Protein AF-A0A0V1L793-F1 (afdb_monomer)

Foldseek 3Di:
DPPPPPVVVVVVVVVCLPDPDNDPVVVVVVVVCVQQDDDHDPDHDDVVNVVSVVVVVVVVVVSVVVVVVVVVVVVVVVVVVVVVVVVVVVVVVVVVVVVVVVVVVVVVVVVVVVVVVVVVVVVVCVVVVVVVVVVVVVVLVVVLVQLVDPDDRPDCCLVPPVNLLVVLQSLLVNLVVLVPDDCVPCVSSNVVSVVSNVVSLVVLLVVLLVCVVVVVLVSLQSSQVSNVSPPCNVVSLVSVLVVLPPPQQPDPDRLVSLLVSQVVCLVSLVSRHPQSLVSSLVSVLCCLPPPLLVVLCVLQVPDPDLVSNLVSLLVSLVSLVVSVVCLVPPGPSRHDPVSSVVSSCVRCVVPLVCSLVSLLVVLLVQLVVLLVVLCVVVVHDDDDDDDDPVVVVVVVVVVVPPDDDDDDQLADPVSLVSSLVSLQVSLVSLLRSPDPVCSLVSNLSSVVSSCVRPQVVRLVSSLVVLLVQCPPDPQVSLLSNLQSLLRSVVSLVVVVVSCVVRLCVSCVPPLCSVVSVVVVVVSSVVSVVSNVSSLVSSLCSLLVVLLVLLVPQDDQCLQPPDPPPPDPDDQDLEGPSLVVSLVSVLSSLVSLVVRDDDPVSLVSVVVSLVSNLVSLVVSVVVHDHDLSSLVNVLSSLVSSLVSQVVVVRPVSNLSSLLVSLVSVLNNDDPVCSVVSVVDCSNVVPDDPPDPPVVVVVVVVCVVPVPVVVVVVVVPPPPPPDDDDDDDDDDDDDDDDPPVVLVVVLVVVVVVLVVVLVCVCPPPQVVLVVVLVVLLLVQLVVLCVQQVDPPPVVVVVVVCVVVVVVVLVVVLVVLVVVLVVQLVVLVVDPDDPVVSVVSNVVSVVVSCVVNPDDDDDDCDDDPDPDDPPLDPSDSLVSSLVLLLLLLLLCLVSHDRPDPVSVVVSVVSNVPSVVSLVVSLLVLLVSVLVSVVSVVVSVPVSPDDDDDDDDPPPPPDDDLVVLVVVLVVLLQVQLVVVVVVAVPDDSVNSSVVLVSLLVSVNNNPDDGPDSVCSVVVSVSSSVSVSSVSNSVVVLVVVLVVLLVVLLVVLVVLLVVCQVPVVPRLQDDDDPVCQLVSSVVVVVPDDPVSNVSVVVRDPSSSVVSSVSSNVSSPDDDDDDDDDDDDDDDDDDDDDDDDDDDDDDDDDDDDDDDDDDDDDDDDDDDDDDDDDDDDDDDDDDDPDQDCLVVLLVVCVVVPHDNDDDSVVSVVVSVVVVVVVVVLVVQLCVQDPDPDRDPVSSLVVCVVPVVVNVVSVVVVVVVVVVVVVVVVVVVVPD

Nearest PDB structures (foldseek):
  5h11-assembly1_A  TM=9.071E-01  e=6.626E-28  Danio rerio
  8ay2-assembly1_A  TM=2.976E-01  e=1.949E-02  Rattus norvegicus
  3nkx-assembly1_B  TM=2.569E-01  e=1.672E+00  Homo sapiens
  4ihl-assembly1_B  TM=2.191E-01  e=1.366E+00  Homo sapiens
  7fik-assembly1_W  TM=1.868E-01  e=1.606E+00  Xenopus laevis

Organism: NCBI:txid6335

pLDDT: mean 70.47, std 19.8, range [20.02, 95.06]

InterPro domains:
  IPR003195 Transcription initiation factor IID, subunit 13 [PF02269] (1183-1270)
  IPR003280 Two pore domain potassium channel [PR01333] (883-911)
  IPR003280 Two pore domain potassium channel [PR01333] (997-1006)
  IPR009072 Histone-fold [G3DSA:1.10.20.10] (1183-1226)
  IPR009072 Histone-fold [SSF47113] (1184-1225)
  IPR009976 Exocyst complex component Sec10-like [PTHR12100] (10-685)
  IPR013099 Potassium channel domain [PF07885] (872-927)
  IPR013099 Potassium channel domain [PF07885] (966-1036)
  IPR048625 Exocyst complex component Sec10, N-terminal [PF20667] (53-158)
  IPR048627 Exocyst complex component Sec10-like, alpha-helical bundle [PF07393] (168-685)

Mean predicted aligned error: 24.04 Å

Sequence (1273 aa):
LCMLPSIVMLRTYAEDLESDAFNAEEYVERLAWRLTGPGGGDKIDAVFLNAALEEEISNLQILFDQCQGKIRNLENQCREEEETFCAALEKLVSENEIADGKLKTLNERVNSVAARVVHLGDQLQSVTAPRARAFEAYQLMVHFNEFLSDQPLESETFTDPDKLVEAGEVIYKLHIIAMELPKEKYEAVQTRIAYKYDELEKMLIEEFVRHHHANAKLKMKQIANVLSQFNGYSQAIDAYVEQCQWQSFRGGDIFTDIWNMLQKHDPVINDVFPNPQQVMSKLVLNIYHGKLQGYVRSKLSNASDPELYLSSLYDLFQKNNKLVDKMTSELVCCPEKDFILMLVNTVFSKYLPDYIKIETNYLHDQCKSILQKFYEKNGHVKKSGFSGIQDLKRDLQARLMQDTRTNYSLLSEEVAINILQETKLAFHRCGVLSSANDLSENVRQILDILMQYLCREHLEYAVDLAVNAIQSNENQGVKDFLNILRQTAAISHLLEKQIDDSVSALLKNSSQSTSCLEHAKSLLETIEAKLDKGVDKMLTTIVGHVRFILTTEQKKQEFKPEEDDNNGGEIPLCSNACSMACKYLSQQIAIMNESLDGSNLENTLTELVVRFHRVIVDHIYQFQYNSQGAMLLLCDVSEYRKVVSELNIPIAKKLFVTLHALCNLLIVSSDHLLSACSSNTLEQKGMKNTNDEIMETKSIFEEHSSAFSRWLTSRSERVRSACGRWVIPNFGHCSTATVQLRKCIFTRAIRLIDALLVWSVKWHLIPFLILVGYSLLGGCLFHILEGGPTIPKLTNRSTRPYILRARVHTAADYQKEATLQLWRILGKDVNDTERWQQVQDTWIWYNSKALVPEPAAPCPEFQLPKPPKLELNFWTSVYYAVTVYTTIGYGDIVPRTTGGKIFTMIYCLFGIPLLFYILEELGTMLLKMLHCILRWLKLAFNRPVLHRSDHCLAEVPLSVALLLQIIWLCTSAALFLLWEDEWDYFTSFYFFFISFTTIGLGDVVPKYPSYTLMCSILVLLGLALVSMTVSVVQQKIDLLFQLLMNDIEHEYRKRQVDPGTSKLSFGKRDDMLDELRYLCDGKPLQSRILFKVMGKSKRDLLLQSYVKKASTRNIAVQTVHSKFKSVSCQTPRQTAEPKSKTNRKYKSEMKDSSVNDSEPSVESSVPEAGSSTETGEPKKRYLTKELRCMLYGFGDSKQPFAETVDLLEDIVMEFIKSFTLKSMEVRKTGRITLEDIWYLIRRDPKKYSRVKDLLTMNEELRKARKAFDEAKY

Solvent-accessible surface area (backbone atoms only — not comparable to full-atom values): 74915 Å² total; per-residue (Å²): 143,86,80,72,73,66,71,60,56,61,58,57,51,58,58,53,72,73,42,98,65,83,50,65,66,60,52,50,49,53,47,52,47,72,75,59,54,99,66,90,66,101,73,86,66,71,72,61,56,53,58,59,52,57,59,49,56,57,54,54,53,58,54,51,58,55,52,54,55,52,51,57,53,51,55,51,52,54,50,54,50,50,54,55,50,51,56,52,50,56,50,51,52,52,54,48,54,52,49,51,53,51,50,51,55,48,50,55,49,51,51,54,48,48,55,52,48,50,52,49,48,52,53,49,47,66,59,51,49,56,55,53,48,51,52,53,47,48,55,50,49,55,55,52,52,50,58,68,43,96,59,80,85,81,54,62,50,81,68,38,80,90,33,48,65,61,30,47,54,52,41,52,57,50,42,56,55,42,70,74,49,65,58,96,83,40,46,72,37,38,51,51,43,47,52,51,41,55,51,48,53,52,50,52,43,54,50,37,53,52,29,56,77,67,68,39,56,71,60,32,21,56,43,38,56,51,36,67,77,44,88,62,33,62,57,46,49,50,53,50,46,53,55,65,56,63,88,49,83,79,65,98,47,68,66,60,34,51,48,56,49,50,65,66,42,42,65,55,37,62,70,26,39,88,58,29,41,62,54,41,40,53,41,50,49,50,43,46,64,69,46,50,37,53,51,54,50,58,61,56,72,69,41,89,46,70,66,60,31,53,54,49,52,46,52,55,51,54,52,49,50,55,48,50,51,48,44,68,74,71,45,89,45,50,55,59,69,69,58,54,52,51,53,51,44,72,60,41,58,86,52,51,80,55,40,62,60,53,53,52,52,50,50,51,54,49,49,49,50,55,50,48,55,51,33,56,75,68,73,50,77,86,81,82,74,95,78,64,78,69,52,60,60,50,52,56,53,52,67,72,59,80,71,90,82,78,96,69,75,80,66,58,66,68,61,50,51,51,46,50,51,54,50,49,55,50,51,58,45,44,69,70,62,43,51,86,85,48,34,65,61,53,52,44,55,55,47,53,52,51,45,47,51,50,46,52,63,36,48,48,49,37,49,56,54,32,52,58,38,42,80,76,36,75,69,62,19,49,54,54,32,37,49,47,52,45,52,51,54,55,48,50,52,55,49,51,51,46,42,53,68,50,52,51,62,73,29,74,86,45,95,56,35,64,62,53,52,49,55,56,49,56,53,52,53,54,50,50,57,51,51,51,53,35,50,54,50,51,48,49,51,56,48,48,50,42,50,48,42,45,66,73,61,50,58,79,55,67,28,40,69,70,93,81,69,88,62,96,67,81,82,65,80,46,48,71,29,48,53,54,38,51,54,53,51,52,52,52,51,51,55,46,64,76,41,41,65,73,69,63,33,55,53,53,51,48,54,46,47,54,53,45,51,50,51,52,53,62,53,60,72,76,61,64,73,39,66,69,18,28,52,38,49,48,33,31,47,50,52,55,37,50,66,48,53,76,67,73,46,70,67,55,48,50,53,42,52,51,50,46,57,57,46,54,60,61,62,51,55,86,90,47,41,70,58,57,77,67,35,64,75,77,65,68,76,81,69,89,84,56,74,63,60,54,48,50,55,45,47,59,49,60,77,64,34,75,62,62,57,56,59,59,60,74,73,62,85,83,74,88,81,79,84,87,87,92,78,89,86,86,91,84,88,87,90,76,75,70,64,64,55,52,56,57,50,50,59,53,48,52,54,47,51,53,52,52,51,55,56,48,64,73,78,62,49,61,61,56,52,49,50,53,50,50,30,52,52,42,4,53,52,48,27,61,60,70,58,56,95,71,52,82,69,56,60,65,69,74,42,55,72,56,59,55,50,55,53,52,50,56,50,49,51,52,50,50,52,46,50,52,52,51,48,55,59,74,69,51,99,63,62,69,73,62,48,52,51,54,50,50,52,49,51,51,51,49,50,64,72,73,66,71,83,85,81,94,72,93,71,79,85,79,76,72,82,66,78,78,65,68,72,75,40,58,56,46,22,24,40,48,39,43,32,54,31,66,58,24,51,43,76,66,73,74,68,86,42,73,67,36,48,55,47,50,59,58,49,36,69,56,36,36,62,52,46,54,55,47,29,52,53,47,5,55,48,52,47,52,52,50,48,53,52,51,52,48,54,52,66,74,74,53,82,92,77,91,76,93,64,100,81,72,93,79,77,82,57,70,66,58,48,54,48,52,49,52,50,49,46,53,48,52,11,58,56,41,49,78,75,38,91,88,48,50,56,65,57,32,33,49,44,52,50,36,49,59,68,40,64,23,84,42,87,69,72,88,84,58,63,83,49,40,64,60,51,50,50,56,50,54,52,45,40,22,46,52,38,24,42,52,52,52,54,50,54,51,43,52,50,50,52,53,51,51,54,49,51,50,51,51,37,45,54,40,34,74,78,40,70,89,77,32,84,74,69,90,73,60,82,84,57,48,64,54,54,55,45,56,70,38,67,84,47,59,71,69,59,49,52,42,58,71,71,47,54,67,69,63,54,50,51,53,48,50,52,45,52,54,53,62,68,64,73,94,79,86,86,87,83,90,84,82,87,87,85,89,83,90,83,90,89,91,85,89,83,83,85,90,88,83,89,86,88,85,87,87,84,88,84,89,88,81,91,85,89,86,85,85,86,85,87,78,88,80,82,87,80,85,85,80,90,78,82,90,69,87,77,76,82,86,80,86,55,62,73,61,51,49,54,46,43,32,74,72,72,47,58,93,76,65,58,66,69,60,46,53,52,50,46,52,54,51,51,51,48,50,50,55,52,50,52,56,30,44,71,76,44,98,58,101,67,84,51,74,65,44,52,49,62,70,36,62,86,42,65,68,63,37,50,53,52,48,52,54,52,51,55,51,49,51,53,50,50,55,51,51,58,58,60,61,72,74,113

Secondary structure (DSSP, 8-state):
---SSHHHHHHHHHHHHTSSS--HHHHHHHHHHHHH-SS--S---HHHHHHHHHHHHHHHHHHHHHHHHHHHHHHHHHHHHHHHHHHHHHHHHHHHHHHHHHHHHHHHHHHHHHHHHHHHHHHHHHHHHHHHHHHHHHHHHHHHHHHHSSSPP--HHHH-GGGHHHHHHHHHHHHHHHHHS-HHHHHHHHHHHHHHHHHHHHHHHHHHHHHHHTT-HHHHHHHHHHHTTSTTHHHHHHHHHHHHHTT---SS-HHHHHHHHHHHHHHHHHHH-SSHHHHHHHHHHHHIIIIIHHHHHHHHHT--SHHHHHHHHHHHHHHHHHHHHHHHHH-TTPPPHHHHHHHHHHHHTTTHHHHHHHHHHHHHHHHHHHHHHHHHHTT-----S---THHHHHHHHHHT---------S--HHHHHHHHHHHHHHHHHHHHHS-TTTHHHHHHHHHHHHIIIIIIIIIIHHHHHHHHHTTT-HHHHHHHHHHHHHHHHHHHHHHHHHIIIIIIHHSTT-TTHHHHHHHHHHHHHHHHHHHHHHHHHHHHHHHHHHHHHHHHH--TTTSS--TT----PPPPSS-HHHHHHHHHHHHHHHHHHHH--HHHHHHHHHHHHHHHHHHHHHHHTT----HHHHHHHHHHHHHHHHHHHTT--HHHHHHHHHHHHHHHTTTS-TTTHHHHHTSTHHHHSS-SS-HHHHHHHHHHHHHHTTTHHHHHHTT-TTS--S--------------SHHHHHHHHHHHHHHHHHHHHHHHHHHSHHHHHHHHHHHHHHHHHHHHHH--TTGGGTHHHHSHHHHHHHHHHHHHHHHHHHHHHHHHHHTS---HHHHHHHHHHHHHHHHHHHS----------------------HHHHHHHHHHHHTT---SSS---SHHHHHHHHHHHHHHHHHHHHHHHHHHHHHHHHHHHHHHHHHHHHS-------S-------HHHHHHHHHHHHHHHHHHHTTT-TT--HHHHHHHHHHHHTT----SS--S-TTTHHHHHHHHHHHHHHHHHHHHHHHHHHHHHHHHHHHHHHHHHHHHHH-TTT-------TTTHHHHHHHHHHTS-HHHHHHHHHS-HHHHHHHHHHHHHHHH-----------------------------------------------------PPPP------PPPPPPPSSHHHHHHHHHHTT--SS--HHHHHHHHHHHHHHHHHHHHHHHHT-SSSS--HHHHHHHHTT-HHHHHHHHHHHHHHHHHHHHHHHHHHTT-

Structure (mmCIF, N/CA/C/O backbone):
data_AF-A0A0V1L793-F1
#
_entry.id   AF-A0A0V1L793-F1
#
loop_
_atom_site.group_PDB
_atom_site.id
_atom_site.type_symbol
_atom_site.label_atom_id
_atom_site.label_alt_id
_atom_site.label_comp_id
_atom_site.label_asym_id
_atom_site.label_entity_id
_atom_site.label_seq_id
_atom_site.pdbx_PDB_ins_code
_atom_site.Cartn_x
_atom_site.Cartn_y
_atom_site.Cartn_z
_atom_site.occupancy
_atom_site.B_iso_or_equiv
_atom_site.auth_seq_id
_atom_site.auth_comp_id
_atom_site.auth_asym_id
_atom_site.auth_atom_id
_atom_site.pdbx_PDB_model_num
ATOM 1 N N . LEU A 1 1 ? -39.532 31.604 -69.747 1.00 38.78 1 LEU A N 1
ATOM 2 C CA . LEU A 1 1 ? -38.561 30.510 -69.512 1.00 38.78 1 LEU A CA 1
ATOM 3 C C . LEU A 1 1 ? -37.119 30.998 -69.231 1.00 38.78 1 LEU A C 1
ATOM 5 O O . LEU A 1 1 ? -36.211 30.194 -69.326 1.00 38.78 1 LEU A O 1
ATOM 9 N N . CYS A 1 2 ? -36.891 32.246 -68.773 1.00 35.41 2 CYS A N 1
ATOM 10 C CA . CYS A 1 2 ? -35.553 32.745 -68.371 1.00 35.41 2 CYS A CA 1
ATOM 11 C C . CYS A 1 2 ? -35.535 33.555 -67.047 1.00 35.41 2 CYS A C 1
ATOM 13 O O . CYS A 1 2 ? -34.606 34.309 -66.816 1.00 35.41 2 CYS A O 1
ATOM 15 N N . MET A 1 3 ? -36.544 33.428 -66.174 1.00 33.66 3 MET A N 1
ATOM 16 C CA . MET A 1 3 ? -36.653 34.186 -64.901 1.00 33.66 3 MET A CA 1
ATOM 17 C C . MET A 1 3 ? -37.073 33.273 -63.734 1.00 33.66 3 MET A C 1
ATOM 19 O O . MET A 1 3 ? -37.922 33.620 -62.923 1.00 33.66 3 MET A O 1
ATOM 23 N N . LEU A 1 4 ? -36.536 32.053 -63.700 1.00 32.09 4 LEU A N 1
ATOM 24 C CA . LEU A 1 4 ? -36.764 31.077 -62.627 1.00 32.09 4 LEU A CA 1
ATOM 25 C C . LEU A 1 4 ? -35.562 30.829 -61.680 1.00 32.09 4 LEU A C 1
ATOM 27 O O . LEU A 1 4 ? -35.824 30.298 -60.607 1.00 32.09 4 LEU A O 1
ATOM 31 N N . PRO A 1 5 ? -34.300 31.252 -61.948 1.00 35.78 5 PRO A N 1
ATOM 32 C CA . PRO A 1 5 ? -33.226 31.070 -60.957 1.00 35.78 5 PRO A CA 1
ATOM 33 C C . PRO A 1 5 ? -33.167 32.133 -59.836 1.00 35.78 5 PRO A C 1
ATOM 35 O O . PRO A 1 5 ? -32.717 31.824 -58.739 1.00 35.78 5 PRO A O 1
ATOM 38 N N . SER A 1 6 ? -33.623 33.375 -60.059 1.00 37.94 6 SER A N 1
ATOM 39 C CA . SER A 1 6 ? -33.321 34.500 -59.142 1.00 37.94 6 SER A CA 1
ATOM 40 C C . SER A 1 6 ? -34.292 34.677 -57.960 1.00 37.94 6 SER A C 1
ATOM 42 O O . SER A 1 6 ? -33.896 35.192 -56.921 1.00 37.94 6 SER A O 1
ATOM 44 N N . ILE A 1 7 ? -35.544 34.214 -58.064 1.00 37.66 7 ILE A N 1
ATOM 45 C CA . ILE A 1 7 ? -36.538 34.309 -56.967 1.00 37.66 7 ILE A CA 1
ATOM 46 C C . ILE A 1 7 ? -36.320 33.214 -55.904 1.00 37.66 7 ILE A C 1
ATOM 48 O O . ILE A 1 7 ? -36.693 33.390 -54.747 1.00 37.66 7 ILE A O 1
ATOM 52 N N . VAL A 1 8 ? -35.654 32.111 -56.267 1.00 41.88 8 VAL A N 1
ATOM 53 C CA . VAL A 1 8 ? -35.253 31.058 -55.318 1.00 41.88 8 VAL A CA 1
ATOM 54 C C . VAL A 1 8 ? -34.070 31.516 -54.451 1.00 41.88 8 VAL A C 1
ATOM 56 O O . VAL A 1 8 ? -34.012 31.140 -53.288 1.00 41.88 8 VAL A O 1
ATOM 59 N N . MET A 1 9 ? -33.191 32.397 -54.957 1.00 41.41 9 MET A N 1
ATOM 60 C CA . MET A 1 9 ? -32.021 32.875 -54.202 1.00 41.41 9 MET A CA 1
ATOM 61 C C . MET A 1 9 ? -32.350 33.868 -53.078 1.00 41.41 9 MET A C 1
ATOM 63 O O . MET A 1 9 ? -31.764 33.766 -52.006 1.00 41.41 9 MET A O 1
ATOM 67 N N . LEU A 1 10 ? -33.289 34.800 -53.273 1.00 39.91 10 LEU A N 1
ATOM 68 C CA . LEU A 1 10 ? -33.624 35.814 -52.254 1.00 39.91 10 LEU A CA 1
ATOM 69 C C . LEU A 1 10 ? -34.417 35.249 -51.063 1.00 39.91 10 LEU A C 1
ATOM 71 O O . LEU A 1 10 ? -34.315 35.771 -49.957 1.00 39.91 10 LEU A O 1
ATOM 75 N N . ARG A 1 11 ? -35.173 34.159 -51.258 1.00 39.31 11 ARG A N 1
ATOM 76 C CA . ARG A 1 11 ? -35.951 33.522 -50.182 1.00 39.31 11 ARG A CA 1
ATOM 77 C C . ARG A 1 11 ? -35.073 32.719 -49.219 1.00 39.31 11 ARG A C 1
ATOM 79 O O . ARG A 1 11 ? -35.348 32.715 -48.030 1.00 39.31 11 ARG A O 1
ATOM 86 N N . THR A 1 12 ? -33.983 32.135 -49.721 1.00 46.91 12 THR A N 1
ATOM 87 C CA . THR A 1 12 ? -32.980 31.444 -48.895 1.00 46.91 12 THR A CA 1
ATOM 88 C C . THR A 1 12 ? -32.129 32.395 -48.049 1.00 46.91 12 THR A C 1
ATOM 90 O O . THR A 1 12 ? -31.680 31.997 -46.987 1.00 46.91 12 THR A O 1
ATOM 93 N N . TYR A 1 13 ? -31.942 33.659 -48.462 1.00 46.41 13 TYR A N 1
ATOM 94 C CA . TYR A 1 13 ? -31.196 34.633 -47.647 1.00 46.41 13 TYR A CA 1
ATOM 95 C C . TYR A 1 13 ? -31.979 35.116 -46.425 1.00 46.41 13 TYR A C 1
ATOM 97 O O . TYR A 1 13 ? -31.388 35.304 -45.369 1.00 46.41 13 TYR A O 1
ATOM 105 N N . ALA A 1 14 ? -33.296 35.310 -46.548 1.00 44.97 14 ALA A N 1
ATOM 106 C CA . ALA A 1 14 ? -34.119 35.790 -45.438 1.00 44.97 14 ALA A CA 1
ATOM 107 C C . ALA A 1 14 ? -34.278 34.749 -44.311 1.00 44.97 14 ALA A C 1
ATOM 109 O O . ALA A 1 14 ? -34.343 35.138 -43.151 1.00 44.97 14 ALA A O 1
ATOM 110 N N . GLU A 1 15 ? -34.286 33.448 -44.633 1.00 45.94 15 GLU A N 1
ATOM 111 C CA . GLU A 1 15 ? -34.339 32.361 -43.635 1.00 45.94 15 GLU A CA 1
ATOM 112 C C . GLU A 1 15 ? -32.997 32.164 -42.903 1.00 45.94 15 GLU A C 1
ATOM 114 O O . GLU A 1 15 ? -32.997 31.861 -41.713 1.00 45.94 15 GLU A O 1
ATOM 119 N N . ASP A 1 16 ? -31.858 32.422 -43.560 1.00 47.00 16 ASP A N 1
ATOM 120 C CA . ASP A 1 16 ? -30.539 32.377 -42.907 1.00 47.00 16 ASP A CA 1
ATOM 121 C C . ASP A 1 16 ? -30.329 33.587 -41.958 1.00 47.00 16 ASP A C 1
ATOM 123 O O . ASP A 1 16 ? -29.621 33.478 -40.957 1.00 47.00 16 ASP A O 1
ATOM 127 N N . LEU A 1 17 ? -30.992 34.722 -42.233 1.00 46.38 17 LEU A N 1
ATOM 128 C CA . LEU A 1 17 ? -30.942 35.972 -41.452 1.00 46.38 17 LEU A CA 1
ATOM 129 C C . LEU A 1 17 ? -31.771 35.948 -40.148 1.00 46.38 17 LEU A C 1
ATOM 131 O O . LEU A 1 17 ? -31.528 36.778 -39.272 1.00 46.38 17 LEU A O 1
ATOM 135 N N . GLU A 1 18 ? -32.722 35.017 -40.002 1.00 46.56 18 GLU A N 1
ATOM 136 C CA . GLU A 1 18 ? -33.484 34.787 -38.757 1.00 46.56 18 GLU A CA 1
ATOM 137 C C . GLU A 1 18 ? -32.918 33.632 -37.906 1.00 46.56 18 GLU A C 1
ATOM 139 O O . GLU A 1 18 ? -33.414 33.388 -36.808 1.00 46.56 18 GLU A O 1
ATOM 144 N N . SER A 1 19 ? -31.870 32.937 -38.374 1.00 48.56 19 SER A N 1
ATOM 145 C CA . SER A 1 19 ? -31.212 31.862 -37.621 1.00 48.56 19 SER A CA 1
ATOM 146 C C . SER A 1 19 ? -30.128 32.407 -36.678 1.00 48.56 19 SER A C 1
ATOM 148 O O . SER A 1 19 ? -29.278 33.201 -37.083 1.00 48.56 19 SER A O 1
ATOM 150 N N . ASP A 1 20 ? -30.165 31.989 -35.407 1.00 48.69 20 ASP A N 1
ATOM 151 C CA . ASP A 1 20 ? -29.402 32.578 -34.287 1.00 48.69 20 ASP A CA 1
ATOM 152 C C . ASP A 1 20 ? -27.870 32.456 -34.381 1.00 48.69 20 ASP A C 1
ATOM 154 O O . ASP A 1 20 ? -27.142 33.086 -33.614 1.00 48.69 20 ASP A O 1
ATOM 158 N N . ALA A 1 21 ? -27.347 31.727 -35.364 1.00 50.88 21 ALA A N 1
ATOM 159 C CA . ALA A 1 21 ? -25.920 31.680 -35.629 1.00 50.88 21 ALA A CA 1
ATOM 160 C C . ALA A 1 21 ? -25.662 31.899 -37.117 1.00 50.88 21 ALA A C 1
ATOM 162 O O . ALA A 1 21 ? -25.834 30.994 -37.933 1.00 50.88 21 ALA A O 1
ATOM 163 N N . PHE A 1 22 ? -25.175 33.091 -37.467 1.00 56.03 22 PHE A N 1
ATOM 164 C CA . PHE A 1 22 ? -24.578 33.319 -38.778 1.00 56.03 22 PHE A CA 1
ATOM 165 C C . PHE A 1 22 ? -23.388 32.358 -38.951 1.00 56.03 22 PHE A C 1
ATOM 167 O O . PHE A 1 22 ? -22.295 32.589 -38.427 1.00 56.03 22 PHE A O 1
ATOM 174 N N . ASN A 1 23 ? -23.601 31.247 -39.655 1.00 61.53 23 ASN A N 1
ATOM 175 C CA . ASN A 1 23 ? -22.573 30.248 -39.900 1.00 61.53 23 ASN A CA 1
ATOM 176 C C . ASN A 1 23 ? -21.758 30.650 -41.131 1.00 61.53 23 ASN A C 1
ATOM 178 O O . ASN A 1 23 ? -22.176 30.452 -42.270 1.00 61.53 23 ASN A O 1
ATOM 182 N N . ALA A 1 24 ? -20.577 31.221 -40.894 1.00 56.47 24 ALA A N 1
ATOM 183 C CA . ALA A 1 24 ? -19.707 31.709 -41.957 1.00 56.47 24 ALA A CA 1
ATOM 184 C C . ALA A 1 24 ? -19.240 30.593 -42.906 1.00 56.47 24 ALA A C 1
ATOM 186 O O . ALA A 1 24 ? -19.090 30.847 -44.098 1.00 56.47 24 ALA A O 1
ATOM 187 N N . GLU A 1 25 ? -19.027 29.371 -42.408 1.00 62.72 25 GLU A N 1
ATOM 188 C CA . GLU A 1 25 ? -18.621 28.246 -43.253 1.00 62.72 25 GLU A CA 1
ATOM 189 C C . GLU A 1 25 ? -19.773 27.805 -44.142 1.00 62.72 25 GLU A C 1
ATOM 191 O O . GLU A 1 25 ? -19.579 27.718 -45.344 1.00 62.72 25 GLU A O 1
ATOM 196 N N . GLU A 1 26 ? -20.983 27.651 -43.603 1.00 63.59 26 GLU A N 1
ATOM 197 C CA . GLU A 1 26 ? -22.165 27.302 -44.399 1.00 63.59 26 GLU A CA 1
ATOM 198 C C . GLU A 1 26 ? -22.532 28.405 -45.398 1.00 63.59 26 GLU A C 1
ATOM 200 O O . GLU A 1 26 ? -22.881 28.125 -46.546 1.00 63.59 26 GLU A O 1
ATOM 205 N N . TYR A 1 27 ? -22.381 29.668 -45.002 1.00 67.38 27 TYR A N 1
ATOM 206 C CA . TYR A 1 27 ? -22.572 30.808 -45.886 1.00 67.38 27 TYR A CA 1
ATOM 207 C C . TYR A 1 27 ? -21.568 30.791 -47.045 1.00 67.38 27 TYR A C 1
ATOM 209 O O . TYR A 1 27 ? -21.963 30.932 -48.203 1.00 67.38 27 TYR A O 1
ATOM 217 N N . VAL A 1 28 ? -20.279 30.557 -46.759 1.00 65.69 28 VAL A N 1
ATOM 218 C CA . VAL A 1 28 ? -19.205 30.475 -47.764 1.00 65.69 28 VAL A CA 1
ATOM 219 C C . VAL A 1 28 ? -19.328 29.216 -48.619 1.00 65.69 28 VAL A C 1
ATOM 221 O O . VAL A 1 28 ? -19.088 29.283 -49.821 1.00 65.69 28 VAL A O 1
ATOM 224 N N . GLU A 1 29 ? -19.736 28.083 -48.051 1.00 63.88 29 GLU A N 1
ATOM 225 C CA . GLU A 1 29 ? -19.942 26.829 -48.774 1.00 63.88 29 GLU A CA 1
ATOM 226 C C . GLU A 1 29 ? -21.132 26.962 -49.721 1.00 63.88 29 GLU A C 1
ATOM 228 O O . GLU A 1 29 ? -21.011 26.637 -50.899 1.00 63.88 29 GLU A O 1
ATOM 233 N N . ARG A 1 30 ? -22.246 27.553 -49.268 1.00 62.78 30 ARG A N 1
ATOM 234 C CA . ARG A 1 30 ? -23.400 27.879 -50.119 1.00 62.78 30 ARG A CA 1
ATOM 235 C C . ARG A 1 30 ? -23.063 28.948 -51.156 1.00 62.78 30 ARG A C 1
ATOM 237 O O . ARG A 1 30 ? -23.593 28.883 -52.264 1.00 62.78 30 ARG A O 1
ATOM 244 N N . LEU A 1 31 ? -22.208 29.923 -50.841 1.00 63.53 31 LEU A N 1
ATOM 245 C CA . LEU A 1 31 ? -21.709 30.916 -51.801 1.00 63.53 31 LEU A CA 1
ATOM 246 C C . LEU A 1 31 ? -20.843 30.237 -52.874 1.00 63.53 31 LEU A C 1
ATOM 248 O O . LEU A 1 31 ? -21.074 30.429 -54.066 1.00 63.53 31 LEU A O 1
ATOM 252 N N . ALA A 1 32 ? -19.904 29.378 -52.471 1.00 62.28 32 ALA A N 1
ATOM 253 C CA . ALA A 1 32 ? -19.044 28.607 -53.363 1.00 62.28 32 ALA A CA 1
ATOM 254 C C . ALA A 1 32 ? -19.858 27.650 -54.243 1.00 62.28 32 ALA A C 1
ATOM 256 O O . ALA A 1 32 ? -19.610 27.553 -55.447 1.00 62.28 32 ALA A O 1
ATOM 257 N N . TRP A 1 33 ? -20.878 27.005 -53.672 1.00 63.91 33 TRP A N 1
ATOM 258 C CA . TRP A 1 33 ? -21.807 26.135 -54.390 1.00 63.91 33 TRP A CA 1
ATOM 259 C C . TRP A 1 33 ? -22.636 26.919 -55.414 1.00 63.91 33 TRP A C 1
ATOM 261 O O . TRP A 1 33 ? -22.780 26.484 -56.558 1.00 63.91 33 TRP A O 1
ATOM 271 N N . ARG A 1 34 ? -23.117 28.115 -55.044 1.00 61.25 34 ARG A N 1
ATOM 272 C CA . ARG A 1 34 ? -23.849 29.026 -55.940 1.00 61.25 34 ARG A CA 1
ATOM 273 C C . ARG A 1 34 ? -22.978 29.584 -57.069 1.00 61.25 34 ARG A C 1
ATOM 275 O O . ARG A 1 34 ? -23.490 29.788 -58.166 1.00 61.25 34 ARG A O 1
ATOM 282 N N . LEU A 1 35 ? -21.681 29.788 -56.828 1.00 59.28 35 LEU A N 1
ATOM 283 C CA . LEU A 1 35 ? -20.732 30.298 -57.823 1.00 59.28 35 LEU A CA 1
ATOM 284 C C . LEU A 1 35 ? -20.202 29.223 -58.793 1.00 59.28 35 LEU A C 1
ATOM 286 O O . LEU A 1 35 ? -19.806 29.581 -59.901 1.00 59.28 35 LEU A O 1
ATOM 290 N N . THR A 1 36 ? -20.174 27.935 -58.413 1.00 58.03 36 THR A N 1
ATOM 291 C CA . THR A 1 36 ? -19.512 26.866 -59.206 1.00 58.03 36 THR A CA 1
ATOM 292 C C . THR A 1 36 ? -20.436 25.788 -59.792 1.00 58.03 36 THR A C 1
ATOM 294 O O . THR A 1 36 ? -20.110 25.248 -60.847 1.00 58.03 36 THR A O 1
ATOM 297 N N . GLY A 1 37 ? -21.603 25.513 -59.195 1.00 54.38 37 GLY A N 1
ATOM 298 C CA . GLY A 1 37 ? -22.588 24.539 -59.697 1.00 54.38 37 GLY A CA 1
ATOM 299 C C . GLY A 1 37 ? -22.160 23.050 -59.635 1.00 54.38 37 GLY A C 1
ATOM 300 O O . GLY A 1 37 ? -20.974 22.728 -59.544 1.00 54.38 37 GLY A O 1
ATOM 301 N N . PRO A 1 38 ? -23.112 22.088 -59.675 1.00 43.38 38 PRO A N 1
ATOM 302 C CA . PRO A 1 38 ? -22.832 20.673 -59.424 1.00 43.38 38 PRO A CA 1
ATOM 303 C C . PRO A 1 38 ? -22.309 19.971 -60.685 1.00 43.38 38 PRO A C 1
ATOM 305 O O . PRO A 1 38 ? -23.069 19.448 -61.497 1.00 43.38 38 PRO A O 1
ATOM 308 N N . GLY A 1 39 ? -20.988 19.955 -60.833 1.00 48.81 39 GLY A N 1
ATOM 309 C CA . GLY A 1 39 ? -20.281 19.279 -61.920 1.00 48.81 39 GLY A CA 1
ATOM 310 C C . GLY A 1 39 ? -19.237 20.206 -62.520 1.00 48.81 39 GLY A C 1
ATOM 311 O O . GLY A 1 39 ? -19.550 20.996 -63.404 1.00 48.81 39 GLY A O 1
ATOM 312 N N . GLY A 1 40 ? -18.005 20.111 -62.013 1.00 54.25 40 GLY A N 1
ATOM 313 C CA . GLY A 1 40 ? -16.881 20.956 -62.411 1.00 54.25 40 GLY A CA 1
ATOM 314 C C . GLY A 1 40 ? -16.654 20.949 -63.923 1.00 54.25 40 GLY A C 1
ATOM 315 O O . GLY A 1 40 ? -16.128 19.987 -64.478 1.00 54.25 40 GLY A O 1
ATOM 316 N N . GLY A 1 41 ? -17.066 22.036 -64.575 1.00 45.97 41 GLY A N 1
ATOM 317 C CA . GLY A 1 41 ? -16.739 22.363 -65.955 1.00 45.97 41 GLY A CA 1
ATOM 318 C C . GLY A 1 41 ? -15.631 23.415 -65.996 1.00 45.97 41 GLY A C 1
ATOM 319 O O . GLY A 1 41 ? -15.745 24.475 -65.390 1.00 45.97 41 GLY A O 1
ATOM 320 N N . ASP A 1 42 ? -14.572 23.112 -66.738 1.00 52.78 42 ASP A N 1
ATOM 321 C CA . ASP A 1 42 ? -13.232 23.722 -66.736 1.00 52.78 42 ASP A CA 1
ATOM 322 C C . ASP A 1 42 ? -13.104 25.182 -67.259 1.00 52.78 42 ASP A C 1
ATOM 324 O O . ASP A 1 42 ? -12.070 25.561 -67.812 1.00 52.78 42 ASP A O 1
ATOM 328 N N . LYS A 1 43 ? -14.120 26.049 -67.114 1.00 55.53 43 LYS A N 1
ATOM 329 C CA . LYS A 1 43 ? -14.004 27.491 -67.440 1.00 55.53 43 LYS A CA 1
ATOM 330 C C . LYS A 1 43 ? -14.815 28.374 -66.486 1.00 55.53 43 LYS A C 1
ATOM 332 O O . LYS A 1 43 ? -16.030 28.469 -66.614 1.00 55.53 43 LYS A O 1
ATOM 337 N N . ILE A 1 44 ? -14.120 29.058 -65.577 1.00 58.12 44 ILE A N 1
ATOM 338 C CA . ILE A 1 44 ? -14.680 30.041 -64.633 1.00 58.12 44 ILE A CA 1
ATOM 339 C C . ILE A 1 44 ? -14.530 31.456 -65.227 1.00 58.12 44 ILE A C 1
ATOM 341 O O . ILE A 1 44 ? -13.434 31.820 -65.655 1.00 58.12 44 ILE A O 1
ATOM 345 N N . ASP A 1 45 ? -15.609 32.249 -65.250 1.00 58.78 45 ASP A N 1
ATOM 346 C CA . ASP A 1 45 ? -15.641 33.622 -65.790 1.00 58.78 45 ASP A CA 1
ATOM 347 C C . ASP A 1 45 ? -15.463 34.674 -64.671 1.00 58.78 45 ASP A C 1
ATOM 349 O O . ASP A 1 45 ? -16.263 34.766 -63.738 1.00 58.78 45 ASP A O 1
ATOM 353 N N . ALA A 1 46 ? -14.382 35.458 -64.732 1.00 60.91 46 ALA A N 1
ATOM 354 C CA . ALA A 1 46 ? -13.891 36.269 -63.609 1.00 60.91 46 ALA A CA 1
ATOM 355 C C . ALA A 1 46 ? -14.729 37.529 -63.308 1.00 60.91 46 ALA A C 1
ATOM 357 O O . ALA A 1 46 ? -14.709 38.024 -62.181 1.00 60.91 46 ALA A O 1
ATOM 358 N N . VAL A 1 47 ? -15.470 38.055 -64.291 1.00 66.00 47 VAL A N 1
ATOM 359 C CA . VAL A 1 47 ? -16.270 39.287 -64.125 1.00 66.00 47 VAL A CA 1
ATOM 360 C C . VAL A 1 47 ? -17.516 39.032 -63.272 1.00 66.00 47 VAL A C 1
ATOM 362 O O . VAL A 1 47 ? -17.884 39.864 -62.446 1.00 66.00 47 VAL A O 1
ATOM 365 N N . PHE A 1 48 ? -18.129 37.859 -63.423 1.00 66.75 48 PHE A N 1
ATOM 366 C CA . PHE A 1 48 ? -19.309 37.457 -62.658 1.00 66.75 48 PHE A CA 1
ATOM 367 C C . PHE A 1 48 ? -18.985 37.219 -61.175 1.00 66.75 48 PHE A C 1
ATOM 369 O O . PHE A 1 48 ? -19.749 37.624 -60.302 1.00 66.75 48 PHE A O 1
ATOM 376 N N . LEU A 1 49 ? -17.818 36.629 -60.885 1.00 66.94 49 LEU A N 1
ATOM 377 C CA . LEU A 1 49 ? -17.399 36.330 -59.514 1.00 66.94 49 LEU A CA 1
ATOM 378 C C . LEU A 1 49 ? -17.183 37.602 -58.679 1.00 66.94 49 LEU A C 1
ATOM 380 O O . LEU A 1 49 ? -17.508 37.622 -57.497 1.00 66.94 49 LEU A O 1
ATOM 384 N N . ASN A 1 50 ? -16.649 38.661 -59.296 1.00 71.12 50 ASN A N 1
ATOM 385 C CA . ASN A 1 50 ? -16.354 39.910 -58.594 1.00 71.12 50 ASN A CA 1
ATOM 386 C C . ASN A 1 50 ? -17.636 40.679 -58.226 1.00 71.12 50 ASN A C 1
ATOM 388 O O . ASN A 1 50 ? -17.779 41.130 -57.095 1.00 71.12 50 ASN A O 1
ATOM 392 N N . ALA A 1 51 ? -18.610 40.742 -59.142 1.00 70.31 51 ALA A N 1
ATOM 393 C CA . ALA A 1 51 ? -19.895 41.393 -58.876 1.00 70.31 51 ALA A CA 1
ATOM 394 C C . ALA A 1 51 ? -20.689 40.691 -57.755 1.00 70.31 51 ALA A C 1
ATOM 396 O O . ALA A 1 51 ? -21.269 41.358 -56.902 1.00 70.31 51 ALA A O 1
ATOM 397 N N . ALA A 1 52 ? -20.667 39.354 -57.718 1.00 67.75 52 ALA A N 1
ATOM 398 C CA . ALA A 1 52 ? -21.349 38.574 -56.684 1.00 67.75 52 ALA A CA 1
ATOM 399 C C . ALA A 1 52 ? -20.701 38.705 -55.291 1.00 67.75 52 ALA A C 1
ATOM 401 O O . ALA A 1 52 ? -21.389 38.607 -54.282 1.00 67.75 52 ALA A O 1
ATOM 402 N N . LEU A 1 53 ? -19.386 38.939 -55.220 1.00 70.62 53 LEU A N 1
ATOM 403 C CA . LEU A 1 53 ? -18.672 39.152 -53.955 1.00 70.62 53 LEU A CA 1
ATOM 404 C C . LEU A 1 53 ? -18.925 40.548 -53.363 1.00 70.62 53 LEU A C 1
ATOM 406 O O . LEU A 1 53 ? -19.050 40.673 -52.147 1.00 70.62 53 LEU A O 1
ATOM 410 N N . GLU A 1 54 ? -19.018 41.588 -54.197 1.00 75.31 54 GLU A N 1
ATOM 411 C CA . GLU A 1 54 ? -19.283 42.960 -53.734 1.00 75.31 54 GLU A CA 1
ATOM 412 C C . GLU A 1 54 ? -20.691 43.124 -53.140 1.00 75.31 54 GLU A C 1
ATOM 414 O O . GLU A 1 54 ? -20.844 43.772 -52.103 1.00 75.31 54 GLU A O 1
ATOM 419 N N . GLU A 1 55 ? -21.706 42.498 -53.744 1.00 73.69 55 GLU A N 1
ATOM 420 C CA . GLU A 1 55 ? -23.084 42.510 -53.226 1.00 73.69 55 GLU A CA 1
ATOM 421 C C . GLU A 1 55 ? -23.168 41.867 -51.828 1.00 73.69 55 GLU A C 1
ATOM 423 O O . GLU A 1 55 ? -23.867 42.349 -50.937 1.00 73.69 55 GLU A O 1
ATOM 428 N N . GLU A 1 56 ? -22.356 40.840 -51.591 1.00 72.38 56 GLU A N 1
ATOM 429 C CA . GLU A 1 56 ? -22.392 40.041 -50.369 1.00 72.38 56 GLU A CA 1
ATOM 430 C C . GLU A 1 56 ? -21.647 40.651 -49.190 1.00 72.38 56 GLU A C 1
ATOM 432 O O . GLU A 1 56 ? -22.062 40.512 -48.037 1.00 72.38 56 GLU A O 1
ATOM 437 N N . ILE A 1 57 ? -20.593 41.415 -49.469 1.00 76.62 57 ILE A N 1
ATOM 438 C CA . ILE A 1 57 ? -19.921 42.220 -48.446 1.00 76.62 57 ILE A CA 1
ATOM 439 C C . ILE A 1 57 ? -20.884 43.278 -47.881 1.00 76.62 57 ILE A C 1
ATOM 441 O O . ILE A 1 57 ? -20.882 43.523 -46.673 1.00 76.62 57 ILE A O 1
ATOM 445 N N . SER A 1 58 ? -21.737 43.870 -48.725 1.00 75.06 58 SER A N 1
ATOM 446 C CA . SER A 1 58 ? -22.723 44.862 -48.281 1.00 75.06 58 SER A CA 1
ATOM 447 C C . SER A 1 58 ? -23.795 44.254 -47.367 1.00 75.06 58 SER A C 1
ATOM 449 O O . SER A 1 58 ? -24.203 44.890 -46.394 1.00 75.06 58 SER A O 1
ATOM 451 N N . ASN A 1 59 ? -24.234 43.022 -47.637 1.00 71.50 59 ASN A N 1
ATOM 452 C CA . ASN A 1 59 ? -25.238 42.332 -46.818 1.00 71.50 59 ASN A CA 1
ATOM 453 C C . ASN A 1 59 ? -24.692 41.967 -45.426 1.00 71.50 59 ASN A C 1
ATOM 455 O O . ASN A 1 59 ? -25.369 42.160 -44.414 1.00 71.50 59 ASN A O 1
ATOM 459 N N . LEU A 1 60 ? -23.431 41.530 -45.360 1.00 72.94 60 LEU A N 1
ATOM 460 C CA . LEU A 1 60 ? -22.722 41.228 -44.112 1.00 72.94 60 LEU A CA 1
ATOM 461 C C . LEU A 1 60 ? -22.564 42.453 -43.193 1.00 72.94 60 LEU A C 1
ATOM 463 O O . LEU A 1 60 ? -22.636 42.320 -41.970 1.00 72.94 60 LEU A O 1
ATOM 467 N N . GLN A 1 61 ? -22.384 43.651 -43.760 1.00 74.94 61 GLN A N 1
ATOM 468 C CA . GLN A 1 61 ? -22.259 44.889 -42.977 1.00 74.94 61 GLN A CA 1
ATOM 469 C C . GLN A 1 61 ? -23.561 45.277 -42.264 1.00 74.94 61 GLN A C 1
ATOM 471 O O . GLN A 1 61 ? -23.525 45.663 -41.098 1.00 74.94 61 GLN A O 1
ATOM 476 N N . ILE A 1 62 ? -24.714 45.115 -42.916 1.00 76.06 62 ILE A N 1
ATOM 477 C CA . ILE A 1 62 ? -26.024 45.415 -42.311 1.00 76.06 62 ILE A CA 1
ATOM 478 C C . ILE A 1 62 ? -26.320 44.457 -41.144 1.00 76.06 62 ILE A C 1
ATOM 480 O O . ILE A 1 62 ? -26.860 44.868 -40.114 1.00 76.06 62 ILE A O 1
ATOM 484 N N . LEU A 1 63 ? -25.922 43.190 -41.282 1.00 71.81 63 LEU A N 1
ATOM 485 C CA . LEU A 1 63 ? -26.111 42.148 -40.270 1.00 71.81 63 LEU A CA 1
ATOM 486 C C . LEU A 1 63 ? -25.242 42.407 -39.025 1.00 71.81 63 LEU A C 1
ATOM 488 O O . LEU A 1 63 ? -25.701 42.252 -37.892 1.00 71.81 63 LEU A O 1
ATOM 492 N N . PHE A 1 64 ? -24.017 42.905 -39.222 1.00 75.12 64 PHE A N 1
ATOM 493 C CA . PHE A 1 64 ? -23.122 43.296 -38.131 1.00 75.12 64 PHE A CA 1
ATOM 494 C C . PHE A 1 64 ? -23.692 44.436 -37.268 1.00 75.12 64 PHE A C 1
ATOM 496 O O . PHE A 1 64 ? -23.662 44.351 -36.035 1.00 75.12 64 PHE A O 1
ATOM 503 N N . ASP A 1 65 ? -24.260 45.472 -37.892 1.00 73.56 65 ASP A N 1
ATOM 504 C CA . ASP A 1 65 ? -24.822 46.624 -37.174 1.00 73.56 65 ASP A CA 1
ATOM 505 C C . ASP A 1 65 ? -26.064 46.248 -36.342 1.00 73.56 65 ASP A C 1
ATOM 507 O O . ASP A 1 65 ? -26.249 46.746 -35.226 1.00 73.56 65 ASP A O 1
ATOM 511 N N . GLN A 1 66 ? -26.890 45.312 -36.824 1.00 70.44 66 GLN A N 1
ATOM 512 C CA . GLN A 1 66 ? -28.040 44.797 -36.070 1.00 70.44 66 GLN A CA 1
ATOM 513 C C . GLN A 1 66 ? -27.620 43.921 -34.877 1.00 70.44 66 GLN A C 1
ATOM 515 O O . GLN A 1 66 ? -28.204 44.040 -33.794 1.00 70.44 66 GLN A O 1
ATOM 520 N N . CYS A 1 67 ? -26.574 43.101 -35.029 1.00 69.38 67 CYS A N 1
ATOM 521 C CA . CYS A 1 67 ? -26.013 42.310 -33.930 1.00 69.38 67 CYS A CA 1
ATOM 522 C C . CYS A 1 67 ? -25.414 43.197 -32.827 1.00 69.38 67 CYS A C 1
ATOM 524 O O . CYS A 1 67 ? -25.664 42.951 -31.645 1.00 69.38 67 CYS A O 1
ATOM 526 N N . GLN A 1 68 ? -24.712 44.284 -33.179 1.00 71.56 68 GLN A N 1
ATOM 527 C CA . GLN A 1 68 ? -24.218 45.247 -32.181 1.00 71.56 68 GLN A CA 1
ATOM 528 C C . GLN A 1 68 ? -25.344 45.902 -31.368 1.00 71.56 68 GLN A C 1
ATOM 530 O O . GLN A 1 68 ? -25.178 46.140 -30.169 1.00 71.56 68 GLN A O 1
ATOM 535 N N . GLY A 1 69 ? -26.490 46.193 -31.992 1.00 75.44 69 GLY A N 1
ATOM 536 C CA . GLY A 1 69 ? -27.654 46.751 -31.300 1.00 75.44 69 GLY A CA 1
ATOM 537 C C . GLY A 1 69 ? -28.244 45.801 -30.250 1.00 75.44 69 GLY A C 1
ATOM 538 O O . GLY A 1 69 ? -28.563 46.238 -29.143 1.00 75.44 69 GLY A O 1
ATOM 539 N N . LYS A 1 70 ? -28.337 44.500 -30.563 1.00 73.06 70 LYS A N 1
ATOM 540 C CA . LYS A 1 70 ? -28.834 43.469 -29.632 1.00 73.06 70 LYS A CA 1
ATOM 541 C C . LYS A 1 70 ? -27.895 43.262 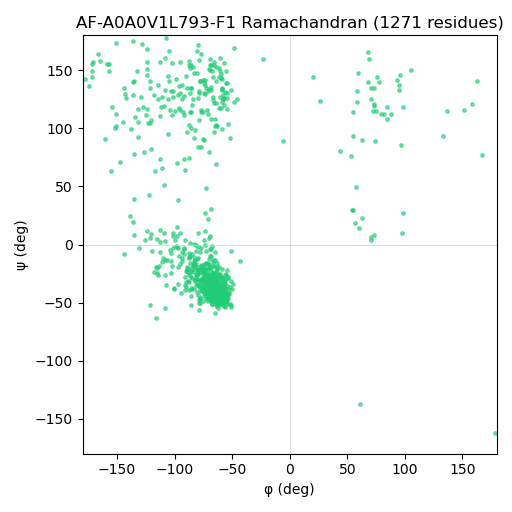-28.440 1.00 73.06 70 LYS A C 1
ATOM 543 O O . LYS A 1 70 ? -28.377 43.215 -27.311 1.00 73.06 70 LYS A O 1
ATOM 548 N N . ILE A 1 71 ? -26.579 43.233 -28.676 1.00 68.06 71 ILE A N 1
ATOM 549 C CA . ILE A 1 71 ? -25.573 43.088 -27.608 1.00 68.06 71 ILE A CA 1
ATOM 550 C C . ILE A 1 71 ? -25.721 44.209 -26.571 1.00 68.06 71 ILE A C 1
ATOM 552 O O . ILE A 1 71 ? -25.809 43.929 -25.381 1.00 68.06 71 ILE A O 1
ATOM 556 N N . ARG A 1 72 ? -25.861 45.470 -27.007 1.00 75.31 72 ARG A N 1
ATOM 557 C CA . ARG A 1 72 ? -26.018 46.611 -26.081 1.00 75.31 72 ARG A CA 1
ATOM 558 C C . ARG A 1 72 ? -27.290 46.548 -25.232 1.00 75.31 72 ARG A C 1
ATOM 560 O O . ARG A 1 72 ? -27.283 47.018 -24.099 1.00 75.31 72 ARG A O 1
ATOM 567 N N . ASN A 1 73 ? -28.385 46.004 -25.762 1.00 78.12 73 ASN A N 1
ATOM 568 C CA . ASN A 1 73 ? -29.623 45.848 -24.992 1.00 78.12 73 ASN A CA 1
ATOM 569 C C . ASN A 1 73 ? -29.502 44.733 -23.945 1.00 78.12 73 ASN A C 1
ATOM 571 O O . ASN A 1 73 ? -29.939 44.923 -22.812 1.00 78.12 73 ASN A O 1
ATOM 575 N N . LEU A 1 74 ? -28.869 43.614 -24.306 1.00 71.94 74 LEU A N 1
ATOM 576 C CA . LEU A 1 74 ? -28.614 42.500 -23.390 1.00 71.94 74 LEU A CA 1
ATOM 577 C C . LEU A 1 74 ? -27.630 42.894 -22.281 1.00 71.94 74 LEU A C 1
ATOM 579 O O . LEU A 1 74 ? -27.865 42.583 -21.119 1.00 71.94 74 LEU A O 1
ATOM 583 N N . GLU A 1 75 ? -26.589 43.668 -22.602 1.00 70.56 75 GLU A N 1
ATOM 584 C CA . GLU A 1 75 ? -25.656 44.210 -21.604 1.00 70.56 75 GLU A CA 1
ATOM 585 C C . GLU A 1 75 ? -26.356 45.104 -20.565 1.00 70.56 75 GLU A C 1
ATOM 587 O O . GLU A 1 75 ? -25.996 45.081 -19.387 1.00 70.56 75 GLU A O 1
ATOM 592 N N . ASN A 1 76 ? -27.365 45.882 -20.974 1.00 82.56 76 ASN A N 1
ATOM 593 C CA . ASN A 1 76 ? -28.136 46.718 -20.051 1.00 82.56 76 ASN A CA 1
ATOM 594 C C . ASN A 1 76 ? -29.094 45.892 -19.178 1.00 82.56 76 ASN A C 1
ATOM 596 O O . ASN A 1 76 ? -29.197 46.167 -17.986 1.00 82.56 76 ASN A O 1
ATOM 600 N N . GLN A 1 77 ? -29.745 44.866 -19.737 1.00 78.44 77 GLN A N 1
ATOM 601 C CA . GLN A 1 77 ? -30.617 43.961 -18.973 1.00 78.44 77 GLN A CA 1
ATOM 602 C C . GLN A 1 77 ? -29.825 43.147 -17.947 1.00 78.44 77 GLN A C 1
ATOM 604 O O . GLN A 1 77 ? -30.212 43.080 -16.783 1.00 78.44 77 GLN A O 1
ATOM 609 N N . CYS A 1 78 ? -28.662 42.626 -18.345 1.00 68.62 78 CYS A N 1
ATOM 610 C CA . CYS A 1 78 ? -27.778 41.880 -17.456 1.00 68.62 78 CYS A CA 1
ATOM 611 C C . CYS A 1 78 ? -27.301 42.741 -16.272 1.00 68.62 78 CYS A C 1
ATOM 613 O O . CYS A 1 78 ? -27.188 42.251 -15.151 1.00 68.62 78 CYS A O 1
ATOM 615 N N . ARG A 1 79 ? -27.071 44.043 -16.498 1.00 77.31 79 ARG A N 1
ATOM 616 C CA . ARG A 1 79 ? -26.669 44.984 -15.444 1.00 77.31 79 ARG A CA 1
ATOM 617 C C . ARG A 1 79 ? -27.791 45.269 -14.441 1.00 77.31 79 ARG A C 1
ATOM 619 O O . ARG A 1 79 ? -27.524 45.319 -13.244 1.00 77.31 79 ARG A O 1
ATOM 626 N N . GLU A 1 80 ? -29.028 45.454 -14.905 1.00 86.50 80 GLU A N 1
ATOM 627 C CA . GLU A 1 80 ? -30.179 45.637 -14.005 1.00 86.50 80 GLU A CA 1
ATOM 628 C C . GLU A 1 80 ? -30.446 44.372 -13.171 1.00 86.50 80 GLU A C 1
ATOM 630 O O . GLU A 1 80 ? -30.695 44.463 -11.966 1.00 86.50 80 GLU A O 1
ATOM 635 N N . GLU A 1 81 ? -30.330 43.183 -13.769 1.00 73.88 81 GLU A N 1
ATOM 636 C CA . GLU A 1 81 ? -30.488 41.918 -13.044 1.00 73.88 81 GLU A CA 1
ATOM 637 C C . GLU A 1 81 ? -29.388 41.710 -11.992 1.00 73.88 81 GLU A C 1
ATOM 639 O O . GLU A 1 81 ? -29.696 41.333 -10.858 1.00 73.88 81 GLU A O 1
ATOM 644 N N . GLU A 1 82 ? -28.134 42.050 -12.304 1.00 67.31 82 GLU A N 1
ATOM 645 C CA . GLU A 1 82 ? -27.015 41.977 -11.356 1.00 67.31 82 GLU A CA 1
ATOM 646 C C . GLU A 1 82 ? -27.237 42.877 -10.126 1.00 67.31 82 GLU A C 1
ATOM 648 O O . GLU A 1 82 ? -27.040 42.435 -8.987 1.00 67.31 82 GLU A O 1
ATOM 653 N N . GLU A 1 83 ? -27.720 44.110 -10.323 1.00 79.88 83 GLU A N 1
ATOM 654 C CA . GLU A 1 83 ? -28.041 45.026 -9.219 1.00 79.88 83 GLU A CA 1
ATOM 655 C C . GLU A 1 83 ? -29.187 44.492 -8.343 1.00 79.88 83 GLU A C 1
ATOM 657 O O . GLU A 1 83 ? -29.105 44.533 -7.109 1.00 79.88 83 GLU A O 1
ATOM 662 N N . THR A 1 84 ? -30.239 43.928 -8.948 1.00 79.62 84 THR A N 1
ATOM 663 C CA . THR A 1 84 ? -31.356 43.342 -8.183 1.00 79.62 84 THR A CA 1
ATOM 664 C C . THR A 1 84 ? -30.948 42.086 -7.415 1.00 79.62 84 THR A C 1
ATOM 666 O O . THR A 1 84 ? -31.384 41.891 -6.274 1.00 79.62 84 THR A O 1
ATOM 669 N N . PHE A 1 85 ? -30.076 41.260 -7.996 1.00 71.81 85 PHE A N 1
ATOM 670 C CA . PHE A 1 85 ? -29.548 40.067 -7.350 1.00 71.81 85 PHE A CA 1
ATOM 671 C C . PHE A 1 85 ? -28.674 40.429 -6.148 1.00 71.81 85 PHE A C 1
ATOM 673 O O . PHE A 1 85 ? -28.869 39.877 -5.063 1.00 71.81 85 PHE A O 1
ATOM 680 N N . CYS A 1 86 ? -27.781 41.415 -6.293 1.00 69.50 86 CYS A N 1
ATOM 681 C CA . CYS A 1 86 ? -26.957 41.908 -5.188 1.00 69.50 86 CYS A CA 1
ATOM 682 C C . CYS A 1 86 ? -27.814 42.424 -4.022 1.00 69.50 86 CYS A C 1
ATOM 684 O O . CYS A 1 86 ? -27.585 42.042 -2.872 1.00 69.50 86 CYS A O 1
ATOM 686 N N . ALA A 1 87 ? -28.862 43.203 -4.307 1.00 81.75 87 ALA A N 1
ATOM 687 C CA . ALA A 1 87 ? -29.776 43.701 -3.279 1.00 81.75 87 ALA A CA 1
ATOM 688 C C . ALA A 1 87 ? -30.551 42.572 -2.564 1.00 81.75 87 ALA A C 1
ATOM 690 O O . ALA A 1 87 ? -30.783 42.630 -1.351 1.00 81.75 87 ALA A O 1
ATOM 691 N N . ALA A 1 88 ? -30.945 41.517 -3.286 1.00 78.94 88 ALA A N 1
ATOM 692 C CA . ALA A 1 88 ? -31.598 40.349 -2.691 1.00 78.94 88 ALA A CA 1
ATOM 693 C C . ALA A 1 88 ? -30.644 39.554 -1.784 1.00 78.94 88 ALA A C 1
ATOM 695 O O . ALA A 1 88 ? -31.055 39.052 -0.733 1.00 78.94 88 ALA A O 1
ATOM 696 N N . LEU A 1 89 ? -29.370 39.475 -2.169 1.00 72.81 89 LEU A N 1
ATOM 697 C CA . LEU A 1 89 ? -28.337 38.759 -1.431 1.00 72.81 89 LEU A CA 1
ATOM 698 C C . LEU A 1 89 ? -28.007 39.467 -0.111 1.00 72.81 89 LEU A C 1
ATOM 700 O O . LEU A 1 89 ? -27.982 38.820 0.936 1.00 72.81 89 LEU A O 1
ATOM 704 N N . GLU A 1 90 ? -27.880 40.795 -0.122 1.00 77.75 90 GLU A N 1
ATOM 705 C CA . GLU A 1 90 ? -27.717 41.593 1.103 1.00 77.75 90 GLU A CA 1
ATOM 706 C C . GLU A 1 90 ? -28.898 41.418 2.070 1.00 77.75 90 GLU A C 1
ATOM 708 O O . GLU A 1 90 ? -28.709 41.259 3.281 1.00 77.75 90 GLU A O 1
ATOM 713 N N . LYS A 1 91 ? -30.128 41.366 1.545 1.00 85.44 91 LYS A N 1
ATOM 714 C CA . LYS A 1 91 ? -31.322 41.131 2.363 1.00 85.44 91 LYS A CA 1
ATOM 715 C C . LYS A 1 91 ? -31.322 39.740 3.003 1.00 85.44 91 LYS A C 1
ATOM 717 O O . LYS A 1 91 ? -31.631 39.621 4.188 1.00 85.44 91 LYS A O 1
ATOM 722 N N . LEU A 1 92 ? -30.960 38.702 2.250 1.00 76.81 92 LEU A N 1
ATOM 723 C CA . LEU A 1 92 ? -30.875 37.329 2.762 1.00 76.81 92 LEU A CA 1
ATOM 724 C C . LEU A 1 92 ? -29.803 37.186 3.846 1.00 76.81 92 LEU A C 1
ATOM 726 O O . LEU A 1 92 ? -30.039 36.519 4.853 1.00 76.81 92 LEU A O 1
ATOM 730 N N . VAL A 1 93 ? -28.654 37.842 3.674 1.00 77.69 93 VAL A N 1
ATOM 731 C CA . VAL A 1 93 ? -27.597 37.875 4.694 1.00 77.69 93 VAL A CA 1
ATOM 732 C C . VAL A 1 93 ? -28.117 38.523 5.978 1.00 77.69 93 VAL A C 1
ATOM 734 O O . VAL A 1 93 ? -27.983 37.937 7.052 1.00 77.69 93 VAL A O 1
ATOM 737 N N . SER A 1 94 ? -28.805 39.662 5.870 1.00 84.69 94 SER A N 1
ATOM 738 C CA . SER A 1 94 ? -29.409 40.334 7.026 1.00 84.69 94 SER A CA 1
ATOM 739 C C . SER A 1 94 ? -30.473 39.476 7.729 1.00 84.69 94 SER A C 1
ATOM 741 O O . SER A 1 94 ? -30.492 39.380 8.958 1.00 84.69 94 SER A O 1
ATOM 743 N N . GLU A 1 95 ? -31.344 38.796 6.978 1.00 82.00 95 GLU A N 1
ATOM 744 C CA . GLU A 1 95 ? -32.356 37.900 7.553 1.00 82.00 95 GLU A CA 1
ATOM 745 C C . GLU A 1 95 ? -31.725 36.703 8.276 1.00 82.00 95 GLU A C 1
ATOM 747 O O . GLU A 1 95 ? -32.224 36.282 9.326 1.00 82.00 95 GLU A O 1
ATOM 752 N N . ASN A 1 96 ? -30.606 36.194 7.761 1.00 78.44 96 ASN A N 1
ATOM 753 C CA . ASN A 1 96 ? -29.871 35.102 8.383 1.00 78.44 96 ASN A CA 1
ATOM 754 C C . ASN A 1 96 ? -29.186 35.540 9.689 1.00 78.44 96 ASN A C 1
ATOM 756 O O . ASN A 1 96 ? -29.255 34.824 10.686 1.00 78.44 96 ASN A O 1
ATOM 760 N N . GLU A 1 97 ? -28.614 36.745 9.738 1.00 80.31 97 GLU A N 1
ATOM 761 C CA . GLU A 1 97 ? -28.073 37.317 10.981 1.00 80.31 97 GLU A CA 1
ATOM 762 C C . GLU A 1 97 ? -29.164 37.499 12.051 1.00 80.31 97 GLU A C 1
ATOM 764 O O . GLU A 1 97 ? -28.958 37.193 13.230 1.00 80.31 97 GLU A O 1
ATOM 769 N N . ILE A 1 98 ? -30.368 37.923 11.651 1.00 85.62 98 ILE A N 1
ATOM 770 C CA . ILE A 1 98 ? -31.522 38.024 12.558 1.00 85.62 98 ILE A CA 1
ATOM 771 C C . ILE A 1 98 ? -31.966 36.635 13.041 1.00 85.62 98 ILE A C 1
ATOM 773 O O . ILE A 1 98 ? -32.350 36.476 14.206 1.00 85.62 98 ILE A O 1
ATOM 777 N N . ALA A 1 99 ? -31.944 35.628 12.165 1.00 76.50 99 ALA A N 1
ATOM 778 C CA . ALA A 1 99 ? -32.273 34.254 12.523 1.00 76.50 99 ALA A CA 1
ATOM 779 C C . ALA A 1 99 ? -31.264 33.681 13.528 1.00 76.50 99 ALA A C 1
ATOM 781 O O . ALA A 1 99 ? -31.692 33.121 14.538 1.00 76.50 99 ALA A O 1
ATOM 782 N N . ASP A 1 100 ? -29.963 33.901 13.322 1.00 75.81 100 ASP A N 1
ATOM 783 C CA . ASP A 1 100 ? -28.908 33.500 14.260 1.00 75.81 100 ASP A CA 1
ATOM 784 C C . ASP A 1 100 ? -29.083 34.177 15.629 1.00 75.81 100 ASP A C 1
ATOM 786 O O . ASP A 1 100 ? -29.039 33.521 16.674 1.00 75.81 100 ASP A O 1
ATOM 790 N N . GLY A 1 101 ? -29.413 35.473 15.639 1.00 81.50 101 GLY A N 1
ATOM 791 C CA . GLY A 1 101 ? -29.758 36.196 16.865 1.00 81.50 101 GLY A CA 1
ATOM 792 C C . GLY A 1 101 ? -30.936 35.561 17.616 1.00 81.50 101 GLY A C 1
ATOM 793 O O . GLY A 1 101 ? -30.853 35.315 18.821 1.00 81.50 101 GLY A O 1
ATOM 794 N N . LYS A 1 102 ? -32.021 35.216 16.908 1.00 83.69 102 LYS A N 1
ATOM 795 C CA . LYS A 1 102 ? -33.186 34.534 17.506 1.00 83.69 102 LYS A CA 1
ATOM 796 C C . LYS A 1 102 ? -32.841 33.137 18.017 1.00 83.69 102 LYS A C 1
ATOM 798 O O . LYS A 1 102 ? -33.381 32.721 19.043 1.00 83.69 102 LYS A O 1
ATOM 803 N N . LEU A 1 103 ? -31.963 32.421 17.320 1.00 80.81 103 LEU A N 1
ATOM 804 C CA . LEU A 1 103 ? -31.545 31.071 17.682 1.00 80.81 103 LEU A CA 1
ATOM 805 C C . LEU A 1 103 ? -30.681 31.092 18.948 1.00 80.81 103 LEU A C 1
ATOM 807 O O . LEU A 1 103 ? -30.913 30.289 19.850 1.00 80.81 103 LEU A O 1
ATOM 811 N N . LYS A 1 104 ? -29.801 32.091 19.093 1.00 79.62 104 LYS A N 1
ATOM 812 C CA . LYS A 1 104 ? -29.081 32.367 20.346 1.00 79.62 104 LYS A CA 1
ATOM 813 C C . LYS A 1 104 ? -30.034 32.656 21.504 1.00 79.62 104 LYS A C 1
ATOM 815 O O . LYS A 1 104 ? -29.941 31.996 22.537 1.00 79.62 104 LYS A O 1
ATOM 820 N N . THR A 1 105 ? -31.018 33.542 21.322 1.00 83.31 105 THR A N 1
ATOM 821 C CA . THR A 1 105 ? -32.013 33.837 22.373 1.00 83.31 105 THR A CA 1
ATOM 822 C C . THR A 1 105 ? -32.861 32.613 22.736 1.00 83.31 105 THR A C 1
ATOM 824 O O . THR A 1 105 ? -33.218 32.407 23.900 1.00 83.31 105 THR A O 1
ATOM 827 N N . LEU A 1 106 ? -33.206 31.778 21.753 1.00 83.62 106 LEU A N 1
ATOM 828 C CA . LEU A 1 106 ? -33.908 30.524 22.004 1.00 83.62 106 LEU A CA 1
ATOM 829 C C . LEU A 1 106 ? -33.033 29.571 22.816 1.00 83.62 106 LEU A C 1
ATOM 831 O O . LEU A 1 106 ? -33.525 28.985 23.776 1.00 83.62 106 LEU A O 1
ATOM 835 N N . ASN A 1 107 ? -31.752 29.452 22.475 1.00 76.69 107 ASN A N 1
ATOM 836 C CA . ASN A 1 107 ? -30.826 28.574 23.174 1.00 76.69 107 ASN A CA 1
ATOM 837 C C . ASN A 1 107 ? -30.613 29.020 24.630 1.00 76.69 107 ASN A C 1
ATOM 839 O O . ASN A 1 107 ? -30.678 28.207 25.546 1.00 76.69 107 ASN A O 1
ATOM 843 N N . GLU A 1 108 ? -30.488 30.326 24.876 1.00 81.38 108 GLU A N 1
ATOM 844 C CA . GLU A 1 108 ? -30.464 30.895 26.232 1.00 81.38 108 GLU A CA 1
ATOM 845 C C . GLU A 1 108 ? -31.735 30.553 27.024 1.00 81.38 108 GLU A C 1
ATOM 847 O O . GLU A 1 108 ? -31.673 30.177 28.199 1.00 81.38 108 GLU A O 1
ATOM 852 N N . ARG A 1 109 ? -32.908 30.621 26.380 1.00 81.19 109 ARG A N 1
ATOM 853 C CA . ARG A 1 109 ? -34.181 30.228 27.002 1.00 81.19 109 ARG A CA 1
ATOM 854 C C . ARG A 1 109 ? -34.263 28.733 27.269 1.00 81.19 109 ARG A C 1
ATOM 856 O O . ARG A 1 109 ? -34.732 28.352 28.339 1.00 81.19 109 ARG A O 1
ATOM 863 N N . VAL A 1 110 ? -33.818 27.896 26.337 1.00 79.25 110 VAL A N 1
ATOM 864 C CA . VAL A 1 110 ? -33.769 26.439 26.506 1.00 79.25 110 VAL A CA 1
ATOM 865 C C . VAL A 1 110 ? -32.846 26.085 27.665 1.00 79.25 110 VAL A C 1
ATOM 867 O O . VAL A 1 110 ? -33.260 25.331 28.538 1.00 79.25 110 VAL A O 1
ATOM 870 N N . ASN A 1 111 ? -31.673 26.711 27.759 1.00 76.12 111 ASN A N 1
ATOM 871 C CA . ASN A 1 111 ? -30.746 26.521 28.873 1.00 76.12 111 ASN A CA 1
ATOM 872 C C . ASN A 1 111 ? -31.349 26.987 30.208 1.00 76.12 111 ASN A C 1
ATOM 874 O O . ASN A 1 111 ? -31.239 26.291 31.215 1.00 76.12 111 ASN A O 1
ATOM 878 N N . SER A 1 112 ? -32.074 28.111 30.224 1.00 78.06 112 SER A N 1
ATOM 879 C CA . SER A 1 112 ? -32.794 28.578 31.417 1.00 78.06 112 SER A CA 1
ATOM 880 C C . SER A 1 112 ? -33.909 27.617 31.850 1.00 78.06 112 SER A C 1
ATOM 882 O O . SER A 1 112 ? -34.100 27.363 33.042 1.00 78.06 112 SER A O 1
ATOM 884 N N . VAL A 1 113 ? -34.652 27.057 30.892 1.00 80.44 113 VAL A N 1
ATOM 885 C CA . VAL A 1 113 ? -35.702 26.068 31.163 1.00 80.44 113 VAL A CA 1
ATOM 886 C C . VAL A 1 113 ? -35.090 24.750 31.624 1.00 80.44 113 VAL A C 1
ATOM 888 O O . VAL A 1 113 ? -35.566 24.196 32.610 1.00 80.44 113 VAL A O 1
ATOM 891 N N . ALA A 1 114 ? -34.016 24.284 30.987 1.00 68.94 114 ALA A N 1
ATOM 892 C CA . ALA A 1 114 ? -33.279 23.094 31.390 1.00 68.94 114 ALA A CA 1
ATOM 893 C C . ALA A 1 114 ? -32.760 23.233 32.826 1.00 68.94 114 ALA A C 1
ATOM 895 O O . ALA A 1 114 ? -33.021 22.356 33.642 1.00 68.94 114 ALA A O 1
ATOM 896 N N . ALA A 1 115 ? -32.165 24.375 33.184 1.00 69.38 115 ALA A N 1
ATOM 897 C CA . ALA A 1 115 ? -31.738 24.657 34.555 1.00 69.38 115 ALA A CA 1
ATOM 898 C C . ALA A 1 115 ? -32.906 24.603 35.562 1.00 69.38 115 ALA A C 1
ATOM 900 O O . ALA A 1 115 ? -32.769 24.055 36.654 1.00 69.38 115 ALA A O 1
ATOM 901 N N . ARG A 1 116 ? -34.093 25.108 35.192 1.00 76.69 116 ARG A N 1
ATOM 902 C CA . ARG A 1 116 ? -35.297 25.024 36.044 1.00 76.69 116 ARG A CA 1
ATOM 903 C C . ARG A 1 116 ? -35.874 23.610 36.137 1.00 76.69 116 ARG A C 1
ATOM 905 O O . ARG A 1 116 ? -36.431 23.264 37.174 1.00 76.69 116 ARG A O 1
ATOM 912 N N . VAL A 1 117 ? -35.772 22.812 35.076 1.00 72.50 117 VAL A N 1
ATOM 913 C CA . VAL A 1 117 ? -36.223 21.411 35.051 1.00 72.50 117 VAL A CA 1
ATOM 914 C C . VAL A 1 117 ? -35.279 20.526 35.857 1.00 72.50 117 VAL A C 1
ATOM 916 O O . VAL A 1 117 ? -35.766 19.685 36.603 1.00 72.50 117 VAL A O 1
ATOM 919 N N . VAL A 1 118 ? -33.965 20.756 35.782 1.00 72.31 118 VAL A N 1
ATOM 920 C CA . VAL A 1 118 ? -32.971 20.107 36.651 1.00 72.31 118 VAL A CA 1
ATOM 921 C C . VAL A 1 118 ? -33.272 20.435 38.109 1.00 72.31 118 VAL A C 1
ATOM 923 O O . VAL A 1 118 ? -33.467 19.520 38.895 1.00 72.31 118 VAL A O 1
ATOM 926 N N . HIS A 1 119 ? -33.497 21.708 38.444 1.00 71.19 119 HIS A N 1
ATOM 927 C CA . HIS A 1 119 ? -33.893 22.104 39.798 1.00 71.19 119 HIS A CA 1
ATOM 928 C C . HIS A 1 119 ? -35.213 21.454 40.261 1.00 71.19 119 HIS A C 1
ATOM 930 O O . HIS A 1 119 ? -35.369 21.118 41.432 1.00 71.19 119 HIS A O 1
ATOM 936 N N . LEU A 1 120 ? -36.186 21.252 39.364 1.00 72.19 120 LEU A N 1
ATOM 937 C CA . LEU A 1 120 ? -37.427 20.538 39.689 1.00 72.19 120 LEU A CA 1
ATOM 938 C C . LEU A 1 120 ? -37.192 19.027 39.868 1.00 72.19 120 LEU A C 1
ATOM 940 O O . LEU A 1 120 ? -37.810 18.410 40.734 1.00 72.19 120 LEU A O 1
ATOM 944 N N . GLY A 1 121 ? -36.293 18.445 39.071 1.00 69.25 121 GLY A N 1
ATOM 945 C CA . GLY A 1 121 ? -35.804 17.076 39.220 1.00 69.25 121 GLY A CA 1
ATOM 946 C C . GLY A 1 121 ? -35.110 16.874 40.564 1.00 69.25 121 GLY A C 1
ATOM 947 O O . GLY A 1 121 ? -35.471 15.956 41.295 1.00 69.25 121 GLY A O 1
ATOM 948 N N . ASP A 1 122 ? -34.234 17.801 40.948 1.00 65.25 122 ASP A N 1
ATOM 949 C CA . ASP A 1 122 ? -33.564 17.831 42.249 1.00 65.25 122 ASP A CA 1
ATOM 950 C C . ASP A 1 122 ? -34.577 18.004 43.395 1.00 65.25 122 ASP A C 1
ATOM 952 O O . ASP A 1 122 ? -34.475 17.351 44.435 1.00 65.25 122 ASP A O 1
ATOM 956 N N . GLN A 1 123 ? -35.630 18.810 43.209 1.00 70.75 123 GLN A N 1
ATOM 957 C CA . GLN A 1 123 ? -36.727 18.944 44.179 1.00 70.75 123 GLN A CA 1
ATOM 958 C C . GLN A 1 123 ? -37.581 17.672 44.312 1.00 70.75 123 GLN A C 1
ATOM 960 O O . GLN A 1 123 ? -38.008 17.325 45.409 1.00 70.75 123 GLN A O 1
ATOM 965 N N . LEU A 1 124 ? -37.820 16.940 43.225 1.00 60.94 124 LEU A N 1
ATOM 966 C CA . LEU A 1 124 ? -38.515 15.651 43.266 1.00 60.94 124 LEU A CA 1
ATOM 967 C C . LEU A 1 124 ? -37.647 14.563 43.906 1.00 60.94 124 LEU A C 1
ATOM 969 O O . LEU A 1 124 ? -38.125 13.831 44.774 1.00 60.94 124 LEU A O 1
ATOM 973 N N . GLN A 1 125 ? -36.368 14.498 43.537 1.00 56.69 125 GLN A N 1
ATOM 974 C CA . GLN A 1 125 ? -35.397 13.561 44.094 1.00 56.69 125 GLN A CA 1
ATOM 975 C C . GLN A 1 125 ? -35.138 13.845 45.578 1.00 56.69 125 GLN A C 1
ATOM 977 O O . GLN A 1 125 ? -35.073 12.914 46.374 1.00 56.69 125 GLN A O 1
ATOM 982 N N . SER A 1 126 ? -35.099 15.110 45.998 1.00 56.47 126 SER A N 1
ATOM 983 C CA . SER A 1 126 ? -35.012 15.490 47.416 1.00 56.47 126 SER A CA 1
ATOM 984 C C . SER A 1 126 ? -36.269 15.172 48.234 1.00 56.47 126 SER A C 1
ATOM 986 O O . SER A 1 126 ? -36.191 15.217 49.455 1.00 56.47 126 SER A O 1
ATOM 988 N N . VAL A 1 127 ? -37.397 14.787 47.620 1.00 60.19 127 VAL A N 1
ATOM 989 C CA . VAL A 1 127 ? -38.615 14.333 48.326 1.00 60.19 127 VAL A CA 1
ATOM 990 C C . VAL A 1 127 ? -38.739 12.806 48.343 1.00 60.19 127 VAL A C 1
ATOM 992 O O . VAL A 1 127 ? -39.147 12.228 49.353 1.00 60.19 127 VAL A O 1
ATOM 995 N N . THR A 1 128 ? -38.376 12.121 47.259 1.00 59.91 128 THR A N 1
ATOM 996 C CA . THR A 1 128 ? -38.455 10.651 47.169 1.00 59.91 128 THR A CA 1
ATOM 997 C C . THR A 1 128 ? -37.223 9.951 47.733 1.00 59.91 128 THR A C 1
ATOM 999 O O . THR A 1 128 ? -37.364 8.938 48.423 1.00 59.91 128 THR A O 1
ATOM 1002 N N . ALA A 1 129 ? -36.024 10.502 47.528 1.00 61.41 129 ALA A N 1
ATOM 1003 C CA . ALA A 1 129 ? -34.784 9.907 48.018 1.00 61.41 129 ALA A CA 1
ATOM 1004 C C . ALA A 1 129 ? -34.681 9.857 49.551 1.00 61.41 129 ALA A C 1
ATOM 1006 O O . ALA A 1 129 ? -34.186 8.847 50.040 1.00 61.41 129 ALA A O 1
ATOM 1007 N N . PRO A 1 130 ? -35.121 10.856 50.348 1.00 64.00 130 PRO A N 1
ATOM 1008 C CA . PRO A 1 130 ? -35.100 10.728 51.804 1.00 64.00 130 PRO A CA 1
ATOM 1009 C C . PRO A 1 130 ? -36.092 9.686 52.306 1.00 64.00 130 PRO A C 1
ATOM 1011 O O . PRO A 1 130 ? -35.824 9.057 53.315 1.00 64.00 130 PRO A O 1
ATOM 1014 N N . ARG A 1 131 ? -37.222 9.469 51.620 1.00 67.75 131 ARG A N 1
ATOM 1015 C CA . ARG A 1 131 ? -38.219 8.472 52.034 1.00 67.75 131 ARG A CA 1
ATOM 1016 C C . ARG A 1 131 ? -37.740 7.044 51.773 1.00 67.75 131 ARG A C 1
ATOM 1018 O O . ARG A 1 131 ? -37.909 6.189 52.635 1.00 67.75 131 ARG A O 1
ATOM 1025 N N . ALA A 1 132 ? -37.114 6.806 50.620 1.00 62.62 132 ALA A N 1
ATOM 1026 C CA . ALA A 1 132 ? -36.451 5.537 50.326 1.00 62.62 132 ALA A CA 1
ATOM 1027 C C . ALA A 1 132 ? -35.247 5.309 51.259 1.00 62.62 132 ALA A C 1
ATOM 1029 O O . ALA A 1 132 ? -35.168 4.261 51.892 1.00 62.62 132 ALA A O 1
ATOM 1030 N N . ARG A 1 133 ? -34.391 6.329 51.447 1.00 68.12 133 ARG A N 1
ATOM 1031 C CA . ARG A 1 133 ? -33.268 6.280 52.400 1.00 68.12 133 ARG A CA 1
ATOM 1032 C C . ARG A 1 133 ? -33.723 6.067 53.840 1.00 68.12 133 ARG A C 1
ATOM 1034 O O . ARG A 1 133 ? -33.073 5.323 54.549 1.00 68.12 133 ARG A O 1
ATOM 1041 N N . ALA A 1 134 ? -34.824 6.676 54.279 1.00 70.94 134 ALA A N 1
ATOM 1042 C CA . ALA A 1 134 ? -35.353 6.490 55.631 1.00 70.94 134 ALA A CA 1
ATOM 1043 C C . ALA A 1 134 ? -35.884 5.068 55.851 1.00 70.94 134 ALA A C 1
ATOM 1045 O O . ALA A 1 134 ? -35.735 4.531 56.942 1.00 70.94 134 ALA A O 1
ATOM 1046 N N . PHE A 1 135 ? -36.477 4.448 54.827 1.00 73.38 135 PHE A N 1
ATOM 1047 C CA . PHE A 1 135 ? -36.928 3.060 54.899 1.00 73.38 135 PHE A CA 1
ATOM 1048 C C . PHE A 1 135 ? -35.751 2.069 54.914 1.00 73.38 135 PHE A C 1
ATOM 1050 O O . PHE A 1 135 ? -35.714 1.193 55.774 1.00 73.38 135 PHE A O 1
ATOM 1057 N N . GLU A 1 136 ? -34.758 2.245 54.036 1.00 72.81 136 GLU A N 1
ATOM 1058 C CA . GLU A 1 136 ? -33.522 1.443 54.058 1.00 72.81 136 GLU A CA 1
ATOM 1059 C C . GLU A 1 136 ? -32.729 1.647 55.358 1.00 72.81 136 GLU A C 1
ATOM 1061 O O . GLU A 1 136 ? -32.277 0.680 55.967 1.00 72.81 136 GLU A O 1
ATOM 1066 N N . ALA A 1 137 ? -32.603 2.892 55.829 1.00 73.06 137 ALA A N 1
ATOM 1067 C CA . ALA A 1 137 ? -31.946 3.208 57.094 1.00 73.06 137 ALA A CA 1
ATOM 1068 C C . ALA A 1 137 ? -32.682 2.581 58.280 1.00 73.06 137 ALA A C 1
ATOM 1070 O O . ALA A 1 137 ? -32.035 2.066 59.182 1.00 73.06 137 ALA A O 1
ATOM 1071 N N . TYR A 1 138 ? -34.019 2.563 58.270 1.00 80.94 138 TYR A N 1
ATOM 1072 C CA . TYR A 1 138 ? -34.799 1.865 59.289 1.00 80.94 138 TYR A CA 1
ATOM 1073 C C . TYR A 1 138 ? -34.495 0.359 59.306 1.00 80.94 138 TYR A C 1
ATOM 1075 O O . TYR A 1 138 ? -34.234 -0.188 60.374 1.00 80.94 138 TYR A O 1
ATOM 1083 N N . GLN A 1 139 ? -34.451 -0.303 58.145 1.00 76.81 139 GLN A N 1
ATOM 1084 C CA . GLN A 1 139 ? -34.096 -1.727 58.058 1.00 76.81 139 GLN A CA 1
ATOM 1085 C C . GLN A 1 139 ? -32.664 -2.000 58.546 1.00 76.81 139 GLN A C 1
ATOM 1087 O O . GLN A 1 139 ? -32.445 -2.921 59.332 1.00 76.81 139 GLN A O 1
ATOM 1092 N N . LEU A 1 140 ? -31.697 -1.164 58.156 1.00 80.62 140 LEU A N 1
ATOM 1093 C CA . LEU A 1 140 ? -30.315 -1.261 58.637 1.00 80.62 140 LEU A CA 1
ATOM 1094 C C . LEU A 1 140 ? -30.208 -1.002 60.144 1.00 80.62 140 LEU A C 1
ATOM 1096 O O . LEU A 1 140 ? -29.461 -1.700 60.817 1.00 80.62 140 LEU A O 1
ATOM 1100 N N . MET A 1 141 ? -30.973 -0.058 60.702 1.00 79.31 141 MET A N 1
ATOM 1101 C CA . MET A 1 141 ? -31.000 0.205 62.146 1.00 79.31 141 MET A CA 1
ATOM 1102 C C . MET A 1 141 ? -31.568 -0.974 62.939 1.00 79.31 141 MET A C 1
ATOM 1104 O O . MET A 1 141 ? -31.064 -1.260 64.022 1.00 79.31 141 MET A O 1
ATOM 1108 N N . VAL A 1 142 ? -32.579 -1.673 62.412 1.00 81.25 142 VAL A N 1
ATOM 1109 C CA . VAL A 1 142 ? -33.124 -2.887 63.043 1.00 81.25 142 VAL A CA 1
ATOM 1110 C C . VAL A 1 142 ? -32.055 -3.978 63.115 1.00 81.25 142 VAL A C 1
ATOM 1112 O O . VAL A 1 142 ? -31.819 -4.514 64.195 1.00 81.25 142 VAL A O 1
ATOM 1115 N N . HIS A 1 143 ? -31.351 -4.242 62.011 1.00 81.56 143 HIS A N 1
ATOM 1116 C CA . HIS A 1 143 ? -30.260 -5.218 62.005 1.00 81.56 143 HIS A CA 1
ATOM 1117 C C . HIS A 1 143 ? -29.061 -4.763 62.850 1.00 81.56 143 HIS A C 1
ATOM 1119 O O . HIS A 1 143 ? -28.499 -5.563 63.585 1.00 81.56 143 HIS A O 1
ATOM 1125 N N . PHE A 1 144 ? -28.694 -3.478 62.838 1.00 81.81 144 PHE A N 1
ATOM 1126 C CA . PHE A 1 144 ? -27.622 -2.942 63.688 1.00 81.81 144 PHE A CA 1
ATOM 1127 C C . PHE A 1 144 ? -27.941 -3.086 65.186 1.00 81.81 144 PHE A C 1
ATOM 1129 O O . PHE A 1 144 ? -27.057 -3.397 65.983 1.00 81.81 144 PHE A O 1
ATOM 1136 N N . ASN A 1 145 ? -29.210 -2.910 65.575 1.00 80.25 145 ASN A N 1
ATOM 1137 C CA . ASN A 1 145 ? -29.671 -3.100 66.952 1.00 80.25 145 ASN A CA 1
ATOM 1138 C C . ASN A 1 145 ? -29.570 -4.562 67.419 1.00 80.25 145 ASN A C 1
ATOM 1140 O O . ASN A 1 145 ? -29.352 -4.821 68.599 1.00 80.25 145 ASN A O 1
ATOM 1144 N N . GLU A 1 146 ? -29.657 -5.516 66.495 1.00 80.69 146 GLU A N 1
ATOM 1145 C CA . GLU A 1 146 ? -29.422 -6.934 66.772 1.00 80.69 146 GLU A CA 1
ATOM 1146 C C . GLU A 1 146 ? -27.964 -7.186 67.201 1.00 80.69 146 GLU A C 1
ATOM 1148 O O . GLU A 1 146 ? -27.716 -7.841 68.214 1.00 80.69 146 GLU A O 1
ATOM 1153 N N . PHE A 1 147 ? -26.994 -6.565 66.514 1.00 80.44 147 PHE A N 1
ATOM 1154 C CA . PHE A 1 147 ? -25.563 -6.645 66.853 1.00 80.44 147 PHE A CA 1
ATOM 1155 C C . PHE A 1 147 ? -25.169 -5.853 68.114 1.00 80.44 147 PHE A C 1
ATOM 1157 O O . PHE A 1 147 ? -24.097 -6.099 68.670 1.00 80.44 147 PHE A O 1
ATOM 1164 N N . LEU A 1 148 ? -26.016 -4.923 68.574 1.00 77.75 148 LEU A N 1
ATOM 1165 C CA . LEU A 1 148 ? -25.867 -4.204 69.849 1.00 77.75 148 LEU A CA 1
ATOM 1166 C C . LEU A 1 148 ? -26.236 -5.065 71.067 1.00 77.75 148 LEU A C 1
ATOM 1168 O O . LEU A 1 148 ? -25.778 -4.781 72.171 1.00 77.75 148 LEU A O 1
ATOM 1172 N N . SER A 1 149 ? -27.055 -6.103 70.885 1.00 74.06 149 SER A N 1
ATOM 1173 C CA . SER A 1 149 ? -27.474 -7.001 71.963 1.00 74.06 149 SER A CA 1
ATOM 1174 C C . SER A 1 149 ? -26.456 -8.127 72.176 1.00 74.06 149 SER A C 1
ATOM 1176 O O . SER A 1 149 ? -26.017 -8.745 71.211 1.00 74.06 149 SER A O 1
ATOM 1178 N N . ASP A 1 150 ? -26.069 -8.446 73.417 1.00 66.00 150 ASP A N 1
ATOM 1179 C CA . ASP A 1 150 ? -25.121 -9.542 73.743 1.00 66.00 150 ASP A CA 1
ATOM 1180 C C . ASP A 1 150 ? -25.686 -10.960 73.501 1.00 66.00 150 ASP A C 1
ATOM 1182 O O . ASP A 1 150 ? -25.066 -11.967 73.845 1.00 66.00 150 ASP A O 1
ATOM 1186 N N . GLN A 1 151 ? -26.874 -11.052 72.904 1.00 65.88 151 GLN A N 1
ATOM 1187 C CA . GLN A 1 151 ? -27.539 -12.299 72.555 1.00 65.88 151 GLN A CA 1
ATOM 1188 C C . GLN A 1 151 ? -27.066 -12.813 71.178 1.00 65.88 151 GLN A C 1
ATOM 1190 O O . GLN A 1 151 ? -26.576 -12.029 70.354 1.00 65.88 151 GLN A O 1
ATOM 1195 N N . PRO A 1 152 ? -27.144 -14.136 70.926 1.00 64.06 152 PRO A N 1
ATOM 1196 C CA . PRO A 1 152 ? -26.894 -14.691 69.597 1.00 64.06 152 PRO A CA 1
ATOM 1197 C C . PRO A 1 152 ? -27.881 -14.103 68.577 1.00 64.06 152 PRO A C 1
ATOM 1199 O O . PRO A 1 152 ? -29.018 -13.806 68.926 1.00 64.06 152 PRO A O 1
ATOM 1202 N N . LEU A 1 153 ? -27.435 -13.927 67.328 1.00 71.81 153 LEU A N 1
ATOM 1203 C CA . LEU A 1 153 ? -28.260 -13.380 66.241 1.00 71.81 153 LEU A CA 1
ATOM 1204 C C . LEU A 1 153 ? -29.511 -14.255 66.044 1.00 71.81 153 LEU A C 1
ATOM 1206 O O . LEU A 1 153 ? -29.383 -15.465 65.854 1.00 71.81 153 LEU A O 1
ATOM 1210 N N . GLU A 1 154 ? -30.698 -13.650 66.101 1.00 63.88 154 GLU A N 1
ATOM 1211 C CA . GLU A 1 154 ? -32.000 -14.330 65.993 1.00 63.88 154 GLU A CA 1
ATOM 1212 C C . GLU A 1 154 ? -32.632 -14.167 64.605 1.00 63.88 154 GLU A C 1
ATOM 1214 O O . GLU A 1 154 ? -33.534 -14.924 64.243 1.00 63.88 154 GLU A O 1
ATOM 1219 N N . SER A 1 155 ? -32.192 -13.188 63.809 1.00 69.19 155 SER A N 1
ATOM 1220 C CA . SER A 1 155 ? -32.779 -12.943 62.498 1.00 69.19 155 SER A CA 1
ATOM 1221 C C . SER A 1 155 ? -32.467 -14.078 61.530 1.00 69.19 155 SER A C 1
ATOM 1223 O O . SER A 1 155 ? -31.318 -14.501 61.354 1.00 69.19 155 SER A O 1
ATOM 1225 N N . GLU A 1 156 ? -33.516 -14.532 60.838 1.00 66.00 156 GLU A N 1
ATOM 1226 C CA . GLU A 1 156 ? -33.421 -15.543 59.781 1.00 66.00 156 GLU A CA 1
ATOM 1227 C C . GLU A 1 156 ? -32.398 -15.145 58.707 1.00 66.00 156 GLU A C 1
ATOM 1229 O O . GLU A 1 156 ? -31.793 -16.004 58.083 1.00 66.00 156 GLU A O 1
ATOM 1234 N N . THR A 1 157 ? -32.166 -13.845 58.505 1.00 73.62 157 THR A N 1
ATOM 1235 C CA . THR A 1 157 ? -31.228 -13.330 57.504 1.00 73.62 157 THR A CA 1
ATOM 1236 C C . THR A 1 157 ? -29.778 -13.742 57.775 1.00 73.62 157 THR A C 1
ATOM 1238 O O . THR A 1 157 ? -29.063 -14.018 56.823 1.00 73.62 157 THR A O 1
ATOM 1241 N N . PHE A 1 158 ? -29.321 -13.817 59.034 1.00 77.06 158 PHE A N 1
ATOM 1242 C CA . PHE A 1 158 ? -27.923 -14.164 59.362 1.00 77.06 158 PHE A CA 1
ATOM 1243 C C . PHE A 1 158 ? -27.721 -15.608 59.848 1.00 77.06 158 PHE A C 1
ATOM 1245 O O . PHE A 1 158 ? -26.575 -16.028 60.039 1.00 77.06 158 PHE A O 1
ATOM 1252 N N . THR A 1 159 ? -28.809 -16.351 60.064 1.00 74.75 159 THR A N 1
ATOM 1253 C CA . THR A 1 159 ? -28.800 -17.739 60.559 1.00 74.75 159 THR A CA 1
ATOM 1254 C C . THR A 1 159 ? -29.182 -18.770 59.497 1.00 74.75 159 THR A C 1
ATOM 1256 O O . THR A 1 159 ? -28.730 -19.911 59.594 1.00 74.75 159 THR A O 1
ATOM 1259 N N . ASP A 1 160 ? -29.961 -18.392 58.479 1.00 77.62 160 ASP A N 1
ATOM 1260 C CA . ASP A 1 160 ? -30.384 -19.285 57.397 1.00 77.62 160 ASP A CA 1
ATOM 1261 C C . ASP A 1 160 ? -29.323 -19.369 56.274 1.00 77.62 160 ASP A C 1
ATOM 1263 O O . ASP A 1 160 ? -29.016 -18.349 55.643 1.00 77.62 160 ASP A O 1
ATOM 1267 N N . PRO A 1 161 ? -28.775 -20.565 55.968 1.00 71.69 161 PRO A N 1
ATOM 1268 C CA . PRO A 1 161 ? -27.854 -20.760 54.848 1.00 71.69 161 PRO A CA 1
ATOM 1269 C C . PRO A 1 161 ? -28.453 -20.390 53.483 1.00 71.69 161 PRO A C 1
ATOM 1271 O O . PRO A 1 161 ? -27.711 -19.983 52.588 1.00 71.69 161 PRO A O 1
ATOM 1274 N N . ASP A 1 162 ? -29.775 -20.498 53.307 1.00 74.19 162 ASP A N 1
ATOM 1275 C CA . ASP A 1 162 ? -30.438 -20.197 52.033 1.00 74.19 162 ASP A CA 1
ATOM 1276 C C . ASP A 1 162 ? -30.553 -18.682 51.769 1.00 74.19 162 ASP A C 1
ATOM 1278 O O . ASP A 1 162 ? -30.692 -18.264 50.615 1.00 74.19 162 ASP A O 1
ATOM 1282 N N . LYS A 1 163 ? -30.412 -17.843 52.809 1.00 81.81 163 LYS A N 1
ATOM 1283 C CA . LYS A 1 163 ? -30.434 -16.369 52.725 1.00 81.81 163 LYS A CA 1
ATOM 1284 C C . LYS A 1 163 ? -29.042 -15.730 52.688 1.00 81.81 163 LYS A C 1
ATOM 1286 O O . LYS A 1 163 ? -28.919 -14.516 52.828 1.00 81.81 163 LYS A O 1
ATOM 1291 N N . LEU A 1 164 ? -27.988 -16.507 52.427 1.00 82.88 164 LEU A N 1
ATOM 1292 C CA . LEU A 1 164 ? -26.591 -16.044 52.435 1.00 82.88 164 LEU A CA 1
ATOM 1293 C C . LEU A 1 164 ? -26.331 -14.790 51.570 1.00 82.88 164 LEU A C 1
ATOM 1295 O O . LEU A 1 164 ? -25.545 -13.926 51.948 1.00 82.88 164 LEU A O 1
ATOM 1299 N N . VAL A 1 165 ? -27.001 -14.669 50.418 1.00 82.25 165 VAL A N 1
ATOM 1300 C CA . VAL A 1 165 ? -26.873 -13.513 49.507 1.00 82.25 165 VAL A CA 1
ATOM 1301 C C . VAL A 1 165 ? -27.467 -12.244 50.134 1.00 82.25 165 VAL A C 1
ATOM 1303 O O . VAL A 1 165 ? -26.836 -11.191 50.101 1.00 82.25 165 VAL A O 1
ATOM 1306 N N . GLU A 1 166 ? -28.639 -12.356 50.766 1.00 83.19 166 GLU A N 1
ATOM 1307 C CA . GLU A 1 166 ? -29.295 -11.252 51.483 1.00 83.19 166 GLU A CA 1
ATOM 1308 C C . GLU A 1 166 ? -28.487 -10.858 52.730 1.00 83.19 166 GLU A C 1
ATOM 1310 O O . GLU A 1 166 ? -28.273 -9.673 52.991 1.00 83.19 166 GLU A O 1
ATOM 1315 N N . ALA A 1 167 ? -27.958 -11.850 53.455 1.00 84.38 167 ALA A N 1
ATOM 1316 C CA . ALA A 1 167 ? -27.050 -11.656 54.583 1.00 84.38 167 ALA A CA 1
ATOM 1317 C C . ALA A 1 167 ? -25.803 -10.856 54.179 1.00 84.38 167 ALA A C 1
ATOM 1319 O O . ALA A 1 167 ? -25.397 -9.935 54.889 1.00 84.38 167 ALA A O 1
ATOM 1320 N N . GLY A 1 168 ? -25.223 -11.191 53.021 1.00 84.56 168 GLY A N 1
ATOM 1321 C CA . GLY A 1 168 ? -24.063 -10.519 52.440 1.00 84.56 168 GLY A CA 1
ATOM 1322 C C . GLY A 1 168 ? -24.320 -9.045 52.109 1.00 84.56 168 GLY A C 1
ATOM 1323 O O . GLY A 1 168 ? -23.521 -8.182 52.469 1.00 84.56 168 GLY A O 1
ATOM 1324 N N . GLU A 1 169 ? -25.455 -8.726 51.482 1.00 84.62 169 GLU A N 1
ATOM 1325 C CA . GLU A 1 169 ? -25.809 -7.334 51.159 1.00 84.62 169 GLU A CA 1
ATOM 1326 C C . GLU A 1 169 ? -26.030 -6.481 52.416 1.00 84.62 169 GLU A C 1
ATOM 1328 O O . GLU A 1 169 ? -25.601 -5.324 52.480 1.00 84.62 169 GLU A O 1
ATOM 1333 N N . VAL A 1 170 ? -26.688 -7.045 53.434 1.00 86.25 170 VAL A N 1
ATOM 1334 C CA . VAL A 1 170 ? -26.968 -6.333 54.686 1.00 86.25 170 VAL A CA 1
ATOM 1335 C C . VAL A 1 170 ? -25.691 -6.160 55.515 1.00 86.25 170 VAL A C 1
ATOM 1337 O O . VAL A 1 170 ? -25.439 -5.052 55.994 1.00 86.25 170 VAL A O 1
ATOM 1340 N N . ILE A 1 171 ? -24.850 -7.197 55.660 1.00 88.06 171 ILE A N 1
ATOM 1341 C CA . ILE A 1 171 ? -23.616 -7.099 56.460 1.00 88.06 171 ILE A CA 1
ATOM 1342 C C . ILE A 1 171 ? -22.611 -6.125 55.846 1.00 88.06 171 ILE A C 1
ATOM 1344 O O . ILE A 1 171 ? -21.960 -5.393 56.586 1.00 88.06 171 ILE A O 1
ATOM 1348 N N . TYR A 1 172 ? -22.518 -6.057 54.514 1.00 86.81 172 TYR A N 1
ATOM 1349 C CA . TYR A 1 172 ? -21.646 -5.106 53.828 1.00 86.81 172 TYR A CA 1
ATOM 1350 C C . TYR A 1 172 ? -22.029 -3.660 54.169 1.00 86.81 172 TYR A C 1
ATOM 1352 O O . TYR A 1 172 ? -21.195 -2.872 54.626 1.00 86.81 172 TYR A O 1
ATOM 1360 N N . LYS A 1 173 ? -23.323 -3.329 54.040 1.00 87.00 173 LYS A N 1
ATOM 1361 C CA . LYS A 1 173 ? -23.861 -2.007 54.401 1.00 87.00 173 LYS A CA 1
ATOM 1362 C C . LYS A 1 173 ? -23.634 -1.693 55.886 1.00 87.00 173 LYS A C 1
ATOM 1364 O O . LYS A 1 173 ? -23.233 -0.579 56.218 1.00 87.00 173 LYS A O 1
ATOM 1369 N N . LEU A 1 174 ? -23.843 -2.666 56.777 1.00 86.31 174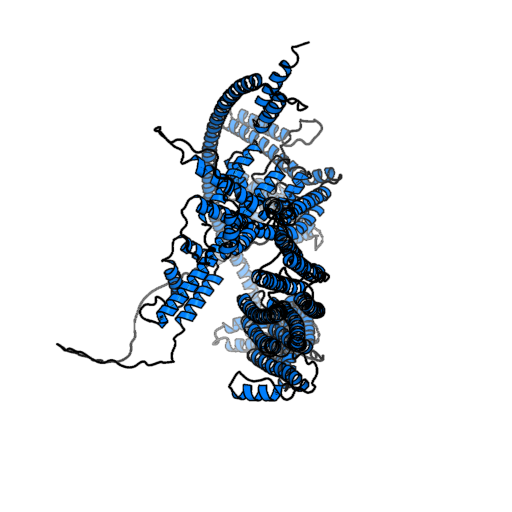 LEU A N 1
ATOM 1370 C CA . LEU A 1 174 ? -23.603 -2.509 58.217 1.00 86.31 174 LEU A CA 1
ATOM 1371 C C . LEU A 1 174 ? -22.122 -2.319 58.559 1.00 86.31 174 LEU A C 1
ATOM 1373 O O . LEU A 1 174 ? -21.814 -1.534 59.450 1.00 86.31 174 LEU A O 1
ATOM 1377 N N . HIS A 1 175 ? -21.209 -3.000 57.865 1.00 86.62 175 HIS A N 1
ATOM 1378 C CA . HIS A 1 175 ? -19.769 -2.893 58.093 1.00 86.62 175 HIS A CA 1
ATOM 1379 C C . HIS A 1 175 ? -19.236 -1.498 57.743 1.00 86.62 175 HIS A C 1
ATOM 1381 O O . HIS A 1 175 ? -18.490 -0.916 58.531 1.00 86.62 175 HIS A O 1
ATOM 1387 N N . ILE A 1 176 ? -19.686 -0.915 56.625 1.00 84.75 176 ILE A N 1
ATOM 1388 C CA . ILE A 1 176 ? -19.355 0.473 56.259 1.00 84.75 176 ILE A CA 1
ATOM 1389 C C . ILE A 1 176 ? -19.838 1.442 57.344 1.00 84.75 176 ILE A C 1
ATOM 1391 O O . ILE A 1 176 ? -19.062 2.260 57.832 1.00 84.75 176 ILE A O 1
ATOM 1395 N N . ILE A 1 177 ? -21.096 1.307 57.777 1.00 84.81 177 ILE A N 1
ATOM 1396 C CA . ILE A 1 177 ? -21.675 2.156 58.832 1.00 84.81 177 ILE A CA 1
ATOM 1397 C C . ILE A 1 177 ? -20.910 1.983 60.153 1.00 84.81 177 ILE A C 1
ATOM 1399 O O . ILE A 1 177 ? -20.634 2.958 60.850 1.00 84.81 177 ILE A O 1
ATOM 1403 N N . ALA A 1 178 ? -20.526 0.752 60.497 1.00 84.19 178 ALA A N 1
ATOM 1404 C CA . ALA A 1 178 ? -19.757 0.457 61.697 1.00 84.19 178 ALA A CA 1
ATOM 1405 C C . ALA A 1 178 ? -18.371 1.122 61.677 1.00 84.19 178 ALA A C 1
ATOM 1407 O O . ALA A 1 178 ? -17.940 1.622 62.714 1.00 84.19 178 ALA A O 1
ATOM 1408 N N . MET A 1 179 ? -17.697 1.174 60.523 1.00 82.69 179 MET A N 1
ATOM 1409 C CA . MET A 1 179 ? -16.382 1.813 60.362 1.00 82.69 179 MET A CA 1
ATOM 1410 C C . MET A 1 179 ? -16.416 3.339 60.550 1.00 82.69 179 MET A C 1
ATOM 1412 O O . MET A 1 179 ? -15.420 3.914 60.987 1.00 82.69 179 MET A O 1
ATOM 1416 N N . GLU A 1 180 ? -17.546 3.993 60.265 1.00 83.00 180 GLU A N 1
ATOM 1417 C CA . GLU A 1 180 ? -17.716 5.446 60.435 1.00 83.00 180 GLU A CA 1
ATOM 1418 C C . GLU A 1 180 ? -18.066 5.864 61.878 1.00 83.00 180 GLU A C 1
ATOM 1420 O O . GLU A 1 180 ? -17.977 7.043 62.230 1.00 83.00 180 GLU A O 1
ATOM 1425 N N . LEU A 1 181 ? -18.450 4.916 62.741 1.00 82.94 181 LEU A N 1
ATOM 1426 C CA . LEU A 1 181 ? -18.845 5.192 64.125 1.00 82.94 181 LEU A CA 1
ATOM 1427 C C . LEU A 1 181 ? -17.632 5.369 65.070 1.00 82.94 181 LEU A C 1
ATOM 1429 O O . LEU A 1 181 ? -16.597 4.715 64.913 1.00 82.94 181 LEU A O 1
ATOM 1433 N N . PRO A 1 182 ? -17.743 6.220 66.110 1.00 80.75 182 PRO A N 1
ATOM 1434 C CA . PRO A 1 182 ? -16.660 6.443 67.066 1.00 80.75 182 PRO A CA 1
ATOM 1435 C C . PRO A 1 182 ? -16.376 5.189 67.909 1.00 80.75 182 PRO A C 1
ATOM 1437 O O . PRO A 1 182 ? -17.262 4.670 68.595 1.00 80.75 182 PRO A O 1
ATOM 1440 N N . LYS A 1 183 ? -15.111 4.741 67.890 1.00 75.19 183 LYS A N 1
ATOM 1441 C CA . LYS A 1 183 ? -14.656 3.494 68.536 1.00 75.19 183 LYS A CA 1
ATOM 1442 C C . LYS A 1 183 ? -14.971 3.436 70.034 1.00 75.19 183 LYS A C 1
ATOM 1444 O O . LYS A 1 183 ? -15.416 2.409 70.520 1.00 75.19 183 LYS A O 1
ATOM 1449 N N . GLU A 1 184 ? -14.862 4.556 70.744 1.00 75.31 184 GLU A N 1
ATOM 1450 C CA . GLU A 1 184 ? -15.004 4.662 72.209 1.00 75.31 184 GLU A CA 1
ATOM 1451 C C . GLU A 1 184 ? -16.327 4.121 72.786 1.00 75.31 184 GLU A C 1
ATOM 1453 O O . GLU A 1 184 ? -16.373 3.751 73.957 1.00 75.31 184 GLU A O 1
ATOM 1458 N N . LYS A 1 185 ? -17.411 4.093 71.995 1.00 76.19 185 LYS A N 1
ATOM 1459 C CA . LYS A 1 185 ? -18.742 3.635 72.443 1.00 76.19 185 LYS A CA 1
ATOM 1460 C C . LYS A 1 185 ? -19.242 2.371 71.752 1.00 76.19 185 LYS A C 1
ATOM 1462 O O . LYS A 1 185 ? -20.136 1.720 72.283 1.00 76.19 185 LYS A O 1
ATOM 1467 N N . TYR A 1 186 ? -18.700 2.036 70.583 1.00 80.31 186 TYR A N 1
ATOM 1468 C CA . TYR A 1 186 ? -19.233 0.978 69.720 1.00 80.31 186 TYR A CA 1
ATOM 1469 C C . TYR A 1 186 ? -18.200 -0.103 69.370 1.00 80.31 186 TYR A C 1
ATOM 1471 O O . TYR A 1 186 ? -18.477 -0.941 68.517 1.00 80.31 186 TYR A O 1
ATOM 1479 N N . GLU A 1 187 ? -17.041 -0.135 70.038 1.00 80.75 187 GLU A N 1
ATOM 1480 C CA . GLU A 1 187 ? -15.950 -1.089 69.770 1.00 80.75 187 GLU A CA 1
ATOM 1481 C C . GLU A 1 187 ? -16.405 -2.560 69.784 1.00 80.75 187 GLU A C 1
ATOM 1483 O O . GLU A 1 187 ? -16.057 -3.330 68.885 1.00 80.75 187 GLU A O 1
ATOM 1488 N N . ALA A 1 188 ? -17.246 -2.951 70.749 1.00 79.44 188 ALA A N 1
ATOM 1489 C CA . ALA A 1 188 ? -17.778 -4.314 70.843 1.00 79.44 188 ALA A CA 1
ATOM 1490 C C . ALA A 1 188 ? -18.642 -4.697 69.624 1.00 79.44 188 ALA A C 1
ATOM 1492 O O . ALA A 1 188 ? -18.521 -5.799 69.086 1.00 79.44 188 ALA A O 1
ATOM 1493 N N . VAL A 1 189 ? -19.473 -3.768 69.141 1.00 82.62 189 VAL A N 1
ATOM 1494 C CA . VAL A 1 189 ? -20.356 -3.970 67.980 1.00 82.62 189 VAL A CA 1
ATOM 1495 C C . VAL A 1 189 ? -19.563 -3.949 66.679 1.00 82.62 189 VAL A C 1
ATOM 1497 O O . VAL A 1 189 ? -19.771 -4.803 65.823 1.00 82.62 189 VAL A O 1
ATOM 1500 N N . GLN A 1 190 ? -18.603 -3.031 66.548 1.00 84.06 190 GLN A N 1
ATOM 1501 C CA . GLN A 1 190 ? -17.691 -2.965 65.405 1.00 84.06 190 GLN A CA 1
ATOM 1502 C C . GLN A 1 190 ? -16.913 -4.271 65.237 1.00 84.06 190 GLN A C 1
ATOM 1504 O O . GLN A 1 190 ? -16.823 -4.793 64.129 1.00 84.06 190 GLN A O 1
ATOM 1509 N N . THR A 1 191 ? -16.413 -4.833 66.340 1.00 84.69 191 THR A N 1
ATOM 1510 C CA . THR A 1 191 ? -15.673 -6.101 66.325 1.00 84.69 191 THR A CA 1
ATOM 1511 C C . THR A 1 191 ? -16.578 -7.276 65.939 1.00 84.69 191 THR A C 1
ATOM 1513 O O . THR A 1 191 ? -16.174 -8.124 65.147 1.00 84.69 191 THR A O 1
ATOM 1516 N N . ARG A 1 192 ? -17.827 -7.312 66.428 1.00 84.44 192 ARG A N 1
ATOM 1517 C CA . ARG A 1 192 ? -18.810 -8.350 66.059 1.00 84.44 192 ARG A CA 1
ATOM 1518 C C . ARG A 1 192 ? -19.246 -8.264 64.596 1.00 84.44 192 ARG A C 1
ATOM 1520 O O . ARG A 1 192 ? -19.323 -9.296 63.936 1.00 84.44 192 ARG A O 1
ATOM 1527 N N . ILE A 1 193 ? -19.500 -7.059 64.083 1.00 86.94 193 ILE A N 1
ATOM 1528 C CA . ILE A 1 193 ? -19.855 -6.839 62.673 1.00 86.94 193 ILE A CA 1
ATOM 1529 C C . ILE A 1 193 ? -18.669 -7.177 61.765 1.00 86.94 193 ILE A C 1
ATOM 1531 O O . ILE A 1 193 ? -18.870 -7.826 60.746 1.00 86.94 193 ILE A O 1
ATOM 1535 N N . ALA A 1 194 ? -17.438 -6.803 62.132 1.00 86.12 194 ALA A N 1
ATOM 1536 C CA . ALA A 1 194 ? -16.234 -7.170 61.382 1.00 86.12 194 ALA A CA 1
ATOM 1537 C C . ALA A 1 194 ? -16.007 -8.692 61.353 1.00 86.12 194 ALA A C 1
ATOM 1539 O O . ALA A 1 194 ? -15.801 -9.253 60.285 1.00 86.12 194 ALA A O 1
ATOM 1540 N N . TYR A 1 195 ? -16.152 -9.381 62.492 1.00 87.50 195 TYR A N 1
ATOM 1541 C CA . TYR A 1 195 ? -16.066 -10.844 62.536 1.00 87.50 195 TYR A CA 1
ATOM 1542 C C . TYR A 1 195 ? -17.121 -11.509 61.640 1.00 87.50 195 TYR A C 1
ATOM 1544 O O . TYR A 1 195 ? -16.807 -12.433 60.892 1.00 87.50 195 TYR A O 1
ATOM 1552 N N . LYS A 1 196 ? -18.371 -11.022 61.679 1.00 86.69 196 LYS A N 1
ATOM 1553 C CA . LYS A 1 196 ? -19.454 -11.570 60.852 1.00 86.69 196 LYS A CA 1
ATOM 1554 C C . LYS A 1 196 ? -19.285 -11.239 59.365 1.00 86.69 196 LYS A C 1
ATOM 1556 O O . LYS A 1 196 ? -19.662 -12.050 58.525 1.00 86.69 196 LYS A O 1
ATOM 1561 N N . TYR A 1 197 ? -18.708 -10.081 59.045 1.00 89.12 197 TYR A N 1
ATOM 1562 C CA . TYR A 1 197 ? -18.326 -9.689 57.689 1.00 89.12 197 TYR A CA 1
ATOM 1563 C C . TYR A 1 197 ? -17.285 -10.658 57.110 1.00 89.12 197 TYR A C 1
ATOM 1565 O O . TYR A 1 197 ? -17.529 -11.218 56.044 1.00 89.12 197 TYR A O 1
ATOM 1573 N N . ASP A 1 198 ? -16.195 -10.928 57.837 1.00 87.38 198 ASP A N 1
ATOM 1574 C CA . ASP A 1 198 ? -15.137 -11.852 57.396 1.00 87.38 198 ASP A CA 1
ATOM 1575 C C . ASP A 1 198 ? -15.658 -13.301 57.277 1.00 87.38 198 ASP A C 1
ATOM 1577 O O . ASP A 1 198 ? -15.306 -14.035 56.349 1.00 87.38 198 ASP A O 1
ATOM 1581 N N . GLU A 1 199 ? -16.531 -13.729 58.200 1.00 87.75 199 GLU A N 1
ATOM 1582 C CA . GLU A 1 199 ? -17.182 -15.045 58.159 1.00 87.75 199 GLU A CA 1
ATOM 1583 C C . GLU A 1 199 ? -18.066 -15.200 56.910 1.00 87.75 199 GLU A C 1
ATOM 1585 O O . GLU A 1 199 ? -17.935 -16.184 56.177 1.00 87.75 199 GLU A O 1
ATOM 1590 N N . LEU A 1 200 ? -18.940 -14.222 56.639 1.00 88.19 200 LEU A N 1
ATOM 1591 C CA . LEU A 1 200 ? -19.838 -14.246 55.482 1.00 88.19 200 LEU A CA 1
ATOM 1592 C C . LEU A 1 200 ? -19.078 -14.096 54.162 1.00 88.19 200 LEU A C 1
ATOM 1594 O O . LEU A 1 200 ? -19.425 -14.770 53.196 1.00 88.19 200 LEU A O 1
ATOM 1598 N N . GLU A 1 201 ? -18.017 -13.288 54.119 1.00 88.50 201 GLU A N 1
ATOM 1599 C CA . GLU A 1 201 ? -17.127 -13.180 52.959 1.00 88.50 201 GLU A CA 1
ATOM 1600 C C . GLU A 1 201 ? -16.516 -14.545 52.614 1.00 88.50 201 GLU A C 1
ATOM 1602 O O . GLU A 1 201 ? -16.616 -15.006 51.473 1.00 88.50 201 GLU A O 1
ATOM 1607 N N . LYS A 1 202 ? -15.965 -15.251 53.609 1.00 88.19 202 LYS A N 1
ATOM 1608 C CA . LYS A 1 202 ? -15.407 -16.594 53.415 1.00 88.19 202 LYS A CA 1
ATOM 1609 C C . LYS A 1 202 ? -16.470 -17.605 52.973 1.00 88.19 202 LYS A C 1
ATOM 1611 O O . LYS A 1 202 ? -16.231 -18.368 52.037 1.00 88.19 202 LYS A O 1
ATOM 1616 N N . MET A 1 203 ? -17.649 -17.596 53.600 1.00 86.94 203 MET A N 1
ATOM 1617 C CA . MET A 1 203 ? -18.760 -18.479 53.225 1.00 86.94 203 MET A CA 1
ATOM 1618 C C . MET A 1 203 ? -19.248 -18.223 51.793 1.00 86.94 203 MET A C 1
ATOM 1620 O O . MET A 1 203 ? -19.488 -19.176 51.056 1.00 86.94 203 MET A O 1
ATOM 1624 N N . LEU A 1 204 ? -19.358 -16.957 51.375 1.00 88.81 204 LEU A N 1
ATOM 1625 C CA . LEU A 1 204 ? -19.745 -16.580 50.013 1.00 88.81 204 LEU A CA 1
ATOM 1626 C C . LEU A 1 204 ? -18.723 -17.079 48.980 1.00 88.81 204 LEU A C 1
ATOM 1628 O O . LEU A 1 204 ? -19.125 -17.585 47.932 1.00 88.81 204 LEU A O 1
ATOM 1632 N N . ILE A 1 205 ? -17.419 -16.995 49.271 1.00 87.94 205 ILE A N 1
ATOM 1633 C CA . ILE A 1 205 ? -16.360 -17.533 48.396 1.00 87.94 205 ILE A CA 1
ATOM 1634 C C . ILE A 1 205 ? -16.450 -19.066 48.308 1.00 87.94 205 ILE A C 1
ATOM 1636 O O . ILE A 1 205 ? -16.407 -19.628 47.211 1.00 87.94 205 ILE A O 1
ATOM 1640 N N . GLU A 1 206 ? -16.616 -19.762 49.436 1.00 87.38 206 GLU A N 1
ATOM 1641 C CA . GLU A 1 206 ? -16.753 -21.226 49.461 1.00 87.38 206 GLU A CA 1
ATOM 1642 C C . GLU A 1 206 ? -18.006 -21.710 48.712 1.00 87.38 206 GLU A C 1
ATOM 1644 O O . GLU A 1 206 ? -17.951 -22.699 47.974 1.00 87.38 206 GLU A O 1
ATOM 1649 N N . GLU A 1 207 ? -19.131 -21.009 48.865 1.00 87.06 207 GLU A N 1
ATOM 1650 C CA . GLU A 1 207 ? -20.380 -21.320 48.165 1.00 87.06 207 GLU A CA 1
ATOM 1651 C C . GLU A 1 207 ? -20.281 -21.010 46.664 1.00 87.06 207 GLU A C 1
ATOM 1653 O O . GLU A 1 207 ? -20.777 -21.773 45.832 1.00 87.06 207 GLU A O 1
ATOM 1658 N N . PHE A 1 208 ? -19.570 -19.940 46.291 1.00 89.38 208 PHE A N 1
ATOM 1659 C CA . PHE A 1 208 ? -19.273 -19.620 44.896 1.00 89.38 208 PHE A CA 1
ATOM 1660 C C . PHE A 1 208 ? -18.493 -20.754 44.212 1.00 89.38 208 PHE A C 1
ATOM 1662 O O . PHE A 1 208 ? -18.881 -21.209 43.133 1.00 89.38 208 PHE A O 1
ATOM 1669 N N . VAL A 1 209 ? -17.442 -21.270 44.861 1.00 86.50 209 VAL A N 1
ATOM 1670 C CA . VAL A 1 209 ? -16.645 -22.403 44.354 1.00 86.50 209 VAL A CA 1
ATOM 1671 C C . VAL A 1 209 ? -17.480 -23.688 44.294 1.00 86.50 209 VAL A C 1
ATOM 1673 O O . VAL A 1 209 ? -17.448 -24.405 43.288 1.00 86.50 209 VAL A O 1
ATOM 1676 N N . ARG A 1 210 ? -18.305 -23.972 45.312 1.00 86.75 210 ARG A N 1
ATOM 1677 C CA . ARG A 1 210 ? -19.227 -25.125 45.293 1.00 86.75 210 ARG A CA 1
ATOM 1678 C C . ARG A 1 210 ? -20.222 -25.051 44.134 1.00 86.75 210 ARG A C 1
ATOM 1680 O O . ARG A 1 210 ? -20.400 -26.037 43.414 1.00 86.75 210 ARG A O 1
ATOM 1687 N N . HIS A 1 211 ? -20.830 -23.890 43.893 1.00 86.69 211 HIS A N 1
ATOM 1688 C CA . HIS A 1 211 ? -21.736 -23.695 42.761 1.00 86.69 211 HIS A CA 1
ATOM 1689 C C . HIS A 1 211 ? -21.028 -23.708 41.405 1.00 86.69 211 HIS A C 1
ATOM 1691 O O . HIS A 1 211 ? -21.634 -24.142 40.420 1.00 86.69 211 HIS A O 1
ATOM 1697 N N . HIS A 1 212 ? -19.747 -23.333 41.356 1.00 84.69 212 HIS A N 1
ATOM 1698 C CA . HIS A 1 212 ? -18.921 -23.510 40.170 1.00 84.69 212 HIS A CA 1
ATOM 1699 C C . HIS A 1 212 ? -18.724 -24.994 39.827 1.00 84.69 212 HIS A C 1
ATOM 1701 O O . HIS A 1 212 ? -18.961 -25.382 38.682 1.00 84.69 212 HIS A O 1
ATOM 1707 N N . HIS A 1 213 ? -18.408 -25.850 40.808 1.00 83.06 213 HIS A N 1
ATOM 1708 C CA . HIS A 1 213 ? -18.348 -27.307 40.607 1.00 83.06 213 HIS A CA 1
ATOM 1709 C C . HIS A 1 213 ? -19.696 -27.914 40.187 1.00 83.06 213 HIS A C 1
ATOM 1711 O O . HIS A 1 213 ? -19.728 -28.850 39.388 1.00 83.06 213 HIS A O 1
ATOM 1717 N N . ALA A 1 214 ? -20.806 -27.368 40.689 1.00 84.00 214 ALA A N 1
ATOM 1718 C CA . ALA A 1 214 ? -22.158 -27.810 40.351 1.00 84.00 214 ALA A CA 1
ATOM 1719 C C . ALA A 1 214 ? -22.703 -27.235 39.022 1.00 84.00 214 ALA A C 1
ATOM 1721 O O . ALA A 1 214 ? -23.837 -27.540 38.656 1.00 84.00 214 ALA A O 1
ATOM 1722 N N . ASN A 1 215 ? -21.935 -26.405 38.297 1.00 80.31 215 ASN A N 1
ATOM 1723 C CA . ASN A 1 215 ? -22.361 -25.687 37.082 1.00 80.31 215 ASN A CA 1
ATOM 1724 C C . ASN A 1 215 ? -23.636 -24.823 37.256 1.00 80.31 215 ASN A C 1
ATOM 1726 O O . ASN A 1 215 ? -24.384 -24.586 36.303 1.00 80.31 215 ASN A O 1
ATOM 1730 N N . ALA A 1 216 ? -23.888 -24.307 38.462 1.00 86.81 216 ALA A N 1
ATOM 1731 C CA . ALA A 1 216 ? -25.090 -23.538 38.792 1.00 86.81 216 ALA A CA 1
ATOM 1732 C C . ALA A 1 216 ? -24.926 -22.029 38.496 1.00 86.81 216 ALA A C 1
ATOM 1734 O O . ALA A 1 216 ? -24.805 -21.208 39.405 1.00 86.81 216 ALA A O 1
ATOM 1735 N N . LYS A 1 217 ? -24.967 -21.645 37.210 1.00 84.44 217 LYS A N 1
ATOM 1736 C CA . LYS A 1 217 ? -24.675 -20.272 36.728 1.00 84.44 217 LYS A CA 1
ATOM 1737 C C . LYS A 1 217 ? -25.482 -19.149 37.399 1.00 84.44 217 LYS A C 1
ATOM 1739 O O . LYS A 1 217 ? -24.929 -18.102 37.716 1.00 84.44 217 LYS A O 1
ATOM 1744 N N . LEU A 1 218 ? -26.785 -19.349 37.616 1.00 84.75 218 LEU A N 1
ATOM 1745 C CA . LEU A 1 218 ? -27.664 -18.318 38.192 1.00 84.75 218 LEU A CA 1
ATOM 1746 C C . LEU A 1 218 ? -27.279 -17.969 39.635 1.00 84.75 218 LEU A C 1
ATOM 1748 O O . LEU A 1 218 ? -27.215 -16.791 39.981 1.00 84.75 218 LEU A O 1
ATOM 1752 N N . LYS A 1 219 ? -26.969 -18.984 40.450 1.00 83.75 219 LYS A N 1
ATOM 1753 C CA . LYS A 1 219 ? -26.523 -18.785 41.834 1.00 83.75 219 LYS A CA 1
ATOM 1754 C C . LYS A 1 219 ? -25.126 -18.169 41.885 1.00 83.75 219 LYS A C 1
ATOM 1756 O O . LYS A 1 219 ? -24.903 -17.247 42.660 1.00 83.75 219 LYS A O 1
ATOM 1761 N N . MET A 1 220 ? -24.221 -18.591 40.995 1.00 87.62 220 MET A N 1
ATOM 1762 C CA . MET A 1 220 ? -22.906 -17.953 40.860 1.00 87.62 220 MET A CA 1
ATOM 1763 C C . MET A 1 220 ? -23.024 -16.460 40.546 1.00 87.62 220 MET A C 1
ATOM 1765 O O . MET A 1 220 ? -22.297 -15.669 41.133 1.00 87.62 220 MET A O 1
ATOM 1769 N N . LYS A 1 221 ? -23.955 -16.064 39.667 1.00 89.00 221 LYS A N 1
ATOM 1770 C CA . LYS A 1 221 ? -24.187 -14.654 39.321 1.00 89.00 221 LYS A CA 1
ATOM 1771 C C . LYS A 1 221 ? -24.653 -13.829 40.518 1.00 89.00 221 LYS A C 1
ATOM 1773 O O . LYS A 1 221 ? -24.150 -12.736 40.753 1.00 89.00 221 LYS A O 1
ATOM 1778 N N . GLN A 1 222 ? -25.616 -14.353 41.273 1.00 87.38 222 GLN A N 1
ATOM 1779 C CA . GLN A 1 222 ? -26.126 -13.686 42.473 1.00 87.38 222 GLN A CA 1
ATOM 1780 C C . GLN A 1 222 ? -25.011 -13.487 43.505 1.00 87.38 222 GLN A C 1
ATOM 1782 O O . GLN A 1 222 ? -24.825 -12.379 43.998 1.00 87.38 222 GLN A O 1
ATOM 1787 N N . ILE A 1 223 ? -24.217 -14.531 43.754 1.00 88.06 223 ILE A N 1
ATOM 1788 C CA . ILE A 1 223 ? -23.097 -14.479 44.697 1.00 88.06 223 ILE A CA 1
ATOM 1789 C C . ILE A 1 223 ? -21.986 -13.542 44.198 1.00 88.06 223 ILE A C 1
ATOM 1791 O O . ILE A 1 223 ? -21.483 -12.743 44.979 1.00 88.06 223 ILE A O 1
ATOM 1795 N N . ALA A 1 224 ? -21.633 -13.573 42.908 1.00 88.12 224 ALA A N 1
ATOM 1796 C CA . ALA A 1 224 ? -20.612 -12.697 42.326 1.00 88.12 224 ALA A CA 1
ATOM 1797 C C . ALA A 1 224 ? -20.996 -11.210 42.392 1.00 88.12 224 ALA A C 1
ATOM 1799 O O . ALA A 1 224 ? -20.135 -10.370 42.645 1.00 88.12 224 ALA A O 1
ATOM 1800 N N . ASN A 1 225 ? -22.278 -10.880 42.203 1.00 88.56 225 ASN A N 1
ATOM 1801 C CA . ASN A 1 225 ? -22.769 -9.508 42.336 1.00 88.56 225 ASN A CA 1
ATOM 1802 C C . ASN A 1 225 ? -22.595 -8.972 43.759 1.00 88.56 225 ASN A C 1
ATOM 1804 O O . ASN A 1 225 ? -22.136 -7.843 43.926 1.00 88.56 225 ASN A O 1
ATOM 1808 N N . VAL A 1 226 ? -22.902 -9.783 44.772 1.00 88.06 226 VAL A N 1
ATOM 1809 C CA . VAL A 1 226 ? -22.713 -9.392 46.175 1.00 88.06 226 VAL A CA 1
ATOM 1810 C C . VAL A 1 226 ? -21.230 -9.351 46.530 1.00 88.06 226 VAL A C 1
ATOM 1812 O O . VAL A 1 226 ? -20.753 -8.329 47.013 1.00 88.06 226 VAL A O 1
ATOM 1815 N N . LEU A 1 227 ? -20.470 -10.400 46.194 1.00 87.81 227 LEU A N 1
ATOM 1816 C CA . LEU A 1 227 ? -19.026 -10.469 46.438 1.00 87.81 227 LEU A CA 1
ATOM 1817 C C . LEU A 1 227 ? -18.252 -9.325 45.780 1.00 87.81 227 LEU A C 1
ATOM 1819 O O . LEU A 1 227 ? -17.231 -8.940 46.325 1.00 87.81 227 LEU A O 1
ATOM 1823 N N . SER A 1 228 ? -18.716 -8.754 44.662 1.00 87.06 228 SER A N 1
ATOM 1824 C CA . SER A 1 228 ? -18.036 -7.630 43.991 1.00 87.06 228 SER A CA 1
ATOM 1825 C C . SER A 1 228 ? -17.850 -6.386 44.866 1.00 87.06 228 SER A C 1
ATOM 1827 O O . SER A 1 228 ? -16.985 -5.560 44.585 1.00 87.06 228 SER A O 1
ATOM 1829 N N . GLN A 1 229 ? -18.649 -6.266 45.928 1.00 85.81 229 GLN A N 1
ATOM 1830 C CA . GLN A 1 229 ? -18.567 -5.185 46.906 1.00 85.81 229 GLN A CA 1
ATOM 1831 C C . GLN A 1 229 ? -17.521 -5.473 47.998 1.00 85.81 229 GLN A C 1
ATOM 1833 O O . GLN A 1 229 ? -17.012 -4.542 48.617 1.00 85.81 229 GLN A O 1
ATOM 1838 N N . PHE A 1 230 ? -17.172 -6.746 48.207 1.00 86.75 230 PHE A N 1
ATOM 1839 C CA . PHE A 1 230 ? -16.244 -7.229 49.227 1.00 86.75 230 PHE A CA 1
ATOM 1840 C C . PHE A 1 230 ? -14.783 -7.204 48.741 1.00 86.75 230 PHE A C 1
ATOM 1842 O O . PHE A 1 230 ? -14.486 -7.369 47.555 1.00 86.75 230 PHE A O 1
ATOM 1849 N N . ASN A 1 231 ? -13.835 -7.062 49.671 1.00 82.88 231 ASN A N 1
ATOM 1850 C CA . ASN A 1 231 ? -12.397 -7.027 49.366 1.00 82.88 231 ASN A CA 1
ATOM 1851 C C . ASN A 1 231 ? -11.872 -8.378 48.829 1.00 82.88 231 ASN A C 1
ATOM 1853 O O . ASN A 1 231 ? -10.966 -8.424 47.991 1.00 82.88 231 ASN A O 1
ATOM 1857 N N . GLY A 1 232 ? -12.475 -9.483 49.268 1.00 80.69 232 GLY A N 1
ATOM 1858 C CA . GLY A 1 232 ? -12.181 -10.858 48.874 1.00 80.69 232 GLY A CA 1
ATOM 1859 C C . GLY A 1 232 ? -12.665 -11.250 47.474 1.00 80.69 232 GLY A C 1
ATOM 1860 O O . GLY A 1 232 ? -12.389 -12.365 47.035 1.00 80.69 232 GLY A O 1
ATOM 1861 N N . TYR A 1 233 ? -13.319 -10.356 46.719 1.00 86.38 233 TYR A N 1
ATOM 1862 C CA . TYR A 1 233 ? -13.755 -10.628 45.340 1.00 86.38 233 TYR A CA 1
ATOM 1863 C C . TYR A 1 233 ? -12.616 -11.124 44.436 1.00 86.38 233 TYR A C 1
ATOM 1865 O O . TYR A 1 233 ? -12.791 -12.034 43.626 1.00 86.38 233 TYR A O 1
ATOM 1873 N N . SER A 1 234 ? -11.419 -10.558 44.611 1.00 86.38 234 SER A N 1
ATOM 1874 C CA . SER A 1 234 ? -10.212 -10.972 43.886 1.00 86.38 234 SER A CA 1
ATOM 1875 C C . SER A 1 234 ? -9.836 -12.438 44.138 1.00 86.38 234 SER A C 1
ATOM 1877 O O . SER A 1 234 ? -9.459 -13.131 43.197 1.00 86.38 234 SER A O 1
ATOM 1879 N N . GLN A 1 235 ? -10.023 -12.938 45.363 1.00 87.38 235 GLN A N 1
ATOM 1880 C CA . GLN A 1 235 ? -9.755 -14.332 45.726 1.00 87.38 235 GLN A CA 1
ATOM 1881 C C . GLN A 1 235 ? -10.772 -15.285 45.084 1.00 87.38 235 GLN A C 1
ATOM 1883 O O . GLN A 1 235 ? -10.403 -16.371 44.642 1.00 87.38 235 GLN A O 1
ATOM 1888 N N . ALA A 1 236 ? -12.038 -14.867 44.966 1.00 86.06 236 ALA A N 1
ATOM 1889 C CA . ALA A 1 236 ? -13.054 -15.623 44.233 1.00 86.06 236 ALA A CA 1
ATOM 1890 C C . ALA A 1 236 ? -12.726 -15.719 42.732 1.00 86.06 236 ALA A C 1
ATOM 1892 O O . ALA A 1 236 ? -12.894 -16.780 42.126 1.00 86.06 236 ALA A O 1
ATOM 1893 N N . ILE A 1 237 ? -12.216 -14.631 42.137 1.00 89.69 237 ILE A N 1
ATOM 1894 C CA . ILE A 1 237 ? -11.721 -14.629 40.753 1.00 89.69 237 ILE A CA 1
ATOM 1895 C C . ILE A 1 237 ? -10.516 -15.562 40.614 1.00 89.69 237 ILE A C 1
ATOM 1897 O O . ILE A 1 237 ? -10.480 -16.355 39.676 1.00 89.69 237 ILE A O 1
ATOM 1901 N N . ASP A 1 238 ? -9.546 -15.499 41.529 1.00 87.81 238 ASP A N 1
ATOM 1902 C CA . ASP A 1 238 ? -8.361 -16.360 41.489 1.00 87.81 238 ASP A CA 1
ATOM 1903 C C . ASP A 1 238 ? -8.747 -17.846 41.592 1.00 87.81 238 ASP A C 1
ATOM 1905 O O . ASP A 1 238 ? -8.304 -18.645 40.765 1.00 87.81 238 ASP A O 1
ATOM 1909 N N . ALA A 1 239 ? -9.663 -18.206 42.498 1.00 85.56 239 ALA A N 1
ATOM 1910 C CA . ALA A 1 239 ? -10.194 -19.566 42.613 1.00 85.56 239 ALA A CA 1
ATOM 1911 C C . ALA A 1 239 ? -10.920 -20.025 41.333 1.00 85.56 239 ALA A C 1
ATOM 1913 O O . ALA A 1 239 ? -10.720 -21.150 40.869 1.00 85.56 239 ALA A O 1
ATOM 1914 N N . TYR A 1 240 ? -11.719 -19.147 40.714 1.00 88.81 240 TYR A N 1
ATOM 1915 C CA . TYR A 1 240 ? -12.363 -19.428 39.426 1.00 88.81 240 TYR A CA 1
ATOM 1916 C C . TYR A 1 240 ? -11.336 -19.658 38.309 1.00 88.81 240 TYR A C 1
ATOM 1918 O O . TYR A 1 240 ? -11.445 -20.619 37.545 1.00 88.81 240 TYR A O 1
ATOM 1926 N N . VAL A 1 241 ? -10.320 -18.795 38.214 1.00 88.56 241 VAL A N 1
ATOM 1927 C CA . VAL A 1 241 ? -9.265 -18.878 37.195 1.00 88.56 241 VAL A CA 1
ATOM 1928 C C . VAL A 1 241 ? -8.440 -20.152 37.361 1.00 88.56 241 VAL A C 1
ATOM 1930 O O . VAL A 1 241 ? -8.176 -20.829 36.365 1.00 88.56 241 VAL A O 1
ATOM 1933 N N . GLU A 1 242 ? -8.058 -20.511 38.587 1.00 85.25 242 GLU A N 1
ATOM 1934 C CA . GLU A 1 242 ? -7.361 -21.769 38.866 1.00 85.25 242 GLU A CA 1
ATOM 1935 C C . GLU A 1 242 ? -8.205 -22.971 38.437 1.00 85.25 242 GLU A C 1
ATOM 1937 O O . GLU A 1 242 ? -7.711 -23.858 37.737 1.00 85.25 242 GLU A O 1
ATOM 1942 N N . GLN A 1 243 ? -9.496 -22.975 38.763 1.00 83.31 243 GLN A N 1
ATOM 1943 C CA . GLN A 1 243 ? -10.396 -24.065 38.402 1.00 83.31 243 GLN A CA 1
ATOM 1944 C C . GLN A 1 243 ? -10.612 -24.192 36.885 1.00 83.31 243 GLN A C 1
ATOM 1946 O O . GLN A 1 243 ? -10.651 -25.310 36.370 1.00 83.31 243 GLN A O 1
ATOM 1951 N N . CYS A 1 244 ? -10.667 -23.083 36.140 1.00 83.44 244 CYS A N 1
ATOM 1952 C CA . CYS A 1 244 ? -10.744 -23.106 34.671 1.00 83.44 244 CYS A CA 1
ATOM 1953 C C . CYS A 1 244 ? -9.522 -23.784 34.020 1.00 83.44 244 CYS A C 1
ATOM 1955 O O . CYS A 1 244 ? -9.606 -24.343 32.922 1.00 83.44 244 CYS A O 1
ATOM 1957 N N . GLN A 1 245 ? -8.367 -23.750 34.690 1.00 79.12 245 GLN A N 1
ATOM 1958 C CA . GLN A 1 245 ? -7.130 -24.359 34.199 1.00 79.12 245 GLN A CA 1
ATOM 1959 C C . GLN A 1 245 ? -7.026 -25.858 34.512 1.00 79.12 245 GLN A C 1
ATOM 1961 O O . GLN A 1 245 ? -6.234 -26.565 33.875 1.00 79.12 245 GLN A O 1
ATOM 1966 N N . TRP A 1 246 ? -7.810 -26.371 35.464 1.00 73.06 246 TRP A N 1
ATOM 1967 C CA . TRP A 1 246 ? -7.787 -27.785 35.827 1.00 73.06 246 TRP A CA 1
ATOM 1968 C C . TRP A 1 246 ? -8.297 -28.662 34.671 1.00 73.06 246 TRP A C 1
ATOM 1970 O O . TRP A 1 246 ? -9.429 -28.543 34.220 1.00 73.06 246 TRP A O 1
ATOM 1980 N N . GLN A 1 247 ? -7.450 -29.597 34.223 1.00 63.72 247 GLN A N 1
ATOM 1981 C CA . GLN A 1 247 ? -7.699 -30.565 33.137 1.00 63.72 247 GLN A CA 1
ATOM 1982 C C . GLN A 1 247 ? -7.760 -30.013 31.696 1.00 63.72 247 GLN A C 1
ATOM 1984 O O . GLN A 1 247 ? -7.963 -30.806 30.778 1.00 63.72 247 GLN A O 1
ATOM 1989 N N . SER A 1 248 ? -7.505 -28.719 31.473 1.00 67.75 248 SER A N 1
ATOM 1990 C CA . SER A 1 248 ? -7.644 -28.078 30.149 1.00 67.75 248 SER A CA 1
ATOM 1991 C C . SER A 1 248 ? -6.459 -28.290 29.186 1.00 67.75 248 SER A C 1
ATOM 1993 O O . SER A 1 248 ? -6.635 -28.150 27.983 1.00 67.75 248 SER A O 1
ATOM 1995 N N . PHE A 1 249 ? -5.269 -28.665 29.678 1.00 75.44 249 PHE A N 1
ATOM 1996 C CA . PHE A 1 249 ? -4.033 -28.768 28.875 1.00 75.44 249 PHE A CA 1
ATOM 1997 C C . PHE A 1 249 ? -3.553 -30.220 28.723 1.00 75.44 249 PHE A C 1
ATOM 1999 O O . PHE A 1 249 ? -2.607 -30.643 29.392 1.00 75.44 249 PHE A O 1
ATOM 2006 N N . ARG A 1 250 ? -4.244 -31.015 27.899 1.00 68.06 250 ARG A N 1
ATOM 2007 C CA . ARG A 1 250 ? -3.913 -32.436 27.645 1.00 68.06 250 ARG A CA 1
ATOM 2008 C C . ARG A 1 250 ? -3.591 -32.732 26.175 1.00 68.06 250 ARG A C 1
ATOM 2010 O O . ARG A 1 250 ? -3.226 -33.865 25.864 1.00 68.06 250 ARG A O 1
ATOM 2017 N N . GLY A 1 251 ? -3.753 -31.755 25.285 1.00 63.50 251 GLY A N 1
ATOM 2018 C CA . GLY A 1 251 ? -3.486 -31.865 23.858 1.00 63.50 251 GLY A CA 1
ATOM 2019 C C . GLY A 1 251 ? -2.004 -31.710 23.508 1.00 63.50 251 GLY A C 1
ATOM 2020 O O . GLY A 1 251 ? -1.182 -31.278 24.314 1.00 63.50 251 GLY A O 1
ATOM 2021 N N . GLY A 1 252 ? -1.654 -32.078 22.271 1.00 67.81 252 GLY A N 1
ATOM 2022 C CA . GLY A 1 252 ? -0.294 -31.926 21.737 1.00 67.81 252 GLY A CA 1
ATOM 2023 C C . GLY A 1 252 ? 0.086 -30.483 21.371 1.00 67.81 252 GLY A C 1
ATOM 2024 O O . GLY A 1 252 ? 1.271 -30.196 21.220 1.00 67.81 252 GLY A O 1
ATOM 2025 N N . ASP A 1 253 ? -0.893 -29.579 21.240 1.00 82.00 253 ASP A N 1
ATOM 2026 C CA . ASP A 1 253 ? -0.689 -28.163 20.920 1.00 82.00 253 ASP A CA 1
ATOM 2027 C C . ASP A 1 253 ? -1.342 -27.254 21.968 1.00 82.00 253 ASP A C 1
ATOM 2029 O O . ASP A 1 253 ? -2.566 -27.147 22.056 1.00 82.00 253 ASP A O 1
ATOM 2033 N N . ILE A 1 254 ? -0.505 -26.557 22.739 1.00 88.12 254 ILE A N 1
ATOM 2034 C CA . ILE A 1 254 ? -0.954 -25.708 23.846 1.00 88.12 254 ILE A CA 1
ATOM 2035 C C . ILE A 1 254 ? -1.819 -24.532 23.372 1.00 88.12 254 ILE A C 1
ATOM 2037 O O . ILE A 1 254 ? -2.713 -24.111 24.095 1.00 88.12 254 ILE A O 1
ATOM 2041 N N . PHE A 1 255 ? -1.590 -24.003 22.165 1.00 90.31 255 PHE A N 1
ATOM 2042 C CA . PHE A 1 255 ? -2.326 -22.840 21.657 1.00 90.31 255 PHE A CA 1
ATOM 2043 C C . PHE A 1 255 ? -3.788 -23.178 21.355 1.00 90.31 255 PHE A C 1
ATOM 2045 O O . PHE A 1 255 ? -4.685 -22.393 21.662 1.00 90.31 255 PHE A O 1
ATOM 2052 N N . THR A 1 256 ? -4.028 -24.367 20.804 1.00 87.81 256 THR A N 1
ATOM 2053 C CA . THR A 1 256 ? -5.379 -24.878 20.550 1.00 87.81 256 THR A CA 1
ATOM 2054 C C . THR A 1 256 ? -6.115 -25.171 21.860 1.00 87.81 256 THR A C 1
ATOM 2056 O O . THR A 1 256 ? -7.281 -24.802 22.004 1.00 87.81 256 THR A O 1
ATOM 2059 N N . ASP A 1 257 ? -5.429 -25.756 22.846 1.00 88.81 257 ASP A N 1
ATOM 2060 C CA . ASP A 1 257 ? -5.995 -26.003 24.178 1.00 88.81 257 ASP A CA 1
ATOM 2061 C C . ASP A 1 257 ? -6.365 -24.693 24.899 1.00 88.81 257 ASP A C 1
ATOM 2063 O O . ASP A 1 257 ? -7.445 -24.593 25.487 1.00 88.81 257 ASP A O 1
ATOM 2067 N N . ILE A 1 258 ? -5.510 -23.663 24.807 1.00 90.19 258 ILE A N 1
ATOM 2068 C CA . ILE A 1 258 ? -5.797 -22.321 25.341 1.00 90.19 258 ILE A CA 1
ATOM 2069 C C . ILE A 1 258 ? -7.052 -21.742 24.680 1.00 90.19 258 ILE A C 1
ATOM 2071 O O . ILE A 1 258 ? -7.947 -21.278 25.386 1.00 90.19 258 ILE A O 1
ATOM 2075 N N . TRP A 1 259 ? -7.144 -21.796 23.348 1.00 90.12 259 TRP A N 1
ATOM 2076 C CA . TRP A 1 259 ? -8.299 -21.276 22.615 1.00 90.12 259 TRP A CA 1
ATOM 2077 C C . TRP A 1 259 ? -9.608 -21.961 23.022 1.00 90.12 259 TRP A C 1
ATOM 2079 O O . TRP A 1 259 ? -10.575 -21.287 23.371 1.00 90.12 259 TRP A O 1
ATOM 2089 N N . ASN A 1 260 ? -9.627 -23.296 23.043 1.00 88.44 260 ASN A N 1
ATOM 2090 C CA . ASN A 1 260 ? -10.818 -24.069 23.403 1.00 88.44 260 ASN A CA 1
ATOM 2091 C C . ASN A 1 260 ? -11.303 -23.747 24.823 1.00 88.44 260 ASN A C 1
ATOM 2093 O O . ASN A 1 260 ? -12.507 -23.704 25.083 1.00 88.44 260 ASN A O 1
ATOM 2097 N N . MET A 1 261 ? -10.370 -23.507 25.747 1.00 88.88 261 MET A N 1
ATOM 2098 C CA . MET A 1 261 ? -10.701 -23.115 27.112 1.00 88.88 261 MET A CA 1
ATOM 2099 C C . MET A 1 261 ? -11.291 -21.700 27.166 1.00 88.88 261 MET A C 1
ATOM 2101 O O . MET A 1 261 ? -12.356 -21.518 27.758 1.00 88.88 261 MET A O 1
ATOM 2105 N N . LEU A 1 262 ? -10.674 -20.722 26.493 1.00 90.50 262 LEU A N 1
ATOM 2106 C CA . LEU A 1 262 ? -11.195 -19.352 26.432 1.00 90.50 262 LEU A CA 1
ATOM 2107 C C . LEU A 1 262 ? -12.598 -19.312 25.811 1.00 90.50 262 LEU A C 1
ATOM 2109 O O . LEU A 1 262 ? -13.510 -18.754 26.412 1.00 90.50 262 LEU A O 1
ATOM 2113 N N . GLN A 1 263 ? -12.807 -19.993 24.682 1.00 89.94 263 GLN A N 1
ATOM 2114 C CA . GLN A 1 263 ? -14.103 -20.058 24.000 1.00 89.94 263 GLN A CA 1
ATOM 2115 C C . GLN A 1 263 ? -15.198 -20.694 24.872 1.00 89.94 263 GLN A C 1
ATOM 2117 O O . GLN A 1 263 ? -16.348 -20.256 24.862 1.00 89.94 263 GLN A O 1
ATOM 2122 N N . LYS A 1 264 ? -14.855 -21.725 25.653 1.00 88.12 264 LYS A N 1
ATOM 2123 C CA . LYS A 1 264 ? -15.799 -22.395 26.556 1.00 88.12 264 LYS A CA 1
ATOM 2124 C C . LYS A 1 264 ? -16.229 -21.498 27.721 1.00 88.12 264 LYS A C 1
ATOM 2126 O O . LYS A 1 264 ? -17.383 -21.570 28.147 1.00 88.12 264 LYS A O 1
ATOM 2131 N N . HIS A 1 265 ? -15.309 -20.698 28.260 1.00 89.25 265 HIS A N 1
ATOM 2132 C CA . HIS A 1 265 ? -15.541 -19.900 29.466 1.00 89.25 265 HIS A CA 1
ATOM 2133 C C . HIS A 1 265 ? -15.978 -18.453 29.189 1.00 89.25 265 HIS A C 1
ATOM 2135 O O . HIS A 1 265 ? -16.568 -17.853 30.082 1.00 89.25 265 HIS A O 1
ATOM 2141 N N . ASP A 1 266 ? -15.793 -17.923 27.977 1.00 89.88 266 ASP A N 1
ATOM 2142 C CA . ASP A 1 266 ? -16.253 -16.585 27.557 1.00 89.88 266 ASP A CA 1
ATOM 2143 C C . ASP A 1 266 ? -17.744 -16.311 27.860 1.00 89.88 266 ASP A C 1
ATOM 2145 O O . ASP A 1 266 ? -18.028 -15.378 28.617 1.00 89.88 266 ASP A O 1
ATOM 2149 N N . PRO A 1 267 ? -18.714 -17.151 27.430 1.00 88.50 267 PRO A N 1
ATOM 2150 C CA . PRO A 1 267 ? -20.123 -16.904 27.743 1.00 88.50 267 PRO A CA 1
ATOM 2151 C C . PRO A 1 267 ? -20.424 -17.049 29.240 1.00 88.50 267 PRO A C 1
ATOM 2153 O O . PRO A 1 267 ? -21.281 -16.354 29.776 1.00 88.50 267 PRO A O 1
ATOM 2156 N N . VAL A 1 268 ? -19.713 -17.937 29.945 1.00 88.62 268 VAL A N 1
ATOM 2157 C CA . VAL A 1 268 ? -19.899 -18.125 31.393 1.00 88.62 268 VAL A CA 1
ATOM 2158 C C . VAL A 1 268 ? -19.433 -16.888 32.156 1.00 88.62 268 VAL A C 1
ATOM 2160 O O . VAL A 1 268 ? -20.116 -16.455 33.079 1.00 88.62 268 VAL A O 1
ATOM 2163 N N . ILE A 1 269 ? -18.302 -16.304 31.755 1.00 90.94 269 ILE A N 1
ATOM 2164 C CA . ILE A 1 269 ? -17.754 -15.097 32.374 1.00 90.94 269 ILE A CA 1
ATOM 2165 C C . ILE A 1 269 ? -18.695 -13.910 32.148 1.00 90.94 269 ILE A C 1
ATOM 2167 O O . ILE A 1 269 ? -19.005 -13.203 33.107 1.00 90.94 269 ILE A O 1
ATOM 2171 N N . ASN A 1 270 ? -19.200 -13.746 30.921 1.00 91.00 270 ASN A N 1
ATOM 2172 C CA . ASN A 1 270 ? -20.151 -12.690 30.573 1.00 91.00 270 ASN A CA 1
ATOM 2173 C C . ASN A 1 270 ? -21.468 -12.782 31.364 1.00 91.00 270 ASN A C 1
ATOM 2175 O O . ASN A 1 270 ? -22.035 -11.771 31.771 1.00 91.00 270 ASN A O 1
ATOM 2179 N N . ASP A 1 271 ? -21.961 -14.002 31.590 1.00 88.31 271 ASP A N 1
ATOM 2180 C CA . ASP A 1 271 ? -23.241 -14.216 32.264 1.00 88.31 271 ASP A CA 1
ATOM 2181 C C . ASP A 1 271 ? -23.156 -14.028 33.786 1.00 88.31 271 ASP A C 1
ATOM 2183 O O . ASP A 1 271 ? -24.137 -13.581 34.398 1.00 88.31 271 ASP A O 1
ATOM 2187 N N . VAL A 1 272 ? -22.024 -14.406 34.394 1.00 89.81 272 VAL A N 1
ATOM 2188 C CA . VAL A 1 272 ? -21.855 -14.546 35.850 1.00 89.81 272 VAL A CA 1
ATOM 2189 C C . VAL A 1 272 ? -21.277 -13.298 36.513 1.00 89.81 272 VAL A C 1
ATOM 2191 O O . VAL A 1 272 ? -21.743 -12.939 37.591 1.00 89.81 272 VAL A O 1
ATOM 2194 N N . PHE A 1 273 ? -20.275 -12.644 35.920 1.00 91.25 273 PHE A N 1
ATOM 2195 C CA . PHE A 1 273 ? -19.528 -11.590 36.614 1.00 91.25 273 PHE A CA 1
ATOM 2196 C C . PHE A 1 273 ? -20.007 -10.174 36.244 1.00 91.25 273 PHE A C 1
ATOM 2198 O O . PHE A 1 273 ? -20.268 -9.910 35.072 1.00 91.25 273 PHE A O 1
ATOM 2205 N N . PRO A 1 274 ? -20.047 -9.228 37.206 1.00 87.25 274 PRO A N 1
ATOM 2206 C CA . PRO A 1 274 ? -20.374 -7.827 36.929 1.00 87.25 274 PRO A CA 1
ATOM 2207 C C . PRO A 1 274 ? -19.343 -7.123 36.037 1.00 87.25 274 PRO A C 1
ATOM 2209 O O . PRO A 1 274 ? -19.706 -6.260 35.243 1.00 87.25 274 PRO A O 1
ATOM 2212 N N . ASN A 1 275 ? -18.061 -7.488 36.165 1.00 88.62 275 ASN A N 1
ATOM 2213 C CA . ASN A 1 275 ? -16.971 -6.969 35.336 1.00 88.62 275 ASN A CA 1
ATOM 2214 C C . ASN A 1 275 ? -16.264 -8.117 34.588 1.00 88.62 275 ASN A C 1
ATOM 2216 O O . ASN A 1 275 ? -15.231 -8.621 35.046 1.00 88.62 275 ASN A O 1
ATOM 2220 N N . PRO A 1 276 ? -16.818 -8.570 33.451 1.00 88.69 276 PRO A N 1
ATOM 2221 C CA . PRO A 1 276 ? -16.319 -9.751 32.752 1.00 88.69 276 PRO A CA 1
ATOM 2222 C C . PRO A 1 276 ? -14.939 -9.539 32.106 1.00 88.69 276 PRO A C 1
ATOM 2224 O O . PRO A 1 276 ? -14.132 -10.468 32.065 1.00 88.69 276 PRO A O 1
ATOM 2227 N N . GLN A 1 277 ? -14.615 -8.315 31.671 1.00 88.00 277 GLN A N 1
ATOM 2228 C CA . GLN A 1 277 ? -13.307 -7.988 31.084 1.00 88.00 277 GLN A CA 1
ATOM 2229 C C . GLN A 1 277 ? -12.164 -8.128 32.096 1.00 88.00 277 GLN A C 1
ATOM 2231 O O . GLN A 1 277 ? -11.090 -8.625 31.749 1.00 88.00 277 GLN A O 1
ATOM 2236 N N . GLN A 1 278 ? -12.388 -7.748 33.359 1.00 89.38 278 GLN A N 1
ATOM 2237 C CA . GLN A 1 278 ? -11.399 -7.905 34.429 1.00 89.38 278 GLN A CA 1
ATOM 2238 C C . GLN A 1 278 ? -11.070 -9.385 34.679 1.00 89.38 278 GLN A C 1
ATOM 2240 O O . GLN A 1 278 ? -9.899 -9.755 34.793 1.00 89.38 278 GLN A O 1
ATOM 2245 N N . VAL A 1 279 ? -12.097 -10.240 34.716 1.00 90.75 279 VAL A N 1
ATOM 2246 C CA . VAL A 1 279 ? -11.944 -11.688 34.925 1.00 90.75 279 VAL A CA 1
ATOM 2247 C C . VAL A 1 279 ? -11.242 -12.337 33.735 1.00 90.75 279 VAL A C 1
ATOM 2249 O O . VAL A 1 279 ? -10.296 -13.103 33.929 1.00 90.75 279 VAL A O 1
ATOM 2252 N N . MET A 1 280 ? -11.634 -11.986 32.505 1.00 91.75 280 MET A N 1
ATOM 2253 C CA . MET A 1 280 ? -10.974 -12.492 31.300 1.00 91.75 280 MET A CA 1
ATOM 2254 C C . MET A 1 280 ? -9.506 -12.046 31.226 1.00 91.75 280 MET A C 1
ATOM 2256 O O . MET A 1 280 ? -8.627 -12.858 30.945 1.00 91.75 280 MET A O 1
ATOM 2260 N N . SER A 1 281 ? -9.205 -10.789 31.562 1.00 91.31 281 SER A N 1
ATOM 2261 C CA . SER A 1 281 ? -7.827 -10.274 31.590 1.00 91.31 281 SER A CA 1
ATOM 2262 C C . SER A 1 281 ? -6.959 -11.029 32.599 1.00 91.31 281 SER A C 1
ATOM 2264 O O . SER A 1 281 ? -5.825 -11.398 32.291 1.00 91.31 281 SER A O 1
ATOM 2266 N N . LYS A 1 282 ? -7.502 -11.331 33.786 1.00 90.06 282 LYS A N 1
ATOM 2267 C CA . LYS A 1 282 ? -6.817 -12.123 34.817 1.00 90.06 282 LYS A CA 1
ATOM 2268 C C . LYS A 1 282 ? -6.605 -13.582 34.391 1.00 90.06 282 LYS A C 1
ATOM 2270 O O . LYS A 1 282 ? -5.530 -14.135 34.627 1.00 90.06 282 LYS A O 1
ATOM 2275 N N . LEU A 1 283 ? -7.589 -14.191 33.724 1.00 90.56 283 LEU A N 1
ATOM 2276 C CA . LEU A 1 283 ? -7.476 -15.536 33.155 1.00 90.56 283 LEU A CA 1
ATOM 2277 C C . LEU A 1 283 ? -6.356 -15.599 32.108 1.00 90.56 283 LEU A C 1
ATOM 2279 O O . LEU A 1 283 ? -5.467 -16.445 32.206 1.00 90.56 283 LEU A O 1
ATOM 2283 N N . VAL A 1 284 ? -6.355 -14.666 31.152 1.00 91.56 284 VAL A N 1
ATOM 2284 C CA . VAL A 1 284 ? -5.337 -14.571 30.095 1.00 91.56 284 VAL A CA 1
ATOM 2285 C C . VAL A 1 284 ? -3.946 -14.310 30.687 1.00 91.56 284 VAL A C 1
ATOM 2287 O O . VAL A 1 284 ? -2.996 -14.999 30.316 1.00 91.56 284 VAL A O 1
ATOM 2290 N N . LEU A 1 285 ? -3.820 -13.413 31.672 1.00 91.38 285 LEU A N 1
ATOM 2291 C CA . LEU A 1 285 ? -2.566 -13.154 32.395 1.00 91.38 285 LEU A CA 1
ATOM 2292 C C . LEU A 1 285 ? -1.956 -14.438 32.974 1.00 91.38 285 LEU A C 1
ATOM 2294 O O . LEU A 1 285 ? -0.780 -14.733 32.747 1.00 91.38 285 LEU A O 1
ATOM 2298 N N . ASN A 1 286 ? -2.762 -15.217 33.702 1.00 88.75 286 ASN A N 1
ATOM 2299 C CA . ASN A 1 286 ? -2.300 -16.442 34.350 1.00 88.75 286 ASN A CA 1
ATOM 2300 C C . ASN A 1 286 ? -1.917 -17.528 33.332 1.00 88.75 286 ASN A C 1
ATOM 2302 O O . ASN A 1 286 ? -0.974 -18.280 33.577 1.00 88.75 286 ASN A O 1
ATOM 2306 N N . ILE A 1 287 ? -2.583 -17.601 32.175 1.00 89.50 287 ILE A N 1
ATOM 2307 C CA . ILE A 1 287 ? -2.197 -18.519 31.089 1.00 89.50 287 ILE A CA 1
ATOM 2308 C C . ILE A 1 287 ? -0.838 -18.122 30.505 1.00 89.50 287 ILE A C 1
ATOM 2310 O O . ILE A 1 287 ? 0.045 -18.977 30.363 1.00 89.50 287 ILE A O 1
ATOM 2314 N N . TYR A 1 288 ? -0.664 -16.835 30.182 1.00 90.44 288 TYR A N 1
ATOM 2315 C CA . TYR A 1 288 ? 0.559 -16.322 29.568 1.00 90.44 288 TYR A CA 1
ATOM 2316 C C . TYR A 1 288 ? 1.771 -16.522 30.488 1.00 90.44 288 TYR A C 1
ATOM 2318 O O . TYR A 1 288 ? 2.768 -17.106 30.057 1.00 90.44 288 TYR A O 1
ATOM 2326 N N . HIS A 1 289 ? 1.668 -16.141 31.765 1.00 87.25 289 HIS A N 1
ATOM 2327 C CA . HIS A 1 289 ? 2.751 -16.319 32.740 1.00 87.25 289 HIS A CA 1
ATOM 2328 C C . HIS A 1 289 ? 2.935 -17.767 33.207 1.00 87.25 289 HIS A C 1
ATOM 2330 O O . HIS A 1 289 ? 4.062 -18.250 33.311 1.00 87.25 289 HIS A O 1
ATOM 2336 N N . GLY A 1 290 ? 1.844 -18.471 33.510 1.00 79.75 290 GLY A N 1
ATOM 2337 C CA . GLY A 1 290 ? 1.901 -19.771 34.177 1.00 79.75 290 GLY A CA 1
ATOM 2338 C C . GLY A 1 290 ? 2.192 -20.944 33.243 1.00 79.75 290 GLY A C 1
ATOM 2339 O O . GLY A 1 290 ? 2.857 -21.900 33.646 1.00 79.75 290 GLY A O 1
ATOM 2340 N N . LYS A 1 291 ? 1.702 -20.904 31.996 1.00 84.69 291 LYS A N 1
ATOM 2341 C CA . LYS A 1 291 ? 1.775 -22.044 31.064 1.00 84.69 291 LYS A CA 1
ATOM 2342 C C . LYS A 1 291 ? 2.526 -21.713 29.783 1.00 84.69 291 LYS A C 1
ATOM 2344 O O . LYS A 1 291 ? 3.468 -22.429 29.437 1.00 84.69 291 LYS A O 1
ATOM 2349 N N . LEU A 1 292 ? 2.157 -20.629 29.103 1.00 88.56 292 LEU A N 1
ATOM 2350 C CA . LEU A 1 292 ? 2.718 -20.307 27.791 1.00 88.56 292 LEU A CA 1
ATOM 2351 C C . LEU A 1 292 ? 4.204 -19.936 27.879 1.00 88.56 292 LEU A C 1
ATOM 2353 O O . LEU A 1 292 ? 5.012 -20.469 27.120 1.00 88.56 292 LEU A O 1
ATOM 2357 N N . GLN A 1 293 ? 4.587 -19.103 28.851 1.00 89.62 293 GLN A N 1
ATOM 2358 C CA . GLN A 1 293 ? 5.985 -18.728 29.078 1.00 89.62 293 GLN A CA 1
ATOM 2359 C C . GLN A 1 293 ? 6.876 -19.949 29.366 1.00 89.62 293 GLN A C 1
ATOM 2361 O O . GLN A 1 293 ? 7.980 -20.058 28.826 1.00 89.62 293 GLN A O 1
ATOM 2366 N N . GLY A 1 294 ? 6.391 -20.894 30.182 1.00 87.00 294 GLY A N 1
ATOM 2367 C CA . GLY A 1 294 ? 7.094 -22.146 30.477 1.00 87.00 294 GLY A CA 1
ATOM 2368 C C . GLY A 1 294 ? 7.248 -23.040 29.244 1.00 87.00 294 GLY A C 1
ATOM 2369 O O . GLY A 1 294 ? 8.339 -23.552 28.984 1.00 87.00 294 GLY A O 1
ATOM 2370 N N . TYR A 1 295 ? 6.186 -23.168 28.443 1.00 88.44 295 TYR A N 1
ATOM 2371 C CA . TYR A 1 295 ? 6.195 -23.948 27.206 1.00 88.44 295 TYR A CA 1
ATOM 2372 C C . TYR A 1 295 ? 7.178 -23.381 26.172 1.00 88.44 295 TYR A C 1
ATOM 2374 O O . TYR A 1 295 ? 8.060 -24.108 25.708 1.00 88.44 295 TYR A O 1
ATOM 2382 N N . VAL A 1 296 ? 7.099 -22.076 25.883 1.00 89.44 296 VAL A N 1
ATOM 2383 C CA . VAL A 1 296 ? 8.006 -21.383 24.950 1.00 89.44 296 VAL A CA 1
ATOM 2384 C C . VAL A 1 296 ? 9.458 -21.525 25.403 1.00 89.44 296 VAL A C 1
ATOM 2386 O O . VAL A 1 296 ? 10.320 -21.892 24.604 1.00 89.44 296 VAL A O 1
ATOM 2389 N N . ARG A 1 297 ? 9.734 -21.330 26.701 1.00 88.12 297 ARG A N 1
ATOM 2390 C CA . ARG A 1 297 ? 11.081 -21.509 27.259 1.00 88.12 297 ARG A CA 1
ATOM 2391 C C . ARG A 1 297 ? 11.607 -22.929 27.047 1.00 88.12 297 ARG A C 1
ATOM 2393 O O . ARG A 1 297 ? 12.748 -23.064 26.628 1.00 88.12 297 ARG A O 1
ATOM 2400 N N . SER A 1 298 ? 10.795 -23.959 27.299 1.00 87.31 298 SER A N 1
ATOM 2401 C CA . SER A 1 298 ? 11.211 -25.363 27.149 1.00 87.31 298 SER A CA 1
ATOM 2402 C C . SER A 1 298 ? 11.510 -25.758 25.698 1.00 87.31 298 SER A C 1
ATOM 2404 O O . SER A 1 298 ? 12.440 -26.519 25.439 1.00 87.31 298 SER A O 1
ATOM 2406 N N . LYS A 1 299 ? 10.750 -25.218 24.737 1.00 85.12 299 LYS A N 1
ATOM 2407 C CA . LYS A 1 299 ? 10.946 -25.489 23.308 1.00 85.12 299 LYS A CA 1
ATOM 2408 C C . LYS A 1 299 ? 12.171 -24.773 22.748 1.00 85.12 299 LYS A C 1
ATOM 2410 O O . LYS A 1 299 ? 12.899 -25.373 21.966 1.00 85.12 299 LYS A O 1
ATOM 2415 N N . LEU A 1 300 ? 12.423 -23.536 23.174 1.00 86.25 300 LEU A N 1
ATOM 2416 C CA . LEU A 1 300 ? 13.557 -22.746 22.689 1.00 86.25 300 LEU A CA 1
ATOM 2417 C C . LEU A 1 300 ? 14.883 -23.098 23.380 1.00 86.25 300 LEU A C 1
ATOM 2419 O O . LEU A 1 300 ? 15.925 -23.011 22.743 1.00 86.25 300 LEU A O 1
ATOM 2423 N N . SER A 1 301 ? 14.877 -23.544 24.645 1.00 78.44 301 SER A N 1
ATOM 2424 C CA . SER A 1 301 ? 16.110 -23.947 25.349 1.00 78.44 301 SER A CA 1
ATOM 2425 C C . SER A 1 301 ? 16.720 -25.253 24.842 1.00 78.44 301 SER A C 1
ATOM 2427 O O . SER A 1 301 ? 17.896 -25.506 25.082 1.00 78.44 301 SER A O 1
ATOM 2429 N N . ASN A 1 302 ? 15.924 -26.089 24.173 1.00 65.81 302 ASN A N 1
ATOM 2430 C CA . ASN A 1 302 ? 16.340 -27.413 23.709 1.00 65.81 302 ASN A CA 1
ATOM 2431 C C . ASN A 1 302 ? 16.898 -27.404 22.275 1.00 65.81 302 ASN A C 1
ATOM 2433 O O . ASN A 1 302 ? 17.341 -28.443 21.790 1.00 65.81 302 ASN A O 1
ATOM 2437 N N . ALA A 1 303 ? 16.877 -26.259 21.589 1.00 66.69 303 ALA A N 1
ATOM 2438 C CA . ALA A 1 303 ? 17.408 -26.126 20.239 1.00 66.69 303 ALA A CA 1
ATOM 2439 C C . ALA A 1 303 ? 18.901 -25.750 20.291 1.00 66.69 303 ALA A C 1
ATOM 2441 O O . ALA A 1 303 ? 19.248 -24.584 20.453 1.00 66.69 303 ALA A O 1
ATOM 2442 N N . SER A 1 304 ? 19.795 -26.741 20.178 1.00 72.00 304 SER A N 1
ATOM 2443 C CA . SER A 1 304 ? 21.239 -26.495 19.984 1.00 72.00 304 SER A CA 1
ATOM 2444 C C . SER A 1 304 ? 21.586 -26.056 18.559 1.00 72.00 304 SER A C 1
ATOM 2446 O O . SER A 1 304 ? 22.644 -25.473 18.343 1.00 72.00 304 SER A O 1
ATOM 2448 N N . ASP A 1 305 ? 20.711 -26.350 17.599 1.00 85.06 305 ASP A N 1
ATOM 2449 C CA . ASP A 1 305 ? 20.870 -26.011 16.188 1.00 85.06 305 ASP A CA 1
ATOM 2450 C C . ASP A 1 305 ? 20.183 -24.662 15.878 1.00 85.06 305 ASP A C 1
ATOM 2452 O O . ASP A 1 305 ? 18.985 -24.521 16.169 1.00 85.06 305 ASP A O 1
ATOM 2456 N N . PRO A 1 306 ? 20.902 -23.672 15.305 1.00 86.00 306 PRO A N 1
ATOM 2457 C CA . PRO A 1 306 ? 20.334 -22.385 14.913 1.00 86.00 306 PRO A CA 1
ATOM 2458 C C . PRO A 1 306 ? 19.115 -22.500 13.989 1.00 86.00 306 PRO A C 1
ATOM 2460 O O . PRO A 1 306 ? 18.178 -21.720 14.137 1.00 86.00 306 PRO A O 1
ATOM 2463 N N . GLU A 1 307 ? 19.074 -23.481 13.082 1.00 87.06 307 GLU A N 1
ATOM 2464 C CA . GLU A 1 307 ? 17.951 -23.656 12.149 1.00 87.06 307 GLU A CA 1
ATOM 2465 C C . GLU A 1 307 ? 16.671 -24.079 12.877 1.00 87.06 307 GLU A C 1
ATOM 2467 O O . GLU A 1 307 ? 15.618 -23.440 12.755 1.00 87.06 307 GLU A O 1
ATOM 2472 N N . LEU A 1 308 ? 16.780 -25.121 13.707 1.00 87.62 308 LEU A N 1
ATOM 2473 C CA . LEU A 1 308 ? 15.688 -25.593 14.557 1.00 87.62 308 LEU A CA 1
ATOM 2474 C C . LEU A 1 308 ? 15.231 -24.507 15.535 1.00 87.62 308 LEU A C 1
ATOM 2476 O O . LEU A 1 308 ? 14.029 -24.389 15.786 1.00 87.62 308 LEU A O 1
ATOM 2480 N N . TYR A 1 309 ? 16.155 -23.696 16.060 1.00 91.62 309 TYR A N 1
ATOM 2481 C CA . TYR A 1 309 ? 15.829 -22.555 16.914 1.00 91.62 309 TYR A CA 1
ATOM 2482 C C . TYR A 1 309 ? 14.997 -21.505 16.163 1.00 91.62 309 TYR A C 1
ATOM 2484 O O . TYR A 1 309 ? 13.911 -21.150 16.626 1.00 91.62 309 TYR A O 1
ATOM 2492 N N . LEU A 1 310 ? 15.456 -21.046 14.991 1.00 91.19 310 LEU A N 1
ATOM 2493 C CA . LEU A 1 310 ? 14.772 -20.025 14.186 1.00 91.19 310 LEU A CA 1
ATOM 2494 C C . LEU A 1 310 ? 13.398 -20.509 13.705 1.00 91.19 310 LEU A C 1
ATOM 2496 O O . LEU A 1 310 ? 12.411 -19.778 13.814 1.00 91.19 310 LEU A O 1
ATOM 2500 N N . SER A 1 311 ? 13.306 -21.757 13.234 1.00 90.44 311 SER A N 1
ATOM 2501 C CA . SER A 1 311 ? 12.037 -22.358 12.813 1.00 90.44 311 SER A CA 1
ATOM 2502 C C . SER A 1 311 ? 11.063 -22.525 13.981 1.00 90.44 311 SER A C 1
ATOM 2504 O O . SER A 1 311 ? 9.869 -22.268 13.825 1.00 90.44 311 SER A O 1
ATOM 2506 N N . SER A 1 312 ? 11.549 -22.936 15.157 1.00 90.81 312 SER A N 1
ATOM 2507 C CA . SER A 1 312 ? 10.703 -23.093 16.347 1.00 90.81 312 SER A CA 1
ATOM 2508 C C . SER A 1 312 ? 10.224 -21.745 16.881 1.00 90.81 312 SER A C 1
ATOM 2510 O O . SER A 1 312 ? 9.060 -21.615 17.249 1.00 90.81 312 SER A O 1
ATOM 2512 N N . LEU A 1 313 ? 11.090 -20.726 16.905 1.00 92.50 313 LEU A N 1
ATOM 2513 C CA . LEU A 1 313 ? 10.725 -19.370 17.316 1.00 92.50 313 LEU A CA 1
ATOM 2514 C C . LEU A 1 313 ? 9.653 -18.784 16.392 1.00 92.50 313 LEU A C 1
ATOM 2516 O O . LEU A 1 313 ? 8.659 -18.244 16.878 1.00 92.50 313 LEU A O 1
ATOM 2520 N N . TYR A 1 314 ? 9.829 -18.949 15.080 1.00 93.00 314 TYR A N 1
ATOM 2521 C CA . TYR A 1 314 ? 8.852 -18.544 14.076 1.00 93.00 314 TYR A CA 1
ATOM 2522 C C . TYR A 1 314 ? 7.488 -19.221 14.286 1.00 93.00 314 TYR A C 1
ATOM 2524 O O . TYR A 1 314 ? 6.478 -18.526 14.390 1.00 93.00 314 TYR A O 1
ATOM 2532 N N . ASP A 1 315 ? 7.451 -20.554 14.404 1.00 91.44 315 ASP A N 1
ATOM 2533 C CA . ASP A 1 315 ? 6.202 -21.310 14.581 1.00 91.44 315 ASP A CA 1
ATOM 2534 C C . ASP A 1 315 ? 5.468 -20.911 15.872 1.00 91.44 315 ASP A C 1
ATOM 2536 O O . ASP A 1 315 ? 4.262 -20.657 15.858 1.00 91.44 315 ASP A O 1
ATOM 2540 N N . LEU A 1 316 ? 6.197 -20.781 16.987 1.00 92.19 316 LEU A N 1
ATOM 2541 C CA . LEU A 1 316 ? 5.625 -20.375 18.273 1.00 92.19 316 LEU A CA 1
ATOM 2542 C C . LEU A 1 316 ? 5.053 -18.953 18.228 1.00 92.19 316 LEU A C 1
ATOM 2544 O O . LEU A 1 316 ? 3.953 -18.724 18.733 1.00 92.19 316 LEU A O 1
ATOM 2548 N N . PHE A 1 317 ? 5.771 -18.001 17.625 1.00 93.12 317 PHE A N 1
ATOM 2549 C CA . PHE A 1 317 ? 5.305 -16.618 17.523 1.00 93.12 317 PHE A CA 1
ATOM 2550 C C . PHE A 1 317 ? 4.117 -16.491 16.561 1.00 93.12 317 PHE A C 1
ATOM 2552 O O . PHE A 1 317 ? 3.132 -15.826 16.876 1.00 93.12 317 PHE A O 1
ATOM 2559 N N . GLN A 1 318 ? 4.145 -17.201 15.429 1.00 92.50 318 GLN A N 1
ATOM 2560 C CA . GLN A 1 318 ? 3.039 -17.219 14.473 1.00 92.50 318 GLN A CA 1
ATOM 2561 C C . GLN A 1 318 ? 1.769 -17.836 15.078 1.00 92.50 318 GLN A C 1
ATOM 2563 O O . GLN A 1 318 ? 0.677 -17.296 14.895 1.00 92.50 318 GLN A O 1
ATOM 2568 N N . LYS A 1 319 ? 1.887 -18.952 15.811 1.00 92.12 319 LYS A N 1
ATOM 2569 C CA . LYS A 1 319 ? 0.758 -19.561 16.534 1.00 92.12 319 LYS A CA 1
ATOM 2570 C C . LYS A 1 319 ? 0.207 -18.636 17.613 1.00 92.12 319 LYS A C 1
ATOM 2572 O O . LYS A 1 319 ? -1.010 -18.528 17.739 1.00 92.12 319 LYS A O 1
ATOM 2577 N N . ASN A 1 320 ? 1.078 -17.930 18.334 1.00 93.06 320 ASN A N 1
ATOM 2578 C CA . ASN A 1 320 ? 0.658 -16.930 19.309 1.00 93.06 320 ASN A CA 1
ATOM 2579 C C . ASN A 1 320 ? -0.107 -15.769 18.651 1.00 93.06 320 ASN A C 1
ATOM 2581 O O . ASN A 1 320 ? -1.175 -15.416 19.132 1.00 93.06 320 ASN A O 1
ATOM 2585 N N . ASN A 1 321 ? 0.375 -15.218 17.533 1.00 91.44 321 ASN A N 1
ATOM 2586 C CA . ASN A 1 321 ? -0.332 -14.138 16.834 1.00 91.44 321 ASN A CA 1
ATOM 2587 C C . ASN A 1 321 ? -1.692 -14.601 16.300 1.00 91.44 321 ASN A C 1
ATOM 2589 O O . ASN A 1 321 ? -2.685 -13.913 16.496 1.00 91.44 321 ASN A O 1
ATOM 2593 N N . LYS A 1 322 ? -1.777 -15.818 15.744 1.00 90.94 322 LYS A N 1
ATOM 2594 C CA . LYS A 1 322 ? -3.065 -16.416 15.348 1.00 90.94 322 LYS A CA 1
ATOM 2595 C C . LYS A 1 322 ? -4.024 -16.576 16.529 1.00 90.94 322 LYS A C 1
ATOM 2597 O O . LYS A 1 322 ? -5.228 -16.413 16.355 1.00 90.94 322 LYS A O 1
ATOM 2602 N N . LEU A 1 323 ? -3.515 -16.927 17.711 1.00 90.81 323 LEU A N 1
ATOM 2603 C CA . LEU A 1 323 ? -4.320 -16.991 18.929 1.00 90.81 323 LEU A CA 1
ATOM 2604 C C . LEU A 1 323 ? -4.816 -15.593 19.328 1.00 90.81 323 LEU A C 1
ATOM 2606 O O . LEU A 1 323 ? -6.000 -15.445 19.603 1.00 90.81 323 LEU A O 1
ATOM 2610 N N . VAL A 1 324 ? -3.951 -14.576 19.301 1.00 90.69 324 VAL A N 1
ATOM 2611 C CA . VAL A 1 324 ? -4.314 -13.179 19.599 1.00 90.69 324 VAL A CA 1
ATOM 2612 C C . VAL A 1 324 ? -5.368 -12.646 18.626 1.00 90.69 324 VAL A C 1
ATOM 2614 O O . VAL A 1 324 ? -6.337 -12.024 19.062 1.00 90.69 324 VAL A O 1
ATOM 2617 N N . ASP A 1 325 ? -5.224 -12.925 17.330 1.00 88.88 325 ASP A N 1
ATOM 2618 C CA . ASP A 1 325 ? -6.194 -12.522 16.311 1.00 88.88 325 ASP A CA 1
ATOM 2619 C C . ASP A 1 325 ? -7.560 -13.157 16.582 1.00 88.88 325 ASP A C 1
ATOM 2621 O O . ASP A 1 325 ? -8.556 -12.442 16.657 1.00 88.88 325 ASP A O 1
ATOM 2625 N N . LYS A 1 326 ? -7.595 -14.474 16.839 1.00 88.88 326 LYS A N 1
ATOM 2626 C CA . LYS A 1 326 ? -8.826 -15.188 17.219 1.00 88.88 326 LYS A CA 1
ATOM 2627 C C . LYS A 1 326 ? -9.450 -14.630 18.492 1.00 88.88 326 LYS A C 1
ATOM 2629 O O . LYS A 1 326 ? -10.655 -14.407 18.538 1.00 88.88 326 LYS A O 1
ATOM 2634 N N . MET A 1 327 ? -8.638 -14.364 19.515 1.00 88.69 327 MET A N 1
ATOM 2635 C CA . MET A 1 327 ? -9.105 -13.746 20.757 1.00 88.69 327 MET A CA 1
ATOM 2636 C C . MET A 1 327 ? -9.742 -12.381 20.496 1.00 88.69 327 MET A C 1
ATOM 2638 O O . MET A 1 327 ? -10.798 -12.092 21.042 1.00 88.69 327 MET A O 1
ATOM 2642 N N . THR A 1 328 ? -9.140 -11.575 19.625 1.00 86.94 328 THR A N 1
ATOM 2643 C CA . THR A 1 328 ? -9.621 -10.227 19.309 1.00 86.94 328 THR A CA 1
ATOM 2644 C C . THR A 1 328 ? -10.874 -10.237 18.429 1.00 86.94 328 THR A C 1
ATOM 2646 O O . THR A 1 328 ? -11.697 -9.332 18.543 1.00 86.94 328 THR A O 1
ATOM 2649 N N . SER A 1 329 ? -11.026 -11.219 17.534 1.00 86.69 329 SER A N 1
ATOM 2650 C CA . SER A 1 329 ? -12.154 -11.276 16.598 1.00 86.69 329 SER A CA 1
ATOM 2651 C C . SER A 1 329 ? -13.373 -12.030 17.125 1.00 86.69 329 SER A C 1
ATOM 2653 O O . SER A 1 329 ? -14.488 -11.707 16.727 1.00 86.69 329 SER A O 1
ATOM 2655 N N . GLU A 1 330 ? -13.176 -13.056 17.958 1.00 87.38 330 GLU A N 1
ATOM 2656 C CA . GLU A 1 330 ? -14.232 -14.018 18.306 1.00 87.38 330 GLU A CA 1
ATOM 2657 C C . GLU A 1 330 ? -14.675 -13.977 19.782 1.00 87.38 330 GLU A C 1
ATOM 2659 O O . GLU A 1 330 ? -15.764 -14.470 20.075 1.00 87.38 330 GLU A O 1
ATOM 2664 N N . LEU A 1 331 ? -13.898 -13.403 20.715 1.00 87.88 331 LEU A N 1
ATOM 2665 C CA . LEU A 1 331 ? -14.307 -13.311 22.129 1.00 87.88 331 LEU A CA 1
ATOM 2666 C C . LEU A 1 331 ? -15.176 -12.080 22.397 1.00 87.88 331 LEU A C 1
ATOM 2668 O O . LEU A 1 331 ? -14.825 -10.963 22.016 1.00 87.88 331 LEU A O 1
ATOM 2672 N N . VAL A 1 332 ? -16.267 -12.268 23.145 1.00 83.88 332 VAL A N 1
ATOM 2673 C CA . VAL A 1 332 ? -17.150 -11.172 23.573 1.00 83.88 332 VAL A CA 1
ATOM 2674 C C . VAL A 1 332 ? -16.500 -10.368 24.699 1.00 83.88 332 VAL A C 1
ATOM 2676 O O . VAL A 1 332 ? -16.563 -9.139 24.706 1.00 83.88 332 VAL A O 1
ATOM 2679 N N . CYS A 1 333 ? -15.828 -11.039 25.637 1.00 85.12 333 CYS A N 1
ATOM 2680 C CA . CYS A 1 333 ? -15.178 -10.407 26.785 1.00 85.12 333 CYS A CA 1
ATOM 2681 C C . CYS A 1 333 ? -13.679 -10.159 26.550 1.00 85.12 333 CYS A C 1
ATOM 2683 O O . CYS A 1 333 ? -12.872 -10.346 27.461 1.00 85.12 333 CYS A O 1
ATOM 2685 N N . CYS A 1 334 ? -13.287 -9.769 25.332 1.00 83.75 334 CYS A N 1
ATOM 2686 C CA . CYS A 1 334 ? -11.879 -9.610 24.965 1.00 83.75 334 CYS A CA 1
ATOM 2687 C C . CYS A 1 334 ? -11.150 -8.576 25.859 1.00 83.75 334 CYS A C 1
ATOM 2689 O O . CYS A 1 334 ? -11.665 -7.469 26.050 1.00 83.75 334 CYS A O 1
ATOM 2691 N N . PRO A 1 335 ? -9.942 -8.893 26.375 1.00 84.75 335 PRO A N 1
ATOM 2692 C CA . PRO A 1 335 ? -9.066 -7.915 27.021 1.00 84.75 335 PRO A CA 1
ATOM 2693 C C . PRO A 1 335 ? -8.650 -6.781 26.070 1.00 84.75 335 PRO A C 1
ATOM 2695 O O . PRO A 1 335 ? -8.673 -6.940 24.848 1.00 84.75 335 PRO A O 1
ATOM 2698 N N . GLU A 1 336 ? -8.203 -5.651 26.625 1.00 87.06 336 GLU A N 1
ATOM 2699 C CA . GLU A 1 336 ? -7.658 -4.542 25.832 1.00 87.06 336 GLU A CA 1
ATOM 2700 C C . GLU A 1 336 ? -6.446 -4.981 24.992 1.00 87.06 336 GLU A C 1
ATOM 2702 O O . GLU A 1 336 ? -5.590 -5.748 25.442 1.00 87.06 336 GLU A O 1
ATOM 2707 N N . LYS A 1 337 ? -6.335 -4.457 23.764 1.00 83.56 337 LYS A N 1
ATOM 2708 C CA . LYS A 1 337 ? -5.261 -4.834 22.827 1.00 83.56 337 LYS A CA 1
ATOM 2709 C C . LYS A 1 337 ? -3.864 -4.557 23.387 1.00 83.56 337 LYS A C 1
ATOM 2711 O O . LYS A 1 337 ? -2.973 -5.393 23.241 1.00 83.56 337 LYS A O 1
ATOM 2716 N N . ASP A 1 338 ? -3.688 -3.427 24.069 1.00 85.75 338 ASP A N 1
ATOM 2717 C CA . ASP A 1 338 ? -2.407 -3.033 24.667 1.00 85.75 338 ASP A CA 1
ATOM 2718 C C . ASP A 1 338 ? -1.982 -3.987 25.788 1.00 85.75 338 ASP A C 1
ATOM 2720 O O . ASP A 1 338 ? -0.803 -4.325 25.922 1.00 85.75 338 ASP A O 1
ATOM 2724 N N . PHE A 1 339 ? -2.953 -4.501 26.548 1.00 90.56 339 PHE A N 1
ATOM 2725 C CA . PHE A 1 339 ? -2.709 -5.511 27.570 1.00 90.56 339 PHE A CA 1
ATOM 2726 C C . PHE A 1 339 ? -2.221 -6.826 26.952 1.00 90.56 339 PHE A C 1
ATOM 2728 O O . PHE A 1 339 ? -1.223 -7.388 27.402 1.00 90.56 339 PHE A O 1
ATOM 2735 N N . ILE A 1 340 ? -2.859 -7.294 25.876 1.00 88.69 340 ILE A N 1
ATOM 2736 C CA . ILE A 1 340 ? -2.432 -8.515 25.177 1.00 88.69 340 ILE A CA 1
ATOM 2737 C C . ILE A 1 340 ? -1.019 -8.338 24.599 1.00 88.69 340 ILE A C 1
ATOM 2739 O O . ILE A 1 340 ? -0.166 -9.207 24.784 1.00 88.69 340 ILE A O 1
ATOM 2743 N N . LEU A 1 341 ? -0.728 -7.194 23.970 1.00 86.50 341 LEU A N 1
ATOM 2744 C CA . LEU A 1 341 ? 0.606 -6.872 23.446 1.00 86.50 341 LEU A CA 1
ATOM 2745 C C . LEU A 1 341 ? 1.680 -6.884 24.545 1.00 86.50 341 LEU A C 1
ATOM 2747 O O . LEU A 1 341 ? 2.774 -7.414 24.335 1.00 86.50 341 LEU A O 1
ATOM 2751 N N . MET A 1 342 ? 1.369 -6.366 25.736 1.00 90.38 342 MET A N 1
ATOM 2752 C CA . MET A 1 342 ? 2.264 -6.429 26.896 1.00 90.38 342 MET A CA 1
ATOM 2753 C C . MET A 1 342 ? 2.575 -7.879 27.308 1.00 90.38 342 MET A C 1
ATOM 2755 O O . MET A 1 342 ? 3.736 -8.210 27.570 1.00 90.38 342 MET A O 1
ATOM 2759 N N . LEU A 1 343 ? 1.581 -8.772 27.305 1.00 89.94 343 LEU A N 1
ATOM 2760 C CA . LEU A 1 343 ? 1.776 -10.191 27.627 1.00 89.94 343 LEU A CA 1
ATOM 2761 C C . LEU A 1 343 ? 2.625 -10.918 26.582 1.00 89.94 343 LEU A C 1
ATOM 2763 O O . LEU A 1 343 ? 3.536 -11.668 26.938 1.00 89.94 343 LEU A O 1
ATOM 2767 N N . VAL A 1 344 ? 2.379 -10.658 25.295 1.00 89.75 344 VAL A N 1
ATOM 2768 C CA . VAL A 1 344 ? 3.197 -11.202 24.201 1.00 89.75 344 VAL A CA 1
ATOM 2769 C C . VAL A 1 344 ? 4.651 -10.749 24.349 1.00 89.75 344 VAL A C 1
ATOM 2771 O O . VAL A 1 344 ? 5.564 -11.579 24.321 1.00 89.75 344 VAL A O 1
ATOM 2774 N N . ASN A 1 345 ? 4.878 -9.460 24.610 1.00 87.75 345 ASN A N 1
ATOM 2775 C CA . ASN A 1 345 ? 6.216 -8.928 24.861 1.00 87.75 345 ASN A CA 1
ATOM 2776 C C . ASN A 1 345 ? 6.869 -9.569 26.089 1.00 87.75 345 ASN A C 1
ATOM 2778 O O . ASN A 1 345 ? 8.061 -9.864 26.073 1.00 87.75 345 ASN A O 1
ATOM 2782 N N . THR A 1 346 ? 6.109 -9.871 27.137 1.00 88.75 346 THR A N 1
ATOM 2783 C CA . THR A 1 346 ? 6.644 -10.530 28.336 1.00 88.75 346 THR A CA 1
ATOM 2784 C C . THR A 1 346 ? 7.167 -11.943 28.045 1.00 88.75 346 THR A C 1
ATOM 2786 O O . THR A 1 346 ? 8.177 -12.361 28.615 1.00 88.75 346 THR A O 1
ATOM 2789 N N . VAL A 1 347 ? 6.536 -12.671 27.117 1.00 90.19 347 VAL A N 1
ATOM 2790 C CA . VAL A 1 347 ? 6.970 -14.019 26.712 1.00 90.19 347 VAL A CA 1
ATOM 2791 C C . VAL A 1 347 ? 8.137 -13.978 25.716 1.00 90.19 347 VAL A C 1
ATOM 2793 O O . VAL A 1 347 ? 9.072 -14.772 25.844 1.00 90.19 347 VAL A O 1
ATOM 2796 N N . PHE A 1 348 ? 8.109 -13.058 24.744 1.00 91.25 348 PHE A N 1
ATOM 2797 C CA . PHE A 1 348 ? 9.016 -13.077 23.586 1.00 91.25 348 PHE A CA 1
ATOM 2798 C C . PHE A 1 348 ? 10.139 -12.022 23.594 1.00 91.25 348 PHE A C 1
ATOM 2800 O O . PHE A 1 348 ? 11.102 -12.174 22.842 1.00 91.25 348 PHE A O 1
ATOM 2807 N N . SER A 1 349 ? 10.099 -11.005 24.464 1.00 87.12 349 SER A N 1
ATOM 2808 C CA . SER A 1 349 ? 11.106 -9.918 24.524 1.00 87.12 349 SER A CA 1
ATOM 2809 C C . SER A 1 349 ? 12.545 -10.391 24.715 1.00 87.12 349 SER A C 1
ATOM 2811 O O . SER A 1 349 ? 13.471 -9.706 24.296 1.00 87.12 349 SER A O 1
ATOM 2813 N N . LYS A 1 350 ? 12.756 -11.566 25.317 1.00 86.88 350 LYS A N 1
ATOM 2814 C CA . LYS A 1 350 ? 14.093 -12.151 25.472 1.00 86.88 350 LYS A CA 1
ATOM 2815 C C . LYS A 1 350 ? 14.673 -12.696 24.158 1.00 86.88 350 LYS A C 1
ATOM 2817 O O . LYS A 1 350 ? 15.887 -12.808 24.046 1.00 86.88 350 LYS A O 1
ATOM 2822 N N . TYR A 1 351 ? 13.830 -13.066 23.194 1.00 89.81 351 TYR A N 1
ATOM 2823 C CA . TYR A 1 351 ? 14.240 -13.805 21.994 1.00 89.81 351 TYR A CA 1
ATOM 2824 C C . TYR A 1 351 ? 14.222 -12.945 20.722 1.00 89.81 351 TYR A C 1
ATOM 2826 O O . TYR A 1 351 ? 15.080 -13.122 19.860 1.00 89.81 351 TYR A O 1
ATOM 2834 N N . LEU A 1 352 ? 13.278 -12.004 20.606 1.00 89.19 352 LEU A N 1
ATOM 2835 C CA . LEU A 1 352 ? 13.104 -11.171 19.404 1.00 89.19 352 LEU A CA 1
ATOM 2836 C C . LEU A 1 352 ? 14.263 -10.187 19.121 1.00 89.19 352 LEU A C 1
ATOM 2838 O O . LEU A 1 352 ? 14.618 -10.044 17.956 1.00 89.19 352 LEU A O 1
ATOM 2842 N N . PRO A 1 353 ? 14.906 -9.530 20.109 1.00 86.19 353 PRO A N 1
ATOM 2843 C CA . PRO A 1 353 ? 15.985 -8.575 19.821 1.00 86.19 353 PRO A CA 1
ATOM 2844 C C . PRO A 1 353 ? 17.250 -9.218 19.236 1.00 86.19 353 PRO A C 1
ATOM 2846 O O . PRO A 1 353 ? 17.930 -8.617 18.407 1.00 86.19 353 PRO A O 1
ATOM 2849 N N . ASP A 1 354 ? 17.576 -10.444 19.655 1.00 86.75 354 ASP A N 1
ATOM 2850 C CA . ASP A 1 354 ? 18.762 -11.165 19.175 1.00 86.75 354 ASP A CA 1
ATOM 2851 C C . ASP A 1 354 ? 18.476 -12.057 17.956 1.00 86.75 354 ASP A C 1
ATOM 2853 O O . ASP A 1 354 ? 19.414 -12.552 17.330 1.00 86.75 354 ASP A O 1
ATOM 2857 N N . TYR A 1 355 ? 17.204 -12.213 17.568 1.00 92.25 355 TYR A N 1
ATOM 2858 C CA . TYR A 1 355 ? 16.776 -13.005 16.411 1.00 92.25 355 TYR A CA 1
ATOM 2859 C C . TYR A 1 355 ? 17.542 -12.637 15.135 1.00 92.25 355 TYR A C 1
ATOM 2861 O O . TYR A 1 355 ? 18.130 -13.515 14.506 1.00 92.25 355 TYR A O 1
ATOM 2869 N N . ILE A 1 356 ? 17.594 -11.347 14.779 1.00 93.44 356 ILE A N 1
ATOM 2870 C CA . ILE A 1 356 ? 18.189 -10.917 13.507 1.00 93.44 356 ILE A CA 1
ATOM 2871 C C . ILE A 1 356 ? 19.687 -11.233 13.428 1.00 93.44 356 ILE A C 1
ATOM 2873 O O . ILE A 1 356 ? 20.195 -11.581 12.364 1.00 93.44 356 ILE A O 1
ATOM 2877 N N . LYS A 1 357 ? 20.402 -11.194 14.557 1.00 91.81 357 LYS A N 1
ATOM 2878 C CA . LYS A 1 357 ? 21.826 -11.559 14.608 1.00 91.81 357 LYS A CA 1
ATOM 2879 C C . LYS A 1 357 ? 22.021 -13.055 14.370 1.00 91.81 357 LYS A C 1
ATOM 2881 O O . LYS A 1 357 ? 22.950 -13.453 13.678 1.00 91.81 357 LYS A O 1
ATOM 2886 N N . ILE A 1 358 ? 21.154 -13.888 14.947 1.00 91.69 358 ILE A N 1
ATOM 2887 C CA . ILE A 1 358 ? 21.214 -15.344 14.771 1.00 91.69 358 ILE A CA 1
ATOM 2888 C C . ILE A 1 358 ? 20.857 -15.708 13.324 1.00 91.69 358 ILE A C 1
ATOM 2890 O O . ILE A 1 358 ? 21.567 -16.494 12.706 1.00 91.69 358 ILE A O 1
ATOM 2894 N N . GLU A 1 359 ? 19.809 -15.090 12.774 1.00 94.75 359 GLU A N 1
ATOM 2895 C CA . GLU A 1 359 ? 19.360 -15.274 11.389 1.00 94.75 359 GLU A CA 1
ATOM 2896 C C . GLU A 1 359 ? 20.449 -14.882 10.379 1.00 94.75 359 GLU A C 1
ATOM 2898 O O . GLU A 1 359 ? 20.782 -15.666 9.495 1.00 94.75 359 GLU A O 1
ATOM 2903 N N . THR A 1 360 ? 21.053 -13.700 10.529 1.00 94.00 360 THR A N 1
ATOM 2904 C CA . THR A 1 360 ? 22.108 -13.220 9.617 1.00 94.00 360 THR A CA 1
ATOM 2905 C C . THR A 1 360 ? 23.368 -14.085 9.677 1.00 94.00 360 THR A C 1
ATOM 2907 O O . THR A 1 360 ? 23.921 -14.411 8.628 1.00 94.00 360 THR A O 1
ATOM 2910 N N . ASN A 1 361 ? 23.792 -14.523 10.868 1.00 94.00 361 ASN A N 1
ATOM 2911 C CA . ASN A 1 361 ? 24.930 -15.437 11.022 1.00 94.00 361 ASN A CA 1
ATOM 2912 C C . ASN A 1 361 ? 24.656 -16.808 10.389 1.00 94.00 361 ASN A C 1
ATOM 2914 O O . ASN A 1 361 ? 25.477 -17.297 9.616 1.00 94.00 361 ASN A O 1
ATOM 2918 N N . TYR A 1 362 ? 23.487 -17.397 10.667 1.00 93.94 362 TYR A N 1
ATOM 2919 C CA . TYR A 1 362 ? 23.069 -18.658 10.053 1.00 93.94 362 TYR A CA 1
ATOM 2920 C C . TYR A 1 362 ? 23.060 -18.551 8.525 1.00 93.94 362 TYR A C 1
ATOM 2922 O O . TYR A 1 362 ? 23.629 -19.399 7.839 1.00 93.94 362 TYR A O 1
ATOM 2930 N N . LEU A 1 363 ? 22.481 -17.476 7.986 1.00 95.06 363 LEU A N 1
ATOM 2931 C CA . LEU A 1 363 ? 22.391 -17.274 6.545 1.00 95.06 363 LEU A CA 1
ATOM 2932 C C . LEU A 1 363 ? 23.771 -17.098 5.897 1.00 95.06 363 LEU A C 1
ATOM 2934 O O . LEU A 1 363 ? 24.011 -17.619 4.809 1.00 95.06 363 LEU A O 1
ATOM 2938 N N . HIS A 1 364 ? 24.694 -16.408 6.572 1.00 94.50 364 HIS A N 1
ATOM 2939 C CA . HIS A 1 364 ? 26.075 -16.261 6.115 1.00 94.50 364 HIS A CA 1
ATOM 2940 C C . HIS A 1 364 ? 26.774 -17.626 6.011 1.00 94.50 364 HIS A C 1
ATOM 2942 O O . HIS A 1 364 ? 27.346 -17.953 4.969 1.00 94.50 364 HIS A O 1
ATOM 2948 N N . ASP A 1 365 ? 26.662 -18.456 7.051 1.00 92.88 365 ASP A N 1
ATOM 2949 C CA . ASP A 1 365 ? 27.273 -19.786 7.095 1.00 92.88 365 ASP A CA 1
ATOM 2950 C C . ASP A 1 365 ? 26.668 -20.744 6.056 1.00 92.88 365 ASP A C 1
ATOM 2952 O O . ASP A 1 365 ? 27.411 -21.465 5.379 1.00 92.88 365 ASP A O 1
ATOM 2956 N N . GLN A 1 366 ? 25.343 -20.719 5.863 1.00 92.94 366 GLN A N 1
ATOM 2957 C CA . GLN A 1 366 ? 24.671 -21.552 4.860 1.00 92.94 366 GLN A CA 1
ATOM 2958 C C . GLN A 1 366 ? 25.039 -21.145 3.433 1.00 92.94 366 GLN A C 1
ATOM 2960 O O . GLN A 1 366 ? 25.500 -21.988 2.659 1.00 92.94 366 GLN A O 1
ATOM 2965 N N . CYS A 1 367 ? 24.921 -19.859 3.085 1.00 93.31 367 CYS A N 1
ATOM 2966 C CA . CYS A 1 367 ? 25.292 -19.360 1.758 1.00 93.31 367 CYS A CA 1
ATOM 2967 C C . CYS A 1 367 ? 26.761 -19.661 1.436 1.00 93.31 367 CYS A C 1
ATOM 2969 O O . CYS A 1 367 ? 27.085 -20.130 0.341 1.00 93.31 367 CYS A O 1
ATOM 2971 N N . LYS A 1 368 ? 27.655 -19.476 2.415 1.00 91.56 368 LYS A N 1
ATOM 2972 C CA . LYS A 1 368 ? 29.072 -19.818 2.286 1.00 91.56 368 LYS A CA 1
ATOM 2973 C C . LYS A 1 368 ? 29.290 -21.318 2.082 1.00 91.56 368 LYS A C 1
ATOM 2975 O O . LYS A 1 368 ? 30.070 -21.691 1.208 1.00 91.56 368 LYS A O 1
ATOM 2980 N N . SER A 1 369 ? 28.603 -22.175 2.840 1.00 91.75 369 SER A N 1
ATOM 2981 C CA . SER A 1 369 ? 28.692 -23.636 2.698 1.00 91.75 369 SER A CA 1
ATOM 2982 C C . SER A 1 369 ? 28.223 -24.105 1.319 1.00 91.75 369 SER A C 1
ATOM 2984 O O . SER A 1 369 ? 28.894 -24.927 0.692 1.00 91.75 369 SER A O 1
ATOM 2986 N N . ILE A 1 370 ? 27.107 -23.560 0.818 1.00 91.62 370 ILE A N 1
ATOM 2987 C CA . ILE A 1 370 ? 26.559 -23.870 -0.511 1.00 91.62 370 ILE A CA 1
ATOM 2988 C C . ILE A 1 370 ? 27.585 -23.531 -1.601 1.00 91.62 370 ILE A C 1
ATOM 2990 O O . ILE A 1 370 ? 27.891 -24.376 -2.447 1.00 91.62 370 ILE A O 1
ATOM 2994 N N . LEU A 1 371 ? 28.165 -22.328 -1.556 1.00 87.88 371 LEU A N 1
ATOM 2995 C CA . LEU A 1 371 ? 29.176 -21.905 -2.527 1.00 87.88 371 LEU A CA 1
ATOM 2996 C C . LEU A 1 371 ? 30.460 -22.727 -2.417 1.00 87.88 371 LEU A C 1
ATOM 2998 O O . LEU A 1 371 ? 30.996 -23.167 -3.432 1.00 87.88 371 LEU A O 1
ATOM 3002 N N . GLN A 1 372 ? 30.952 -22.970 -1.202 1.00 87.00 372 GLN A N 1
ATOM 3003 C CA . GLN A 1 372 ? 32.172 -23.743 -0.987 1.00 87.00 372 GLN A CA 1
ATOM 3004 C C . GLN A 1 372 ? 32.035 -25.170 -1.536 1.00 87.00 372 GLN A C 1
ATOM 3006 O O . GLN A 1 372 ? 32.889 -25.601 -2.309 1.00 87.00 372 GLN A O 1
ATOM 3011 N N . LYS A 1 373 ? 30.923 -25.860 -1.241 1.00 87.50 373 LYS A N 1
ATOM 3012 C CA . LYS A 1 373 ? 30.625 -27.196 -1.790 1.00 87.50 373 LYS A CA 1
ATOM 3013 C C . LYS A 1 373 ? 30.604 -27.200 -3.319 1.00 87.50 373 LYS A C 1
ATOM 3015 O O . LYS A 1 373 ? 31.080 -28.152 -3.934 1.00 87.50 373 LYS A O 1
ATOM 3020 N N . PHE A 1 374 ? 30.070 -26.148 -3.943 1.00 86.50 374 PHE A N 1
ATOM 3021 C CA . PHE A 1 374 ? 30.046 -26.015 -5.400 1.00 86.50 374 PHE A CA 1
ATOM 3022 C C . PHE A 1 374 ? 31.451 -25.855 -5.999 1.00 86.50 374 PHE A C 1
ATOM 3024 O O . PHE A 1 374 ? 31.807 -26.580 -6.929 1.00 86.50 374 PHE A O 1
ATOM 3031 N N . TYR A 1 375 ? 32.273 -24.951 -5.459 1.00 81.69 375 TYR A N 1
ATOM 3032 C CA . TYR A 1 375 ? 33.626 -24.729 -5.980 1.00 81.69 375 TYR A CA 1
ATOM 3033 C C . TYR A 1 375 ? 34.563 -25.913 -5.712 1.00 81.69 375 TYR A C 1
ATOM 3035 O O . TYR A 1 375 ? 35.335 -26.279 -6.597 1.00 81.69 375 TYR A O 1
ATOM 3043 N N . GLU A 1 376 ? 34.439 -26.574 -4.557 1.00 81.00 376 GLU A N 1
ATOM 3044 C CA . GLU A 1 376 ? 35.166 -27.813 -4.251 1.00 81.00 376 GLU A CA 1
ATOM 3045 C C . GLU A 1 376 ? 34.782 -28.948 -5.209 1.00 81.00 376 GLU A C 1
ATOM 3047 O O . GLU A 1 376 ? 35.666 -29.614 -5.750 1.00 81.00 376 GLU A O 1
ATOM 3052 N N . LYS A 1 377 ? 33.481 -29.125 -5.495 1.00 80.50 377 LYS A N 1
ATOM 3053 C CA . LYS A 1 377 ? 32.988 -30.107 -6.479 1.00 80.50 377 LYS A CA 1
ATOM 3054 C C . LYS A 1 377 ? 33.576 -29.871 -7.873 1.00 80.50 377 LYS A C 1
ATOM 3056 O O . LYS A 1 377 ? 33.884 -30.832 -8.572 1.00 80.50 377 LYS A O 1
ATOM 3061 N N . ASN A 1 378 ? 33.767 -28.610 -8.253 1.00 73.88 378 ASN A N 1
ATOM 3062 C CA . ASN A 1 378 ? 34.354 -28.229 -9.538 1.00 73.88 378 ASN A CA 1
ATOM 3063 C C . ASN A 1 378 ? 35.894 -28.176 -9.518 1.00 73.88 378 ASN A C 1
ATOM 3065 O O . ASN A 1 378 ? 36.504 -27.832 -10.529 1.00 73.88 378 ASN A O 1
ATOM 3069 N N . GLY A 1 379 ? 36.542 -28.501 -8.391 1.00 65.38 379 GLY A N 1
ATOM 3070 C CA . GLY A 1 379 ? 38.000 -28.443 -8.243 1.00 65.38 379 GLY A CA 1
ATOM 3071 C C . GLY A 1 379 ? 38.583 -27.031 -8.391 1.00 65.38 379 GLY A C 1
ATOM 3072 O O . GLY A 1 379 ? 39.756 -26.886 -8.738 1.00 65.38 379 GLY A O 1
ATOM 3073 N N . HIS A 1 380 ? 37.771 -25.996 -8.160 1.00 72.44 380 HIS A N 1
ATOM 3074 C CA . HIS A 1 380 ? 38.128 -24.593 -8.348 1.00 72.44 380 HIS A CA 1
ATOM 3075 C C . HIS A 1 380 ? 38.415 -23.917 -7.008 1.00 72.44 380 HIS A C 1
ATOM 3077 O O . HIS A 1 380 ? 37.620 -23.997 -6.076 1.00 72.44 380 HIS A O 1
ATOM 3083 N N . VAL A 1 381 ? 39.530 -23.191 -6.913 1.00 69.50 381 VAL A N 1
ATOM 3084 C CA . VAL A 1 381 ? 39.869 -22.387 -5.729 1.00 69.50 381 VAL A CA 1
ATOM 3085 C C . VAL A 1 381 ? 39.729 -20.912 -6.092 1.00 69.50 381 VAL A C 1
ATOM 3087 O O . VAL A 1 381 ? 40.426 -20.422 -6.985 1.00 69.50 381 VAL A O 1
ATOM 3090 N N . LYS A 1 382 ? 38.836 -20.187 -5.403 1.00 65.69 382 LYS A N 1
ATOM 3091 C CA . LYS A 1 382 ? 38.648 -18.742 -5.616 1.00 65.69 382 LYS A CA 1
ATOM 3092 C C . LYS A 1 382 ? 39.970 -17.996 -5.388 1.00 65.69 382 LYS A C 1
ATOM 3094 O O . LYS A 1 382 ? 40.569 -18.090 -4.318 1.00 65.69 382 LYS A O 1
ATOM 3099 N N . LYS A 1 383 ? 40.411 -17.219 -6.383 1.00 58.59 383 LYS A N 1
ATOM 3100 C CA . LYS A 1 383 ? 41.566 -16.314 -6.252 1.00 58.59 383 LYS A CA 1
ATOM 3101 C C . LYS A 1 383 ? 41.177 -15.121 -5.368 1.00 58.59 383 LYS A C 1
ATOM 3103 O O . LYS A 1 383 ? 40.313 -14.336 -5.750 1.00 58.59 383 LYS A O 1
ATOM 3108 N N . SER A 1 384 ? 41.810 -14.968 -4.204 1.00 40.78 384 SER A N 1
ATOM 3109 C CA . SER A 1 384 ? 41.618 -13.803 -3.332 1.00 40.78 384 SER A CA 1
ATOM 3110 C C . SER A 1 384 ? 42.488 -12.629 -3.799 1.00 40.78 384 SER A C 1
ATOM 3112 O O . SER A 1 384 ? 43.667 -12.565 -3.464 1.00 40.78 384 SER A O 1
ATOM 3114 N N . GLY A 1 385 ? 41.905 -11.688 -4.539 1.00 39.59 385 GLY A N 1
ATOM 3115 C CA . GLY A 1 385 ? 42.503 -10.372 -4.785 1.00 39.59 385 GLY A CA 1
ATOM 3116 C C . GLY A 1 385 ? 43.629 -10.322 -5.828 1.00 39.59 385 GLY A C 1
ATOM 3117 O O . GLY A 1 385 ? 44.508 -11.172 -5.907 1.00 39.59 385 GLY A O 1
ATOM 3118 N N . PHE A 1 386 ? 43.594 -9.265 -6.635 1.00 42.59 386 PHE A N 1
ATOM 3119 C CA . PHE A 1 386 ? 44.609 -8.908 -7.624 1.00 42.59 386 PHE A CA 1
ATOM 3120 C C . PHE A 1 386 ? 45.903 -8.488 -6.900 1.00 42.59 386 PHE A C 1
ATOM 3122 O O . PHE A 1 386 ? 45.944 -7.412 -6.304 1.00 42.59 386 PHE A O 1
ATOM 3129 N N . SER A 1 387 ? 46.963 -9.305 -6.924 1.00 33.34 387 SER A N 1
ATOM 3130 C CA . SER A 1 387 ? 48.282 -8.867 -6.446 1.00 33.34 387 SER A CA 1
ATOM 3131 C C . SER A 1 387 ? 49.447 -9.577 -7.145 1.00 33.34 387 SER A C 1
ATOM 3133 O O . SER A 1 387 ? 49.859 -10.669 -6.769 1.00 33.34 387 SER A O 1
ATOM 3135 N N . GLY A 1 388 ? 50.056 -8.866 -8.099 1.00 39.31 388 GLY A N 1
ATOM 3136 C CA . GLY A 1 388 ? 51.495 -8.946 -8.356 1.00 39.31 388 GLY A CA 1
ATOM 3137 C C . GLY A 1 388 ? 51.984 -9.883 -9.467 1.00 39.31 388 GLY A C 1
ATOM 3138 O O . GLY A 1 388 ? 51.506 -10.990 -9.677 1.00 39.31 388 GLY A O 1
ATOM 3139 N N . ILE A 1 389 ? 53.055 -9.426 -10.124 1.00 43.28 389 ILE A N 1
ATOM 3140 C CA . ILE A 1 389 ? 53.862 -10.021 -11.215 1.00 43.28 389 ILE A CA 1
ATOM 3141 C C . ILE A 1 389 ? 54.212 -11.524 -11.069 1.00 43.28 389 ILE A C 1
ATOM 3143 O O . ILE A 1 389 ? 54.594 -12.161 -12.052 1.00 43.28 389 ILE A O 1
ATOM 3147 N N . GLN A 1 390 ? 54.049 -12.129 -9.889 1.00 43.94 390 GLN A N 1
ATOM 3148 C CA . GLN A 1 390 ? 54.167 -13.581 -9.703 1.00 43.94 390 GLN A CA 1
ATOM 3149 C C . GLN A 1 390 ? 53.051 -14.372 -10.413 1.00 43.94 390 GLN A C 1
ATOM 3151 O O . GLN A 1 390 ? 53.299 -15.501 -10.840 1.00 43.94 390 GLN A O 1
ATOM 3156 N N . ASP A 1 391 ? 51.878 -13.770 -10.629 1.00 45.00 391 ASP A N 1
ATOM 3157 C CA . ASP A 1 391 ? 50.764 -14.397 -11.348 1.00 45.00 391 ASP A CA 1
ATOM 3158 C C . ASP A 1 391 ? 51.001 -14.479 -12.859 1.00 45.00 391 ASP A C 1
ATOM 3160 O O . ASP A 1 391 ? 50.616 -15.465 -13.478 1.00 45.00 391 ASP A O 1
ATOM 3164 N N . LEU A 1 392 ? 51.750 -13.538 -13.446 1.00 46.22 392 LEU A N 1
ATOM 3165 C CA . LEU A 1 392 ? 52.144 -13.600 -14.859 1.00 46.22 392 LEU A CA 1
ATOM 3166 C C . LEU A 1 392 ? 53.027 -14.826 -15.140 1.00 46.22 392 LEU A C 1
ATOM 3168 O O . LEU A 1 392 ? 52.898 -15.474 -16.175 1.00 46.22 392 LEU A O 1
ATOM 3172 N N . LYS A 1 393 ? 53.905 -15.178 -14.191 1.00 40.06 393 LYS A N 1
ATOM 3173 C CA . LYS A 1 393 ? 54.771 -16.362 -14.278 1.00 40.06 393 LYS A CA 1
ATOM 3174 C C . LYS A 1 393 ? 53.970 -17.663 -14.144 1.00 40.06 393 LYS A C 1
ATOM 3176 O O . LYS A 1 393 ? 54.316 -18.653 -14.783 1.00 40.06 393 LYS A O 1
ATOM 3181 N N . ARG A 1 394 ? 52.893 -17.653 -13.350 1.00 47.62 394 ARG A N 1
ATOM 3182 C CA . ARG A 1 394 ? 52.001 -18.803 -13.147 1.00 47.62 394 ARG A CA 1
ATOM 3183 C C . ARG A 1 394 ? 51.004 -18.971 -14.304 1.00 47.62 394 ARG A C 1
ATOM 3185 O O . ARG A 1 394 ? 50.765 -20.103 -14.704 1.00 47.62 394 ARG A O 1
ATOM 3192 N N . ASP A 1 395 ? 50.530 -17.884 -14.913 1.00 45.22 395 ASP A N 1
ATOM 3193 C CA . ASP A 1 395 ? 49.734 -17.892 -16.153 1.00 45.22 395 ASP A CA 1
ATOM 3194 C C . ASP A 1 395 ? 50.558 -18.359 -17.362 1.00 45.22 395 ASP A C 1
ATOM 3196 O O . ASP A 1 395 ? 50.051 -19.091 -18.212 1.00 45.22 395 ASP A O 1
ATOM 3200 N N . LEU A 1 396 ? 51.852 -18.020 -17.421 1.00 44.66 396 LEU A N 1
ATOM 3201 C CA . LEU A 1 396 ? 52.767 -18.576 -18.425 1.00 44.66 396 LEU A CA 1
ATOM 3202 C C . LEU A 1 396 ? 52.932 -20.097 -18.256 1.00 44.66 396 LEU A C 1
ATOM 3204 O O . LEU A 1 396 ? 52.989 -20.836 -19.234 1.00 44.66 396 LEU A O 1
ATOM 3208 N N . GLN A 1 397 ? 52.977 -20.562 -17.005 1.00 42.97 397 GLN A N 1
ATOM 3209 C CA . GLN A 1 397 ? 53.114 -21.975 -16.657 1.00 42.97 397 GLN A CA 1
ATOM 3210 C C . GLN A 1 397 ? 51.802 -22.760 -16.850 1.00 42.97 397 GLN A C 1
ATOM 3212 O O . GLN A 1 397 ? 51.848 -23.927 -17.226 1.00 42.97 397 GLN A O 1
ATOM 3217 N N . ALA A 1 398 ? 50.643 -22.113 -16.679 1.00 45.06 398 ALA A N 1
ATOM 3218 C CA . ALA A 1 398 ? 49.326 -22.665 -17.000 1.00 45.06 398 ALA A CA 1
ATOM 3219 C C . ALA A 1 398 ? 49.088 -22.757 -18.518 1.00 45.06 398 ALA A C 1
ATOM 3221 O O . ALA A 1 398 ? 48.514 -23.733 -18.990 1.00 45.06 398 ALA A O 1
ATOM 3222 N N . ARG A 1 399 ? 49.598 -21.797 -19.304 1.00 47.62 399 ARG A N 1
ATOM 3223 C CA . ARG A 1 399 ? 49.574 -21.852 -20.779 1.00 47.62 399 ARG A CA 1
ATOM 3224 C C . ARG A 1 399 ? 50.467 -22.948 -21.370 1.00 47.62 399 ARG A C 1
ATOM 3226 O O . ARG A 1 399 ? 50.193 -23.404 -22.472 1.00 47.62 399 ARG A O 1
ATOM 3233 N N . LEU A 1 400 ? 51.501 -23.381 -20.645 1.00 39.50 400 LEU A N 1
ATOM 3234 C CA . LEU A 1 400 ? 52.368 -24.506 -21.026 1.00 39.50 400 LEU A CA 1
ATOM 3235 C C . LEU A 1 400 ? 51.760 -25.884 -20.701 1.00 39.50 400 LEU A C 1
ATOM 3237 O O . LEU A 1 400 ? 52.265 -26.891 -21.182 1.00 39.50 400 LEU A O 1
ATOM 3241 N N . MET A 1 401 ? 50.684 -25.932 -19.910 1.00 40.66 401 MET A N 1
ATOM 3242 C CA . MET A 1 401 ? 49.964 -27.150 -19.517 1.00 40.66 401 MET A CA 1
ATOM 3243 C C . MET A 1 401 ? 48.594 -27.199 -20.213 1.00 40.66 401 MET A C 1
ATOM 3245 O O . MET A 1 401 ? 47.555 -27.352 -19.575 1.00 40.66 401 MET A O 1
ATOM 3249 N N . GLN A 1 402 ? 48.570 -27.017 -21.536 1.00 41.62 402 GLN A N 1
ATOM 3250 C CA . GLN A 1 402 ? 47.415 -27.398 -22.346 1.00 41.62 402 GLN A CA 1
ATOM 3251 C C . GLN A 1 402 ? 47.413 -28.918 -22.498 1.00 41.62 402 GLN A C 1
ATOM 3253 O O . GLN A 1 402 ? 48.001 -29.435 -23.433 1.00 41.62 402 GLN A O 1
ATOM 3258 N N . ASP A 1 403 ? 46.749 -29.619 -21.583 1.00 33.31 403 ASP A N 1
ATOM 3259 C CA . ASP A 1 403 ? 46.187 -30.931 -21.895 1.00 33.31 403 ASP A CA 1
ATOM 3260 C C . ASP A 1 403 ? 44.946 -31.197 -21.033 1.00 33.31 403 ASP A C 1
ATOM 3262 O O . ASP A 1 403 ? 45.005 -31.378 -19.819 1.00 33.31 403 ASP A O 1
ATOM 3266 N N . THR A 1 404 ? 43.792 -31.244 -21.706 1.00 37.00 404 THR A N 1
ATOM 3267 C CA . THR A 1 404 ? 42.556 -31.925 -21.280 1.00 37.00 404 THR A CA 1
ATOM 3268 C C . THR A 1 404 ? 41.963 -31.564 -19.907 1.00 37.00 404 THR A C 1
ATOM 3270 O O . THR A 1 404 ? 42.222 -32.238 -18.915 1.00 37.00 404 THR A O 1
ATOM 3273 N N . ARG A 1 405 ? 41.026 -30.602 -19.856 1.00 38.75 405 ARG A N 1
ATOM 3274 C CA . ARG A 1 405 ? 39.886 -30.638 -18.907 1.00 38.75 405 ARG A CA 1
ATOM 3275 C C . ARG A 1 405 ? 38.734 -29.724 -19.354 1.00 38.75 405 ARG A C 1
ATOM 3277 O O . ARG A 1 405 ? 38.711 -28.536 -19.074 1.00 38.75 405 ARG A O 1
ATOM 3284 N N . THR A 1 406 ? 37.828 -30.335 -20.120 1.00 37.94 406 THR A N 1
ATOM 3285 C CA . THR A 1 406 ? 36.352 -30.220 -20.087 1.00 37.94 406 THR A CA 1
ATOM 3286 C C . THR A 1 406 ? 35.696 -28.934 -19.556 1.00 37.94 406 THR A C 1
ATOM 3288 O O . THR A 1 406 ? 35.833 -28.616 -18.381 1.00 37.94 406 THR A O 1
ATOM 3291 N N . ASN A 1 407 ? 34.854 -28.325 -20.404 1.00 47.09 407 ASN A N 1
ATOM 3292 C CA . ASN A 1 407 ? 33.618 -27.571 -20.119 1.00 47.09 407 ASN A CA 1
ATOM 3293 C C . ASN A 1 407 ? 33.135 -27.575 -18.651 1.00 47.09 407 ASN A C 1
ATOM 3295 O O . ASN A 1 407 ? 32.279 -28.384 -18.292 1.00 47.09 407 ASN A O 1
ATOM 3299 N N . TYR A 1 408 ? 33.573 -26.630 -17.825 1.00 52.03 408 TYR A N 1
ATOM 3300 C CA . TYR A 1 408 ? 32.856 -26.315 -16.589 1.00 52.03 408 TYR A CA 1
ATOM 3301 C C . TYR A 1 408 ? 32.433 -24.854 -16.636 1.00 52.03 408 TYR A C 1
ATOM 3303 O O . TYR A 1 408 ? 33.261 -23.956 -16.491 1.00 52.03 408 TYR A O 1
ATOM 3311 N N . SER A 1 409 ? 31.131 -24.617 -16.837 1.00 60.31 409 SER A N 1
ATOM 3312 C CA . SER A 1 409 ? 30.555 -23.325 -16.471 1.00 60.31 409 SER A CA 1
ATOM 3313 C C . SER A 1 409 ? 30.739 -23.175 -14.963 1.00 60.31 409 SER A C 1
ATOM 3315 O O . SER A 1 409 ? 30.228 -23.978 -14.182 1.00 60.31 409 SER A O 1
ATOM 3317 N N . LEU A 1 410 ? 31.495 -22.162 -14.542 1.00 72.44 410 LEU A N 1
ATOM 3318 C CA . LEU A 1 410 ? 31.674 -21.805 -13.130 1.00 72.44 410 LEU A CA 1
ATOM 3319 C C . LEU A 1 410 ? 30.423 -21.128 -12.543 1.00 72.44 410 LEU A C 1
ATOM 3321 O O . LEU A 1 410 ? 30.474 -20.596 -11.435 1.00 72.44 410 LEU A O 1
ATOM 3325 N N . LEU A 1 411 ? 29.306 -21.178 -13.275 1.00 81.88 411 LEU A N 1
ATOM 3326 C CA . LEU A 1 411 ? 28.003 -20.674 -12.896 1.00 81.88 411 LEU A CA 1
ATOM 3327 C C . LEU A 1 411 ? 26.972 -21.813 -12.908 1.00 81.88 411 LEU A C 1
ATOM 3329 O O . LEU A 1 411 ? 26.938 -22.643 -13.814 1.00 81.88 411 LEU A O 1
ATOM 3333 N N . SER A 1 412 ? 26.147 -21.868 -11.863 1.00 84.50 412 SER A N 1
ATOM 3334 C CA . SER A 1 412 ? 25.097 -22.876 -11.695 1.00 84.50 412 SER A CA 1
ATOM 3335 C C . SER A 1 412 ? 23.810 -22.228 -11.203 1.00 84.50 412 SER A C 1
ATOM 3337 O O . SER A 1 412 ? 23.819 -21.510 -10.199 1.00 84.50 412 SER A O 1
ATOM 3339 N N . GLU A 1 413 ? 22.716 -22.519 -11.906 1.00 86.56 413 GLU A N 1
ATOM 3340 C CA . GLU A 1 413 ? 21.357 -22.112 -11.541 1.00 86.56 413 GLU A CA 1
ATOM 3341 C C . GLU A 1 413 ? 20.878 -22.826 -10.270 1.00 86.56 413 GLU A C 1
ATOM 3343 O O . GLU A 1 413 ? 20.211 -22.214 -9.446 1.00 86.56 413 GLU A O 1
ATOM 3348 N N . GLU A 1 414 ? 21.280 -24.081 -10.036 1.00 87.69 414 GLU A N 1
ATOM 3349 C CA . GLU A 1 414 ? 20.918 -24.828 -8.818 1.00 87.69 414 GLU A CA 1
ATOM 3350 C C . GLU A 1 414 ? 21.471 -24.157 -7.554 1.00 87.69 414 GLU A C 1
ATOM 3352 O O . GLU A 1 414 ? 20.789 -24.054 -6.537 1.00 87.69 414 GLU A O 1
ATOM 3357 N N . VAL A 1 415 ? 22.709 -23.657 -7.625 1.00 90.12 415 VAL A N 1
ATOM 3358 C CA . VAL A 1 415 ? 23.335 -22.901 -6.529 1.00 90.12 415 VAL A CA 1
ATOM 3359 C C . VAL A 1 415 ? 22.563 -21.614 -6.259 1.00 90.12 415 VAL A C 1
ATOM 3361 O O . VAL A 1 415 ? 22.302 -21.294 -5.100 1.00 90.12 415 VAL A O 1
ATOM 3364 N N . ALA A 1 416 ? 22.164 -20.906 -7.320 1.00 91.12 416 ALA A N 1
ATOM 3365 C CA . ALA A 1 416 ? 21.351 -19.706 -7.198 1.00 91.12 416 ALA A CA 1
ATOM 3366 C C . ALA A 1 416 ? 19.993 -20.011 -6.557 1.00 91.12 416 ALA A C 1
ATOM 3368 O O . ALA A 1 416 ? 19.623 -19.341 -5.600 1.00 91.12 416 ALA A O 1
ATOM 3369 N N . ILE A 1 417 ? 19.293 -21.055 -7.011 1.00 92.19 417 ILE A N 1
ATOM 3370 C CA . ILE A 1 417 ? 18.001 -21.482 -6.455 1.00 92.19 417 ILE A CA 1
ATOM 3371 C C . ILE A 1 417 ? 18.125 -21.824 -4.967 1.00 92.19 417 ILE A C 1
ATOM 3373 O O . ILE A 1 417 ? 17.285 -21.391 -4.185 1.00 92.19 417 ILE A O 1
ATOM 3377 N N . ASN A 1 418 ? 19.179 -22.532 -4.552 1.00 94.12 418 ASN A N 1
ATOM 3378 C CA . ASN A 1 418 ? 19.385 -22.871 -3.142 1.00 94.12 418 ASN A CA 1
ATOM 3379 C C . ASN A 1 418 ? 19.611 -21.618 -2.274 1.00 94.12 418 ASN A C 1
ATOM 3381 O O . ASN A 1 418 ? 18.979 -21.475 -1.231 1.00 94.12 418 ASN A O 1
ATOM 3385 N N . ILE A 1 419 ? 20.452 -20.673 -2.716 1.00 93.81 419 ILE A N 1
ATOM 3386 C CA . ILE A 1 419 ? 20.680 -19.402 -1.995 1.00 93.81 419 ILE A CA 1
ATOM 3387 C C . ILE A 1 419 ? 19.392 -18.560 -1.938 1.00 93.81 419 ILE A C 1
ATOM 3389 O O . ILE A 1 419 ? 19.049 -17.985 -0.900 1.00 93.81 419 ILE A O 1
ATOM 3393 N N . LEU A 1 420 ? 18.653 -18.503 -3.047 1.00 93.81 420 LEU A N 1
ATOM 3394 C CA . LEU A 1 420 ? 17.360 -17.827 -3.146 1.00 93.81 420 LEU A CA 1
ATOM 3395 C C . LEU A 1 420 ? 16.324 -18.463 -2.200 1.00 93.81 420 LEU A C 1
ATOM 3397 O O . LEU A 1 420 ? 15.610 -17.757 -1.492 1.00 93.81 420 LEU A O 1
ATOM 3401 N N . GLN A 1 421 ? 16.291 -19.792 -2.093 1.00 93.69 421 GLN A N 1
ATOM 3402 C CA . GLN A 1 421 ? 15.394 -20.507 -1.187 1.00 93.69 421 GLN A CA 1
ATOM 3403 C C . GLN A 1 421 ? 15.699 -20.218 0.291 1.00 93.69 421 GLN A C 1
ATOM 3405 O O . GLN A 1 421 ? 14.773 -19.899 1.041 1.00 93.69 421 GLN A O 1
ATOM 3410 N N . GLU A 1 422 ? 16.968 -20.253 0.704 1.00 93.44 422 GLU A N 1
ATOM 3411 C CA . GLU A 1 422 ? 17.363 -19.939 2.086 1.00 93.44 422 GLU A CA 1
ATOM 3412 C C . GLU A 1 422 ? 17.014 -18.497 2.470 1.00 93.44 422 GLU A C 1
ATOM 3414 O O . GLU A 1 422 ? 16.393 -18.228 3.504 1.00 93.44 422 GLU A O 1
ATOM 3419 N N . THR A 1 423 ? 17.333 -17.549 1.588 1.00 94.06 423 THR A N 1
ATOM 3420 C CA . THR A 1 423 ? 17.013 -16.130 1.797 1.00 94.06 423 THR A CA 1
ATOM 3421 C C . THR A 1 423 ? 15.503 -15.873 1.784 1.00 94.06 423 THR A C 1
ATOM 3423 O O . THR A 1 423 ? 15.019 -15.051 2.560 1.00 94.06 423 THR A O 1
ATOM 3426 N N . LYS A 1 424 ? 14.720 -16.610 0.986 1.00 93.50 424 LYS A N 1
ATOM 3427 C CA . LYS A 1 424 ? 13.251 -16.531 0.984 1.00 93.50 424 LYS A CA 1
ATOM 3428 C C . LYS A 1 424 ? 12.653 -16.960 2.323 1.00 93.50 424 LYS A C 1
ATOM 3430 O O . LYS A 1 424 ? 11.750 -16.293 2.832 1.00 93.50 424 LYS A O 1
ATOM 3435 N N . LEU A 1 425 ? 13.157 -18.045 2.913 1.00 92.38 425 LEU A N 1
ATOM 3436 C CA . LEU A 1 425 ? 12.733 -18.487 4.244 1.00 92.38 425 LEU A CA 1
ATOM 3437 C C . LEU A 1 425 ? 13.093 -17.447 5.315 1.00 92.38 425 LEU A C 1
ATOM 3439 O O . LEU A 1 425 ? 12.263 -17.155 6.179 1.00 92.38 425 LEU A O 1
ATOM 3443 N N . ALA A 1 426 ? 14.277 -16.835 5.217 1.00 94.38 426 ALA A N 1
ATOM 3444 C CA . ALA A 1 426 ? 14.700 -15.752 6.103 1.00 94.38 426 ALA A CA 1
ATOM 3445 C C . ALA A 1 426 ? 13.789 -14.517 5.989 1.00 94.38 426 ALA A C 1
ATOM 3447 O O . ALA A 1 426 ? 13.339 -13.995 7.009 1.00 94.38 426 ALA A O 1
ATOM 3448 N N . PHE A 1 427 ? 13.425 -14.084 4.774 1.00 93.75 427 PHE A N 1
ATOM 3449 C CA . PHE A 1 427 ? 12.474 -12.981 4.574 1.00 93.75 427 PHE A CA 1
ATOM 3450 C C . PHE A 1 427 ? 11.097 -13.288 5.177 1.00 93.75 427 PHE A C 1
ATOM 3452 O O . PHE A 1 427 ? 10.511 -12.435 5.845 1.00 93.75 427 PHE A O 1
ATOM 3459 N N . HIS A 1 428 ? 10.598 -14.516 5.007 1.00 91.44 428 HIS A N 1
ATOM 3460 C CA . HIS A 1 428 ? 9.318 -14.933 5.579 1.00 91.44 428 HIS A CA 1
ATOM 3461 C C . HIS A 1 428 ? 9.331 -14.928 7.116 1.00 91.44 428 HIS A C 1
ATOM 3463 O O . HIS A 1 428 ? 8.374 -14.470 7.744 1.00 91.44 428 HIS A O 1
ATOM 3469 N N . ARG A 1 429 ? 10.431 -15.382 7.736 1.00 93.94 429 ARG A N 1
ATOM 3470 C CA . ARG A 1 429 ? 10.626 -15.288 9.190 1.00 93.94 429 ARG A CA 1
ATOM 3471 C C . ARG A 1 429 ? 10.729 -13.835 9.652 1.00 93.94 429 ARG A C 1
ATOM 3473 O O . ARG A 1 429 ? 10.046 -13.449 10.600 1.00 93.94 429 ARG A O 1
ATOM 3480 N N . CYS A 1 430 ? 11.503 -13.019 8.939 1.00 92.81 430 CYS A N 1
ATOM 3481 C CA . CYS A 1 430 ? 11.727 -11.611 9.245 1.00 92.81 430 CYS A CA 1
ATOM 3482 C C . CYS A 1 430 ? 10.429 -10.797 9.233 1.00 92.81 430 CYS A C 1
ATOM 3484 O O . CYS A 1 430 ? 10.240 -9.964 10.116 1.00 92.81 430 CYS A O 1
ATOM 3486 N N . GLY A 1 431 ? 9.523 -11.064 8.286 1.00 90.19 431 GLY A N 1
ATOM 3487 C CA . GLY A 1 431 ? 8.227 -10.388 8.195 1.00 90.19 431 GLY A CA 1
ATOM 3488 C C . GLY A 1 431 ? 7.290 -10.638 9.379 1.00 90.19 431 GLY A C 1
ATOM 3489 O O . GLY A 1 431 ? 6.420 -9.818 9.648 1.00 90.19 431 GLY A O 1
ATOM 3490 N N . VAL A 1 432 ? 7.469 -11.752 10.093 1.00 90.50 432 VAL A N 1
ATOM 3491 C CA . VAL A 1 432 ? 6.641 -12.118 11.253 1.00 90.50 432 VAL A CA 1
ATOM 3492 C C . VAL A 1 432 ? 7.337 -11.793 12.574 1.00 90.50 432 VAL A C 1
ATOM 3494 O O . VAL A 1 432 ? 6.671 -11.380 13.514 1.00 90.50 432 VAL A O 1
ATOM 3497 N N . LEU A 1 433 ? 8.657 -11.981 12.663 1.00 91.62 433 LEU A N 1
ATOM 3498 C CA . LEU A 1 433 ? 9.423 -11.830 13.905 1.00 91.62 433 LEU A CA 1
ATOM 3499 C C . LEU A 1 433 ? 9.952 -10.407 14.142 1.00 91.62 433 LEU A C 1
ATOM 3501 O O . LEU A 1 433 ? 10.263 -10.064 15.281 1.00 91.62 433 LEU A O 1
ATOM 3505 N N . SER A 1 434 ? 10.075 -9.577 13.101 1.00 90.25 434 SER A N 1
ATOM 3506 C CA . SER A 1 434 ? 10.558 -8.198 13.255 1.00 90.25 434 SER A CA 1
ATOM 3507 C C . SER A 1 434 ? 9.445 -7.240 13.669 1.00 90.25 434 SER A C 1
ATOM 3509 O O . SER A 1 434 ? 8.298 -7.365 13.244 1.00 90.25 434 SER A O 1
ATOM 3511 N N . SER A 1 435 ? 9.809 -6.226 14.456 1.00 85.62 435 SER A N 1
ATOM 3512 C CA . SER A 1 435 ? 8.924 -5.099 14.755 1.00 85.62 435 SER A CA 1
ATOM 3513 C C . SER A 1 435 ? 8.693 -4.246 13.497 1.00 85.62 435 SER A C 1
ATOM 3515 O O . SER A 1 435 ? 9.549 -4.193 12.616 1.00 85.62 435 SER A O 1
ATOM 3517 N N . ALA A 1 436 ? 7.572 -3.521 13.417 1.00 80.69 436 ALA A N 1
ATOM 3518 C CA . ALA A 1 436 ? 7.284 -2.645 12.274 1.00 80.69 436 ALA A CA 1
ATOM 3519 C C . ALA A 1 436 ? 8.329 -1.524 12.080 1.00 80.69 436 ALA A C 1
ATOM 3521 O O . ALA A 1 436 ? 8.539 -1.074 10.955 1.00 80.69 436 ALA A O 1
ATOM 3522 N N . ASN A 1 437 ? 8.995 -1.099 13.161 1.00 82.56 437 ASN A N 1
ATOM 3523 C CA . ASN A 1 437 ? 10.022 -0.055 13.126 1.00 82.56 437 ASN A CA 1
ATOM 3524 C C . ASN A 1 437 ? 11.370 -0.581 12.618 1.00 82.56 437 ASN A C 1
ATOM 3526 O O . ASN A 1 437 ? 12.065 0.132 11.901 1.00 82.56 437 ASN A O 1
ATOM 3530 N N . ASP A 1 438 ? 11.713 -1.826 12.958 1.00 85.44 438 ASP A N 1
ATOM 3531 C CA . ASP A 1 438 ? 13.008 -2.431 12.619 1.00 85.44 438 ASP A CA 1
ATOM 3532 C C . ASP A 1 438 ? 12.939 -3.284 11.338 1.00 85.44 438 ASP A C 1
ATOM 3534 O O . ASP A 1 438 ? 13.966 -3.703 10.803 1.00 85.44 438 ASP A O 1
ATOM 3538 N N . LEU A 1 439 ? 11.731 -3.539 10.816 1.00 88.88 439 LEU A N 1
ATOM 3539 C CA . LEU A 1 439 ? 11.490 -4.411 9.663 1.00 88.88 439 LEU A CA 1
ATOM 3540 C C . LEU A 1 439 ? 12.308 -4.002 8.435 1.00 88.88 439 LEU A C 1
ATOM 3542 O O . LEU A 1 439 ? 12.906 -4.863 7.796 1.00 88.88 439 LEU A O 1
ATOM 3546 N N . SER A 1 440 ? 12.368 -2.710 8.101 1.00 86.44 440 SER A N 1
ATOM 3547 C CA . SER A 1 440 ? 13.113 -2.253 6.922 1.00 86.44 440 SER A CA 1
ATOM 3548 C C . SER A 1 440 ? 14.616 -2.456 7.059 1.00 86.44 440 SER A C 1
ATOM 3550 O O . SER A 1 440 ? 15.271 -2.868 6.103 1.00 86.44 440 SER A O 1
ATOM 3552 N N . GLU A 1 441 ? 15.169 -2.225 8.249 1.00 87.19 441 GLU A N 1
ATOM 3553 C CA . GLU A 1 441 ? 16.590 -2.434 8.504 1.00 87.19 441 GLU A CA 1
ATOM 3554 C C . GLU A 1 441 ? 16.954 -3.924 8.523 1.00 87.19 441 GLU A C 1
ATOM 3556 O O . GLU A 1 441 ? 17.987 -4.313 7.975 1.00 87.19 441 GLU A O 1
ATOM 3561 N N . ASN A 1 442 ? 16.092 -4.769 9.088 1.00 91.25 442 ASN A N 1
ATOM 3562 C CA . ASN A 1 442 ? 16.296 -6.216 9.123 1.00 91.25 442 ASN A CA 1
ATOM 3563 C C . ASN A 1 442 ? 16.187 -6.844 7.725 1.00 91.25 442 ASN A C 1
ATOM 3565 O O . ASN A 1 442 ? 17.036 -7.650 7.343 1.00 91.25 442 ASN A O 1
ATOM 3569 N N . VAL A 1 443 ? 15.201 -6.426 6.921 1.00 90.88 443 VAL A N 1
ATOM 3570 C CA . VAL A 1 443 ? 15.068 -6.855 5.517 1.00 90.88 443 VAL A CA 1
ATOM 3571 C C . VAL A 1 443 ? 16.293 -6.434 4.708 1.00 90.88 443 VAL A C 1
ATOM 3573 O O . VAL A 1 443 ? 16.815 -7.238 3.936 1.00 90.88 443 VAL A O 1
ATOM 3576 N N . ARG A 1 444 ? 16.807 -5.215 4.921 1.00 87.94 444 ARG A N 1
ATOM 3577 C CA . ARG A 1 444 ? 18.034 -4.746 4.267 1.00 87.94 444 ARG A CA 1
ATOM 3578 C C . ARG A 1 444 ? 19.242 -5.620 4.615 1.00 87.94 444 ARG A C 1
ATOM 3580 O O . ARG A 1 444 ? 19.984 -5.983 3.717 1.00 87.94 444 ARG A O 1
ATOM 3587 N N . GLN A 1 445 ? 19.416 -6.017 5.876 1.00 91.00 445 GLN A N 1
ATOM 3588 C CA . GLN A 1 445 ? 20.526 -6.897 6.274 1.00 91.00 445 GLN A CA 1
ATOM 3589 C C . GLN A 1 445 ? 20.479 -8.267 5.579 1.00 91.00 445 GLN A C 1
ATOM 3591 O O . GLN A 1 445 ? 21.510 -8.767 5.134 1.00 91.00 445 GLN A O 1
ATOM 3596 N N . ILE A 1 446 ? 19.292 -8.870 5.448 1.00 93.56 446 ILE A N 1
ATOM 3597 C CA . ILE A 1 446 ? 19.121 -10.151 4.740 1.00 93.56 446 ILE A CA 1
ATOM 3598 C C . ILE A 1 446 ? 19.391 -9.977 3.237 1.00 93.56 446 ILE A C 1
ATOM 3600 O O . ILE A 1 446 ? 20.055 -10.812 2.620 1.00 93.56 446 ILE A O 1
ATOM 3604 N N . LEU A 1 447 ? 18.923 -8.869 2.655 1.00 90.81 447 LEU A N 1
ATOM 3605 C CA . LEU A 1 447 ? 19.170 -8.520 1.259 1.00 90.81 447 LEU A CA 1
ATOM 3606 C C . LEU A 1 447 ? 20.666 -8.308 0.977 1.00 90.81 447 LEU A C 1
ATOM 3608 O O . LEU A 1 447 ? 21.167 -8.829 -0.015 1.00 90.81 447 LEU A O 1
ATOM 3612 N N . ASP A 1 448 ? 21.392 -7.625 1.865 1.00 90.31 448 ASP A N 1
ATOM 3613 C CA . ASP A 1 448 ? 22.838 -7.403 1.743 1.00 90.31 448 ASP A CA 1
ATOM 3614 C C . ASP A 1 448 ? 23.604 -8.744 1.699 1.00 90.31 448 ASP A C 1
ATOM 3616 O O . ASP A 1 448 ? 24.546 -8.899 0.918 1.00 90.31 448 ASP A O 1
ATOM 3620 N N . ILE A 1 449 ? 23.169 -9.748 2.475 1.00 93.00 449 ILE A N 1
ATOM 3621 C CA . ILE A 1 449 ? 23.749 -11.105 2.459 1.00 93.00 449 ILE A CA 1
ATOM 3622 C C . ILE A 1 449 ? 23.446 -11.824 1.138 1.00 93.00 449 ILE A C 1
ATOM 3624 O O . ILE A 1 449 ? 24.361 -12.399 0.541 1.00 93.00 449 ILE A O 1
ATOM 3628 N N . LEU A 1 450 ? 22.195 -11.776 0.660 1.00 92.38 450 LEU A N 1
ATOM 3629 C CA . LEU A 1 450 ? 21.812 -12.345 -0.640 1.00 92.38 450 LEU A CA 1
ATOM 3630 C C . LEU A 1 450 ? 22.683 -11.761 -1.758 1.00 92.38 450 LEU A C 1
ATOM 3632 O O . LEU A 1 450 ? 23.265 -12.500 -2.552 1.00 92.38 450 LEU A O 1
ATOM 3636 N N . MET A 1 451 ? 22.820 -10.438 -1.779 1.00 89.00 451 MET A N 1
ATOM 3637 C CA . MET A 1 451 ? 23.601 -9.730 -2.786 1.00 89.00 451 MET A CA 1
ATOM 3638 C C . MET A 1 451 ? 25.098 -10.032 -2.694 1.00 89.00 451 MET A C 1
ATOM 3640 O O . MET A 1 451 ? 25.764 -10.217 -3.713 1.00 89.00 451 MET A O 1
ATOM 3644 N N . GLN A 1 452 ? 25.651 -10.116 -1.485 1.00 90.06 452 GLN A N 1
ATOM 3645 C CA . GLN A 1 452 ? 27.058 -10.455 -1.298 1.00 90.06 452 GLN A CA 1
ATOM 3646 C C . GLN A 1 452 ? 27.380 -11.842 -1.876 1.00 90.06 452 GLN A C 1
ATOM 3648 O O . GLN A 1 452 ? 28.373 -11.988 -2.590 1.00 90.06 452 GLN A O 1
ATOM 3653 N N . TYR A 1 453 ? 26.543 -12.848 -1.618 1.00 91.50 453 TYR A N 1
ATOM 3654 C CA . TYR A 1 453 ? 26.843 -14.221 -2.025 1.00 91.50 453 TYR A CA 1
ATOM 3655 C C . TYR A 1 453 ? 26.420 -14.572 -3.448 1.00 91.50 453 TYR A C 1
ATOM 3657 O O . TYR A 1 453 ? 27.196 -15.189 -4.179 1.00 91.50 453 TYR A O 1
ATOM 3665 N N . LEU A 1 454 ? 25.215 -14.178 -3.860 1.00 91.00 454 LEU A N 1
ATOM 3666 C CA . LEU A 1 454 ? 24.710 -14.489 -5.193 1.00 91.00 454 LEU A CA 1
ATOM 3667 C C . LEU A 1 454 ? 25.304 -13.548 -6.246 1.00 91.00 454 LEU A C 1
ATOM 3669 O O . LEU A 1 454 ? 25.848 -14.011 -7.247 1.00 91.00 454 LEU A O 1
ATOM 3673 N N . CYS A 1 455 ? 25.245 -12.235 -6.012 1.00 87.75 455 CYS A N 1
ATOM 3674 C CA . CYS A 1 455 ? 25.669 -11.245 -7.002 1.00 87.75 455 CYS A CA 1
ATOM 3675 C C . CYS A 1 455 ? 27.190 -11.097 -7.051 1.00 87.75 455 CYS A C 1
ATOM 3677 O O . CYS A 1 455 ? 27.777 -11.301 -8.107 1.00 87.75 455 CYS A O 1
ATOM 3679 N N . ARG A 1 456 ? 27.855 -10.793 -5.930 1.00 85.44 456 ARG A N 1
ATOM 3680 C CA . ARG A 1 456 ? 29.309 -10.528 -5.941 1.00 85.44 456 ARG A CA 1
ATOM 3681 C C . ARG A 1 456 ? 30.154 -11.796 -5.992 1.00 85.44 456 ARG A C 1
ATOM 3683 O O . ARG A 1 456 ? 31.103 -11.906 -6.764 1.00 85.44 456 ARG A O 1
ATOM 3690 N N . GLU A 1 457 ? 29.845 -12.766 -5.141 1.00 85.69 457 GLU A N 1
ATOM 3691 C CA . GLU A 1 457 ? 30.705 -13.937 -4.972 1.00 85.69 457 GLU A CA 1
ATOM 3692 C C . GLU A 1 457 ? 30.483 -15.062 -5.987 1.00 85.69 457 GLU A C 1
ATOM 3694 O O . GLU A 1 457 ? 31.371 -15.910 -6.114 1.00 85.69 457 GLU A O 1
ATOM 3699 N N . HIS A 1 458 ? 29.340 -15.090 -6.676 1.00 87.25 458 HIS A N 1
ATOM 3700 C CA . HIS A 1 458 ? 28.999 -16.124 -7.658 1.00 87.25 458 HIS A CA 1
ATOM 3701 C C . HIS A 1 458 ? 28.865 -15.544 -9.068 1.00 87.25 458 HIS A C 1
ATOM 3703 O O . HIS A 1 458 ? 29.687 -15.866 -9.927 1.00 87.25 458 HIS A O 1
ATOM 3709 N N . LEU A 1 459 ? 27.899 -14.643 -9.298 1.00 87.38 459 LEU A N 1
ATOM 3710 C CA . LEU A 1 459 ? 27.637 -14.055 -10.620 1.00 87.38 459 LEU A CA 1
ATOM 3711 C C . LEU A 1 459 ? 28.804 -13.201 -11.128 1.00 87.38 459 LEU A C 1
ATOM 3713 O O . LEU A 1 459 ? 29.377 -13.500 -12.174 1.00 87.38 459 LEU A O 1
ATOM 3717 N N . GLU A 1 460 ? 29.186 -12.163 -10.385 1.00 84.44 460 GLU A N 1
ATOM 3718 C CA . GLU A 1 460 ? 30.229 -11.212 -10.778 1.00 84.44 460 GLU A CA 1
ATOM 3719 C C . GLU A 1 460 ? 31.580 -11.913 -10.987 1.00 84.44 460 GLU A C 1
ATOM 3721 O O . GLU A 1 460 ? 32.267 -11.667 -11.980 1.00 84.44 460 GLU A O 1
ATOM 3726 N N . TYR A 1 461 ? 31.923 -12.851 -10.100 1.00 84.00 461 TYR A N 1
ATOM 3727 C CA . TYR A 1 461 ? 33.139 -13.653 -10.207 1.00 84.00 461 TYR A CA 1
ATOM 3728 C C . TYR A 1 461 ? 33.179 -14.515 -11.482 1.00 84.00 461 TYR A C 1
ATOM 3730 O O . TYR A 1 461 ? 34.208 -14.566 -12.162 1.00 84.00 461 TYR A O 1
ATOM 3738 N N . ALA A 1 462 ? 32.071 -15.186 -11.821 1.00 82.62 462 ALA A N 1
ATOM 3739 C CA . ALA A 1 462 ? 31.981 -16.011 -13.024 1.00 82.62 462 ALA A CA 1
ATOM 3740 C C . ALA A 1 462 ? 32.045 -15.161 -14.305 1.00 82.62 462 ALA A C 1
ATOM 3742 O O . ALA A 1 462 ? 32.764 -15.518 -15.241 1.00 82.62 462 ALA A O 1
ATOM 3743 N N . VAL A 1 463 ? 31.357 -14.013 -14.324 1.00 83.50 463 VAL A N 1
ATOM 3744 C CA . VAL A 1 463 ? 31.364 -13.073 -15.456 1.00 83.50 463 VAL A CA 1
ATOM 3745 C C . VAL A 1 463 ? 32.763 -12.499 -15.690 1.00 83.50 463 VAL A C 1
ATOM 3747 O O . VAL A 1 463 ? 33.243 -12.515 -16.823 1.00 83.50 463 VAL A O 1
ATOM 3750 N N . ASP A 1 464 ? 33.469 -12.061 -14.643 1.00 82.12 464 ASP A N 1
ATOM 3751 C CA . ASP A 1 464 ? 34.829 -11.519 -14.782 1.00 82.12 464 ASP A CA 1
ATOM 3752 C C . ASP A 1 464 ? 35.805 -12.553 -15.369 1.00 82.12 464 ASP A C 1
ATOM 3754 O O . ASP A 1 464 ? 36.661 -12.225 -16.198 1.00 82.12 464 ASP A O 1
ATOM 3758 N N . LEU A 1 465 ? 35.675 -13.821 -14.973 1.00 78.38 465 LEU A N 1
ATOM 3759 C CA . LEU A 1 465 ? 36.504 -14.901 -15.502 1.00 78.38 465 LEU A CA 1
ATOM 3760 C C . LEU A 1 465 ? 36.173 -15.198 -16.976 1.00 78.38 465 LEU A C 1
ATOM 3762 O O . LEU A 1 465 ? 37.092 -15.369 -17.782 1.00 78.38 465 LEU A O 1
ATOM 3766 N N . ALA A 1 466 ? 34.891 -15.154 -17.349 1.00 78.25 466 ALA A N 1
ATOM 3767 C CA . ALA A 1 466 ? 34.426 -15.318 -18.726 1.00 78.25 466 ALA A CA 1
ATOM 3768 C C . ALA A 1 466 ? 34.937 -14.206 -19.658 1.00 78.25 466 ALA A C 1
ATOM 3770 O O . ALA A 1 466 ? 35.491 -14.480 -20.721 1.00 78.25 466 ALA A O 1
ATOM 3771 N N . VAL A 1 467 ? 34.833 -12.940 -19.236 1.00 79.31 467 VAL A N 1
ATOM 3772 C CA . VAL A 1 467 ? 35.278 -11.771 -20.020 1.00 79.31 467 VAL A CA 1
ATOM 3773 C C . VAL A 1 467 ? 36.793 -11.787 -20.266 1.00 79.31 467 VAL A C 1
ATOM 3775 O O . VAL A 1 467 ? 37.286 -11.290 -21.289 1.00 79.31 467 VAL A O 1
ATOM 3778 N N . ASN A 1 468 ? 37.565 -12.360 -19.342 1.00 77.62 468 ASN A N 1
ATOM 3779 C CA . ASN A 1 468 ? 39.005 -12.536 -19.511 1.00 77.62 468 ASN A CA 1
ATOM 3780 C C . ASN A 1 468 ? 39.349 -13.683 -20.478 1.00 77.62 468 ASN A C 1
ATOM 3782 O O . ASN A 1 468 ? 40.311 -13.555 -21.236 1.00 77.62 468 ASN A O 1
ATOM 3786 N N . ALA A 1 469 ? 38.536 -14.743 -20.530 1.00 71.81 469 ALA A N 1
ATOM 3787 C CA . ALA A 1 469 ? 38.751 -15.893 -21.412 1.00 71.81 469 ALA A CA 1
ATOM 3788 C C . ALA A 1 469 ? 38.607 -15.572 -22.917 1.00 71.81 469 ALA A C 1
ATOM 3790 O O . ALA A 1 469 ? 39.250 -16.231 -23.741 1.00 71.81 469 ALA A O 1
ATOM 3791 N N . ILE A 1 470 ? 37.855 -14.518 -23.278 1.00 75.50 470 ILE A N 1
ATOM 3792 C CA . ILE A 1 470 ? 37.642 -14.059 -24.671 1.00 75.50 470 ILE A CA 1
ATOM 3793 C C . ILE A 1 470 ? 38.972 -13.782 -25.408 1.00 75.50 470 ILE A C 1
ATOM 3795 O O . ILE A 1 470 ? 39.056 -13.955 -26.618 1.00 75.50 470 ILE A O 1
ATOM 3799 N N . GLN A 1 471 ? 40.040 -13.387 -24.701 1.00 65.75 471 GLN A N 1
ATOM 3800 C CA . GLN A 1 471 ? 41.331 -13.024 -25.315 1.00 65.75 471 GLN A CA 1
ATOM 3801 C C . GLN A 1 471 ? 42.255 -14.211 -25.632 1.00 65.75 471 GLN A C 1
ATOM 3803 O O . GLN A 1 471 ? 43.255 -14.028 -26.322 1.00 65.75 471 GLN A O 1
ATOM 3808 N N . SER A 1 472 ? 41.982 -15.399 -25.090 1.00 58.41 472 SER A N 1
ATOM 3809 C CA . SER A 1 472 ? 42.930 -16.526 -25.105 1.00 58.41 472 SER A CA 1
ATOM 3810 C C . SER A 1 472 ? 42.628 -17.611 -26.136 1.00 58.41 472 SER A C 1
ATOM 3812 O O . SER A 1 472 ? 43.547 -18.332 -26.515 1.00 58.41 472 SER A O 1
ATOM 3814 N N . ASN A 1 473 ? 41.372 -17.761 -26.566 1.00 58.31 473 ASN A N 1
ATOM 3815 C CA . ASN A 1 473 ? 40.960 -18.817 -27.490 1.00 58.31 473 ASN A CA 1
ATOM 3816 C C . ASN A 1 473 ? 39.748 -18.331 -28.305 1.00 58.31 473 ASN A C 1
ATOM 3818 O O . ASN A 1 473 ? 38.640 -18.300 -27.779 1.00 58.31 473 ASN A O 1
ATOM 3822 N N . GLU A 1 474 ? 39.960 -17.889 -29.549 1.00 62.50 474 GLU A N 1
ATOM 3823 C CA . GLU A 1 474 ? 39.011 -17.033 -30.291 1.00 62.50 474 GLU A CA 1
ATOM 3824 C C . GLU A 1 474 ? 37.602 -17.632 -30.442 1.00 62.50 474 GLU A C 1
ATOM 3826 O O . GLU A 1 474 ? 36.625 -16.931 -30.219 1.00 62.50 474 GLU A O 1
ATOM 3831 N N . ASN A 1 475 ? 37.470 -18.927 -30.751 1.00 67.81 475 ASN A N 1
ATOM 3832 C CA . ASN A 1 475 ? 36.150 -19.551 -30.942 1.00 67.81 475 ASN A CA 1
ATOM 3833 C C . ASN A 1 475 ? 35.579 -20.148 -29.648 1.00 67.81 475 ASN A C 1
ATOM 3835 O O . ASN A 1 475 ? 34.383 -20.041 -29.381 1.00 67.81 475 ASN A O 1
ATOM 3839 N N . GLN A 1 476 ? 36.431 -20.763 -28.824 1.00 70.69 476 GLN A N 1
ATOM 3840 C CA . GLN A 1 476 ? 35.988 -21.403 -27.584 1.00 70.69 476 GLN A CA 1
ATOM 3841 C C . GLN A 1 476 ? 35.647 -20.365 -26.504 1.00 70.69 476 GLN A C 1
ATOM 3843 O O . GLN A 1 476 ? 34.626 -20.489 -25.841 1.00 70.69 476 GLN A O 1
ATOM 3848 N N . GLY A 1 477 ? 36.440 -19.296 -26.384 1.00 73.31 477 GLY A N 1
ATOM 3849 C CA . GLY A 1 477 ? 36.213 -18.223 -25.413 1.00 73.31 477 GLY A CA 1
ATOM 3850 C C . GLY A 1 477 ? 34.941 -17.417 -25.687 1.00 73.31 477 GLY A C 1
ATOM 3851 O O . GLY A 1 477 ? 34.282 -16.989 -24.743 1.00 73.31 477 GLY A O 1
ATOM 3852 N N . VAL A 1 478 ? 34.554 -17.257 -26.958 1.00 78.88 478 VAL A N 1
ATOM 3853 C CA . VAL A 1 478 ? 33.270 -16.645 -27.346 1.00 78.88 478 VAL A CA 1
ATOM 3854 C C . VAL A 1 478 ? 32.101 -17.545 -26.939 1.00 78.88 478 VAL A C 1
ATOM 3856 O O . VAL A 1 478 ? 31.162 -17.075 -26.301 1.00 78.88 478 VAL A O 1
ATOM 3859 N N . LYS A 1 479 ? 32.179 -18.850 -27.228 1.00 80.19 479 LYS A N 1
ATOM 3860 C CA . LYS A 1 479 ? 31.142 -19.820 -26.840 1.00 80.19 479 LYS A CA 1
ATOM 3861 C C . LYS A 1 479 ? 30.986 -19.934 -25.318 1.00 80.19 479 LYS A C 1
ATOM 3863 O O . LYS A 1 479 ? 29.865 -19.978 -24.813 1.00 80.19 479 LYS A O 1
ATOM 3868 N N . ASP A 1 480 ? 32.094 -19.947 -24.583 1.00 77.50 480 ASP A N 1
ATOM 3869 C CA . ASP A 1 480 ? 32.091 -20.014 -23.119 1.00 77.50 480 ASP A CA 1
ATOM 3870 C C . ASP A 1 480 ? 31.478 -18.746 -22.498 1.00 77.50 480 ASP A C 1
ATOM 3872 O O . ASP A 1 480 ? 30.665 -18.843 -21.576 1.00 77.50 480 ASP A O 1
ATOM 3876 N N . PHE A 1 481 ? 31.793 -17.562 -23.040 1.00 85.44 481 PHE A N 1
ATOM 3877 C CA . PHE A 1 481 ? 31.195 -16.299 -22.600 1.00 85.44 481 PHE A CA 1
ATOM 3878 C C . PHE A 1 481 ? 29.682 -16.248 -22.853 1.00 85.44 481 PHE A C 1
ATOM 3880 O O . PHE A 1 481 ? 28.928 -15.875 -21.956 1.00 85.44 481 PHE A O 1
ATOM 3887 N N . LEU A 1 482 ? 29.221 -16.669 -24.035 1.00 84.50 482 LEU A N 1
ATOM 3888 C CA . LEU A 1 482 ? 27.796 -16.661 -24.382 1.00 84.50 482 LEU A CA 1
ATOM 3889 C C . LEU A 1 482 ? 26.964 -17.613 -23.505 1.00 84.50 482 LEU A C 1
ATOM 3891 O O . LEU A 1 482 ? 25.854 -17.271 -23.099 1.00 84.50 482 LEU A O 1
ATOM 3895 N N . ASN A 1 483 ? 27.512 -18.776 -23.139 1.00 81.25 483 ASN A N 1
ATOM 3896 C CA . ASN A 1 483 ? 26.855 -19.690 -22.201 1.00 81.25 483 ASN A CA 1
ATOM 3897 C C . ASN A 1 483 ? 26.695 -19.080 -20.801 1.00 81.25 483 ASN A C 1
ATOM 3899 O O . ASN A 1 483 ? 25.643 -19.242 -20.177 1.00 81.25 483 ASN A O 1
ATOM 3903 N N . ILE A 1 484 ? 27.720 -18.369 -20.321 1.00 83.88 484 ILE A N 1
ATOM 3904 C CA . ILE A 1 484 ? 27.681 -17.671 -19.031 1.00 83.88 484 ILE A CA 1
ATOM 3905 C C . ILE A 1 484 ? 26.693 -16.505 -19.090 1.00 83.88 484 ILE A C 1
ATOM 3907 O O . ILE A 1 484 ? 25.885 -16.369 -18.180 1.00 83.88 484 ILE A O 1
ATOM 3911 N N . LEU A 1 485 ? 26.671 -15.737 -20.184 1.00 85.56 485 LEU A N 1
ATOM 3912 C CA . LEU A 1 485 ? 25.708 -14.655 -20.412 1.00 85.56 485 LEU A CA 1
ATOM 3913 C C . LEU A 1 485 ? 24.255 -15.150 -20.288 1.00 85.56 485 LEU A C 1
ATOM 3915 O O . LEU A 1 485 ? 23.459 -14.544 -19.570 1.00 85.56 485 LEU A O 1
ATOM 3919 N N . ARG A 1 486 ? 23.922 -16.288 -20.913 1.00 83.81 486 ARG A N 1
ATOM 3920 C CA . ARG A 1 486 ? 22.586 -16.902 -20.824 1.00 83.81 486 ARG A CA 1
ATOM 3921 C C . ARG A 1 486 ? 22.221 -17.309 -19.393 1.00 83.81 486 ARG A C 1
ATOM 3923 O O . ARG A 1 486 ? 21.129 -16.999 -18.923 1.00 83.81 486 ARG A O 1
ATOM 3930 N N . GLN A 1 487 ? 23.131 -17.985 -18.694 1.00 84.56 487 GLN A N 1
ATOM 3931 C CA . GLN A 1 487 ? 22.904 -18.428 -17.314 1.00 84.56 487 GLN A CA 1
ATOM 3932 C C . GLN A 1 487 ? 22.813 -17.248 -16.333 1.00 84.56 487 GLN A C 1
ATOM 3934 O O . GLN A 1 487 ? 21.974 -17.260 -15.435 1.00 84.56 487 GLN A O 1
ATOM 3939 N N . THR A 1 488 ? 23.625 -16.202 -16.513 1.00 87.00 488 THR A N 1
ATOM 3940 C CA . THR A 1 488 ? 23.540 -14.973 -15.715 1.00 87.00 488 THR A CA 1
ATOM 3941 C C . THR A 1 488 ? 22.188 -14.295 -15.904 1.00 87.00 488 THR A C 1
ATOM 3943 O O . THR A 1 488 ? 21.567 -13.941 -14.909 1.00 87.00 488 THR A O 1
ATOM 3946 N N . ALA A 1 489 ? 21.686 -14.185 -17.139 1.00 83.44 489 ALA A N 1
ATOM 3947 C CA . ALA A 1 489 ? 20.368 -13.606 -17.402 1.00 83.44 489 ALA A CA 1
ATOM 3948 C C . ALA A 1 489 ? 19.231 -14.390 -16.715 1.00 83.44 489 ALA A C 1
ATOM 3950 O O . ALA A 1 489 ? 18.346 -13.790 -16.104 1.00 83.44 489 ALA A O 1
ATOM 3951 N N . ALA A 1 490 ? 19.279 -15.728 -16.749 1.00 85.94 490 ALA A N 1
ATOM 3952 C CA . ALA A 1 490 ? 18.299 -16.572 -16.062 1.00 85.94 490 ALA A CA 1
ATOM 3953 C C . ALA A 1 490 ? 18.318 -16.360 -14.536 1.00 85.94 490 ALA A C 1
ATOM 3955 O O . ALA A 1 490 ? 17.266 -16.205 -13.913 1.00 85.94 490 ALA A O 1
ATOM 3956 N N . ILE A 1 491 ? 19.510 -16.298 -13.932 1.00 89.88 491 ILE A N 1
ATOM 3957 C CA . ILE A 1 491 ? 19.662 -16.059 -12.491 1.00 89.88 491 ILE A CA 1
ATOM 3958 C C . ILE A 1 491 ? 19.214 -14.640 -12.110 1.00 89.88 491 ILE A C 1
ATOM 3960 O O . ILE A 1 491 ? 18.540 -14.486 -11.091 1.00 89.88 491 ILE A O 1
ATOM 3964 N N . SER A 1 492 ? 19.528 -13.619 -12.915 1.00 88.06 492 SER A N 1
ATOM 3965 C CA . SER A 1 492 ? 19.066 -12.243 -12.682 1.00 88.06 492 SER A CA 1
ATOM 3966 C C . SER A 1 492 ? 17.538 -12.159 -12.651 1.00 88.06 492 SER A C 1
ATOM 3968 O O . SER A 1 492 ? 16.983 -11.570 -11.729 1.00 88.06 492 SER A O 1
ATOM 3970 N N . HIS A 1 493 ? 16.844 -12.844 -13.566 1.00 87.81 493 HIS A N 1
ATOM 3971 C CA . HIS A 1 493 ? 15.378 -12.892 -13.562 1.00 87.81 493 HIS A CA 1
ATOM 3972 C C . HIS A 1 493 ? 14.808 -13.604 -12.318 1.00 87.81 493 HIS A C 1
ATOM 3974 O O . HIS A 1 493 ? 13.803 -13.176 -11.747 1.00 87.81 493 HIS A O 1
ATOM 3980 N N . LEU A 1 494 ? 15.436 -14.696 -11.860 1.00 89.94 494 LEU A N 1
ATOM 3981 C CA . LEU A 1 494 ? 15.037 -15.359 -10.608 1.00 89.94 494 LEU A CA 1
ATOM 3982 C C . LEU A 1 494 ? 15.223 -14.441 -9.389 1.00 89.94 494 LEU A C 1
ATOM 3984 O O . LEU A 1 494 ? 14.384 -14.444 -8.485 1.00 89.94 494 LEU A O 1
ATOM 3988 N N . LEU A 1 495 ? 16.297 -13.649 -9.379 1.00 90.06 495 LEU A N 1
ATOM 3989 C CA . LEU A 1 495 ? 16.587 -12.682 -8.326 1.00 90.06 495 LEU A CA 1
ATOM 3990 C C . LEU A 1 495 ? 15.573 -11.529 -8.311 1.00 90.06 495 LEU A C 1
ATOM 3992 O O . LEU A 1 495 ? 15.029 -11.224 -7.250 1.00 90.06 495 LEU A O 1
ATOM 3996 N N . GLU A 1 496 ? 15.279 -10.930 -9.467 1.00 88.75 496 GLU A N 1
ATOM 3997 C CA . GLU A 1 496 ? 14.255 -9.884 -9.611 1.00 88.75 496 GLU A CA 1
ATOM 3998 C C . GLU A 1 496 ? 12.896 -10.362 -9.106 1.00 88.75 496 GLU A C 1
ATOM 4000 O O . GLU A 1 496 ? 12.279 -9.714 -8.258 1.00 88.75 496 GLU A O 1
ATOM 4005 N N . LYS A 1 497 ? 12.481 -11.563 -9.525 1.00 89.88 497 LYS A N 1
ATOM 4006 C CA . LYS A 1 497 ? 11.229 -12.165 -9.068 1.00 89.88 497 LYS A CA 1
ATOM 4007 C C . LYS A 1 497 ? 11.178 -12.321 -7.546 1.00 89.88 497 LYS A C 1
ATOM 4009 O O . LYS A 1 497 ? 10.142 -12.070 -6.939 1.00 89.88 497 LYS A O 1
ATOM 4014 N N . GLN A 1 498 ? 12.277 -12.722 -6.903 1.00 88.31 498 GLN A N 1
ATOM 4015 C CA . GLN A 1 498 ? 12.309 -12.837 -5.444 1.00 88.31 498 GLN A CA 1
ATOM 4016 C C . GLN A 1 498 ? 12.261 -11.477 -4.737 1.00 88.31 498 GLN A C 1
ATOM 4018 O O . GLN A 1 498 ? 11.615 -11.368 -3.689 1.00 88.31 498 GLN A O 1
ATOM 4023 N N . ILE A 1 499 ? 12.931 -10.456 -5.281 1.00 88.69 499 ILE A N 1
ATOM 4024 C CA . ILE A 1 499 ? 12.863 -9.087 -4.756 1.00 88.69 499 ILE A CA 1
ATOM 4025 C C . ILE A 1 499 ? 11.408 -8.601 -4.791 1.00 88.69 499 ILE A C 1
ATOM 4027 O O . ILE A 1 499 ? 10.907 -8.120 -3.773 1.00 88.69 499 ILE A O 1
ATOM 4031 N N . ASP A 1 500 ? 10.700 -8.817 -5.898 1.00 86.00 500 ASP A N 1
ATOM 4032 C CA . ASP A 1 500 ? 9.294 -8.431 -6.028 1.00 86.00 500 ASP A CA 1
ATOM 4033 C C . ASP A 1 500 ? 8.360 -9.240 -5.117 1.00 86.00 500 ASP A C 1
ATOM 4035 O O . ASP A 1 500 ? 7.549 -8.666 -4.386 1.00 86.00 500 ASP A O 1
ATOM 4039 N N . ASP A 1 501 ? 8.500 -10.567 -5.090 1.00 86.81 501 ASP A N 1
ATOM 4040 C CA . ASP A 1 501 ? 7.616 -11.437 -4.307 1.00 86.81 501 ASP A CA 1
ATOM 4041 C C . ASP A 1 501 ? 7.817 -11.271 -2.789 1.00 86.81 501 ASP A C 1
ATOM 4043 O O . ASP A 1 501 ? 6.861 -11.387 -2.020 1.00 86.81 501 ASP A O 1
ATOM 4047 N N . SER A 1 502 ? 9.054 -11.027 -2.335 1.00 87.62 502 SER A N 1
ATOM 4048 C CA . SER A 1 502 ? 9.404 -11.040 -0.904 1.00 87.62 502 SER A CA 1
ATOM 4049 C C . SER A 1 502 ? 9.679 -9.644 -0.346 1.00 87.62 502 SER A C 1
ATOM 4051 O O . SER A 1 502 ? 9.058 -9.241 0.636 1.00 87.62 502 SER A O 1
ATOM 4053 N N . VAL A 1 503 ? 10.589 -8.879 -0.954 1.00 85.69 503 VAL A N 1
ATOM 4054 C CA . VAL A 1 503 ? 11.034 -7.582 -0.412 1.00 85.69 503 VAL A CA 1
ATOM 4055 C C . VAL A 1 503 ? 9.964 -6.514 -0.628 1.00 85.69 503 VAL A C 1
ATOM 4057 O O . VAL A 1 503 ? 9.564 -5.842 0.328 1.00 85.69 503 VAL A O 1
ATOM 4060 N N . SER A 1 504 ? 9.433 -6.405 -1.849 1.00 83.56 504 SER A N 1
ATOM 4061 C CA . SER A 1 504 ? 8.376 -5.438 -2.169 1.00 83.56 504 SER A CA 1
ATOM 4062 C C . SER A 1 504 ? 7.093 -5.721 -1.383 1.00 83.56 504 SER A C 1
ATOM 4064 O O . SER A 1 504 ? 6.423 -4.783 -0.957 1.00 83.56 504 SER A O 1
ATOM 4066 N N . ALA A 1 505 ? 6.764 -6.993 -1.124 1.00 84.12 505 ALA A N 1
ATOM 4067 C CA . ALA A 1 505 ? 5.607 -7.381 -0.315 1.00 84.12 505 ALA A CA 1
ATOM 4068 C C . ALA A 1 505 ? 5.724 -6.956 1.160 1.00 84.12 505 ALA A C 1
ATOM 4070 O O . ALA A 1 505 ? 4.745 -6.470 1.728 1.00 84.12 505 ALA A O 1
ATOM 4071 N N . LEU A 1 506 ? 6.909 -7.099 1.763 1.00 83.75 506 LEU A N 1
ATOM 4072 C CA . LEU A 1 506 ? 7.152 -6.756 3.169 1.00 83.75 506 LEU A CA 1
ATOM 4073 C C . LEU A 1 506 ? 7.260 -5.245 3.409 1.00 83.75 506 LEU A C 1
ATOM 4075 O O . LEU A 1 506 ? 6.893 -4.763 4.479 1.00 83.75 506 LEU A O 1
ATOM 4079 N N . LEU A 1 507 ? 7.744 -4.484 2.423 1.00 82.94 507 LEU A N 1
ATOM 4080 C CA . LEU A 1 507 ? 8.049 -3.059 2.583 1.00 82.94 507 LEU A CA 1
ATOM 4081 C C . LEU A 1 507 ? 6.987 -2.109 2.004 1.00 82.94 507 LEU A C 1
ATOM 4083 O O . LEU A 1 507 ? 7.227 -0.903 1.985 1.00 82.94 507 LEU A O 1
ATOM 4087 N N . LYS A 1 508 ? 5.802 -2.587 1.588 1.00 77.25 508 LYS A N 1
ATOM 4088 C CA . LYS A 1 508 ? 4.746 -1.750 0.960 1.00 77.25 508 LYS A CA 1
ATOM 4089 C C . LYS A 1 508 ? 4.407 -0.464 1.726 1.00 77.25 508 LYS A C 1
ATOM 4091 O O . LYS A 1 508 ? 4.118 0.551 1.104 1.00 77.25 508 LYS A O 1
ATOM 4096 N N . ASN A 1 509 ? 4.477 -0.505 3.057 1.00 69.44 509 ASN A N 1
ATOM 4097 C CA . ASN A 1 509 ? 4.090 0.603 3.936 1.00 69.44 509 ASN A CA 1
ATOM 4098 C C . ASN A 1 509 ? 5.285 1.298 4.615 1.00 69.44 509 ASN A C 1
ATOM 4100 O O . ASN A 1 509 ? 5.086 2.181 5.447 1.00 69.44 509 ASN A O 1
ATOM 4104 N N . SER A 1 510 ? 6.523 0.897 4.304 1.00 71.69 510 SER A N 1
ATOM 4105 C CA . SER A 1 510 ? 7.718 1.468 4.929 1.00 71.69 510 SER A CA 1
ATOM 4106 C C . SER A 1 510 ? 8.229 2.677 4.148 1.00 71.69 510 SER A C 1
ATOM 4108 O O . SER A 1 510 ? 8.408 2.623 2.931 1.00 71.69 510 SER A O 1
ATOM 4110 N N . SER A 1 511 ? 8.565 3.753 4.862 1.00 64.44 511 SER A N 1
ATOM 4111 C CA . SER A 1 511 ? 9.208 4.946 4.295 1.00 64.44 511 SER A CA 1
ATOM 4112 C C . SER A 1 511 ? 10.597 4.673 3.700 1.00 64.44 511 SER A C 1
ATOM 4114 O O . SER A 1 511 ? 11.099 5.493 2.935 1.00 64.44 511 SER A O 1
ATOM 4116 N N . GLN A 1 512 ? 11.212 3.528 4.019 1.00 66.31 512 GLN A N 1
ATOM 4117 C CA . GLN A 1 512 ? 12.528 3.108 3.521 1.00 66.31 512 GLN A CA 1
ATOM 4118 C C . GLN A 1 512 ? 12.458 2.101 2.358 1.00 66.31 512 GLN A C 1
ATOM 4120 O O . GLN A 1 512 ? 13.498 1.632 1.892 1.00 66.31 512 GLN A O 1
ATOM 4125 N N . SER A 1 513 ? 11.254 1.772 1.874 1.00 66.75 513 SER A N 1
ATOM 4126 C CA . SER A 1 513 ? 11.033 0.797 0.794 1.00 66.75 513 SER A CA 1
ATOM 4127 C C . SER A 1 513 ? 11.791 1.153 -0.487 1.00 66.75 513 SER A C 1
ATOM 4129 O O . SER A 1 513 ? 12.485 0.314 -1.061 1.00 66.75 513 SER A O 1
ATOM 4131 N N . THR A 1 514 ? 11.763 2.431 -0.876 1.00 71.12 514 THR A N 1
ATOM 4132 C CA . THR A 1 514 ? 12.470 2.927 -2.065 1.00 71.12 514 THR A CA 1
ATOM 4133 C C . THR A 1 514 ? 13.978 2.755 -1.948 1.00 71.12 514 THR A C 1
ATOM 4135 O O . THR A 1 514 ? 14.599 2.268 -2.881 1.00 71.12 514 THR A O 1
ATOM 4138 N N . SER A 1 515 ? 14.564 3.050 -0.785 1.00 72.81 515 SER A N 1
ATOM 4139 C CA . SER A 1 515 ? 16.011 2.931 -0.574 1.00 72.81 515 SER A CA 1
ATOM 4140 C C . SER A 1 515 ? 16.500 1.479 -0.630 1.00 72.81 515 SER A C 1
ATOM 4142 O O . SER A 1 515 ? 17.585 1.226 -1.152 1.00 72.81 515 SER A O 1
ATOM 4144 N N . CYS A 1 516 ? 15.715 0.522 -0.124 1.00 70.88 516 CYS A N 1
ATOM 4145 C CA . CYS A 1 516 ? 16.070 -0.900 -0.190 1.00 70.88 516 CYS A CA 1
ATOM 4146 C C . CYS A 1 516 ? 15.966 -1.440 -1.625 1.00 70.88 516 CYS A C 1
ATOM 4148 O O . CYS A 1 516 ? 16.845 -2.175 -2.073 1.00 70.88 516 CYS A O 1
ATOM 4150 N N . LEU A 1 517 ? 14.926 -1.036 -2.364 1.00 77.00 517 LEU A N 1
ATOM 4151 C CA . LEU A 1 517 ? 14.746 -1.409 -3.770 1.00 77.00 517 LEU A CA 1
ATOM 4152 C C . LEU A 1 517 ? 15.798 -0.759 -4.681 1.00 77.00 517 LEU A C 1
ATOM 4154 O O . LEU A 1 517 ? 16.317 -1.418 -5.576 1.00 77.00 517 LEU A O 1
ATOM 4158 N N . GLU A 1 518 ? 16.161 0.502 -4.436 1.00 79.88 518 GLU A N 1
ATOM 4159 C CA . GLU A 1 518 ? 17.254 1.193 -5.135 1.00 79.88 518 GLU A CA 1
ATOM 4160 C C . GLU A 1 518 ? 18.599 0.491 -4.916 1.00 79.88 518 GLU A C 1
ATOM 4162 O O . GLU A 1 518 ? 19.372 0.336 -5.861 1.00 79.88 518 GLU A O 1
ATOM 4167 N N . HIS A 1 519 ? 18.869 0.013 -3.696 1.00 77.81 519 HIS A N 1
ATOM 4168 C CA . HIS A 1 519 ? 20.091 -0.738 -3.414 1.00 77.81 519 HIS A CA 1
ATOM 4169 C C . HIS A 1 519 ? 20.163 -2.051 -4.207 1.00 77.81 519 HIS A C 1
ATOM 4171 O O . HIS A 1 519 ? 21.205 -2.359 -4.787 1.00 77.81 519 HIS A O 1
ATOM 4177 N N . ALA A 1 520 ? 19.050 -2.790 -4.284 1.00 74.31 520 ALA A N 1
ATOM 4178 C CA . ALA A 1 520 ? 18.965 -4.019 -5.072 1.00 74.31 520 ALA A CA 1
ATOM 4179 C C . ALA A 1 520 ? 19.163 -3.757 -6.576 1.00 74.31 520 ALA A C 1
ATOM 4181 O O . ALA A 1 520 ? 19.948 -4.448 -7.226 1.00 74.31 520 ALA A O 1
ATOM 4182 N N . LYS A 1 521 ? 18.501 -2.721 -7.112 1.00 81.44 521 LYS A N 1
ATOM 4183 C CA . LYS A 1 521 ? 18.613 -2.321 -8.524 1.00 81.44 521 LYS A CA 1
ATOM 4184 C C . LYS A 1 521 ? 20.033 -1.910 -8.900 1.00 81.44 521 LYS A C 1
ATOM 4186 O O . LYS A 1 521 ? 20.555 -2.393 -9.895 1.00 81.44 521 LYS A O 1
ATOM 4191 N N . SER A 1 522 ? 20.698 -1.111 -8.064 1.00 81.69 522 SER A N 1
ATOM 4192 C CA . SER A 1 522 ? 22.076 -0.662 -8.311 1.00 81.69 522 SER A CA 1
ATOM 4193 C C . SER A 1 522 ? 23.073 -1.821 -8.486 1.00 81.69 522 SER A C 1
ATOM 4195 O O . SER A 1 522 ? 24.040 -1.716 -9.245 1.00 81.69 522 SER A O 1
ATOM 4197 N N . LEU A 1 523 ? 22.856 -2.944 -7.796 1.00 72.12 523 LEU A N 1
ATOM 4198 C CA . LEU A 1 523 ? 23.718 -4.121 -7.912 1.00 72.12 523 LEU A CA 1
ATOM 4199 C C . LEU A 1 523 ? 23.412 -4.956 -9.163 1.00 72.12 523 LEU A C 1
ATOM 4201 O O . LEU A 1 523 ? 24.353 -5.458 -9.776 1.00 72.12 523 LEU A O 1
ATOM 4205 N N . LEU A 1 524 ? 22.143 -5.051 -9.578 1.00 81.56 524 LEU A N 1
ATOM 4206 C CA . LEU A 1 524 ? 21.765 -5.643 -10.869 1.00 81.56 524 LEU A CA 1
ATOM 4207 C C . LEU A 1 524 ? 22.348 -4.838 -12.041 1.00 81.56 524 LEU A C 1
ATOM 4209 O O . LEU A 1 524 ? 23.015 -5.419 -12.894 1.00 81.56 524 LEU A O 1
ATOM 4213 N N . GLU A 1 525 ? 22.241 -3.506 -11.999 1.00 85.12 525 GLU A N 1
ATOM 4214 C CA . GLU A 1 525 ? 22.853 -2.595 -12.983 1.00 85.12 525 GLU A CA 1
ATOM 4215 C C . GLU A 1 525 ? 24.377 -2.798 -13.086 1.00 85.12 525 GLU A C 1
ATOM 4217 O O . GLU A 1 525 ? 24.969 -2.697 -14.161 1.00 85.12 525 GLU A O 1
ATOM 4222 N N . THR A 1 526 ? 25.041 -3.128 -11.971 1.00 84.88 526 THR A N 1
ATOM 4223 C CA . THR A 1 526 ? 26.486 -3.411 -11.964 1.00 84.88 526 THR A CA 1
ATOM 4224 C C . THR A 1 526 ? 26.820 -4.702 -12.722 1.00 84.88 526 THR A C 1
ATOM 4226 O O . THR A 1 526 ? 27.842 -4.761 -13.412 1.00 84.88 526 THR A O 1
ATOM 4229 N N . ILE A 1 527 ? 25.980 -5.736 -12.610 1.00 83.81 527 ILE A N 1
ATOM 4230 C CA . ILE A 1 527 ? 26.149 -6.993 -13.352 1.00 83.81 527 ILE A CA 1
ATOM 4231 C C . ILE A 1 527 ? 25.874 -6.760 -14.839 1.00 83.81 527 ILE A C 1
ATOM 4233 O O . ILE A 1 527 ? 26.686 -7.173 -15.667 1.00 83.81 527 ILE A O 1
ATOM 4237 N N . GLU A 1 528 ? 24.795 -6.053 -15.179 1.00 85.62 528 GLU A N 1
ATOM 4238 C CA . GLU A 1 528 ? 24.458 -5.697 -16.564 1.00 85.62 528 GLU A CA 1
ATOM 4239 C C . GLU A 1 528 ? 25.596 -4.931 -17.242 1.00 85.62 528 GLU A C 1
ATOM 4241 O O . GLU A 1 528 ? 26.081 -5.352 -18.291 1.00 85.62 528 GLU A O 1
ATOM 4246 N N . ALA A 1 529 ? 26.147 -3.905 -16.585 1.00 86.44 529 ALA A N 1
ATOM 4247 C CA . ALA A 1 529 ? 27.276 -3.144 -17.118 1.00 86.44 529 ALA A CA 1
ATOM 4248 C C . ALA A 1 529 ? 28.520 -4.017 -17.396 1.00 86.44 529 ALA A C 1
ATOM 4250 O O . ALA A 1 529 ? 29.296 -3.746 -18.320 1.00 86.44 529 ALA A O 1
ATOM 4251 N N . LYS A 1 530 ? 28.742 -5.079 -16.606 1.00 84.38 530 LYS A N 1
ATOM 4252 C CA . LYS A 1 530 ? 29.827 -6.045 -16.849 1.00 84.38 530 LYS A CA 1
ATOM 4253 C C . LYS A 1 530 ? 29.527 -6.975 -18.021 1.00 84.38 530 LYS A C 1
ATOM 4255 O O . LYS A 1 530 ? 30.446 -7.268 -18.791 1.00 84.38 530 LYS A O 1
ATOM 4260 N N . LEU A 1 531 ? 28.280 -7.417 -18.170 1.00 85.44 531 LEU A N 1
ATOM 4261 C CA . LEU A 1 531 ? 27.843 -8.211 -19.318 1.00 85.44 531 LEU A CA 1
ATOM 4262 C C . LEU A 1 531 ? 27.967 -7.407 -20.613 1.00 85.44 531 LEU A C 1
ATOM 4264 O O . LEU A 1 531 ? 28.568 -7.907 -21.563 1.00 85.44 531 LEU A O 1
ATOM 4268 N N . ASP A 1 532 ? 27.530 -6.146 -20.617 1.00 86.75 532 ASP A N 1
ATOM 4269 C CA . ASP A 1 532 ? 27.656 -5.230 -21.757 1.00 86.75 532 ASP A CA 1
ATOM 4270 C C . ASP A 1 532 ? 29.114 -5.052 -22.176 1.00 86.75 532 ASP A C 1
ATOM 4272 O O . ASP A 1 532 ? 29.461 -5.163 -23.353 1.00 86.75 532 ASP A O 1
ATOM 4276 N N . LYS A 1 533 ? 30.012 -4.860 -21.202 1.00 87.06 533 LYS A N 1
ATOM 4277 C CA . LYS A 1 533 ? 31.457 -4.798 -21.455 1.00 87.06 533 LYS A CA 1
ATOM 4278 C C . LYS A 1 533 ? 31.998 -6.104 -22.046 1.00 87.06 533 LYS A C 1
ATOM 4280 O O . LYS A 1 533 ? 32.913 -6.076 -22.871 1.00 87.06 533 LYS A O 1
ATOM 4285 N N . GLY A 1 534 ? 31.469 -7.246 -21.616 1.00 84.94 534 GLY A N 1
ATOM 4286 C CA . GLY A 1 534 ? 31.806 -8.554 -22.168 1.00 84.94 534 GLY A CA 1
ATOM 4287 C C . GLY A 1 534 ? 31.345 -8.721 -23.617 1.00 84.94 534 GLY A C 1
ATOM 4288 O O . GLY A 1 534 ? 32.144 -9.129 -24.460 1.00 84.94 534 GLY A O 1
ATOM 4289 N N . VAL A 1 535 ? 30.101 -8.334 -23.920 1.00 88.44 535 VAL A N 1
ATOM 4290 C CA . VAL A 1 535 ? 29.527 -8.352 -25.275 1.00 88.44 535 VAL A CA 1
ATOM 4291 C C . VAL A 1 535 ? 30.296 -7.406 -26.197 1.00 88.44 535 VAL A C 1
ATOM 4293 O O . VAL A 1 535 ? 30.694 -7.811 -27.287 1.00 88.44 535 VAL A O 1
ATOM 4296 N N . ASP A 1 536 ? 30.600 -6.184 -25.756 1.00 89.00 536 ASP A N 1
ATOM 4297 C CA . ASP A 1 536 ? 31.396 -5.228 -26.534 1.00 89.00 536 ASP A CA 1
ATOM 4298 C C . ASP A 1 536 ? 32.792 -5.777 -26.864 1.00 89.00 536 ASP A C 1
ATOM 4300 O O . ASP A 1 536 ? 33.250 -5.701 -28.010 1.00 89.00 536 ASP A O 1
ATOM 4304 N N . LYS A 1 537 ? 33.455 -6.397 -25.881 1.00 87.88 537 LYS A N 1
ATOM 4305 C CA . LYS A 1 537 ? 34.763 -7.031 -26.067 1.00 87.88 537 LYS A CA 1
ATOM 4306 C C . LYS A 1 537 ? 34.681 -8.207 -27.043 1.00 87.88 537 LYS A C 1
ATOM 4308 O O . LYS A 1 537 ? 35.517 -8.293 -27.938 1.00 87.88 537 LYS A O 1
ATOM 4313 N N . MET A 1 538 ? 33.666 -9.064 -26.912 1.00 89.00 538 MET A N 1
ATOM 4314 C CA . MET A 1 538 ? 33.392 -10.177 -27.828 1.00 89.00 538 MET A CA 1
ATOM 4315 C C . MET A 1 538 ? 33.206 -9.682 -29.269 1.00 89.00 538 MET A C 1
ATOM 4317 O O . MET A 1 538 ? 33.904 -10.138 -30.175 1.00 89.00 538 MET A O 1
ATOM 4321 N N . LEU A 1 539 ? 32.311 -8.712 -29.484 1.00 90.81 539 LEU A N 1
ATOM 4322 C CA . LEU A 1 539 ? 32.033 -8.145 -30.806 1.00 90.81 539 LEU A CA 1
ATOM 4323 C C . LEU A 1 539 ? 33.270 -7.464 -31.402 1.00 90.81 539 LEU A C 1
ATOM 4325 O O . LEU A 1 539 ? 33.551 -7.614 -32.591 1.00 90.81 539 LEU A O 1
ATOM 4329 N N . THR A 1 540 ? 34.047 -6.758 -30.580 1.00 90.25 540 THR A N 1
ATOM 4330 C CA . THR A 1 540 ? 35.308 -6.131 -30.999 1.00 90.25 540 THR A CA 1
ATOM 4331 C C . THR A 1 540 ? 36.348 -7.166 -31.421 1.00 90.25 540 THR A C 1
ATOM 4333 O O . THR A 1 540 ? 37.037 -6.951 -32.417 1.00 90.25 540 THR A O 1
ATOM 4336 N N . THR A 1 541 ? 36.451 -8.298 -30.721 1.00 87.19 541 THR A N 1
ATOM 4337 C CA . THR A 1 541 ? 37.343 -9.403 -31.104 1.00 87.19 541 THR A CA 1
ATOM 4338 C C . THR A 1 541 ? 36.920 -10.026 -32.436 1.00 87.19 541 THR A C 1
ATOM 4340 O O . THR A 1 541 ? 37.760 -10.160 -33.325 1.00 87.19 541 THR A O 1
ATOM 4343 N N . ILE A 1 542 ? 35.627 -10.317 -32.622 1.00 89.00 542 ILE A N 1
ATOM 4344 C CA . ILE A 1 542 ? 35.094 -10.899 -33.869 1.00 89.00 542 ILE A CA 1
ATOM 4345 C C . ILE A 1 542 ? 35.353 -9.969 -35.061 1.00 89.00 542 ILE A C 1
ATOM 4347 O O . ILE A 1 542 ? 35.920 -10.371 -36.077 1.00 89.00 542 ILE A O 1
ATOM 4351 N N . VAL A 1 543 ? 34.979 -8.695 -34.935 1.00 90.06 543 VAL A N 1
ATOM 4352 C CA . VAL A 1 543 ? 35.144 -7.701 -36.006 1.00 90.06 543 VAL A CA 1
ATOM 4353 C C . VAL A 1 543 ? 36.623 -7.360 -36.231 1.00 90.06 543 VAL A C 1
ATOM 4355 O O . VAL A 1 543 ? 37.041 -7.104 -37.362 1.00 90.06 543 VAL A O 1
ATOM 4358 N N . GLY A 1 544 ? 37.441 -7.402 -35.178 1.00 89.38 544 GLY A N 1
ATOM 4359 C CA . GLY A 1 544 ? 38.893 -7.266 -35.263 1.00 89.38 544 GLY A CA 1
ATOM 4360 C C . GLY A 1 544 ? 39.539 -8.375 -36.094 1.00 89.38 544 GLY A C 1
ATOM 4361 O O . GLY A 1 544 ? 40.398 -8.079 -36.924 1.00 89.38 544 GLY A O 1
ATOM 4362 N N . HIS A 1 545 ? 39.081 -9.620 -35.943 1.00 88.62 545 HIS A N 1
ATOM 4363 C CA . HIS A 1 545 ? 39.547 -10.750 -36.750 1.00 88.62 545 HIS A CA 1
ATOM 4364 C C . HIS A 1 545 ? 39.119 -10.618 -38.221 1.00 88.62 545 HIS A C 1
ATOM 4366 O O . HIS A 1 545 ? 39.926 -10.823 -39.125 1.00 88.62 545 HIS A O 1
ATOM 4372 N N . VAL A 1 546 ? 37.888 -10.164 -38.485 1.00 89.75 546 VAL A N 1
ATOM 4373 C CA . VAL A 1 546 ? 37.442 -9.836 -39.853 1.00 89.75 546 VAL A CA 1
ATOM 4374 C C . VAL A 1 546 ? 38.333 -8.763 -40.482 1.00 89.75 546 VAL A C 1
ATOM 4376 O O . VAL A 1 546 ? 38.778 -8.919 -41.618 1.00 89.75 546 VAL A O 1
ATOM 4379 N N . ARG A 1 547 ? 38.642 -7.686 -39.746 1.00 90.44 547 ARG A N 1
ATOM 4380 C CA . ARG A 1 547 ? 39.567 -6.646 -40.217 1.00 90.44 547 ARG A CA 1
ATOM 4381 C C . ARG A 1 547 ? 40.944 -7.230 -40.524 1.00 90.44 547 ARG A C 1
ATOM 4383 O O . ARG A 1 547 ? 41.505 -6.885 -41.557 1.00 90.44 547 ARG A O 1
ATOM 4390 N N . PHE A 1 548 ? 41.464 -8.104 -39.659 1.00 89.25 548 PHE A N 1
ATOM 4391 C CA . PHE A 1 548 ? 42.737 -8.788 -39.879 1.00 89.25 548 PHE A CA 1
ATOM 4392 C C . PHE A 1 548 ? 42.725 -9.547 -41.213 1.00 89.25 548 PHE A C 1
ATOM 4394 O O . PHE A 1 548 ? 43.544 -9.209 -42.064 1.00 89.25 548 PHE A O 1
ATOM 4401 N N . ILE A 1 549 ? 41.735 -10.424 -41.446 1.00 89.44 549 ILE A N 1
ATOM 4402 C CA . ILE A 1 549 ? 41.566 -11.172 -42.709 1.00 89.44 549 ILE A CA 1
ATOM 4403 C C . ILE A 1 549 ? 41.574 -10.227 -43.919 1.00 89.44 549 ILE A C 1
ATOM 4405 O O . ILE A 1 549 ? 42.338 -10.435 -44.860 1.00 89.44 549 ILE A O 1
ATOM 4409 N N . LEU A 1 550 ? 40.763 -9.163 -43.892 1.00 88.56 550 LEU A N 1
ATOM 4410 C CA . LEU A 1 550 ? 40.669 -8.216 -45.009 1.00 88.56 550 LEU A CA 1
ATOM 4411 C C . LEU A 1 550 ? 41.985 -7.470 -45.259 1.00 88.56 550 LEU A C 1
ATOM 4413 O O . LEU A 1 550 ? 42.325 -7.193 -46.401 1.00 88.56 550 LEU A O 1
ATOM 4417 N N . THR A 1 551 ? 42.745 -7.139 -44.213 1.00 87.00 551 THR A N 1
ATOM 4418 C CA . THR A 1 551 ? 44.031 -6.437 -44.368 1.00 87.00 551 THR A CA 1
ATOM 4419 C C . THR A 1 551 ? 45.183 -7.339 -44.801 1.00 87.00 551 THR A C 1
ATOM 4421 O O . THR A 1 551 ? 46.099 -6.854 -45.462 1.00 87.00 551 THR A O 1
ATOM 4424 N N . THR A 1 552 ? 45.170 -8.620 -44.422 1.00 87.38 552 THR A N 1
ATOM 4425 C CA . THR A 1 552 ? 46.255 -9.561 -44.734 1.00 87.38 552 THR A CA 1
ATOM 4426 C C . THR A 1 552 ? 46.077 -10.232 -46.086 1.00 87.38 552 THR A C 1
ATOM 4428 O O . THR A 1 552 ? 47.061 -10.416 -46.798 1.00 87.38 552 THR A O 1
ATOM 4431 N N . GLU A 1 553 ? 44.842 -10.593 -46.438 1.00 87.12 553 GLU A N 1
ATOM 4432 C CA . GLU A 1 553 ? 44.548 -11.375 -47.643 1.00 87.12 553 GLU A CA 1
ATOM 4433 C C . GLU A 1 553 ? 44.272 -10.492 -48.872 1.00 87.12 553 GLU A C 1
ATOM 4435 O O . GLU A 1 553 ? 44.556 -10.919 -49.987 1.00 87.12 553 GLU A O 1
ATOM 4440 N N . GLN A 1 554 ? 43.771 -9.256 -48.703 1.00 85.69 554 GLN A N 1
ATOM 4441 C CA . GLN A 1 554 ? 43.402 -8.387 -49.832 1.00 85.69 554 GLN A CA 1
ATOM 4442 C C . GLN A 1 554 ? 44.591 -7.563 -50.352 1.00 85.69 554 GLN A C 1
ATOM 4444 O O . GLN A 1 554 ? 45.085 -6.646 -49.685 1.00 85.69 554 GLN A O 1
ATOM 4449 N N . LYS A 1 555 ? 45.036 -7.829 -51.586 1.00 82.19 555 LYS A N 1
ATOM 4450 C CA . LYS A 1 555 ? 46.160 -7.107 -52.215 1.00 82.19 555 LYS A CA 1
ATOM 4451 C C . LYS A 1 555 ? 45.695 -5.873 -52.994 1.00 82.19 555 LYS A C 1
ATOM 4453 O O . LYS A 1 555 ? 44.688 -5.892 -53.689 1.00 82.19 555 LYS A O 1
ATOM 4458 N N . LYS A 1 556 ? 46.499 -4.797 -52.989 1.00 74.12 556 LYS A N 1
ATOM 4459 C CA . LYS A 1 556 ? 46.196 -3.540 -53.720 1.00 74.12 556 LYS A CA 1
ATOM 4460 C C . LYS A 1 556 ? 46.065 -3.700 -55.241 1.00 74.12 556 LYS A C 1
ATOM 4462 O O . LYS A 1 556 ? 45.404 -2.882 -55.870 1.00 74.12 556 LYS A O 1
ATOM 4467 N N . GLN A 1 557 ? 46.702 -4.720 -55.815 1.00 69.75 557 GLN A N 1
ATOM 4468 C CA . GLN A 1 557 ? 46.672 -5.013 -57.252 1.00 69.75 557 GLN A CA 1
ATOM 4469 C C . GLN A 1 557 ? 45.352 -5.673 -57.696 1.00 69.75 557 GLN A C 1
ATOM 4471 O O . GLN A 1 557 ? 45.029 -5.619 -58.876 1.00 69.75 557 GLN A O 1
ATOM 4476 N N . GLU A 1 558 ? 44.551 -6.232 -56.778 1.00 71.12 558 GLU A N 1
ATOM 4477 C CA . GLU A 1 558 ? 43.303 -6.942 -57.122 1.00 71.12 558 GLU A CA 1
ATOM 4478 C C . GLU A 1 558 ? 42.175 -5.996 -57.560 1.00 71.12 558 GLU A C 1
ATOM 4480 O O . GLU A 1 558 ? 41.406 -6.321 -58.461 1.00 71.12 558 GLU A O 1
ATOM 4485 N N . PHE A 1 559 ? 42.114 -4.784 -56.998 1.00 74.12 559 PHE A N 1
ATOM 4486 C CA . PHE A 1 559 ? 41.136 -3.761 -57.397 1.00 74.12 559 PHE A CA 1
ATOM 4487 C C . PHE A 1 559 ? 41.638 -2.810 -58.500 1.00 74.12 559 PHE A C 1
ATOM 4489 O O . PHE A 1 559 ? 40.881 -1.963 -58.983 1.00 74.12 559 PHE A O 1
ATOM 4496 N N . LYS A 1 560 ? 42.897 -2.962 -58.934 1.00 70.88 560 LYS A N 1
ATOM 4497 C CA . LYS A 1 560 ? 43.500 -2.211 -60.043 1.00 70.88 560 LYS A CA 1
ATOM 4498 C C . LYS A 1 560 ? 44.530 -3.072 -60.802 1.00 70.88 560 LYS A C 1
ATOM 4500 O O . LYS A 1 560 ? 45.727 -2.807 -60.678 1.00 70.88 560 LYS A O 1
ATOM 4505 N N . PRO A 1 561 ? 44.089 -4.092 -61.562 1.00 67.62 561 PRO A N 1
ATOM 4506 C CA . PRO A 1 561 ? 44.975 -4.845 -62.451 1.00 67.62 561 PRO A CA 1
ATOM 4507 C C . PRO A 1 561 ? 45.631 -3.929 -63.503 1.00 67.62 561 PRO A C 1
ATOM 4509 O O . PRO A 1 561 ? 45.005 -2.969 -63.964 1.00 67.62 561 PRO A O 1
ATOM 4512 N N . GLU A 1 562 ? 46.896 -4.194 -63.844 1.00 63.75 562 GLU A N 1
ATOM 4513 C CA . GLU A 1 562 ? 47.647 -3.469 -64.883 1.00 63.75 562 GLU A CA 1
ATOM 4514 C C . GLU A 1 562 ? 47.183 -3.910 -66.287 1.00 63.75 562 GLU A C 1
ATOM 4516 O O . GLU A 1 562 ? 46.867 -5.077 -66.499 1.00 63.75 562 GLU A O 1
ATOM 4521 N N . GLU A 1 563 ? 47.098 -2.973 -67.242 1.00 55.97 563 GLU A N 1
ATOM 4522 C CA . GLU A 1 563 ? 46.446 -3.165 -68.557 1.00 55.97 563 GLU A CA 1
ATOM 4523 C C . GLU A 1 563 ? 47.174 -4.136 -69.518 1.00 55.97 563 GLU A C 1
ATOM 4525 O O . GLU A 1 563 ? 46.643 -4.434 -70.586 1.00 55.97 563 GLU A O 1
ATOM 4530 N N . ASP A 1 564 ? 48.348 -4.662 -69.152 1.00 47.88 564 ASP A N 1
ATOM 4531 C CA . ASP A 1 564 ? 49.196 -5.466 -70.049 1.00 47.88 564 ASP A CA 1
ATOM 4532 C C . ASP A 1 564 ? 48.991 -6.995 -69.959 1.00 47.88 564 ASP A C 1
ATOM 4534 O O . ASP A 1 564 ? 49.501 -7.728 -70.809 1.00 47.88 564 ASP A O 1
ATOM 4538 N N . ASP A 1 565 ? 48.185 -7.508 -69.024 1.00 45.44 565 ASP A N 1
ATOM 4539 C CA . ASP A 1 565 ? 47.887 -8.947 -68.943 1.00 45.44 565 ASP A CA 1
ATOM 4540 C C . ASP A 1 565 ? 46.626 -9.312 -69.738 1.00 45.44 565 ASP A C 1
ATOM 4542 O O . ASP A 1 565 ? 45.563 -9.641 -69.212 1.00 45.44 565 ASP A O 1
ATOM 4546 N N . ASN A 1 566 ? 46.776 -9.304 -71.062 1.00 47.12 566 ASN A N 1
ATOM 4547 C CA . ASN A 1 566 ? 45.810 -9.820 -72.034 1.00 47.12 566 ASN A CA 1
ATOM 4548 C C . ASN A 1 566 ? 45.764 -11.368 -72.042 1.00 47.12 566 ASN A C 1
ATOM 4550 O O . ASN A 1 566 ? 45.818 -12.008 -73.091 1.00 47.12 566 ASN A O 1
ATOM 4554 N N . ASN A 1 567 ? 45.652 -11.985 -70.865 1.00 44.88 567 ASN A N 1
ATOM 4555 C CA . ASN A 1 567 ? 45.218 -13.370 -70.730 1.00 44.88 567 ASN A CA 1
ATOM 4556 C C . ASN A 1 567 ? 43.774 -13.351 -70.237 1.00 44.88 567 ASN A C 1
ATOM 4558 O O . ASN A 1 567 ? 43.500 -12.888 -69.134 1.00 44.88 567 ASN A O 1
ATOM 4562 N N . GLY A 1 568 ? 42.853 -13.853 -71.063 1.00 49.94 568 GLY A N 1
ATOM 4563 C CA . GLY A 1 568 ? 41.428 -13.991 -70.755 1.00 49.94 568 GLY A CA 1
ATOM 4564 C C . GLY A 1 568 ? 41.151 -14.962 -69.603 1.00 49.94 568 GLY A C 1
ATOM 4565 O O . GLY A 1 568 ? 40.612 -16.042 -69.821 1.00 49.94 568 GLY A O 1
ATOM 4566 N N . GLY A 1 569 ? 41.535 -14.586 -68.385 1.00 48.88 569 GLY A N 1
ATOM 4567 C CA . GLY A 1 569 ? 41.131 -15.243 -67.152 1.00 48.88 569 GLY A CA 1
ATOM 4568 C C . GLY A 1 569 ? 39.722 -14.807 -66.766 1.00 48.88 569 GLY A C 1
ATOM 4569 O O . GLY A 1 569 ? 39.408 -13.616 -66.775 1.00 48.88 569 GLY A O 1
ATOM 4570 N N . GLU A 1 570 ? 38.866 -15.776 -66.444 1.00 54.94 570 GLU A N 1
ATOM 4571 C CA . GLU A 1 570 ? 37.543 -15.529 -65.871 1.00 54.94 570 GLU A CA 1
ATOM 4572 C C . GLU A 1 570 ? 37.657 -14.599 -64.653 1.00 54.94 570 GLU A C 1
ATOM 4574 O O . GLU A 1 570 ? 38.502 -14.797 -63.779 1.00 54.94 570 GLU A O 1
ATOM 4579 N N . ILE A 1 571 ? 36.804 -13.573 -64.589 1.00 58.56 571 ILE A N 1
ATOM 4580 C CA . ILE A 1 571 ? 36.710 -12.700 -63.415 1.00 58.56 571 ILE A CA 1
ATOM 4581 C C . ILE A 1 571 ? 36.213 -13.570 -62.243 1.00 58.56 571 ILE A C 1
ATOM 4583 O O . ILE A 1 571 ? 35.142 -14.169 -62.368 1.00 58.56 571 ILE A O 1
ATOM 4587 N N . PRO A 1 572 ? 36.952 -13.673 -61.121 1.00 62.75 572 PRO A N 1
ATOM 4588 C CA . PRO A 1 572 ? 36.527 -14.484 -59.984 1.00 62.75 572 PRO A CA 1
ATOM 4589 C C . PRO A 1 572 ? 35.203 -13.974 -59.393 1.00 62.75 572 PRO A C 1
ATOM 4591 O O . PRO A 1 572 ? 34.950 -12.772 -59.341 1.00 62.75 572 PRO A O 1
ATOM 4594 N N . LEU A 1 573 ? 34.361 -14.906 -58.928 1.00 69.19 573 LEU A N 1
ATOM 4595 C CA . LEU A 1 573 ? 33.028 -14.635 -58.360 1.00 69.19 573 LEU A CA 1
ATOM 4596 C C . LEU A 1 573 ? 33.051 -13.763 -57.093 1.00 69.19 573 LEU A C 1
ATOM 4598 O O . LEU A 1 573 ? 32.041 -13.146 -56.789 1.00 69.19 573 LEU A O 1
ATOM 4602 N N . CYS A 1 574 ? 34.146 -13.760 -56.333 1.00 81.62 574 CYS A N 1
ATOM 4603 C CA . CYS A 1 574 ? 34.445 -12.859 -55.211 1.00 81.62 574 CYS A CA 1
ATOM 4604 C C . CYS A 1 574 ? 35.937 -12.998 -54.852 1.00 81.62 574 CYS A C 1
ATOM 4606 O O . CYS A 1 574 ? 36.589 -13.966 -55.259 1.00 81.62 574 CYS A O 1
ATOM 4608 N N . SER A 1 575 ? 36.492 -12.049 -54.100 1.00 85.75 575 SER A N 1
ATOM 4609 C CA . SER A 1 575 ? 37.865 -12.102 -53.597 1.00 85.75 575 SER A CA 1
ATOM 4610 C C . SER A 1 575 ? 38.037 -13.195 -52.533 1.00 85.75 575 SER A C 1
ATOM 4612 O O . SER A 1 575 ? 37.120 -13.520 -51.769 1.00 85.75 575 SER A O 1
ATOM 4614 N N . ASN A 1 576 ? 39.247 -13.759 -52.436 1.00 85.06 576 ASN A N 1
ATOM 4615 C CA . ASN A 1 576 ? 39.563 -14.757 -51.406 1.00 85.06 576 ASN A CA 1
ATOM 4616 C C . ASN A 1 576 ? 39.396 -14.170 -49.989 1.00 85.06 576 ASN A C 1
ATOM 4618 O O . ASN A 1 576 ? 38.869 -14.833 -49.094 1.00 85.06 576 ASN A O 1
ATOM 4622 N N . ALA A 1 577 ? 39.751 -12.891 -49.815 1.00 87.62 577 ALA A N 1
ATOM 4623 C CA . ALA A 1 577 ? 39.545 -12.146 -48.577 1.00 87.62 577 ALA A CA 1
ATOM 4624 C C . ALA A 1 577 ? 38.052 -12.033 -48.204 1.00 87.62 577 ALA A C 1
ATOM 4626 O O . ALA A 1 577 ? 37.689 -12.237 -47.042 1.00 87.62 577 ALA A O 1
ATOM 4627 N N . CYS A 1 578 ? 37.172 -11.772 -49.181 1.00 90.31 578 CYS A N 1
ATOM 4628 C CA . CYS A 1 578 ? 35.722 -11.748 -48.980 1.00 90.31 578 CYS A CA 1
ATOM 4629 C C . CYS A 1 578 ? 35.179 -13.116 -48.547 1.00 90.31 578 CYS A C 1
ATOM 4631 O O . CYS A 1 578 ? 34.474 -13.205 -47.537 1.00 90.31 578 CYS A O 1
ATOM 4633 N N . SER A 1 579 ? 35.564 -14.186 -49.246 1.00 89.62 579 SER A N 1
ATOM 4634 C CA . SER A 1 579 ? 35.137 -15.557 -48.936 1.00 89.62 579 SER A CA 1
ATOM 4635 C C . SER A 1 579 ? 35.552 -15.997 -47.523 1.00 89.62 579 SER A C 1
ATOM 4637 O O . SER A 1 579 ? 34.732 -16.506 -46.751 1.00 89.62 579 SER A O 1
ATOM 4639 N N . MET A 1 580 ? 36.804 -15.732 -47.130 1.00 88.75 580 MET A N 1
ATOM 4640 C CA . MET A 1 580 ? 37.313 -16.056 -45.792 1.00 88.75 580 MET A CA 1
ATOM 4641 C C . MET A 1 580 ? 36.597 -15.267 -44.687 1.00 88.75 580 MET A C 1
ATOM 4643 O O . MET A 1 580 ? 36.201 -15.853 -43.675 1.00 88.75 580 MET A O 1
ATOM 4647 N N . ALA A 1 581 ? 36.368 -13.966 -44.892 1.00 90.19 581 ALA A N 1
ATOM 4648 C CA . ALA A 1 581 ? 35.637 -13.126 -43.945 1.00 90.19 581 ALA A CA 1
ATOM 4649 C C . ALA A 1 581 ? 34.171 -13.575 -43.779 1.00 90.19 581 ALA A C 1
ATOM 4651 O O . ALA A 1 581 ? 33.686 -13.687 -42.651 1.00 90.19 581 ALA A O 1
ATOM 4652 N N . CYS A 1 582 ? 33.481 -13.897 -44.880 1.00 90.94 582 CYS A N 1
ATOM 4653 C CA . CYS A 1 582 ? 32.102 -14.396 -44.869 1.00 90.94 582 CYS A CA 1
ATOM 4654 C C . CYS A 1 582 ? 31.975 -15.735 -44.135 1.00 90.94 582 CYS A C 1
ATOM 4656 O O . CYS A 1 582 ? 31.057 -15.926 -43.332 1.00 90.94 582 CYS A O 1
ATOM 4658 N N . LYS A 1 583 ? 32.914 -16.659 -44.374 1.00 90.19 583 LYS A N 1
ATOM 4659 C CA . LYS A 1 583 ? 32.933 -17.975 -43.725 1.00 90.19 583 LYS A CA 1
ATOM 4660 C C . LYS A 1 583 ? 33.145 -17.862 -42.216 1.00 90.19 583 LYS A C 1
ATOM 4662 O O . LYS A 1 583 ? 32.432 -18.518 -41.460 1.00 90.19 583 LYS A O 1
ATOM 4667 N N . TYR A 1 584 ? 34.081 -17.019 -41.777 1.00 90.38 584 TYR A N 1
ATOM 4668 C CA . TYR A 1 584 ? 34.317 -16.769 -40.353 1.00 90.38 584 TYR A CA 1
ATOM 4669 C C . TYR A 1 584 ? 33.096 -16.125 -39.680 1.00 90.38 584 TYR A C 1
ATOM 4671 O O . TYR A 1 584 ? 32.640 -16.605 -38.643 1.00 90.38 584 TYR A O 1
ATOM 4679 N N . LEU A 1 585 ? 32.512 -15.091 -40.296 1.00 90.56 585 LEU A N 1
ATOM 4680 C CA . LEU A 1 585 ? 31.338 -14.410 -39.748 1.00 90.56 585 LEU A CA 1
ATOM 4681 C C . LEU A 1 585 ? 30.137 -15.360 -39.611 1.00 90.56 585 LEU A C 1
ATOM 4683 O O . LEU A 1 585 ? 29.476 -15.364 -38.575 1.00 90.56 585 LEU A O 1
ATOM 4687 N N . SER A 1 586 ? 29.903 -16.218 -40.608 1.00 90.31 586 SER A N 1
ATOM 4688 C CA . SER A 1 586 ? 28.827 -17.221 -40.579 1.00 90.31 586 SER A CA 1
ATOM 4689 C C . SER A 1 586 ? 29.002 -18.232 -39.438 1.00 90.31 586 SER A C 1
ATOM 4691 O O . SER A 1 586 ? 28.025 -18.623 -38.801 1.00 90.31 586 SER A O 1
ATOM 4693 N N . GLN A 1 587 ? 30.245 -18.625 -39.129 1.00 89.25 587 GLN A N 1
ATOM 4694 C CA . GLN A 1 587 ? 30.541 -19.498 -37.987 1.00 89.25 587 GLN A CA 1
ATOM 4695 C C . GLN A 1 587 ? 30.231 -18.818 -36.646 1.00 89.25 587 GLN A C 1
ATOM 4697 O O . GLN A 1 587 ? 29.640 -19.449 -35.772 1.00 89.25 587 GLN A O 1
ATOM 4702 N N . GLN A 1 588 ? 30.572 -17.536 -36.484 1.00 88.56 588 GLN A N 1
ATOM 4703 C CA . GLN A 1 588 ? 30.265 -16.792 -35.254 1.00 88.56 588 GLN A CA 1
ATOM 4704 C C . GLN A 1 588 ? 28.760 -16.562 -35.077 1.00 88.56 588 GLN A C 1
ATOM 4706 O O . GLN A 1 588 ? 28.238 -16.723 -33.977 1.00 88.56 588 GLN A O 1
ATOM 4711 N N . ILE A 1 589 ? 28.049 -16.252 -36.166 1.00 89.25 589 ILE A N 1
ATOM 4712 C CA . ILE A 1 589 ? 26.587 -16.117 -36.177 1.00 89.25 589 ILE A CA 1
ATOM 4713 C C . ILE A 1 589 ? 25.916 -17.419 -35.717 1.00 89.25 589 ILE A C 1
ATOM 4715 O O . ILE A 1 589 ? 24.998 -17.374 -34.901 1.00 89.25 589 ILE A O 1
ATOM 4719 N N . ALA A 1 590 ? 26.385 -18.579 -36.191 1.00 88.31 590 ALA A N 1
ATOM 4720 C CA . ALA A 1 590 ? 25.851 -19.872 -35.763 1.00 88.31 590 ALA A CA 1
ATOM 4721 C C . ALA A 1 590 ? 26.033 -20.097 -34.251 1.00 88.31 590 ALA A C 1
ATOM 4723 O O . ALA A 1 590 ? 25.084 -20.480 -33.572 1.00 88.31 590 ALA A O 1
ATOM 4724 N N . ILE A 1 591 ? 27.212 -19.775 -33.705 1.00 85.19 591 ILE A N 1
ATOM 4725 C CA . ILE A 1 591 ? 27.486 -19.880 -32.261 1.00 85.19 591 ILE A CA 1
ATOM 4726 C C . ILE A 1 591 ? 26.571 -18.946 -31.448 1.00 85.19 591 ILE A C 1
ATOM 4728 O O . ILE A 1 591 ? 26.074 -19.344 -30.393 1.00 85.19 591 ILE A O 1
ATOM 4732 N N . MET A 1 592 ? 26.320 -17.724 -31.931 1.00 87.75 592 MET A N 1
ATOM 4733 C CA . MET A 1 592 ? 25.401 -16.777 -31.284 1.00 87.75 592 MET A CA 1
ATOM 4734 C C . MET A 1 592 ? 23.954 -17.276 -31.300 1.00 87.75 592 MET A C 1
ATOM 4736 O O . MET A 1 592 ? 23.306 -17.240 -30.258 1.00 87.75 592 MET A O 1
ATOM 4740 N N . ASN A 1 593 ? 23.480 -17.801 -32.434 1.00 87.19 593 ASN A N 1
ATOM 4741 C CA . ASN A 1 593 ? 22.135 -18.374 -32.569 1.00 87.19 593 ASN A CA 1
ATOM 4742 C C . ASN A 1 593 ? 21.915 -19.613 -31.686 1.00 87.19 593 ASN A C 1
ATOM 4744 O O . ASN A 1 593 ? 20.792 -19.874 -31.275 1.00 87.19 593 ASN A O 1
ATOM 4748 N N . GLU A 1 594 ? 22.965 -20.389 -31.398 1.00 83.81 594 GLU A N 1
ATOM 4749 C CA . GLU A 1 594 ? 22.882 -21.535 -30.478 1.00 83.81 594 GLU A CA 1
ATOM 4750 C C . GLU A 1 594 ? 22.855 -21.124 -28.996 1.00 83.81 594 GLU A C 1
ATOM 4752 O O . GLU A 1 594 ? 22.447 -21.921 -28.151 1.00 83.81 594 GLU A O 1
ATOM 4757 N N . SER A 1 595 ? 23.332 -19.918 -28.663 1.00 80.12 595 SER A N 1
ATOM 4758 C CA . SER A 1 595 ? 23.643 -19.534 -27.277 1.00 80.12 595 SER A CA 1
ATOM 4759 C C . SER A 1 595 ? 22.791 -18.384 -26.727 1.00 80.12 595 SER A C 1
ATOM 4761 O O . SER A 1 595 ? 22.733 -18.214 -25.509 1.00 80.12 595 SER A O 1
ATOM 4763 N N . LEU A 1 596 ? 22.155 -17.584 -27.590 1.00 83.12 596 LEU A N 1
ATOM 4764 C CA . LEU A 1 596 ? 21.312 -16.441 -27.226 1.00 83.12 596 LEU A CA 1
ATOM 4765 C C . LEU A 1 596 ? 19.911 -16.587 -27.817 1.00 83.12 596 LEU A C 1
ATOM 4767 O O . LEU A 1 596 ? 19.763 -17.028 -28.949 1.00 83.12 596 LEU A O 1
ATOM 4771 N N . ASP A 1 597 ? 18.907 -16.105 -27.082 1.00 78.56 597 ASP A N 1
ATOM 4772 C CA . ASP A 1 597 ? 17.499 -16.162 -27.478 1.00 78.56 597 ASP A CA 1
ATOM 4773 C C . ASP A 1 597 ? 16.845 -14.767 -27.488 1.00 78.56 597 ASP A C 1
ATOM 4775 O O . ASP A 1 597 ? 17.266 -13.837 -26.789 1.00 78.56 597 ASP A O 1
ATOM 4779 N N . GLY A 1 598 ? 15.767 -14.630 -28.267 1.00 81.31 598 GLY A N 1
ATOM 4780 C CA . GLY A 1 598 ? 14.868 -13.472 -28.240 1.00 81.31 598 GLY A CA 1
ATOM 4781 C C . GLY A 1 598 ? 15.534 -12.134 -28.587 1.00 81.31 598 GLY A C 1
ATOM 4782 O O . GLY A 1 598 ? 16.326 -12.032 -29.521 1.00 81.31 598 GLY A O 1
ATOM 4783 N N . SER A 1 599 ? 15.198 -11.088 -27.825 1.00 78.12 599 SER A N 1
ATOM 4784 C CA . SER A 1 599 ? 15.673 -9.719 -28.082 1.00 78.12 599 SER A CA 1
ATOM 4785 C C . SER A 1 599 ? 17.183 -9.556 -27.892 1.00 78.12 599 SER A C 1
ATOM 4787 O O . SER A 1 599 ? 17.789 -8.723 -28.564 1.00 78.12 599 SER A O 1
ATOM 4789 N N . ASN A 1 600 ? 17.805 -10.341 -27.005 1.00 81.69 600 ASN A N 1
ATOM 4790 C CA . ASN A 1 600 ? 19.247 -10.260 -26.766 1.00 81.69 600 ASN A CA 1
ATOM 4791 C C . ASN A 1 600 ? 20.036 -10.756 -27.981 1.00 81.69 600 ASN A C 1
ATOM 4793 O O . ASN A 1 600 ? 21.064 -10.170 -28.325 1.00 81.69 600 ASN A O 1
ATOM 4797 N N . LEU A 1 601 ? 19.525 -11.781 -28.668 1.00 86.19 601 LEU A N 1
ATOM 4798 C CA . LEU A 1 601 ? 20.089 -12.258 -29.927 1.00 86.19 601 LEU A CA 1
ATOM 4799 C C . LEU A 1 601 ? 19.961 -11.188 -31.023 1.00 86.19 601 LEU A C 1
ATOM 4801 O O . LEU A 1 601 ? 20.956 -10.849 -31.661 1.00 86.19 601 LEU A O 1
ATOM 4805 N N . GLU A 1 602 ? 18.768 -10.611 -31.202 1.00 86.19 602 GLU A N 1
ATOM 4806 C CA . GLU A 1 602 ? 18.516 -9.591 -32.232 1.00 86.19 602 GLU A CA 1
ATOM 4807 C C . GLU A 1 602 ? 19.390 -8.340 -32.041 1.00 86.19 602 GLU A C 1
ATOM 4809 O O . GLU A 1 602 ? 20.011 -7.869 -32.998 1.00 86.19 602 GLU A O 1
ATOM 4814 N N . ASN A 1 603 ? 19.507 -7.841 -30.806 1.00 86.88 603 ASN A N 1
ATOM 4815 C CA . ASN A 1 603 ? 20.343 -6.683 -30.477 1.00 86.88 603 ASN A CA 1
ATOM 4816 C C . ASN A 1 603 ? 21.833 -6.971 -30.716 1.00 86.88 603 ASN A C 1
ATOM 4818 O O . ASN A 1 603 ? 22.521 -6.177 -31.360 1.00 86.88 603 ASN A O 1
ATOM 4822 N N . THR A 1 604 ? 22.323 -8.130 -30.259 1.00 88.56 604 THR A N 1
ATOM 4823 C CA . THR A 1 604 ? 23.731 -8.528 -30.435 1.00 88.56 604 THR A CA 1
ATOM 4824 C C . THR A 1 604 ? 24.088 -8.689 -31.913 1.00 88.56 604 THR A C 1
ATOM 4826 O O . THR A 1 604 ? 25.118 -8.182 -32.362 1.00 88.56 604 THR A O 1
ATOM 4829 N N . LEU A 1 605 ? 23.227 -9.350 -32.695 1.00 89.38 605 LEU A N 1
ATOM 4830 C CA . LEU A 1 605 ? 23.429 -9.520 -34.134 1.00 89.38 605 LEU A CA 1
ATOM 4831 C C . LEU A 1 605 ? 23.324 -8.189 -34.891 1.00 89.38 605 LEU A C 1
ATOM 4833 O O . LEU A 1 605 ? 24.088 -7.958 -35.827 1.00 89.38 605 LEU A O 1
ATOM 4837 N N . THR A 1 606 ? 22.424 -7.289 -34.485 1.00 89.38 606 THR A N 1
ATOM 4838 C CA . THR A 1 606 ? 22.296 -5.958 -35.099 1.00 89.38 606 THR A CA 1
ATOM 4839 C C . THR A 1 606 ? 23.579 -5.150 -34.921 1.00 89.38 606 THR A C 1
ATOM 4841 O O . THR A 1 606 ? 24.115 -4.632 -35.903 1.00 89.38 606 THR A O 1
ATOM 4844 N N . GLU A 1 607 ? 24.119 -5.101 -33.703 1.00 87.69 607 GLU A N 1
ATOM 4845 C CA . GLU A 1 607 ? 25.374 -4.401 -33.412 1.00 87.69 607 GLU A CA 1
ATOM 4846 C C . GLU A 1 607 ? 26.565 -5.035 -34.155 1.00 87.69 607 GLU A C 1
ATOM 4848 O O . GLU A 1 607 ? 27.382 -4.321 -34.746 1.00 87.69 607 GLU A O 1
ATOM 4853 N N . LEU A 1 608 ? 26.634 -6.374 -34.217 1.00 90.56 608 LEU A N 1
ATOM 4854 C CA . LEU A 1 608 ? 27.640 -7.091 -35.009 1.00 90.56 608 LEU A CA 1
ATOM 4855 C C . LEU A 1 608 ? 27.607 -6.659 -36.482 1.00 90.56 608 LEU A C 1
ATOM 4857 O O . LEU A 1 608 ? 28.653 -6.352 -37.058 1.00 90.56 608 LEU A O 1
ATOM 4861 N N . VAL A 1 609 ? 26.419 -6.609 -37.091 1.00 89.25 609 VAL A N 1
ATOM 4862 C CA . VAL A 1 609 ? 26.262 -6.248 -38.506 1.00 89.25 609 VAL A CA 1
ATOM 4863 C C . VAL A 1 609 ? 26.608 -4.781 -38.763 1.00 89.25 609 VAL A C 1
ATOM 4865 O O . VAL A 1 609 ? 27.250 -4.480 -39.771 1.00 89.25 609 VAL A O 1
ATOM 4868 N N . VAL A 1 610 ? 26.236 -3.864 -37.867 1.00 87.38 610 VAL A N 1
ATOM 4869 C CA . VAL A 1 610 ? 26.597 -2.441 -37.985 1.00 87.38 610 VAL A CA 1
ATOM 4870 C C . VAL A 1 610 ? 28.119 -2.264 -37.936 1.00 87.38 610 VAL A C 1
ATOM 4872 O O . VAL A 1 610 ? 28.693 -1.579 -38.789 1.00 87.38 610 VAL A O 1
ATOM 4875 N N . ARG A 1 611 ? 28.800 -2.935 -36.996 1.00 89.19 611 ARG A N 1
ATOM 4876 C CA . ARG A 1 611 ? 30.269 -2.914 -36.901 1.00 89.19 611 ARG A CA 1
ATOM 4877 C C . ARG A 1 611 ? 30.937 -3.565 -38.111 1.00 89.19 611 ARG A C 1
ATOM 4879 O O . ARG A 1 611 ? 31.923 -3.031 -38.618 1.00 89.19 611 ARG A O 1
ATOM 4886 N N . PHE A 1 612 ? 30.390 -4.675 -38.604 1.00 91.06 612 PHE A N 1
ATOM 4887 C CA . PHE A 1 612 ? 30.871 -5.350 -39.810 1.00 91.06 612 PHE A CA 1
ATOM 4888 C C . PHE A 1 612 ? 30.750 -4.461 -41.055 1.00 91.06 612 PHE A C 1
ATOM 4890 O O . PHE A 1 612 ? 31.730 -4.283 -41.778 1.00 91.06 612 PHE A O 1
ATOM 4897 N N . HIS A 1 613 ? 29.591 -3.825 -41.259 1.00 88.69 613 HIS A N 1
ATOM 4898 C CA . HIS A 1 613 ? 29.375 -2.858 -42.337 1.00 88.69 613 HIS A CA 1
ATOM 4899 C C . HIS A 1 613 ? 30.399 -1.718 -42.281 1.00 88.69 613 HIS A C 1
ATOM 4901 O O . HIS A 1 613 ? 31.005 -1.384 -43.296 1.00 88.69 613 HIS A O 1
ATOM 4907 N N . ARG A 1 614 ? 30.647 -1.154 -41.090 1.00 87.06 614 ARG A N 1
ATOM 4908 C CA . ARG A 1 614 ? 31.657 -0.104 -40.903 1.00 87.06 614 ARG A CA 1
ATOM 4909 C C . ARG A 1 614 ? 33.060 -0.574 -41.293 1.00 87.06 614 ARG A C 1
ATOM 4911 O O . ARG A 1 614 ? 33.750 0.145 -42.003 1.00 87.06 614 ARG A O 1
ATOM 4918 N N . VAL A 1 615 ? 33.464 -1.781 -40.888 1.00 88.12 615 VAL A N 1
ATOM 4919 C CA . VAL A 1 615 ? 34.770 -2.345 -41.275 1.00 88.12 615 VAL A CA 1
ATOM 4920 C C . VAL A 1 615 ? 34.895 -2.521 -42.785 1.00 88.12 615 VAL A C 1
ATOM 4922 O O . VAL A 1 615 ? 35.950 -2.204 -43.330 1.00 88.12 615 VAL A O 1
ATOM 4925 N N . ILE A 1 616 ? 33.839 -2.975 -43.463 1.00 87.25 616 ILE A N 1
ATOM 4926 C CA . ILE A 1 616 ? 33.837 -3.091 -44.926 1.00 87.25 616 ILE A CA 1
ATOM 4927 C C . ILE A 1 616 ? 33.976 -1.713 -45.576 1.00 87.25 616 ILE A C 1
ATOM 4929 O O . ILE A 1 616 ? 34.810 -1.539 -46.458 1.00 87.25 616 ILE A O 1
ATOM 4933 N N . VAL A 1 617 ? 33.199 -0.723 -45.135 1.00 81.12 617 VAL A N 1
ATOM 4934 C CA . VAL A 1 617 ? 33.254 0.641 -45.680 1.00 81.12 617 VAL A CA 1
ATOM 4935 C C . VAL A 1 617 ? 34.647 1.253 -45.496 1.00 81.12 617 VAL A C 1
ATOM 4937 O O . VAL A 1 617 ? 35.236 1.731 -46.466 1.00 81.12 617 VAL A O 1
ATOM 4940 N N . ASP A 1 618 ? 35.211 1.170 -44.288 1.00 80.62 618 ASP A N 1
ATOM 4941 C CA . ASP A 1 618 ? 36.562 1.659 -43.985 1.00 80.62 618 ASP A CA 1
ATOM 4942 C C . ASP A 1 618 ? 37.633 0.945 -44.829 1.00 80.62 618 ASP A C 1
ATOM 4944 O O . ASP A 1 618 ? 38.627 1.562 -45.211 1.00 80.62 618 ASP A O 1
ATOM 4948 N N . HIS A 1 619 ? 37.440 -0.344 -45.133 1.00 83.62 619 HIS A N 1
ATOM 4949 C CA . HIS A 1 619 ? 38.321 -1.116 -46.008 1.00 83.62 619 HIS A CA 1
ATOM 4950 C C . HIS A 1 619 ? 38.215 -0.651 -47.467 1.00 83.62 619 HIS A C 1
ATOM 4952 O O . HIS A 1 619 ? 39.239 -0.366 -48.081 1.00 83.62 619 HIS A O 1
ATOM 4958 N N . ILE A 1 620 ? 37.000 -0.484 -48.001 1.00 81.81 620 ILE A N 1
ATOM 4959 C CA . ILE A 1 620 ? 36.747 -0.036 -49.383 1.00 81.81 620 ILE A CA 1
ATOM 4960 C C . ILE A 1 620 ? 37.409 1.321 -49.662 1.00 81.81 620 ILE A C 1
ATOM 4962 O O . ILE A 1 620 ? 37.992 1.514 -50.733 1.00 81.81 620 ILE A O 1
ATOM 4966 N N . TYR A 1 621 ? 37.382 2.252 -48.705 1.00 78.25 621 TYR A N 1
ATOM 4967 C CA . TYR A 1 621 ? 37.989 3.579 -48.867 1.00 78.25 621 TYR A CA 1
ATOM 4968 C C . TYR A 1 621 ? 39.522 3.575 -48.987 1.00 78.25 621 TYR A C 1
ATOM 4970 O O . TYR A 1 621 ? 40.102 4.574 -49.411 1.00 78.25 621 TYR A O 1
ATOM 4978 N N . GLN A 1 622 ? 40.200 2.478 -48.640 1.00 78.06 622 GLN A N 1
ATOM 4979 C CA . GLN A 1 622 ? 41.665 2.395 -48.672 1.00 78.06 622 GLN A CA 1
ATOM 4980 C C . GLN A 1 622 ? 42.234 2.032 -50.056 1.00 78.06 622 GLN A C 1
ATOM 4982 O O . GLN A 1 622 ? 43.454 2.095 -50.245 1.00 78.06 622 GLN A O 1
ATOM 4987 N N . PHE A 1 623 ? 41.385 1.675 -51.027 1.00 74.12 623 PHE A N 1
ATOM 4988 C CA . PHE A 1 623 ? 41.798 1.184 -52.346 1.00 74.12 623 PHE A CA 1
ATOM 4989 C C . PHE A 1 623 ? 41.443 2.148 -53.486 1.00 74.12 623 PHE A C 1
ATOM 4991 O O . PHE A 1 623 ? 40.558 2.995 -53.380 1.00 74.12 623 PHE A O 1
ATOM 4998 N N . GLN A 1 624 ? 42.173 2.017 -54.596 1.00 71.62 624 GLN A N 1
ATOM 4999 C CA . GLN A 1 624 ? 41.875 2.675 -55.871 1.00 71.62 624 GLN A CA 1
ATOM 5000 C C . GLN A 1 624 ? 41.307 1.639 -56.841 1.00 71.62 624 GLN A C 1
ATOM 5002 O O . GLN A 1 624 ? 41.766 0.500 -56.834 1.00 71.62 624 GLN A O 1
ATOM 5007 N N . TYR A 1 625 ? 40.366 2.050 -57.695 1.00 74.56 625 TYR A N 1
ATOM 5008 C CA . TYR A 1 625 ? 39.583 1.136 -58.531 1.00 74.56 625 TYR A CA 1
ATOM 5009 C C . TYR A 1 625 ? 39.741 1.430 -60.028 1.00 74.56 625 TYR A C 1
ATOM 5011 O O . TYR A 1 625 ? 39.758 2.596 -60.431 1.00 74.56 625 TYR A O 1
ATOM 5019 N N . ASN A 1 626 ? 39.817 0.378 -60.849 1.00 71.88 626 ASN A N 1
ATOM 5020 C CA . ASN A 1 626 ? 39.549 0.426 -62.295 1.00 71.88 626 ASN A CA 1
ATOM 5021 C C . ASN A 1 626 ? 38.198 -0.256 -62.619 1.00 71.88 626 ASN A C 1
ATOM 5023 O O . ASN A 1 626 ? 37.530 -0.758 -61.717 1.00 71.88 626 ASN A O 1
ATOM 5027 N N . SER A 1 627 ? 37.759 -0.271 -63.884 1.00 68.06 627 SER A N 1
ATOM 5028 C CA . SER A 1 627 ? 36.448 -0.835 -64.267 1.00 68.06 627 SER A CA 1
ATOM 5029 C C . SER A 1 627 ? 36.302 -2.325 -63.924 1.00 68.06 627 SER A C 1
ATOM 5031 O O . SER A 1 627 ? 35.240 -2.751 -63.474 1.00 68.06 627 SER A O 1
ATOM 5033 N N . GLN A 1 628 ? 37.373 -3.108 -64.076 1.00 70.88 628 GLN A N 1
ATOM 5034 C CA . GLN A 1 628 ? 37.399 -4.536 -63.748 1.00 70.88 628 GLN A CA 1
ATOM 5035 C C . GLN A 1 628 ? 37.415 -4.788 -62.228 1.00 70.88 628 GLN A C 1
ATOM 5037 O O . GLN A 1 628 ? 36.684 -5.641 -61.732 1.00 70.88 628 GLN A O 1
ATOM 5042 N N . GLY A 1 629 ? 38.176 -4.001 -61.466 1.00 73.69 629 GLY A N 1
ATOM 5043 C CA . GLY A 1 629 ? 38.227 -4.060 -60.004 1.00 73.69 629 GLY A CA 1
ATOM 5044 C C . GLY A 1 629 ? 36.956 -3.539 -59.328 1.00 73.69 629 GLY A C 1
ATOM 5045 O O . GLY A 1 629 ? 36.558 -4.055 -58.287 1.00 73.69 629 GLY A O 1
ATOM 5046 N N . ALA A 1 630 ? 36.258 -2.576 -59.937 1.00 72.94 630 ALA A N 1
ATOM 5047 C CA . ALA A 1 630 ? 34.942 -2.128 -59.480 1.00 72.94 630 ALA A CA 1
ATOM 5048 C C . ALA A 1 630 ? 33.870 -3.227 -59.630 1.00 72.94 630 ALA A C 1
ATOM 5050 O O . ALA A 1 630 ? 32.998 -3.353 -58.771 1.00 72.94 630 ALA A O 1
ATOM 5051 N N . MET A 1 631 ? 33.962 -4.063 -60.674 1.00 76.69 631 MET A N 1
ATOM 5052 C CA . MET A 1 631 ? 33.106 -5.246 -60.839 1.00 76.69 631 MET A CA 1
ATOM 5053 C C . MET A 1 631 ? 33.401 -6.323 -59.786 1.00 76.69 631 MET A C 1
ATOM 5055 O O . MET A 1 631 ? 32.463 -6.887 -59.224 1.00 76.69 631 MET A O 1
ATOM 5059 N N . LEU A 1 632 ? 34.677 -6.565 -59.462 1.00 82.31 632 LEU A N 1
ATOM 5060 C CA . LEU A 1 632 ? 35.070 -7.488 -58.389 1.00 82.31 632 LEU A CA 1
ATOM 5061 C C . LEU A 1 632 ? 34.546 -7.023 -57.019 1.00 82.31 632 LEU A C 1
ATOM 5063 O O . LEU A 1 632 ? 33.960 -7.813 -56.283 1.00 82.31 632 LEU A O 1
ATOM 5067 N N . LEU A 1 633 ? 34.654 -5.724 -56.712 1.00 82.94 633 LEU A N 1
ATOM 5068 C CA . LEU A 1 633 ? 34.091 -5.140 -55.490 1.00 82.94 633 LEU A CA 1
ATOM 5069 C C . LEU A 1 633 ? 32.565 -5.324 -55.401 1.00 82.94 633 LEU A C 1
ATOM 5071 O O . LEU A 1 633 ? 32.033 -5.597 -54.326 1.00 82.94 633 LEU A O 1
ATOM 5075 N N . LEU A 1 634 ? 31.839 -5.174 -56.514 1.00 82.44 634 LEU A N 1
ATOM 5076 C CA . LEU A 1 634 ? 30.387 -5.373 -56.530 1.00 82.44 634 LEU A CA 1
ATOM 5077 C C . LEU A 1 634 ? 30.009 -6.830 -56.213 1.00 82.44 634 LEU A C 1
ATOM 5079 O O . LEU A 1 634 ? 29.001 -7.082 -55.543 1.00 82.44 634 LEU A O 1
ATOM 5083 N N . CYS A 1 635 ? 30.834 -7.778 -56.655 1.00 86.69 635 CYS A N 1
ATOM 5084 C CA . CYS A 1 635 ? 30.675 -9.187 -56.329 1.00 86.69 635 CYS A CA 1
ATOM 5085 C C . CYS A 1 635 ? 30.959 -9.461 -54.839 1.00 86.69 635 CYS A C 1
ATOM 5087 O O . CYS A 1 635 ? 30.152 -10.119 -54.183 1.00 86.69 635 CYS A O 1
ATOM 5089 N N . ASP A 1 636 ? 32.003 -8.853 -54.265 1.00 89.56 636 ASP A N 1
ATOM 5090 C CA . ASP A 1 636 ? 32.303 -8.941 -52.826 1.00 89.56 636 ASP A CA 1
ATOM 5091 C C . ASP A 1 636 ? 31.164 -8.385 -51.959 1.00 89.56 636 ASP A C 1
ATOM 5093 O O . ASP A 1 636 ? 30.712 -9.024 -51.008 1.00 89.56 636 ASP A O 1
ATOM 5097 N N . VAL A 1 637 ? 30.633 -7.210 -52.313 1.00 88.12 637 VAL A N 1
ATOM 5098 C CA . VAL A 1 637 ? 29.499 -6.596 -51.601 1.00 88.12 637 VAL A CA 1
ATOM 5099 C C . VAL A 1 637 ? 28.223 -7.429 -51.742 1.00 88.12 637 VAL A C 1
ATOM 5101 O O . VAL A 1 637 ? 27.401 -7.455 -50.822 1.00 88.12 637 VAL A O 1
ATOM 5104 N N . SER A 1 638 ? 28.057 -8.144 -52.857 1.00 87.75 638 SER A N 1
ATOM 5105 C CA . SER A 1 638 ? 26.944 -9.077 -53.047 1.00 87.75 638 SER A CA 1
ATOM 5106 C C . SER A 1 638 ? 27.046 -10.293 -52.125 1.00 87.75 638 SER A C 1
ATOM 5108 O O . SER A 1 638 ? 26.034 -10.676 -51.532 1.00 87.75 638 SER A O 1
ATOM 5110 N N . GLU A 1 639 ? 28.245 -10.846 -51.930 1.00 88.56 639 GLU A N 1
ATOM 5111 C CA . GLU A 1 639 ? 28.451 -11.982 -51.024 1.00 88.56 639 GLU A CA 1
ATOM 5112 C C . GLU A 1 639 ? 28.336 -11.557 -49.548 1.00 88.56 639 GLU A C 1
ATOM 5114 O O . GLU A 1 639 ? 27.639 -12.216 -48.773 1.00 88.56 639 GLU A O 1
ATOM 5119 N N . TYR A 1 640 ? 28.864 -10.385 -49.161 1.00 90.88 640 TYR A N 1
ATOM 5120 C CA . TYR A 1 640 ? 28.620 -9.822 -47.822 1.00 90.88 640 TYR A CA 1
ATOM 5121 C C . TYR A 1 640 ? 27.129 -9.604 -47.552 1.00 90.88 640 TYR A C 1
ATOM 5123 O O . TYR A 1 640 ? 26.616 -9.928 -46.478 1.00 90.88 640 TYR A O 1
ATOM 5131 N N . ARG A 1 641 ? 26.404 -9.080 -48.546 1.00 88.38 641 ARG A N 1
ATOM 5132 C CA . ARG A 1 641 ? 24.958 -8.870 -48.459 1.00 88.38 641 ARG A CA 1
ATOM 5133 C C . ARG A 1 641 ? 24.199 -10.186 -48.300 1.00 88.38 641 ARG A C 1
ATOM 5135 O O . ARG A 1 641 ? 23.178 -10.188 -47.617 1.00 88.38 641 ARG A O 1
ATOM 5142 N N . LYS A 1 642 ? 24.665 -11.277 -48.909 1.00 87.31 642 LYS A N 1
ATOM 5143 C CA . LYS A 1 642 ? 24.042 -12.601 -48.812 1.00 87.31 642 LYS A CA 1
ATOM 5144 C C . LYS A 1 642 ? 24.095 -13.136 -47.380 1.00 87.31 642 LYS A C 1
ATOM 5146 O O . LYS A 1 642 ? 23.031 -13.385 -46.819 1.00 87.31 642 LYS A O 1
ATOM 5151 N N . VAL A 1 643 ? 25.279 -13.157 -46.758 1.00 86.56 643 VAL A N 1
ATOM 5152 C CA . VAL A 1 643 ? 25.463 -13.569 -45.347 1.00 86.56 643 VAL A CA 1
ATOM 5153 C C . VAL A 1 643 ? 24.573 -12.751 -44.408 1.00 86.56 643 VAL A C 1
ATOM 5155 O O . VAL A 1 643 ? 23.922 -13.283 -43.515 1.00 86.56 643 VAL A O 1
ATOM 5158 N N . VAL A 1 644 ? 24.488 -11.441 -44.638 1.00 86.44 644 VAL A N 1
ATOM 5159 C CA . VAL A 1 644 ? 23.677 -10.540 -43.810 1.00 86.44 644 VAL A CA 1
ATOM 5160 C C . VAL A 1 644 ? 22.173 -10.693 -44.072 1.00 86.44 644 VAL A C 1
ATOM 5162 O O . VAL A 1 644 ? 21.359 -10.492 -43.172 1.00 86.44 644 VAL A O 1
ATOM 5165 N N . SER A 1 645 ? 21.772 -11.053 -45.294 1.00 81.00 645 SER A N 1
ATOM 5166 C CA . SER A 1 645 ? 20.359 -11.234 -45.646 1.00 81.00 645 SER A CA 1
ATOM 5167 C C . SER A 1 645 ? 19.720 -12.458 -44.992 1.00 81.00 645 SER A C 1
ATOM 5169 O O . SER A 1 645 ? 18.514 -12.441 -44.755 1.00 81.00 645 SER A O 1
ATOM 5171 N N . GLU A 1 646 ? 20.523 -13.465 -44.644 1.00 81.06 646 GLU A N 1
ATOM 5172 C CA . GLU A 1 646 ? 20.085 -14.675 -43.937 1.00 81.06 646 GLU A CA 1
ATOM 5173 C C . GLU A 1 646 ? 19.699 -14.396 -42.470 1.00 81.06 646 GLU A C 1
ATOM 5175 O O . GLU A 1 646 ? 18.951 -15.167 -41.876 1.00 81.06 646 GLU A O 1
ATOM 5180 N N . LEU A 1 647 ? 20.122 -13.256 -41.902 1.00 81.12 647 LEU A N 1
ATOM 5181 C CA . LEU A 1 647 ? 19.841 -12.856 -40.515 1.00 81.12 647 LEU A CA 1
ATOM 5182 C C . LEU A 1 647 ? 18.440 -12.254 -40.294 1.00 81.12 647 LEU A C 1
ATOM 5184 O O . LEU A 1 647 ? 18.048 -12.043 -39.153 1.00 81.12 647 LEU A O 1
ATOM 5188 N N . ASN A 1 648 ? 17.689 -11.926 -41.355 1.00 77.44 648 ASN A N 1
ATOM 5189 C CA . ASN A 1 648 ? 16.371 -11.263 -41.291 1.00 77.44 648 ASN A CA 1
ATOM 5190 C C . ASN A 1 648 ? 16.310 -9.906 -40.542 1.00 77.44 648 ASN A C 1
ATOM 5192 O O . ASN A 1 648 ? 15.223 -9.422 -40.234 1.00 77.44 648 ASN A O 1
ATOM 5196 N N . ILE A 1 649 ? 17.440 -9.223 -40.328 1.00 81.44 649 ILE A N 1
ATOM 5197 C CA . ILE A 1 649 ? 17.478 -7.917 -39.645 1.00 81.44 649 ILE A CA 1
ATOM 5198 C C . ILE A 1 649 ? 17.182 -6.770 -40.645 1.00 81.44 649 ILE A C 1
ATOM 5200 O O . ILE A 1 649 ? 17.871 -6.629 -41.665 1.00 81.44 649 ILE A O 1
ATOM 5204 N N . PRO A 1 650 ? 16.188 -5.893 -40.393 1.00 76.69 650 PRO A N 1
ATOM 5205 C CA . PRO A 1 650 ? 15.759 -4.873 -41.356 1.00 76.69 650 PRO A CA 1
ATOM 5206 C C . PRO A 1 650 ? 16.793 -3.756 -41.575 1.00 76.69 650 PRO A C 1
ATOM 5208 O O . PRO A 1 650 ? 17.003 -3.326 -42.714 1.00 76.69 650 PRO A O 1
ATOM 5211 N N . ILE A 1 651 ? 17.471 -3.311 -40.510 1.00 77.81 651 ILE A N 1
ATOM 5212 C CA . ILE A 1 651 ? 18.522 -2.276 -40.568 1.00 77.81 651 ILE A CA 1
ATOM 5213 C C . ILE A 1 651 ? 19.707 -2.778 -41.398 1.00 77.81 651 ILE A C 1
ATOM 5215 O O . ILE A 1 651 ? 20.155 -2.115 -42.332 1.00 77.81 651 ILE A O 1
ATOM 5219 N N . ALA A 1 652 ? 20.145 -4.001 -41.114 1.00 77.50 652 ALA A N 1
ATOM 5220 C CA . ALA A 1 652 ? 21.195 -4.706 -41.829 1.00 77.50 652 ALA A CA 1
ATOM 5221 C C . ALA A 1 652 ? 20.929 -4.790 -43.343 1.00 77.50 652 ALA A C 1
ATOM 5223 O O . ALA A 1 652 ? 21.777 -4.424 -44.161 1.00 77.50 652 ALA A O 1
ATOM 5224 N N . LYS A 1 653 ? 19.710 -5.185 -43.734 1.00 79.25 653 LYS A N 1
ATOM 5225 C CA . LYS A 1 653 ? 19.300 -5.251 -45.143 1.00 79.25 653 LYS A CA 1
ATOM 5226 C C . LYS A 1 653 ? 19.359 -3.885 -45.825 1.00 79.25 653 LYS A C 1
ATOM 5228 O O . LYS A 1 653 ? 19.789 -3.804 -46.975 1.00 79.25 653 LYS A O 1
ATOM 5233 N N . LYS A 1 654 ? 18.942 -2.818 -45.137 1.00 81.25 654 LYS A N 1
ATOM 5234 C CA . LYS A 1 654 ? 18.992 -1.449 -45.668 1.00 81.25 654 LYS A CA 1
ATOM 5235 C C . LYS A 1 654 ? 20.437 -0.992 -45.889 1.00 81.25 654 LYS A C 1
ATOM 5237 O O . LYS A 1 654 ? 20.740 -0.549 -46.992 1.00 81.25 654 LYS A O 1
ATOM 5242 N N . LEU A 1 655 ? 21.319 -1.182 -44.903 1.00 81.00 655 LEU A N 1
ATOM 5243 C CA . LEU A 1 655 ? 22.734 -0.786 -44.972 1.00 81.00 655 LEU A CA 1
ATOM 5244 C C . LEU A 1 655 ? 23.468 -1.427 -46.162 1.00 81.00 655 LEU A C 1
ATOM 5246 O O . LEU A 1 655 ? 24.087 -0.733 -46.968 1.00 81.00 655 LEU A O 1
ATOM 5250 N N . PHE A 1 656 ? 23.335 -2.742 -46.349 1.00 84.12 656 PHE A N 1
ATOM 5251 C CA . PHE A 1 656 ? 24.015 -3.434 -47.451 1.00 84.12 656 PHE A CA 1
ATOM 5252 C C . PHE A 1 656 ? 23.372 -3.184 -48.822 1.00 84.12 656 PHE A C 1
ATOM 5254 O O . PHE A 1 656 ? 24.062 -3.233 -49.839 1.00 84.12 656 PHE A O 1
ATOM 5261 N N . VAL A 1 657 ? 22.074 -2.860 -48.883 1.00 80.75 657 VAL A N 1
ATOM 5262 C CA . VAL A 1 657 ? 21.436 -2.386 -50.126 1.00 80.75 657 VAL A CA 1
ATOM 5263 C C . VAL A 1 657 ? 21.960 -1.003 -50.510 1.00 80.75 657 VAL A C 1
ATOM 5265 O O . VAL A 1 657 ? 22.251 -0.780 -51.685 1.00 80.75 657 VAL A O 1
ATOM 5268 N N . THR A 1 658 ? 22.123 -0.095 -49.542 1.00 76.69 658 THR A N 1
ATOM 5269 C CA . THR A 1 658 ? 22.713 1.226 -49.797 1.00 76.69 658 THR A CA 1
ATOM 5270 C C . THR A 1 658 ? 24.178 1.120 -50.209 1.00 76.69 658 THR A C 1
ATOM 5272 O O . THR A 1 658 ? 24.567 1.740 -51.194 1.00 76.69 658 THR A O 1
ATOM 5275 N N . LEU A 1 659 ? 24.970 0.273 -49.543 1.00 78.44 659 LEU A N 1
ATOM 5276 C CA . LEU A 1 659 ? 26.374 0.051 -49.893 1.00 78.44 659 LEU A CA 1
ATOM 5277 C C . LEU A 1 659 ? 26.524 -0.515 -51.310 1.00 78.44 659 LEU A C 1
ATOM 5279 O O . LEU A 1 659 ? 27.300 0.004 -52.107 1.00 78.44 659 LEU A O 1
ATOM 5283 N N . HIS A 1 660 ? 25.719 -1.517 -51.665 1.00 80.94 660 HIS A N 1
ATOM 5284 C CA . HIS A 1 660 ? 25.708 -2.081 -53.013 1.00 80.94 660 HIS A CA 1
ATOM 5285 C C . HIS A 1 660 ? 25.325 -1.038 -54.078 1.00 80.94 660 HIS A C 1
ATOM 5287 O O . HIS A 1 660 ? 25.890 -1.030 -55.171 1.00 80.94 660 HIS A O 1
ATOM 5293 N N . ALA A 1 661 ? 24.369 -0.149 -53.787 1.00 71.50 661 ALA A N 1
ATOM 5294 C CA . ALA A 1 661 ? 23.998 0.932 -54.701 1.00 71.50 661 ALA A CA 1
ATOM 5295 C C . ALA A 1 661 ? 25.136 1.953 -54.886 1.00 71.50 661 ALA A C 1
ATOM 5297 O O . ALA A 1 661 ? 25.366 2.400 -56.008 1.00 71.50 661 ALA A O 1
ATOM 5298 N N . LEU A 1 662 ? 25.875 2.271 -53.816 1.00 70.62 662 LEU A N 1
ATOM 5299 C CA . LEU A 1 662 ? 27.044 3.155 -53.863 1.00 70.62 662 LEU A CA 1
ATOM 5300 C C . LEU A 1 662 ? 28.193 2.546 -54.678 1.00 70.62 662 LEU A C 1
ATOM 5302 O O . LEU A 1 662 ? 28.763 3.231 -55.524 1.00 70.62 662 LEU A O 1
ATOM 5306 N N . CYS A 1 663 ? 28.496 1.258 -54.494 1.00 73.38 663 CYS A N 1
ATOM 5307 C CA . CYS A 1 663 ? 29.534 0.571 -55.269 1.00 73.38 663 CYS A CA 1
ATOM 5308 C C . CYS A 1 663 ? 29.198 0.498 -56.766 1.00 73.38 663 CYS A C 1
ATOM 5310 O O . CYS A 1 663 ? 30.097 0.581 -57.598 1.00 73.38 663 CYS A O 1
ATOM 5312 N N . ASN A 1 664 ? 27.914 0.429 -57.130 1.00 71.81 664 ASN A N 1
ATOM 5313 C CA . ASN A 1 664 ? 27.483 0.408 -58.530 1.00 71.81 664 ASN A CA 1
ATOM 5314 C C . ASN A 1 664 ? 27.820 1.713 -59.285 1.00 71.81 664 ASN A C 1
ATOM 5316 O O . ASN A 1 664 ? 27.992 1.699 -60.501 1.00 71.81 664 ASN A O 1
ATOM 5320 N N . LEU A 1 665 ? 27.974 2.841 -58.576 1.00 67.81 665 LEU A N 1
ATOM 5321 C CA . LEU A 1 665 ? 28.385 4.119 -59.175 1.00 67.81 665 LEU A CA 1
ATOM 5322 C C . LEU A 1 665 ? 29.836 4.103 -59.680 1.00 67.81 665 LEU A C 1
ATOM 5324 O O . LEU A 1 665 ? 30.173 4.893 -60.558 1.00 67.81 665 LEU A O 1
ATOM 5328 N N . LEU A 1 666 ? 30.679 3.197 -59.169 1.00 65.12 666 LEU A N 1
ATOM 5329 C CA . LEU A 1 666 ? 32.081 3.055 -59.583 1.00 65.12 666 LEU A CA 1
ATOM 5330 C C . LEU A 1 666 ? 32.233 2.437 -60.986 1.00 65.12 666 LEU A C 1
ATOM 5332 O O . LEU A 1 666 ? 33.305 2.534 -61.578 1.00 65.12 666 LEU A O 1
ATOM 5336 N N . ILE A 1 667 ? 31.174 1.818 -61.521 1.00 64.50 667 ILE A N 1
ATOM 5337 C CA . ILE A 1 667 ? 31.167 1.121 -62.821 1.00 64.50 667 ILE A CA 1
ATOM 5338 C C . ILE A 1 667 ? 30.621 2.027 -63.946 1.00 64.50 667 ILE A C 1
ATOM 5340 O O . ILE A 1 667 ? 30.872 1.792 -65.128 1.00 64.50 667 ILE A O 1
ATOM 5344 N N . VAL A 1 668 ? 29.884 3.087 -63.600 1.00 62.28 668 VAL A N 1
ATOM 5345 C CA . VAL A 1 668 ? 29.191 3.951 -64.568 1.00 62.28 668 VAL A CA 1
ATOM 5346 C C . VAL A 1 668 ? 30.184 4.852 -65.316 1.00 62.28 668 VAL A C 1
ATOM 5348 O O . VAL A 1 668 ? 30.981 5.568 -64.712 1.00 62.28 668 VAL A O 1
ATOM 5351 N N . SER A 1 669 ? 30.110 4.865 -66.652 1.00 54.12 669 SER A N 1
ATOM 5352 C CA . SER A 1 669 ? 30.927 5.731 -67.518 1.00 54.12 669 SER A CA 1
ATOM 5353 C C . SER A 1 669 ? 30.691 7.225 -67.239 1.00 54.12 669 SER A C 1
ATOM 5355 O O . SER A 1 669 ? 29.571 7.616 -66.903 1.00 54.12 669 SER A O 1
ATOM 5357 N N . SER A 1 670 ? 31.706 8.085 -67.441 1.00 49.59 670 SER A N 1
ATOM 5358 C CA . SER A 1 670 ? 31.672 9.503 -67.006 1.00 49.59 670 SER A CA 1
ATOM 5359 C C . SER A 1 670 ? 30.458 10.299 -67.483 1.00 49.59 670 SER A C 1
ATOM 5361 O O . SER A 1 670 ? 30.027 11.226 -66.805 1.00 49.59 670 SER A O 1
ATOM 5363 N N . ASP A 1 671 ? 29.896 9.919 -68.627 1.00 45.03 671 ASP A N 1
ATOM 5364 C CA . ASP A 1 671 ? 28.813 10.643 -69.292 1.00 45.03 671 ASP A CA 1
ATOM 5365 C C . ASP A 1 671 ? 27.431 10.320 -68.692 1.00 45.03 671 ASP A C 1
ATOM 5367 O O . ASP A 1 671 ? 26.482 11.083 -68.857 1.00 45.03 671 ASP A O 1
ATOM 5371 N N . HIS A 1 672 ? 27.325 9.227 -67.927 1.00 51.66 672 HIS A N 1
ATOM 5372 C CA . HIS A 1 672 ? 26.085 8.748 -67.303 1.00 51.66 672 HIS A CA 1
ATOM 5373 C C . HIS A 1 672 ? 26.093 8.852 -65.771 1.00 51.66 672 HIS A C 1
ATOM 5375 O O . HIS A 1 672 ? 25.117 8.485 -65.114 1.00 51.66 672 HIS A O 1
ATOM 5381 N N . LEU A 1 673 ? 27.165 9.391 -65.184 1.00 51.09 673 LEU A N 1
ATOM 5382 C CA . LEU A 1 673 ? 27.342 9.473 -63.733 1.00 51.09 673 LEU A CA 1
ATOM 5383 C C . LEU A 1 673 ? 26.351 10.458 -63.088 1.00 51.09 673 LEU A C 1
ATOM 5385 O O . LEU A 1 673 ? 25.720 10.136 -62.086 1.00 51.09 673 LEU A O 1
ATOM 5389 N N . LEU A 1 674 ? 26.116 11.615 -63.719 1.00 50.78 674 LEU A N 1
ATOM 5390 C CA . LEU A 1 674 ? 25.111 12.594 -63.273 1.00 50.78 674 LEU A CA 1
ATOM 5391 C C . LEU A 1 674 ? 23.674 12.052 -63.373 1.00 50.78 674 LEU A C 1
ATOM 5393 O O . LEU A 1 674 ? 22.859 12.328 -62.492 1.00 50.78 674 LEU A O 1
ATOM 5397 N N . SER A 1 675 ? 23.366 11.244 -64.396 1.00 52.09 675 SER A N 1
ATOM 5398 C CA . SER A 1 675 ? 22.065 10.568 -64.529 1.00 52.09 675 SER A CA 1
ATOM 5399 C C . SER A 1 675 ? 21.900 9.391 -63.563 1.00 52.09 675 SER A C 1
ATOM 5401 O O . SER A 1 675 ? 20.799 9.144 -63.087 1.00 52.09 675 SER A O 1
ATOM 5403 N N . ALA A 1 676 ? 22.979 8.679 -63.227 1.00 49.53 676 ALA A N 1
ATOM 5404 C CA . ALA A 1 676 ? 22.949 7.582 -62.263 1.00 49.53 676 ALA A CA 1
ATOM 5405 C C . ALA A 1 676 ? 22.779 8.096 -60.822 1.00 49.53 676 ALA A C 1
ATOM 5407 O O . ALA A 1 676 ? 21.962 7.551 -60.081 1.00 49.53 676 ALA A O 1
ATOM 5408 N N . CYS A 1 677 ? 23.451 9.197 -60.459 1.00 50.72 677 CYS A N 1
ATOM 5409 C CA . CYS A 1 677 ? 23.283 9.875 -59.167 1.00 50.72 677 CYS A CA 1
ATOM 5410 C C . CYS A 1 677 ? 21.889 10.502 -58.979 1.00 50.72 677 CYS A C 1
ATOM 5412 O O . CYS A 1 677 ? 21.457 10.672 -57.844 1.00 50.72 677 CYS A O 1
ATOM 5414 N N . SER A 1 678 ? 21.195 10.845 -60.072 1.00 47.12 678 SER A N 1
ATOM 5415 C CA . SER A 1 678 ? 19.826 11.394 -60.066 1.00 47.12 678 SER A CA 1
ATOM 5416 C C . SER A 1 678 ? 18.741 10.352 -60.361 1.00 47.12 678 SER A C 1
ATOM 5418 O O . SER A 1 678 ? 17.555 10.674 -60.367 1.00 47.12 678 SER A O 1
ATOM 5420 N N . SER A 1 679 ? 19.121 9.094 -60.606 1.00 43.38 679 SER A N 1
ATOM 5421 C CA . SER A 1 679 ? 18.167 8.019 -60.860 1.00 43.38 679 SER A CA 1
ATOM 5422 C C . SER A 1 679 ? 17.438 7.620 -59.570 1.00 43.38 679 SER A C 1
ATOM 5424 O O . SER A 1 679 ? 18.057 7.398 -58.527 1.00 43.38 679 SER A O 1
ATOM 5426 N N . ASN A 1 680 ? 16.112 7.460 -59.668 1.00 41.72 680 ASN A N 1
ATOM 5427 C CA . ASN A 1 680 ? 15.164 7.061 -58.609 1.00 41.72 680 ASN A CA 1
ATOM 5428 C C . ASN A 1 680 ? 15.543 5.791 -57.809 1.00 41.72 680 ASN A C 1
ATOM 5430 O O . ASN A 1 680 ? 14.866 5.433 -56.848 1.00 41.72 680 ASN A O 1
ATOM 5434 N N . THR A 1 681 ? 16.611 5.089 -58.180 1.00 39.94 681 THR A N 1
ATOM 5435 C CA . THR A 1 681 ? 17.118 3.878 -57.530 1.00 39.94 681 THR A CA 1
ATOM 5436 C C . THR A 1 681 ? 17.685 4.129 -56.126 1.00 39.94 681 THR A C 1
ATOM 5438 O O . THR A 1 681 ? 17.553 3.257 -55.266 1.00 39.94 681 THR A O 1
ATOM 5441 N N . LEU A 1 682 ? 18.269 5.310 -55.874 1.00 43.88 682 LEU A N 1
ATOM 5442 C CA . LEU A 1 682 ? 18.758 5.729 -54.547 1.00 43.88 682 LEU A CA 1
ATOM 5443 C C . LEU A 1 682 ? 17.653 6.378 -53.690 1.00 43.88 682 LEU A C 1
ATOM 5445 O O . LEU A 1 682 ? 17.678 6.253 -52.469 1.00 43.88 682 LEU A O 1
ATOM 5449 N N . GLU A 1 683 ? 16.644 6.995 -54.317 1.00 41.28 683 GLU A N 1
ATOM 5450 C CA . GLU A 1 683 ? 15.527 7.649 -53.615 1.00 41.28 683 GLU A CA 1
ATOM 5451 C C . GLU A 1 683 ? 14.378 6.687 -53.236 1.00 41.28 683 GLU A C 1
ATOM 5453 O O . GLU A 1 683 ? 13.702 6.907 -52.230 1.00 41.28 683 GLU A O 1
ATOM 5458 N N . GLN A 1 684 ? 14.143 5.593 -53.981 1.00 36.56 684 GLN A N 1
ATOM 5459 C CA . GLN A 1 684 ? 12.973 4.722 -53.751 1.00 36.56 684 GLN A CA 1
ATOM 5460 C C . GLN A 1 684 ? 13.171 3.569 -52.752 1.00 36.56 684 GLN A C 1
ATOM 5462 O O . GLN A 1 684 ? 12.184 3.099 -52.181 1.00 36.56 684 GLN A O 1
ATOM 5467 N N . LYS A 1 685 ? 14.394 3.092 -52.482 1.00 38.59 685 LYS A N 1
ATOM 5468 C CA . LYS A 1 685 ? 14.621 1.963 -51.551 1.00 38.59 685 LYS A CA 1
ATOM 5469 C C . LYS A 1 685 ? 15.014 2.434 -50.144 1.00 38.59 685 LYS A C 1
ATOM 5471 O O . LYS A 1 685 ? 16.118 2.201 -49.672 1.00 38.59 685 LYS A O 1
ATOM 5476 N N . GLY A 1 686 ? 14.043 3.022 -49.437 1.00 35.72 686 GLY A N 1
ATOM 5477 C CA . GLY A 1 686 ? 13.983 2.959 -47.968 1.00 35.72 686 GLY A CA 1
ATOM 5478 C C . GLY A 1 686 ? 14.510 4.149 -47.158 1.00 35.72 686 GLY A C 1
ATOM 5479 O O . GLY A 1 686 ? 14.885 3.954 -46.002 1.00 35.72 686 GLY A O 1
ATOM 5480 N N . MET A 1 687 ? 14.514 5.376 -47.681 1.00 40.66 687 MET A N 1
ATOM 5481 C CA . MET A 1 687 ? 14.899 6.568 -46.907 1.00 40.66 687 MET A CA 1
ATOM 5482 C C . MET A 1 687 ? 13.822 7.657 -46.970 1.00 40.66 687 MET A C 1
ATOM 5484 O O . MET A 1 687 ? 13.936 8.617 -47.716 1.00 40.66 687 MET A O 1
ATOM 5488 N N . LYS A 1 688 ? 12.758 7.514 -46.166 1.00 32.66 688 LYS A N 1
ATOM 5489 C CA . LYS A 1 688 ? 11.846 8.636 -45.853 1.00 32.66 688 LYS A CA 1
ATOM 5490 C C . LYS A 1 688 ? 12.048 9.243 -44.464 1.00 32.66 688 LYS A C 1
ATOM 5492 O O . LYS A 1 688 ? 11.627 10.369 -44.254 1.00 32.66 688 LYS A O 1
ATOM 5497 N N . ASN A 1 689 ? 12.773 8.576 -43.565 1.00 32.75 689 ASN A N 1
ATOM 5498 C CA . ASN A 1 689 ? 13.126 9.121 -42.255 1.00 32.75 689 ASN A CA 1
ATOM 5499 C C . ASN A 1 689 ? 14.624 8.920 -42.019 1.00 32.75 689 ASN A C 1
ATOM 5501 O O . ASN A 1 689 ? 14.992 7.839 -41.579 1.00 32.75 689 ASN A O 1
ATOM 5505 N N . THR A 1 690 ? 15.440 9.914 -42.382 1.00 31.72 690 THR A N 1
ATOM 5506 C CA . THR A 1 690 ? 16.701 10.330 -41.723 1.00 31.72 690 THR A CA 1
ATOM 5507 C C . THR A 1 690 ? 17.470 11.285 -42.645 1.00 31.72 690 THR A C 1
ATOM 5509 O O . THR A 1 690 ? 18.452 10.927 -43.284 1.00 31.72 690 THR A O 1
ATOM 5512 N N . ASN A 1 691 ? 17.026 12.546 -42.711 1.00 32.88 691 ASN A N 1
ATOM 5513 C CA . ASN A 1 691 ? 17.835 13.615 -43.316 1.00 32.88 691 ASN A CA 1
ATOM 5514 C C . ASN A 1 691 ? 19.101 13.920 -42.489 1.00 32.88 691 ASN A C 1
ATOM 5516 O O . ASN A 1 691 ? 20.054 14.476 -43.028 1.00 32.88 691 ASN A O 1
ATOM 5520 N N . ASP A 1 692 ? 19.132 13.510 -41.218 1.00 32.25 692 ASP A N 1
ATOM 5521 C CA . ASP A 1 692 ? 20.252 13.768 -40.309 1.00 32.25 692 ASP A CA 1
ATOM 5522 C C . ASP A 1 692 ? 21.373 12.717 -40.443 1.00 32.25 692 ASP A C 1
ATOM 5524 O O . ASP A 1 692 ? 22.540 13.089 -40.490 1.00 32.25 692 ASP A O 1
ATOM 5528 N N . GLU A 1 693 ? 21.059 11.433 -40.665 1.00 33.22 693 GLU A N 1
ATOM 5529 C CA . GLU A 1 693 ? 22.077 10.393 -40.940 1.00 33.22 693 GLU A CA 1
ATOM 5530 C C . GLU A 1 693 ? 22.643 10.496 -42.361 1.00 33.22 693 GLU A C 1
ATOM 5532 O O . GLU A 1 693 ? 23.802 10.157 -42.598 1.00 33.22 693 GLU A O 1
ATOM 5537 N N . ILE A 1 694 ? 21.849 11.009 -43.311 1.00 33.56 694 ILE A N 1
ATOM 5538 C CA . ILE A 1 694 ? 22.335 11.386 -44.644 1.00 33.56 694 ILE A CA 1
ATOM 5539 C C . ILE A 1 694 ? 23.261 12.599 -44.537 1.00 33.56 694 ILE A C 1
ATOM 5541 O O . ILE A 1 694 ? 24.251 12.645 -45.251 1.00 33.56 694 ILE A O 1
ATOM 5545 N N . MET A 1 695 ? 23.009 13.560 -43.638 1.00 33.50 695 MET A N 1
ATOM 5546 C CA . MET A 1 695 ? 23.958 14.650 -43.377 1.00 33.50 695 MET A CA 1
ATOM 5547 C C . MET A 1 695 ? 25.223 14.184 -42.654 1.00 33.50 695 MET A C 1
ATOM 5549 O O . MET A 1 695 ? 26.280 14.738 -42.920 1.00 33.50 695 MET A O 1
ATOM 5553 N N . GLU A 1 696 ? 25.153 13.169 -41.796 1.00 32.38 696 GLU A N 1
ATOM 5554 C CA . GLU A 1 696 ? 26.323 12.629 -41.093 1.00 32.38 696 GLU A CA 1
ATOM 5555 C C . GLU A 1 696 ? 27.177 11.737 -42.013 1.00 32.38 696 GLU A C 1
ATOM 5557 O O . GLU A 1 696 ? 28.394 11.884 -42.071 1.00 32.38 696 GLU A O 1
ATOM 5562 N N . THR A 1 697 ? 26.551 10.921 -42.866 1.00 29.69 697 THR A N 1
ATOM 5563 C CA . THR A 1 697 ? 27.252 10.210 -43.953 1.00 29.69 697 THR A CA 1
ATOM 5564 C C . THR A 1 697 ? 27.749 11.156 -45.047 1.00 29.69 697 THR A C 1
ATOM 5566 O O . THR A 1 697 ? 28.821 10.925 -45.599 1.00 29.69 697 THR A O 1
ATOM 5569 N N . LYS A 1 698 ? 27.051 12.268 -45.310 1.00 33.44 698 LYS A N 1
ATOM 5570 C CA . LYS A 1 698 ? 27.513 13.356 -46.187 1.00 33.44 698 LYS A CA 1
ATOM 5571 C C . LYS A 1 698 ? 28.618 14.198 -45.549 1.00 33.44 698 LYS A C 1
ATOM 5573 O O . LYS A 1 698 ? 29.496 14.625 -46.276 1.00 33.44 698 LYS A O 1
ATOM 5578 N N . SER A 1 699 ? 28.641 14.362 -44.227 1.00 32.19 699 SER A N 1
ATOM 5579 C CA . SER A 1 699 ? 29.732 14.985 -43.464 1.00 32.19 699 SER A CA 1
ATOM 5580 C C . SER A 1 699 ? 30.994 14.127 -43.533 1.00 32.19 699 SER A C 1
ATOM 5582 O O . SER A 1 699 ? 32.067 14.644 -43.810 1.00 32.19 699 SER A O 1
ATOM 5584 N N . ILE A 1 700 ? 30.861 12.806 -43.381 1.00 32.19 700 ILE A N 1
ATOM 5585 C CA . ILE A 1 700 ? 31.967 11.844 -43.527 1.00 32.19 700 ILE A CA 1
ATOM 5586 C C . ILE A 1 700 ? 32.454 11.781 -44.991 1.00 32.19 700 ILE A C 1
ATOM 5588 O O . ILE A 1 700 ? 33.651 11.652 -45.250 1.00 32.19 700 ILE A O 1
ATOM 5592 N N . PHE A 1 701 ? 31.547 11.944 -45.962 1.00 34.97 701 PHE A N 1
ATOM 5593 C CA . PHE A 1 701 ? 31.883 12.050 -47.387 1.00 34.97 701 PHE A CA 1
ATOM 5594 C C . PHE A 1 701 ? 32.528 13.406 -47.740 1.00 34.97 701 PHE A C 1
ATOM 5596 O O . PHE A 1 701 ? 33.437 13.456 -48.564 1.00 34.97 701 PHE A O 1
ATOM 5603 N N . GLU A 1 702 ? 32.113 14.505 -47.103 1.00 35.50 702 GLU A N 1
ATOM 5604 C CA . GLU A 1 702 ? 32.651 15.862 -47.290 1.00 35.50 702 GLU A CA 1
ATOM 5605 C C . GLU A 1 702 ? 34.011 16.063 -46.596 1.00 35.50 702 GLU A C 1
ATOM 5607 O O . GLU A 1 702 ? 34.848 16.793 -47.126 1.00 35.50 702 GLU A O 1
ATOM 5612 N N . GLU A 1 703 ? 34.298 15.352 -45.500 1.00 34.09 703 GLU A N 1
ATOM 5613 C CA . GLU A 1 703 ? 35.578 15.432 -44.777 1.00 34.09 703 GLU A CA 1
ATOM 5614 C C . GLU A 1 703 ? 36.735 14.721 -45.517 1.00 34.09 703 GLU A C 1
ATOM 5616 O O . GLU A 1 703 ? 37.900 15.096 -45.370 1.00 34.09 703 GLU A O 1
ATOM 5621 N N . HIS A 1 704 ? 36.433 13.784 -46.430 1.00 37.97 704 HIS A N 1
ATOM 5622 C CA . HIS A 1 704 ? 37.432 13.081 -47.257 1.00 37.97 704 HIS A CA 1
ATOM 5623 C C . HIS A 1 704 ? 37.328 13.351 -48.784 1.00 37.97 704 HIS A C 1
ATOM 5625 O O . HIS A 1 704 ? 38.124 12.830 -49.571 1.00 37.97 704 HIS A O 1
ATOM 5631 N N . SER A 1 705 ? 36.435 14.253 -49.220 1.00 35.22 705 SER A N 1
ATOM 5632 C CA . SER A 1 705 ? 36.090 14.582 -50.630 1.00 35.22 705 SER A CA 1
ATOM 5633 C C . SER A 1 705 ? 37.177 15.307 -51.457 1.00 35.22 705 SER A C 1
ATOM 5635 O O . SER A 1 705 ? 37.040 15.504 -52.672 1.00 35.22 705 SER A O 1
ATOM 5637 N N . SER A 1 706 ? 38.322 15.668 -50.872 1.00 33.62 706 SER A N 1
ATOM 5638 C CA . SER A 1 706 ? 39.310 16.489 -51.595 1.00 33.62 706 SER A CA 1
ATOM 5639 C C . SER A 1 706 ? 39.956 15.795 -52.811 1.00 33.62 706 SER A C 1
ATOM 5641 O O . SER A 1 706 ? 40.481 16.492 -53.679 1.00 33.62 706 SER A O 1
ATOM 5643 N N . ALA A 1 707 ? 39.903 14.460 -52.917 1.00 35.09 707 ALA A N 1
ATOM 5644 C CA . ALA A 1 707 ? 40.437 13.700 -54.055 1.00 35.09 707 ALA A CA 1
ATOM 5645 C C . ALA A 1 707 ? 39.410 13.490 -55.189 1.00 35.09 707 ALA A C 1
ATOM 5647 O O . ALA A 1 707 ? 39.765 13.580 -56.363 1.00 35.09 707 ALA A O 1
ATOM 5648 N N . PHE A 1 708 ? 38.130 13.292 -54.853 1.00 36.25 708 PHE A N 1
ATOM 5649 C CA . PHE A 1 708 ? 37.054 13.054 -55.826 1.00 36.25 708 PHE A CA 1
ATOM 5650 C C . PHE A 1 708 ? 36.623 14.352 -56.538 1.00 36.25 708 PHE A C 1
ATOM 5652 O O . PHE A 1 708 ? 36.412 14.374 -57.751 1.00 36.25 708 PHE A O 1
ATOM 5659 N N . SER A 1 709 ? 36.623 15.474 -55.809 1.00 35.59 709 SER A N 1
ATOM 5660 C CA . SER A 1 709 ? 36.401 16.824 -56.353 1.00 35.59 709 SER A CA 1
ATOM 5661 C C . SER A 1 709 ? 37.496 17.266 -57.347 1.00 35.59 709 SER A C 1
ATOM 5663 O O . SER A 1 709 ? 37.204 17.895 -58.369 1.00 35.59 709 SER A O 1
ATOM 5665 N N . ARG A 1 710 ? 38.760 16.870 -57.110 1.00 35.66 710 ARG A N 1
ATOM 5666 C CA . ARG A 1 710 ? 39.904 17.151 -58.006 1.00 35.66 710 ARG A CA 1
ATOM 5667 C C . ARG A 1 710 ? 39.853 16.372 -59.323 1.00 35.66 710 ARG A C 1
ATOM 5669 O O . ARG A 1 710 ? 40.331 16.861 -60.341 1.00 35.66 710 ARG A O 1
ATOM 5676 N N . TRP A 1 711 ? 39.250 15.187 -59.323 1.00 39.44 711 TRP A N 1
ATOM 5677 C CA . TRP A 1 711 ? 39.082 14.383 -60.533 1.00 39.44 711 TRP A CA 1
ATOM 5678 C C . TRP A 1 711 ? 37.941 14.907 -61.428 1.00 39.44 711 TRP A C 1
ATOM 5680 O O . TRP A 1 711 ? 38.106 15.004 -62.644 1.00 39.44 711 TRP A O 1
ATOM 5690 N N . LEU A 1 712 ? 36.824 15.358 -60.839 1.00 34.12 712 LEU A N 1
ATOM 5691 C CA . LEU A 1 712 ? 35.683 15.941 -61.571 1.00 34.12 712 LEU A CA 1
ATOM 5692 C C . LEU A 1 712 ? 35.981 17.320 -62.192 1.00 34.12 712 LEU A C 1
ATOM 5694 O O . LEU A 1 712 ? 35.472 17.647 -63.265 1.00 34.12 712 LEU A O 1
ATOM 5698 N N . THR A 1 713 ? 36.838 18.127 -61.562 1.00 35.03 713 THR A N 1
ATOM 5699 C CA . THR A 1 713 ? 37.214 19.461 -62.068 1.00 35.03 713 THR A CA 1
ATOM 5700 C C . THR A 1 713 ? 38.114 19.409 -63.306 1.00 35.03 713 THR A C 1
ATOM 5702 O O . THR A 1 713 ? 38.013 20.292 -64.155 1.00 35.03 713 THR A O 1
ATOM 5705 N N . SER A 1 714 ? 38.890 18.335 -63.494 1.00 32.31 714 SER A N 1
ATOM 5706 C CA . SER A 1 714 ? 39.790 18.157 -64.646 1.00 32.31 714 SER A CA 1
ATOM 5707 C C . SER A 1 714 ? 39.075 17.926 -65.989 1.00 32.31 714 SER A C 1
ATOM 5709 O O . SER A 1 714 ? 39.724 17.977 -67.033 1.00 32.31 714 SER A O 1
ATOM 5711 N N . ARG A 1 715 ? 37.761 17.651 -66.001 1.00 30.66 715 ARG A N 1
ATOM 5712 C CA . ARG A 1 715 ? 37.023 17.254 -67.219 1.00 30.66 715 ARG A CA 1
ATOM 5713 C C . ARG A 1 715 ? 35.996 18.291 -67.704 1.00 30.66 715 ARG A C 1
ATOM 5715 O O . ARG A 1 715 ? 35.457 18.132 -68.794 1.00 30.66 715 ARG A O 1
ATOM 5722 N N . SER A 1 716 ? 35.754 19.378 -66.957 1.00 29.03 716 SER A N 1
ATOM 5723 C CA . SER A 1 716 ? 34.682 20.361 -67.250 1.00 29.03 716 SER A CA 1
ATOM 5724 C C . SER A 1 716 ? 35.120 21.672 -67.934 1.00 29.03 716 SER A C 1
ATOM 5726 O O . SER A 1 716 ? 34.301 22.566 -68.143 1.00 29.03 716 SER A O 1
ATOM 5728 N N . GLU A 1 717 ? 36.378 21.800 -68.365 1.00 28.08 717 GLU A N 1
ATOM 5729 C CA . GLU A 1 717 ? 36.919 23.050 -68.934 1.00 28.08 717 GLU A CA 1
ATOM 5730 C C . GLU A 1 717 ? 36.390 23.459 -70.329 1.00 28.08 717 GLU A C 1
ATOM 5732 O O . GLU A 1 717 ? 36.839 24.461 -70.879 1.00 28.08 717 GLU A O 1
ATOM 5737 N N . ARG A 1 718 ? 35.405 22.765 -70.921 1.00 30.41 718 ARG A N 1
ATOM 5738 C CA . ARG A 1 718 ? 34.995 23.007 -72.323 1.00 30.41 718 ARG A CA 1
ATOM 5739 C C . ARG A 1 718 ? 33.630 23.672 -72.559 1.00 30.41 718 ARG A C 1
ATOM 5741 O O . ARG A 1 718 ? 33.212 23.756 -73.706 1.00 30.41 718 ARG A O 1
ATOM 5748 N N . VAL A 1 719 ? 32.941 24.186 -71.532 1.00 28.95 719 VAL A N 1
ATOM 5749 C CA . VAL A 1 719 ? 31.596 24.808 -71.705 1.00 28.95 719 VAL A CA 1
ATOM 5750 C C . VAL A 1 719 ? 31.524 26.275 -71.246 1.00 28.95 719 VAL A C 1
ATOM 5752 O O . VAL A 1 719 ? 30.480 26.919 -71.309 1.00 28.95 719 VAL A O 1
ATOM 5755 N N . ARG A 1 720 ? 32.647 26.889 -70.858 1.00 28.12 720 ARG A N 1
ATOM 5756 C CA . ARG A 1 720 ? 32.682 28.313 -70.486 1.00 28.12 720 ARG A CA 1
ATOM 5757 C C . ARG A 1 720 ? 32.993 29.203 -71.701 1.00 28.12 720 ARG A C 1
ATOM 5759 O O . ARG A 1 720 ? 34.019 29.869 -71.730 1.00 28.12 720 ARG A O 1
ATOM 5766 N N . SER A 1 721 ? 32.114 29.229 -72.706 1.00 28.48 721 SER A N 1
ATOM 5767 C CA . SER A 1 721 ? 32.181 30.234 -73.785 1.00 28.48 721 SER A CA 1
ATOM 5768 C C . SER A 1 721 ? 30.832 30.496 -74.466 1.00 28.48 721 SER A C 1
ATOM 5770 O O . SER A 1 721 ? 30.671 30.269 -75.661 1.00 28.48 721 SER A O 1
ATOM 5772 N N . ALA A 1 722 ? 29.853 31.011 -73.724 1.00 26.16 722 ALA A N 1
ATOM 5773 C CA . ALA A 1 722 ? 28.760 31.779 -74.318 1.00 26.16 722 ALA A CA 1
ATOM 5774 C C . ALA A 1 722 ? 28.170 32.743 -73.279 1.00 26.16 722 ALA A C 1
ATOM 5776 O O . ALA A 1 722 ? 27.645 32.320 -72.255 1.00 26.16 722 ALA A O 1
ATOM 5777 N N . CYS A 1 723 ? 28.265 34.036 -73.594 1.00 25.16 723 CYS A N 1
ATOM 5778 C CA . CYS A 1 723 ? 27.619 35.179 -72.946 1.00 25.16 723 CYS A CA 1
ATOM 5779 C C . CYS A 1 723 ? 28.145 35.632 -71.575 1.00 25.16 723 CYS A C 1
ATOM 5781 O O . CYS A 1 723 ? 27.593 35.332 -70.522 1.00 25.16 723 CYS A O 1
ATOM 5783 N N . GLY A 1 724 ? 29.126 36.535 -71.620 1.00 26.41 724 GLY A N 1
ATOM 5784 C CA . GLY A 1 724 ? 29.112 37.703 -70.742 1.00 26.41 724 GLY A CA 1
ATOM 5785 C C . GLY A 1 724 ? 28.729 38.941 -71.550 1.00 26.41 724 GLY A C 1
ATOM 5786 O O . GLY A 1 724 ? 29.216 39.067 -72.673 1.00 26.41 724 GLY A O 1
ATOM 5787 N N . ARG A 1 725 ? 27.922 39.854 -70.978 1.00 25.64 725 ARG A N 1
ATOM 5788 C CA . ARG A 1 725 ? 28.217 41.303 -70.969 1.00 25.64 725 ARG A CA 1
ATOM 5789 C C . ARG A 1 725 ? 27.199 42.178 -70.210 1.00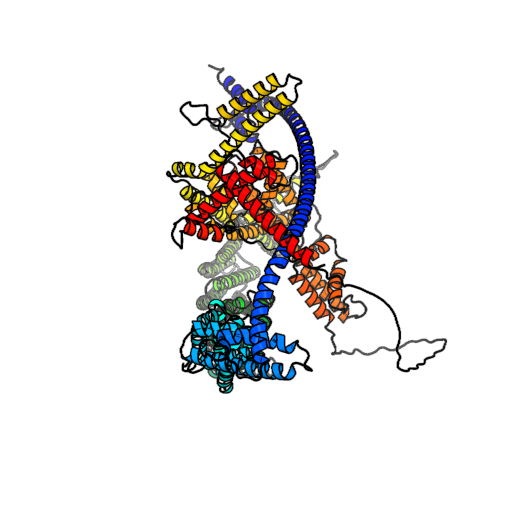 25.64 725 ARG A C 1
ATOM 5791 O O . ARG A 1 725 ? 25.996 42.033 -70.379 1.00 25.64 725 ARG A O 1
ATOM 5798 N N . TRP A 1 726 ? 27.792 43.175 -69.543 1.00 22.81 726 TRP A N 1
ATOM 5799 C CA . TRP A 1 726 ? 27.313 44.507 -69.133 1.00 22.81 726 TRP A CA 1
ATOM 5800 C C . TRP A 1 726 ? 26.691 44.737 -67.746 1.00 22.81 726 TRP A C 1
ATOM 5802 O O . TRP A 1 726 ? 25.999 43.916 -67.161 1.00 22.81 726 TRP A O 1
ATOM 5812 N N . VAL A 1 727 ? 27.053 45.917 -67.237 1.00 25.56 727 VAL A N 1
ATOM 5813 C CA . VAL A 1 727 ? 27.158 46.404 -65.858 1.00 25.56 727 VAL A CA 1
ATOM 5814 C C . VAL A 1 727 ? 26.380 47.731 -65.772 1.00 25.56 727 VAL A C 1
ATOM 5816 O O . VAL A 1 727 ? 26.675 48.604 -66.578 1.00 25.56 727 VAL A O 1
ATOM 5819 N N . ILE A 1 728 ? 25.448 47.828 -64.797 1.00 30.27 728 ILE A N 1
ATOM 5820 C CA . ILE A 1 728 ? 25.047 48.964 -63.899 1.00 30.27 728 ILE A CA 1
ATOM 5821 C C . ILE A 1 728 ? 24.562 50.281 -64.590 1.00 30.27 728 ILE A C 1
ATOM 5823 O O . ILE A 1 728 ? 25.288 50.770 -65.451 1.00 30.27 728 ILE A O 1
ATOM 5827 N N . PRO A 1 729 ? 23.416 50.936 -64.208 1.00 34.34 729 PRO A N 1
ATOM 5828 C CA . PRO A 1 729 ? 23.321 51.609 -62.895 1.00 34.34 729 PRO A CA 1
ATOM 5829 C C . PRO A 1 729 ? 21.952 51.900 -62.206 1.00 34.34 729 PRO A C 1
ATOM 5831 O O . PRO A 1 729 ? 20.937 52.150 -62.837 1.00 34.34 729 PRO A O 1
ATOM 5834 N N . ASN A 1 730 ? 22.050 52.009 -60.868 1.00 25.48 730 ASN A N 1
ATOM 5835 C CA . ASN A 1 730 ? 21.494 53.031 -59.952 1.00 25.48 730 ASN A CA 1
ATOM 5836 C C . ASN A 1 730 ? 19.998 53.162 -59.544 1.00 25.48 730 ASN A C 1
ATOM 5838 O O . ASN A 1 730 ? 19.105 53.306 -60.364 1.00 25.48 730 ASN A O 1
ATOM 5842 N N . PHE A 1 731 ? 19.859 53.353 -58.214 1.00 23.61 731 PHE A N 1
ATOM 5843 C CA . PHE A 1 731 ? 18.872 54.106 -57.406 1.00 23.61 731 PHE A CA 1
ATOM 5844 C C . PHE A 1 731 ? 17.407 53.629 -57.268 1.00 23.61 731 PHE A C 1
ATOM 5846 O O . PHE A 1 731 ? 16.659 53.545 -58.232 1.00 23.61 731 PHE A O 1
ATOM 5853 N N . GLY A 1 732 ? 16.961 53.474 -56.007 1.00 23.77 732 GLY A N 1
ATOM 5854 C CA . GLY A 1 732 ? 15.540 53.472 -55.619 1.00 23.77 732 GLY A CA 1
ATOM 5855 C C . GLY A 1 732 ? 15.249 52.787 -54.275 1.00 23.77 732 GLY A C 1
ATOM 5856 O O . GLY A 1 732 ? 15.564 51.622 -54.090 1.00 23.77 732 GLY A O 1
ATOM 5857 N N . HIS A 1 733 ? 14.670 53.520 -53.326 1.00 28.06 733 HIS A N 1
ATOM 5858 C CA . HIS A 1 733 ? 14.481 53.178 -51.910 1.00 28.06 733 HIS A CA 1
ATOM 5859 C C . HIS A 1 733 ? 13.467 52.051 -51.573 1.00 28.06 733 HIS A C 1
ATOM 5861 O O . HIS A 1 733 ? 12.423 51.931 -52.198 1.00 28.06 733 HIS A O 1
ATOM 5867 N N . CYS A 1 734 ? 13.723 51.422 -50.410 1.00 27.33 734 CYS A N 1
ATOM 5868 C CA . CYS A 1 734 ? 12.777 50.954 -49.371 1.00 27.33 734 CYS A CA 1
ATOM 5869 C C . CYS A 1 734 ? 12.323 49.466 -49.313 1.00 27.33 734 CYS A C 1
ATOM 5871 O O . CYS A 1 734 ? 11.607 48.965 -50.168 1.00 27.33 734 CYS A O 1
ATOM 5873 N N . SER A 1 735 ? 12.663 48.837 -48.172 1.00 36.41 735 SER A N 1
ATOM 5874 C CA . SER A 1 735 ? 12.013 47.710 -47.461 1.00 36.41 735 SER A CA 1
ATOM 5875 C C . SER A 1 735 ? 11.888 46.323 -48.126 1.00 36.41 735 SER A C 1
ATOM 5877 O O . SER A 1 735 ? 10.854 45.969 -48.684 1.00 36.41 735 SER A O 1
ATOM 5879 N N . THR A 1 736 ? 12.890 45.452 -47.927 1.00 33.47 736 THR A N 1
ATOM 5880 C CA . THR A 1 736 ? 12.809 44.004 -48.252 1.00 33.47 736 THR A CA 1
ATOM 5881 C C . THR A 1 736 ? 13.442 43.078 -47.198 1.00 33.47 736 THR A C 1
ATOM 5883 O O . THR A 1 736 ? 13.796 41.940 -47.492 1.00 33.47 736 THR A O 1
ATOM 5886 N N . ALA A 1 737 ? 13.543 43.507 -45.935 1.00 36.09 737 ALA A N 1
ATOM 5887 C CA . ALA A 1 737 ? 14.034 42.650 -44.841 1.00 36.09 737 ALA A CA 1
ATOM 5888 C C . ALA A 1 737 ? 12.932 41.783 -44.183 1.00 36.09 737 ALA A C 1
ATOM 5890 O O . ALA A 1 737 ? 13.229 40.801 -43.506 1.00 36.09 737 ALA A O 1
ATOM 5891 N N . THR A 1 738 ? 11.649 42.093 -44.399 1.00 38.44 738 THR A N 1
ATOM 5892 C CA . THR A 1 738 ? 10.514 41.429 -43.724 1.00 38.44 738 THR A CA 1
ATOM 5893 C C . THR A 1 738 ? 9.980 40.190 -44.459 1.00 38.44 738 THR A C 1
ATOM 5895 O O . THR A 1 738 ? 9.357 39.326 -43.840 1.00 38.44 738 THR A O 1
ATOM 5898 N N . VAL A 1 739 ? 10.259 40.040 -45.761 1.00 42.47 739 VAL A N 1
ATOM 5899 C CA . VAL A 1 739 ? 9.690 38.965 -46.605 1.00 42.47 739 VAL A CA 1
ATOM 5900 C C . VAL A 1 739 ? 10.521 37.671 -46.573 1.00 42.47 739 VAL A C 1
ATOM 5902 O O . VAL A 1 739 ? 9.956 36.577 -46.610 1.00 42.47 739 VAL A O 1
ATOM 5905 N N . GLN A 1 740 ? 11.850 37.753 -46.429 1.00 38.91 740 GLN A N 1
ATOM 5906 C CA . GLN A 1 740 ? 12.708 36.559 -46.330 1.00 38.91 740 GLN A CA 1
ATOM 5907 C C . GLN A 1 740 ? 12.631 35.870 -44.957 1.00 38.91 740 GLN A C 1
ATOM 5909 O O . GLN A 1 740 ? 12.710 34.643 -44.885 1.00 38.91 740 GLN A O 1
ATOM 5914 N N . LEU A 1 741 ? 12.385 36.626 -43.880 1.00 42.81 741 LEU A N 1
ATOM 5915 C CA . LEU A 1 741 ? 12.217 36.063 -42.537 1.00 42.81 741 LEU A CA 1
ATOM 5916 C C . LEU A 1 741 ? 10.915 35.246 -42.428 1.00 42.81 741 LEU A C 1
ATOM 5918 O O . LEU A 1 741 ? 10.922 34.140 -41.891 1.00 42.81 741 LEU A O 1
ATOM 5922 N N . ARG A 1 742 ? 9.816 35.732 -43.030 1.00 42.16 742 ARG A N 1
ATOM 5923 C CA . ARG A 1 742 ? 8.510 35.045 -43.031 1.00 42.16 742 ARG A CA 1
ATOM 5924 C C . ARG A 1 742 ? 8.543 33.691 -43.743 1.00 42.16 742 ARG A C 1
ATOM 5926 O O . ARG A 1 742 ? 7.997 32.734 -43.207 1.00 42.16 742 ARG A O 1
ATOM 5933 N N . LYS A 1 743 ? 9.224 33.569 -44.891 1.00 42.25 743 LYS A N 1
ATOM 5934 C CA . LYS A 1 743 ? 9.327 32.284 -45.616 1.00 42.25 743 LYS A CA 1
ATOM 5935 C C . LYS A 1 743 ? 10.144 31.239 -44.847 1.00 42.25 743 LYS A C 1
ATOM 5937 O O . LYS A 1 743 ? 9.775 30.073 -44.839 1.00 42.25 743 LYS A O 1
ATOM 5942 N N . CYS A 1 744 ? 11.204 31.648 -44.149 1.00 47.38 744 CYS A N 1
ATOM 5943 C CA . CYS A 1 744 ? 12.053 30.733 -43.377 1.00 47.38 744 CYS A CA 1
ATOM 5944 C C . CYS A 1 744 ? 11.374 30.250 -42.076 1.00 47.38 744 CYS A C 1
ATOM 5946 O O . CYS A 1 744 ? 11.538 29.094 -41.680 1.00 47.38 744 CYS A O 1
ATOM 5948 N N . ILE A 1 745 ? 10.560 31.109 -41.446 1.00 53.41 745 ILE A N 1
ATOM 5949 C CA . ILE A 1 745 ? 9.712 30.748 -40.297 1.00 53.41 745 ILE A CA 1
ATOM 5950 C C . ILE A 1 745 ? 8.594 29.793 -40.737 1.00 53.41 745 ILE A C 1
ATOM 5952 O O . ILE A 1 745 ? 8.364 28.791 -40.066 1.00 53.41 745 ILE A O 1
ATOM 5956 N N . PHE A 1 746 ? 7.960 30.043 -41.888 1.00 49.47 746 PHE A N 1
ATOM 5957 C CA . PHE A 1 746 ? 6.855 29.225 -42.401 1.00 49.47 746 PHE A CA 1
ATOM 5958 C C . PHE A 1 746 ? 7.292 27.786 -42.726 1.00 49.47 746 PHE A C 1
ATOM 5960 O O . PHE A 1 746 ? 6.662 26.831 -42.281 1.00 49.47 746 PHE A O 1
ATOM 5967 N N . THR A 1 747 ? 8.437 27.599 -43.393 1.00 54.62 747 THR A N 1
ATOM 5968 C CA . THR A 1 747 ? 8.955 26.251 -43.699 1.00 54.62 747 THR A CA 1
ATOM 5969 C C . THR A 1 747 ? 9.436 25.504 -42.448 1.00 54.62 747 THR A C 1
ATOM 5971 O O . THR A 1 747 ? 9.349 24.278 -42.388 1.00 54.62 747 THR A O 1
ATOM 5974 N N . ARG A 1 748 ? 9.931 26.217 -41.423 1.00 55.97 748 ARG A N 1
ATOM 5975 C CA . ARG A 1 748 ? 10.291 25.623 -40.120 1.00 55.97 748 ARG A CA 1
ATOM 5976 C C . ARG A 1 748 ? 9.067 25.298 -39.260 1.00 55.97 748 ARG A C 1
ATOM 5978 O O . ARG A 1 748 ? 9.136 24.342 -38.496 1.00 55.97 748 ARG A O 1
ATOM 5985 N N . ALA A 1 749 ? 7.978 26.058 -39.382 1.00 53.88 749 ALA A N 1
ATOM 5986 C CA . ALA A 1 749 ? 6.706 25.787 -38.714 1.00 53.88 749 ALA A CA 1
ATOM 5987 C C . ALA A 1 749 ? 6.048 24.515 -39.266 1.00 53.88 749 ALA A C 1
ATOM 5989 O O . ALA A 1 749 ? 5.642 23.665 -38.485 1.00 53.88 749 ALA A O 1
ATOM 5990 N N . ILE A 1 750 ? 6.041 24.331 -40.592 1.00 64.81 750 ILE A N 1
ATOM 5991 C CA . ILE A 1 750 ? 5.488 23.125 -41.235 1.00 64.81 750 ILE A CA 1
ATOM 5992 C C . ILE A 1 750 ? 6.240 21.864 -40.786 1.00 64.81 750 ILE A C 1
ATOM 5994 O O . ILE A 1 750 ? 5.616 20.901 -40.363 1.00 64.81 750 ILE A O 1
ATOM 5998 N N . ARG A 1 751 ? 7.582 21.890 -40.755 1.00 57.03 751 ARG A N 1
ATOM 5999 C CA . ARG A 1 751 ? 8.374 20.745 -40.260 1.00 57.03 751 ARG A CA 1
ATOM 6000 C C . ARG A 1 751 ? 8.157 20.452 -38.775 1.00 57.03 751 ARG A C 1
ATOM 6002 O O . ARG A 1 751 ? 8.273 19.301 -38.370 1.00 57.03 751 ARG A O 1
ATOM 6009 N N . LEU A 1 752 ? 7.884 21.477 -37.964 1.00 58.25 752 LEU A N 1
ATOM 6010 C CA . LEU A 1 752 ? 7.540 21.297 -36.555 1.00 58.25 752 LEU A CA 1
ATOM 6011 C C . LEU A 1 752 ? 6.156 20.657 -36.425 1.00 58.25 752 LEU A C 1
ATOM 6013 O O . LEU A 1 752 ? 6.013 19.719 -35.657 1.00 58.25 752 LEU A O 1
ATOM 6017 N N . ILE A 1 753 ? 5.166 21.128 -37.188 1.00 60.75 753 ILE A N 1
ATOM 6018 C CA . ILE A 1 753 ? 3.816 20.553 -37.217 1.00 60.75 753 ILE A CA 1
ATOM 6019 C C . ILE A 1 753 ? 3.888 19.089 -37.653 1.00 60.75 753 ILE A C 1
ATOM 6021 O O . ILE A 1 753 ? 3.380 18.240 -36.935 1.00 60.75 753 ILE A O 1
ATOM 6025 N N . ASP A 1 754 ? 4.606 18.770 -38.731 1.00 60.62 754 ASP A N 1
ATOM 6026 C CA . ASP A 1 754 ? 4.786 17.389 -39.191 1.00 60.62 754 ASP A CA 1
ATOM 6027 C C . ASP A 1 754 ? 5.506 16.521 -38.146 1.00 60.62 754 ASP A C 1
ATOM 6029 O O . ASP A 1 754 ? 5.099 15.389 -37.896 1.00 60.62 754 ASP A O 1
ATOM 6033 N N . ALA A 1 755 ? 6.541 17.041 -37.475 1.00 57.53 755 ALA A N 1
ATOM 6034 C CA . ALA A 1 755 ? 7.247 16.313 -36.418 1.00 57.53 755 ALA A CA 1
ATOM 6035 C C . ALA A 1 755 ? 6.376 16.091 -35.170 1.00 57.53 755 ALA A C 1
ATOM 6037 O O . ALA A 1 755 ? 6.398 15.004 -34.597 1.00 57.53 755 ALA A O 1
ATOM 6038 N N . LEU A 1 756 ? 5.590 17.093 -34.767 1.00 54.19 756 LEU A N 1
ATOM 6039 C CA . LEU A 1 756 ? 4.652 17.012 -33.646 1.00 54.19 756 LEU A CA 1
ATOM 6040 C C . LEU A 1 756 ? 3.482 16.068 -33.957 1.00 54.19 756 LEU A C 1
ATOM 6042 O O . LEU A 1 756 ? 3.038 15.345 -33.072 1.00 54.19 756 LEU A O 1
ATOM 6046 N N . LEU A 1 757 ? 3.022 16.035 -35.210 1.00 56.88 757 LEU A N 1
ATOM 6047 C CA . LEU A 1 757 ? 1.910 15.208 -35.680 1.00 56.88 757 LEU A CA 1
ATOM 6048 C C . LEU A 1 757 ? 2.343 13.748 -35.887 1.00 56.88 757 LEU A C 1
ATOM 6050 O O . LEU A 1 757 ? 1.630 12.828 -35.505 1.00 56.88 757 LEU A O 1
ATOM 6054 N N . VAL A 1 758 ? 3.560 13.503 -36.383 1.00 61.84 758 VAL A N 1
ATOM 6055 C CA . VAL A 1 758 ? 4.151 12.152 -36.423 1.00 61.84 758 VAL A CA 1
ATOM 6056 C C . VAL A 1 758 ? 4.447 11.634 -35.011 1.00 61.84 758 VAL A C 1
ATOM 6058 O O . VAL A 1 758 ? 4.273 10.445 -34.750 1.00 61.84 758 VAL A O 1
ATOM 6061 N N . TRP A 1 759 ? 4.870 12.503 -34.089 1.00 55.72 759 TRP A N 1
ATOM 6062 C CA . TRP A 1 759 ? 5.147 12.134 -32.699 1.00 55.72 759 TRP A CA 1
ATOM 6063 C C . TRP A 1 759 ? 3.867 11.860 -31.891 1.00 55.72 759 TRP A C 1
ATOM 6065 O O . TRP A 1 759 ? 3.822 10.872 -31.160 1.00 55.72 759 TRP A O 1
ATOM 6075 N N . SER A 1 760 ? 2.802 12.652 -32.079 1.00 57.22 760 SER A N 1
ATOM 6076 C CA . SER A 1 760 ? 1.506 12.436 -31.416 1.00 57.22 760 SER A CA 1
ATOM 6077 C C . SER A 1 760 ? 0.793 11.165 -31.898 1.00 57.22 760 SER A C 1
ATOM 6079 O O . SER A 1 760 ? 0.189 10.452 -31.096 1.00 57.22 760 SER A O 1
ATOM 6081 N N . VAL A 1 761 ? 0.902 10.836 -33.191 1.00 58.25 761 VAL A N 1
ATOM 6082 C CA . VAL A 1 761 ? 0.191 9.704 -33.810 1.00 58.25 761 VAL A CA 1
ATOM 6083 C C . VAL A 1 761 ? 0.841 8.349 -33.505 1.00 58.25 761 VAL A C 1
ATOM 6085 O O . VAL A 1 761 ? 0.137 7.345 -33.427 1.00 58.25 761 VAL A O 1
ATOM 6088 N N . LYS A 1 762 ? 2.167 8.277 -33.318 1.00 55.56 762 LYS A N 1
ATOM 6089 C CA . LYS A 1 762 ? 2.879 6.986 -33.334 1.00 55.56 762 LYS A CA 1
ATOM 6090 C C . LYS A 1 762 ? 2.866 6.203 -32.011 1.00 55.56 762 LYS A C 1
ATOM 6092 O O . LYS A 1 762 ? 3.130 5.008 -32.070 1.00 55.56 762 LYS A O 1
ATOM 6097 N N . TRP A 1 763 ? 2.546 6.818 -30.862 1.00 55.44 763 TRP A N 1
ATOM 6098 C CA . TRP A 1 763 ? 2.604 6.115 -29.562 1.00 55.44 763 TRP A CA 1
ATOM 6099 C C . TRP A 1 763 ? 1.531 6.466 -28.508 1.00 55.44 763 TRP A C 1
ATOM 6101 O O . TRP A 1 763 ? 1.437 5.735 -27.531 1.00 55.44 763 TRP A O 1
ATOM 6111 N N . HIS A 1 764 ? 0.677 7.489 -28.689 1.00 61.88 764 HIS A N 1
ATOM 6112 C CA . HIS A 1 764 ? -0.195 7.974 -27.591 1.00 61.88 764 HIS A CA 1
ATOM 6113 C C . HIS A 1 764 ? -1.668 8.244 -27.960 1.00 61.88 764 HIS A C 1
ATOM 6115 O O . HIS A 1 764 ? -2.432 8.737 -27.133 1.00 61.88 764 HIS A O 1
ATOM 6121 N N . LEU A 1 765 ? -2.113 7.883 -29.173 1.00 65.38 765 LEU A N 1
ATOM 6122 C CA . LEU A 1 765 ? -3.536 7.955 -29.555 1.00 65.38 765 LEU A CA 1
ATOM 6123 C C . LEU A 1 765 ? -4.349 6.759 -29.017 1.00 65.38 765 LEU A C 1
ATOM 6125 O O . LEU A 1 765 ? -5.560 6.848 -28.833 1.00 65.38 765 LEU A O 1
ATOM 6129 N N . ILE A 1 766 ? -3.676 5.634 -28.756 1.00 72.81 766 ILE A N 1
ATOM 6130 C CA . ILE A 1 766 ? -4.291 4.370 -28.329 1.00 72.81 766 ILE A CA 1
ATOM 6131 C C . ILE A 1 766 ? -5.014 4.505 -26.975 1.00 72.81 766 ILE A C 1
ATOM 6133 O O . ILE A 1 766 ? -6.177 4.113 -26.915 1.00 72.81 766 ILE A O 1
ATOM 6137 N N . PRO A 1 767 ? -4.427 5.101 -25.916 1.00 72.81 767 PRO A N 1
ATOM 6138 C CA . PRO A 1 767 ? -5.114 5.263 -24.631 1.00 72.81 767 PRO A CA 1
ATOM 6139 C C . PRO A 1 767 ? -6.362 6.152 -24.735 1.00 72.81 767 PRO A C 1
ATOM 6141 O O . PRO A 1 767 ? -7.403 5.839 -24.162 1.00 72.81 767 PRO A O 1
ATOM 6144 N N . PHE A 1 768 ? -6.305 7.214 -25.546 1.00 73.06 768 PHE A N 1
ATOM 6145 C CA . PHE A 1 768 ? -7.463 8.068 -25.821 1.00 73.06 768 PHE A CA 1
ATOM 6146 C C . PHE A 1 768 ? -8.580 7.304 -26.548 1.00 73.06 768 PHE A C 1
ATOM 6148 O O . PHE A 1 768 ? -9.743 7.383 -26.157 1.00 73.06 768 PHE A O 1
ATOM 6155 N N . LEU A 1 769 ? -8.234 6.504 -27.562 1.00 79.12 769 LEU A N 1
ATOM 6156 C CA . LEU A 1 769 ? -9.194 5.649 -28.268 1.00 79.12 769 LEU A CA 1
ATOM 6157 C C . LEU A 1 769 ? -9.795 4.568 -27.358 1.00 79.12 769 LEU A C 1
ATOM 6159 O O . LEU A 1 769 ? -10.981 4.265 -27.480 1.00 79.12 769 LEU A O 1
ATOM 6163 N N . ILE A 1 770 ? -9.009 4.025 -26.424 1.00 83.44 770 ILE A N 1
ATOM 6164 C CA . ILE A 1 770 ? -9.486 3.090 -25.398 1.00 83.44 770 ILE A CA 1
ATOM 6165 C C . ILE A 1 770 ? -10.515 3.774 -24.493 1.00 83.44 770 ILE A C 1
ATOM 6167 O O . ILE A 1 770 ? -11.565 3.188 -24.239 1.00 83.44 770 ILE A O 1
ATOM 6171 N N . LEU A 1 771 ? -10.267 5.013 -24.055 1.00 82.94 771 LEU A N 1
ATOM 6172 C CA . LEU A 1 771 ? -11.211 5.761 -23.221 1.00 82.94 771 LEU A CA 1
ATOM 6173 C C . LEU A 1 771 ? -12.514 6.066 -23.966 1.00 82.94 771 LEU A C 1
ATOM 6175 O O . LEU A 1 771 ? -13.593 5.850 -23.426 1.00 82.94 771 LEU A O 1
ATOM 6179 N N . VAL A 1 772 ? -12.425 6.503 -25.225 1.00 83.12 772 VAL A N 1
ATOM 6180 C CA . VAL A 1 772 ? -13.605 6.736 -26.073 1.00 83.12 772 VAL A CA 1
ATOM 6181 C C . VAL A 1 772 ? -14.397 5.438 -26.266 1.00 83.12 772 VAL A C 1
ATOM 6183 O O . VAL A 1 772 ? -15.618 5.432 -26.112 1.00 83.12 772 VAL A O 1
ATOM 6186 N N . GLY A 1 773 ? -13.716 4.321 -26.537 1.00 86.56 773 GLY A N 1
ATOM 6187 C CA . GLY A 1 773 ? -14.344 3.003 -26.638 1.00 86.56 773 GLY A CA 1
ATOM 6188 C C . GLY A 1 773 ? -15.013 2.560 -25.333 1.00 86.56 773 GLY A C 1
ATOM 6189 O O . GLY A 1 773 ? -16.124 2.030 -25.361 1.00 86.56 773 GLY A O 1
ATOM 6190 N N . TYR A 1 774 ? -14.379 2.832 -24.192 1.00 90.12 774 TYR A N 1
ATOM 6191 C CA . TYR A 1 774 ? -14.906 2.535 -22.863 1.00 90.12 774 TYR A CA 1
ATOM 6192 C C . TYR A 1 774 ? -16.194 3.321 -22.572 1.00 90.12 774 TYR A C 1
ATOM 6194 O O . TYR A 1 774 ? -17.198 2.724 -22.184 1.00 90.12 774 TYR A O 1
ATOM 6202 N N . SER A 1 775 ? -16.218 4.624 -22.867 1.00 88.44 775 SER A N 1
ATOM 6203 C CA . SER A 1 775 ? -17.395 5.490 -22.693 1.00 88.44 775 SER A CA 1
ATOM 6204 C C . SER A 1 775 ? -18.569 5.090 -23.584 1.00 88.44 775 SER A C 1
ATOM 6206 O O . SER A 1 775 ? -19.718 5.096 -23.136 1.00 88.44 775 SER A O 1
ATOM 6208 N N . LEU A 1 776 ? -18.296 4.702 -24.834 1.00 88.62 776 LEU A N 1
ATOM 6209 C CA . LEU A 1 776 ? -19.319 4.218 -25.765 1.00 88.62 776 LEU A CA 1
ATOM 6210 C C . LEU A 1 776 ? -19.897 2.864 -25.326 1.00 88.62 776 LEU A C 1
ATOM 6212 O O . LEU A 1 776 ? -21.113 2.667 -25.380 1.00 88.62 776 LEU A O 1
ATOM 6216 N N . LEU A 1 777 ? -19.048 1.948 -24.845 1.00 90.69 777 LEU A N 1
ATOM 6217 C CA . LEU A 1 777 ? -19.474 0.659 -24.295 1.00 90.69 777 LEU A CA 1
ATOM 6218 C C . LEU A 1 777 ? -20.344 0.849 -23.044 1.00 90.69 777 LEU A C 1
ATOM 6220 O O . LEU A 1 777 ? -21.416 0.251 -22.944 1.00 90.69 777 LEU A O 1
ATOM 6224 N N . GLY A 1 778 ? -19.908 1.706 -22.116 1.00 88.00 778 GLY A N 1
ATOM 6225 C CA . GLY A 1 778 ? -20.663 2.060 -20.917 1.00 88.00 778 GLY A CA 1
ATOM 6226 C C . GLY A 1 778 ? -22.024 2.658 -21.258 1.00 88.00 778 GLY A C 1
ATOM 6227 O O . GLY A 1 778 ? -23.042 2.178 -20.765 1.00 88.00 778 GLY A O 1
ATOM 6228 N N . GLY A 1 779 ? -22.065 3.636 -22.169 1.00 87.50 779 GLY A N 1
ATOM 6229 C CA . GLY A 1 779 ? -23.314 4.244 -22.629 1.00 87.50 779 GLY A CA 1
ATOM 6230 C C . GLY A 1 779 ? -24.276 3.250 -23.287 1.00 87.50 779 GLY A C 1
ATOM 6231 O O . GLY A 1 779 ? -25.474 3.297 -23.017 1.00 87.50 779 GLY A O 1
ATOM 6232 N N . CYS A 1 780 ? -23.764 2.294 -24.071 1.00 87.62 780 CYS A N 1
ATOM 6233 C CA . CYS A 1 780 ? -24.565 1.210 -24.648 1.00 87.62 780 CYS A CA 1
ATOM 6234 C C . CYS A 1 780 ? -25.189 0.314 -23.565 1.00 87.62 780 CYS A C 1
ATOM 6236 O O . CYS A 1 780 ? -26.391 0.049 -23.583 1.00 87.62 780 CYS A O 1
ATOM 6238 N N . LEU A 1 781 ? -24.392 -0.115 -22.583 1.00 88.12 781 LEU A N 1
ATOM 6239 C CA . LEU A 1 781 ? -24.848 -0.992 -21.502 1.00 88.12 781 LEU A CA 1
ATOM 6240 C C . LEU A 1 781 ? -25.837 -0.295 -20.558 1.00 88.12 781 LEU A C 1
ATOM 6242 O O . LEU A 1 781 ? -26.850 -0.894 -20.196 1.00 88.12 781 LEU A O 1
ATOM 6246 N N . PHE A 1 782 ? -25.603 0.975 -20.211 1.00 87.00 782 PHE A N 1
ATOM 6247 C CA . PHE A 1 782 ? -26.561 1.776 -19.442 1.00 87.00 782 PHE A CA 1
ATOM 6248 C C . PHE A 1 782 ? -27.877 1.962 -20.198 1.00 87.00 782 PHE A C 1
ATOM 6250 O O . PHE A 1 782 ? -28.942 1.806 -19.602 1.00 87.00 782 PHE A O 1
ATOM 6257 N N . HIS A 1 783 ? -27.816 2.207 -21.509 1.00 84.25 783 HIS A N 1
ATOM 6258 C CA . HIS A 1 783 ? -29.010 2.318 -22.341 1.00 84.25 783 HIS A CA 1
ATOM 6259 C C . HIS A 1 783 ? -29.803 1.001 -22.398 1.00 84.25 783 HIS A C 1
ATOM 6261 O O . HIS A 1 783 ? -31.026 1.023 -22.309 1.00 84.25 783 HIS A O 1
ATOM 6267 N N . ILE A 1 784 ? -29.138 -0.159 -22.462 1.00 83.31 784 ILE A N 1
ATOM 6268 C CA . ILE A 1 784 ? -29.808 -1.474 -22.437 1.00 83.31 784 ILE A CA 1
ATOM 6269 C C . ILE A 1 784 ? -30.452 -1.755 -21.070 1.00 83.31 784 ILE A C 1
ATOM 6271 O O . ILE A 1 784 ? -31.589 -2.224 -21.005 1.00 83.31 784 ILE A O 1
ATOM 6275 N N . LEU A 1 785 ? -29.742 -1.474 -19.973 1.00 79.31 785 LEU A N 1
ATOM 6276 C CA . LEU A 1 785 ? -30.213 -1.752 -18.610 1.00 79.31 785 LEU A CA 1
ATOM 6277 C C . LEU A 1 785 ? -31.365 -0.834 -18.177 1.00 79.31 785 LEU A C 1
ATOM 6279 O O . LEU A 1 785 ? -32.245 -1.260 -17.430 1.00 79.31 785 LEU A O 1
ATOM 6283 N N . GLU A 1 786 ? -31.376 0.409 -18.654 1.00 75.00 786 GLU A N 1
ATOM 6284 C CA . GLU A 1 786 ? -32.379 1.419 -18.302 1.00 75.00 786 GLU A CA 1
ATOM 6285 C C . GLU A 1 786 ? -33.424 1.663 -19.413 1.00 75.00 786 GLU A C 1
ATOM 6287 O O . GLU A 1 786 ? -34.377 2.400 -19.180 1.00 75.00 786 GLU A O 1
ATOM 6292 N N . GLY A 1 787 ? -33.298 1.046 -20.597 1.00 62.84 787 GLY A N 1
ATOM 6293 C CA . GLY A 1 787 ? -34.161 1.270 -21.774 1.00 62.84 787 GLY A CA 1
ATOM 6294 C C . GLY A 1 787 ? -35.300 0.259 -21.997 1.00 62.84 787 GLY A C 1
ATOM 6295 O O . GLY A 1 787 ? -35.952 0.286 -23.039 1.00 62.84 787 GLY A O 1
ATOM 6296 N N . GLY A 1 788 ? -35.559 -0.663 -21.061 1.00 54.72 788 GLY A N 1
ATOM 6297 C CA . GLY A 1 788 ? -36.561 -1.730 -21.237 1.00 54.72 788 GLY A CA 1
ATOM 6298 C C . GLY A 1 788 ? -38.041 -1.263 -21.244 1.00 54.72 788 GLY A C 1
ATOM 6299 O O . GLY A 1 788 ? -38.402 -0.324 -20.533 1.00 54.72 788 GLY A O 1
ATOM 6300 N N . PRO A 1 789 ? -38.960 -1.963 -21.950 1.00 47.69 789 PRO A N 1
ATOM 6301 C CA . PRO A 1 789 ? -40.366 -1.556 -22.170 1.00 47.69 789 PRO A CA 1
ATOM 6302 C C . PRO A 1 789 ? -41.281 -1.550 -20.922 1.00 47.69 789 PRO A C 1
ATOM 6304 O O . PRO A 1 789 ? -42.460 -1.208 -20.999 1.00 47.69 789 PRO A O 1
ATOM 6307 N N . THR A 1 790 ? -40.776 -1.920 -19.744 1.00 43.97 790 THR A N 1
ATOM 6308 C CA . THR A 1 790 ? -41.544 -2.062 -18.489 1.00 43.97 790 THR A CA 1
ATOM 6309 C C . THR A 1 790 ? -41.615 -0.799 -17.618 1.00 43.97 790 THR A C 1
ATOM 6311 O O . THR A 1 790 ? -42.202 -0.820 -16.533 1.00 43.97 790 THR A O 1
ATOM 6314 N N . ILE A 1 791 ? -41.060 0.322 -18.075 1.00 51.53 791 ILE A N 1
ATOM 6315 C CA . ILE A 1 791 ? -40.859 1.526 -17.257 1.00 51.53 791 ILE A CA 1
ATOM 6316 C C . ILE A 1 791 ? -42.113 2.390 -16.984 1.00 51.53 791 ILE A C 1
ATOM 6318 O O . ILE A 1 791 ? -42.129 3.006 -15.912 1.00 51.53 791 ILE A O 1
ATOM 6322 N N . PRO A 1 792 ? -43.221 2.398 -17.768 1.00 45.84 792 PRO A N 1
ATOM 6323 C CA . PRO A 1 792 ? -44.362 3.261 -17.428 1.00 45.84 792 PRO A CA 1
ATOM 6324 C C . PRO A 1 792 ? -45.087 2.858 -16.126 1.00 45.84 792 PRO A C 1
ATOM 6326 O O . PRO A 1 792 ? -45.851 3.645 -15.569 1.00 45.84 792 PRO A O 1
ATOM 6329 N N . LYS A 1 793 ? -44.829 1.655 -15.582 1.00 43.47 793 LYS A N 1
ATOM 6330 C CA . LYS A 1 793 ? -45.406 1.189 -14.305 1.00 43.47 793 LYS A CA 1
ATOM 6331 C C . LYS A 1 793 ? -44.595 1.591 -13.061 1.00 43.47 793 LYS A C 1
ATOM 6333 O O . LYS A 1 793 ? -45.164 1.644 -11.971 1.00 43.47 793 LYS A O 1
ATOM 6338 N N . LEU A 1 794 ? -43.306 1.924 -13.191 1.00 44.12 794 LEU A N 1
ATOM 6339 C CA . LEU A 1 794 ? -42.459 2.380 -12.070 1.00 44.12 794 LEU A CA 1
ATOM 6340 C C . LEU A 1 794 ? -42.534 3.899 -11.846 1.00 44.12 794 LEU A C 1
ATOM 6342 O O . LEU A 1 794 ? -42.407 4.360 -10.709 1.00 44.12 794 LEU A O 1
ATOM 6346 N N . THR A 1 795 ? -42.847 4.674 -12.889 1.00 45.09 795 THR A N 1
ATOM 6347 C CA . THR A 1 795 ? -43.060 6.133 -12.824 1.00 45.09 795 THR A CA 1
ATOM 6348 C C . THR A 1 795 ? -44.191 6.524 -11.871 1.00 45.09 795 THR A C 1
ATOM 6350 O O . THR A 1 795 ? -44.108 7.569 -11.224 1.00 45.09 795 THR A O 1
ATOM 6353 N N . ASN A 1 796 ? -45.210 5.669 -11.724 1.00 40.50 796 ASN A N 1
ATOM 6354 C CA . ASN A 1 796 ? -46.394 5.928 -10.895 1.00 40.50 796 ASN A CA 1
ATOM 6355 C C . ASN A 1 796 ? -46.179 5.624 -9.393 1.00 40.50 796 ASN A C 1
ATOM 6357 O O . ASN A 1 796 ? -46.878 6.157 -8.534 1.00 40.50 796 ASN A O 1
ATOM 6361 N N . ARG A 1 797 ? -45.178 4.799 -9.038 1.00 39.28 797 ARG A N 1
ATOM 6362 C CA . ARG A 1 797 ? -44.830 4.522 -7.627 1.00 39.28 797 ARG A CA 1
ATOM 6363 C C . ARG A 1 797 ? -43.929 5.601 -7.019 1.00 39.28 797 ARG A C 1
ATOM 6365 O O . ARG A 1 797 ? -44.067 5.893 -5.836 1.00 39.28 797 ARG A O 1
ATOM 6372 N N . SER A 1 798 ? -43.066 6.233 -7.821 1.00 43.59 798 SER A N 1
ATOM 6373 C CA . SER A 1 798 ? -42.131 7.274 -7.356 1.00 43.59 798 SER A CA 1
ATOM 6374 C C . SER A 1 798 ? -42.717 8.700 -7.330 1.00 43.59 798 SER A C 1
ATOM 6376 O O . SER A 1 798 ? -42.087 9.602 -6.784 1.00 43.59 798 SER A O 1
ATOM 6378 N N . THR A 1 799 ? -43.907 8.930 -7.899 1.00 41.34 799 THR A N 1
ATOM 6379 C CA . THR A 1 799 ? -44.577 10.252 -7.971 1.00 41.34 799 THR A CA 1
ATOM 6380 C C . THR A 1 799 ? -45.555 10.528 -6.824 1.00 41.34 799 THR A C 1
ATOM 6382 O O . THR A 1 799 ? -45.908 11.684 -6.583 1.00 41.34 799 THR A O 1
ATOM 6385 N N . ARG A 1 800 ? -45.943 9.502 -6.053 1.00 40.03 800 ARG A N 1
ATOM 6386 C CA . ARG A 1 800 ? -46.825 9.630 -4.878 1.00 40.03 800 ARG A CA 1
ATOM 6387 C C . ARG A 1 800 ? -46.381 10.678 -3.837 1.00 40.03 800 ARG A C 1
ATOM 6389 O O . ARG A 1 800 ? -47.254 11.406 -3.368 1.00 40.03 800 ARG A O 1
ATOM 6396 N N . PRO A 1 801 ? -45.084 10.830 -3.492 1.00 44.03 801 PRO A N 1
ATOM 6397 C CA . PRO A 1 801 ? -44.671 11.849 -2.523 1.00 44.03 801 PRO A CA 1
ATOM 6398 C C . PRO A 1 801 ? -44.711 13.287 -3.073 1.00 44.03 801 PRO A C 1
ATOM 6400 O O . PRO A 1 801 ? -44.827 14.224 -2.287 1.00 44.03 801 PRO A O 1
ATOM 6403 N N . TYR A 1 802 ? -44.681 13.486 -4.397 1.00 42.59 802 TYR A N 1
ATOM 6404 C CA . TYR A 1 802 ? -44.731 14.822 -5.013 1.00 42.59 802 TYR A CA 1
ATOM 6405 C C . TYR A 1 802 ? -46.164 15.356 -5.151 1.00 42.59 802 TYR A C 1
ATOM 6407 O O . TYR A 1 802 ? -46.410 16.528 -4.878 1.00 42.59 802 TYR A O 1
ATOM 6415 N N . ILE A 1 803 ? -47.131 14.491 -5.480 1.00 47.91 803 ILE A N 1
ATOM 6416 C CA . ILE A 1 803 ? -48.557 14.863 -5.566 1.00 47.91 803 ILE A CA 1
ATOM 6417 C C . ILE A 1 803 ? -49.118 15.218 -4.178 1.00 47.91 803 ILE A C 1
ATOM 6419 O O . ILE A 1 803 ? -49.922 16.141 -4.049 1.00 47.91 803 ILE A O 1
ATOM 6423 N N . LEU A 1 804 ? -48.656 14.535 -3.121 1.00 43.50 804 LEU A N 1
ATOM 6424 C CA . LEU A 1 804 ? -49.023 14.874 -1.742 1.00 43.50 804 LEU A CA 1
ATOM 6425 C C . LEU A 1 804 ? -48.481 16.251 -1.331 1.00 43.50 804 LEU A C 1
ATOM 6427 O O . LEU A 1 804 ? -49.186 17.016 -0.682 1.00 43.50 804 LEU A O 1
ATOM 6431 N N . ARG A 1 805 ? -47.252 16.587 -1.744 1.00 42.47 805 ARG A N 1
ATOM 6432 C CA . ARG A 1 805 ? -46.602 17.861 -1.405 1.00 42.47 805 ARG A CA 1
ATOM 6433 C C . ARG A 1 805 ? -47.249 19.046 -2.140 1.00 42.47 805 ARG A C 1
ATOM 6435 O O . ARG A 1 805 ? -47.485 20.079 -1.524 1.00 42.47 805 ARG A O 1
ATOM 6442 N N . ALA A 1 806 ? -47.643 18.867 -3.404 1.00 46.44 806 ALA A N 1
ATOM 6443 C CA . ALA A 1 806 ? -48.386 19.877 -4.169 1.00 46.44 806 ALA A CA 1
ATOM 6444 C C . ALA A 1 806 ? -49.789 20.165 -3.590 1.00 46.44 806 ALA A C 1
ATOM 6446 O O . ALA A 1 806 ? -50.224 21.317 -3.582 1.00 46.44 806 ALA A O 1
ATOM 6447 N N . ARG A 1 807 ? -50.472 19.147 -3.037 1.00 48.53 807 ARG A N 1
ATOM 6448 C CA . ARG A 1 807 ? -51.761 19.307 -2.333 1.00 48.53 807 ARG A CA 1
ATOM 6449 C C . ARG A 1 807 ? -51.649 20.079 -1.015 1.00 48.53 807 ARG A C 1
ATOM 6451 O O . ARG A 1 807 ? -52.567 20.809 -0.657 1.00 48.53 807 ARG A O 1
ATOM 6458 N N . VAL A 1 808 ? -50.528 19.940 -0.305 1.00 50.56 808 VAL A N 1
ATOM 6459 C CA . VAL A 1 808 ? -50.266 20.692 0.935 1.00 50.56 808 VAL A CA 1
ATOM 6460 C C . VAL A 1 808 ? -49.992 22.169 0.635 1.00 50.56 808 VAL A C 1
ATOM 6462 O O . VAL A 1 808 ? -50.476 23.033 1.362 1.00 50.56 808 VAL A O 1
ATOM 6465 N N . HIS A 1 809 ? -49.300 22.473 -0.468 1.00 45.62 809 HIS A N 1
ATOM 6466 C CA . HIS A 1 809 ? -49.060 23.858 -0.887 1.00 45.62 809 HIS A CA 1
ATOM 6467 C C . HIS A 1 809 ? -50.338 24.581 -1.338 1.00 45.62 809 HIS A C 1
ATOM 6469 O O . HIS A 1 809 ? -50.579 25.700 -0.899 1.00 45.62 809 HIS A O 1
ATOM 6475 N N . THR A 1 810 ? -51.216 23.928 -2.108 1.00 52.22 810 THR A N 1
ATOM 6476 C CA . THR A 1 810 ? -52.497 24.540 -2.525 1.00 52.22 810 THR A CA 1
ATOM 6477 C C . THR A 1 810 ? -53.431 24.819 -1.342 1.00 52.22 810 THR A C 1
ATOM 6479 O O . THR A 1 810 ? -54.104 25.846 -1.322 1.00 52.22 810 THR A O 1
ATOM 6482 N N . ALA A 1 811 ? -53.445 23.959 -0.316 1.00 54.44 811 ALA A N 1
ATOM 6483 C CA . ALA A 1 811 ? -54.186 24.220 0.921 1.00 54.44 811 ALA A CA 1
ATOM 6484 C C . ALA A 1 811 ? -53.601 25.404 1.718 1.00 54.44 811 ALA A C 1
ATOM 6486 O O . ALA A 1 811 ? -54.356 26.215 2.256 1.00 54.44 811 ALA A O 1
ATOM 6487 N N . ALA A 1 812 ? -52.270 25.539 1.743 1.00 55.56 812 ALA A N 1
ATOM 6488 C CA . ALA A 1 812 ? -51.590 26.661 2.386 1.00 55.56 812 ALA A CA 1
ATOM 6489 C C . ALA A 1 812 ? -51.863 27.999 1.673 1.00 55.56 812 ALA A C 1
ATOM 6491 O O . ALA A 1 812 ? -52.043 29.015 2.344 1.00 55.56 812 ALA A O 1
ATOM 6492 N N . ASP A 1 813 ? -51.977 28.005 0.342 1.00 58.91 813 ASP A N 1
ATOM 6493 C CA . ASP A 1 813 ? -52.315 29.207 -0.431 1.00 58.91 813 ASP A CA 1
ATOM 6494 C C . ASP A 1 813 ? -53.762 29.667 -0.188 1.00 58.91 813 ASP A C 1
ATOM 6496 O O . ASP A 1 813 ? -54.001 30.856 0.035 1.00 58.91 813 ASP A O 1
ATOM 6500 N N . TYR A 1 814 ? -54.733 28.744 -0.112 1.00 66.19 814 TYR A N 1
ATOM 6501 C CA . TYR A 1 814 ? -56.107 29.090 0.288 1.00 66.19 814 TYR A CA 1
ATOM 6502 C C . TYR A 1 814 ? -56.185 29.592 1.733 1.00 66.19 814 TYR A C 1
ATOM 6504 O O . TYR A 1 814 ? -56.968 30.494 2.036 1.00 66.19 814 TYR A O 1
ATOM 6512 N N . GLN A 1 815 ? -55.354 29.047 2.624 1.00 63.25 815 GLN A N 1
ATOM 6513 C CA . GLN A 1 815 ? -55.257 29.503 4.008 1.00 63.25 815 GLN A CA 1
ATOM 6514 C C . GLN A 1 815 ? -54.640 30.906 4.097 1.00 63.25 815 GLN A C 1
ATOM 6516 O O . GLN A 1 815 ? -55.088 31.729 4.900 1.00 63.25 815 GLN A O 1
ATOM 6521 N N . LYS A 1 816 ? -53.657 31.209 3.241 1.00 67.44 816 LYS A N 1
ATOM 6522 C CA . LYS A 1 816 ? -53.038 32.534 3.119 1.00 67.44 816 LYS A CA 1
ATOM 6523 C C . LYS A 1 816 ? -54.014 33.575 2.557 1.00 67.44 816 LYS A C 1
ATOM 6525 O O . LYS A 1 816 ? -54.101 34.675 3.094 1.00 67.44 816 LYS A O 1
ATOM 6530 N N . GLU A 1 817 ? -54.800 33.227 1.540 1.00 70.38 817 GLU A N 1
ATOM 6531 C CA . GLU A 1 817 ? -55.821 34.130 0.986 1.00 70.38 817 GLU A CA 1
ATOM 6532 C C . GLU A 1 817 ? -56.955 34.384 1.994 1.00 70.38 817 GLU A C 1
ATOM 6534 O O . GLU A 1 817 ? -57.355 35.529 2.199 1.00 70.38 817 GLU A O 1
ATOM 6539 N N . ALA A 1 818 ? -57.414 33.353 2.712 1.00 69.81 818 ALA A N 1
ATOM 6540 C CA . ALA A 1 818 ? -58.415 33.509 3.769 1.00 69.81 818 ALA A CA 1
ATOM 6541 C C . ALA A 1 818 ? -57.907 34.388 4.925 1.00 69.81 818 ALA A C 1
ATOM 6543 O O . ALA A 1 818 ? -58.643 35.235 5.434 1.00 69.81 818 ALA A O 1
ATOM 6544 N N . THR A 1 819 ? -56.637 34.241 5.318 1.00 68.69 819 THR A N 1
ATOM 6545 C CA . THR A 1 819 ? -56.030 35.098 6.350 1.00 68.69 819 THR A CA 1
ATOM 6546 C C . THR A 1 819 ? -55.839 36.536 5.874 1.00 68.69 819 THR A C 1
ATOM 6548 O O . THR A 1 819 ? -56.089 37.451 6.654 1.00 68.69 819 THR A O 1
ATOM 6551 N N . LEU A 1 820 ? -55.495 36.769 4.604 1.00 74.81 820 LEU A N 1
ATOM 6552 C CA . LEU A 1 820 ? -55.436 38.116 4.024 1.00 74.81 820 LEU A CA 1
ATOM 6553 C C . LEU A 1 820 ? -56.818 38.782 3.935 1.00 74.81 820 LEU A C 1
ATOM 6555 O O . LEU A 1 820 ? -56.941 39.972 4.232 1.00 74.81 820 LEU A O 1
ATOM 6559 N N . GLN A 1 821 ? -57.864 38.035 3.575 1.00 71.50 821 GLN A N 1
ATOM 6560 C CA . GLN A 1 821 ? -59.249 38.525 3.565 1.00 71.50 821 GLN A CA 1
ATOM 6561 C C . GLN A 1 821 ? -59.710 38.904 4.980 1.00 71.50 821 GLN A C 1
ATOM 6563 O O . GLN A 1 821 ? -60.190 40.017 5.195 1.00 71.50 821 GLN A O 1
ATOM 6568 N N . LEU A 1 822 ? -59.464 38.033 5.965 1.00 73.31 822 LEU A N 1
ATOM 6569 C CA . LEU A 1 822 ? -59.749 38.299 7.380 1.00 73.31 822 LEU A CA 1
ATOM 6570 C C . LEU A 1 822 ? -58.979 39.515 7.903 1.00 73.31 822 LEU A C 1
ATOM 6572 O O . LEU A 1 822 ? -59.532 40.335 8.635 1.00 73.31 822 LEU A O 1
ATOM 6576 N N . TRP A 1 823 ? -57.724 39.675 7.482 1.00 68.88 823 TRP A N 1
ATOM 6577 C CA . TRP A 1 823 ? -56.899 40.816 7.863 1.00 68.88 823 TRP A CA 1
ATOM 6578 C C . TRP A 1 823 ? -57.413 42.136 7.263 1.00 68.88 823 TRP A C 1
ATOM 6580 O O . TRP A 1 823 ? -57.469 43.143 7.965 1.00 68.88 823 TRP A O 1
ATOM 6590 N N . ARG A 1 824 ? -57.899 42.139 6.010 1.00 73.50 824 ARG A N 1
ATOM 6591 C CA . ARG A 1 824 ? -58.563 43.317 5.411 1.00 73.50 824 ARG A CA 1
ATOM 6592 C C . ARG A 1 824 ? -59.878 43.676 6.109 1.00 73.50 824 ARG A C 1
ATOM 6594 O O . ARG A 1 824 ? -60.186 44.860 6.225 1.00 73.50 824 ARG A O 1
ATOM 6601 N N . ILE A 1 825 ? -60.637 42.689 6.589 1.00 71.44 825 ILE A N 1
ATOM 6602 C CA . ILE A 1 825 ? -61.882 42.913 7.349 1.00 71.44 825 ILE A CA 1
ATOM 6603 C C . ILE A 1 825 ? -61.573 43.514 8.735 1.00 71.44 825 ILE A C 1
ATOM 6605 O O . ILE A 1 825 ? -62.271 44.419 9.199 1.00 71.44 825 ILE A O 1
ATOM 6609 N N . LEU A 1 826 ? -60.482 43.075 9.373 1.00 62.75 826 LEU A N 1
ATOM 6610 C CA . LEU A 1 826 ? -59.971 43.620 10.639 1.00 62.75 826 LEU A CA 1
ATOM 6611 C C . LEU A 1 826 ? -59.365 45.030 10.513 1.00 62.75 826 LEU A C 1
ATOM 6613 O O . LEU A 1 826 ? -59.216 45.716 11.522 1.00 62.75 826 LEU A O 1
ATOM 6617 N N . GLY A 1 827 ? -59.045 45.475 9.295 1.00 62.03 827 GLY A N 1
ATOM 6618 C CA . GLY A 1 827 ? -58.496 46.806 9.022 1.00 62.03 827 GLY A CA 1
ATOM 6619 C C . GLY A 1 827 ? -59.521 47.889 8.660 1.00 62.03 827 GLY A C 1
ATOM 6620 O O . GLY A 1 827 ? -59.153 49.057 8.617 1.00 62.03 827 GLY A O 1
ATOM 6621 N N . LYS A 1 828 ? -60.787 47.544 8.384 1.00 61.16 828 LYS A N 1
ATOM 6622 C CA . LYS A 1 828 ? -61.844 48.526 8.066 1.00 61.16 828 LYS A CA 1
ATOM 6623 C C . LYS A 1 828 ? -62.676 48.888 9.299 1.00 61.16 828 LYS A C 1
ATOM 6625 O O . LYS A 1 828 ? -63.108 47.985 10.014 1.00 61.16 828 LYS A O 1
ATOM 6630 N N . ASP A 1 829 ? -62.964 50.176 9.485 1.00 60.72 829 ASP A N 1
ATOM 6631 C CA . ASP A 1 829 ? -63.875 50.688 10.519 1.00 60.72 829 ASP A CA 1
ATOM 6632 C C . ASP A 1 829 ? -65.339 50.454 10.105 1.00 60.72 829 ASP A C 1
ATOM 6634 O O . ASP A 1 829 ? -65.985 51.306 9.497 1.00 60.72 829 ASP A O 1
ATOM 6638 N N . VAL A 1 830 ? -65.847 49.252 10.383 1.00 65.50 830 VAL A N 1
ATOM 6639 C CA . VAL A 1 830 ? -67.236 48.832 10.120 1.00 65.50 830 VAL A CA 1
ATOM 6640 C C . VAL A 1 830 ? -67.857 48.340 11.429 1.00 65.50 830 VAL A C 1
ATOM 6642 O O . VAL A 1 830 ? -67.140 47.842 12.297 1.00 65.50 830 VAL A O 1
ATOM 6645 N N . ASN A 1 831 ? -69.180 48.468 11.579 1.00 65.94 831 ASN A N 1
ATOM 6646 C CA . ASN A 1 831 ? -69.916 48.013 12.763 1.00 65.94 831 ASN A CA 1
ATOM 6647 C C . ASN A 1 831 ? -69.660 46.528 13.075 1.00 65.94 831 ASN A C 1
ATOM 6649 O O . ASN A 1 831 ? -69.658 45.679 12.180 1.00 65.94 831 ASN A O 1
ATOM 6653 N N . ASP A 1 832 ? -69.510 46.208 14.364 1.00 69.38 832 ASP A N 1
ATOM 6654 C CA . ASP A 1 832 ? -69.068 44.886 14.828 1.00 69.38 832 ASP A CA 1
ATOM 6655 C C . ASP A 1 832 ? -69.953 43.733 14.330 1.00 69.38 832 ASP A C 1
ATOM 6657 O O . ASP A 1 832 ? -69.442 42.668 13.991 1.00 69.38 832 ASP A O 1
ATOM 6661 N N . THR A 1 833 ? -71.270 43.926 14.224 1.00 71.75 833 THR A N 1
ATOM 6662 C CA . THR A 1 833 ? -72.200 42.890 13.738 1.00 71.75 833 THR A CA 1
ATOM 6663 C C . THR A 1 833 ? -71.980 42.533 12.268 1.00 71.75 833 THR A C 1
ATOM 6665 O O . THR A 1 833 ? -72.004 41.358 11.912 1.00 71.75 833 THR A O 1
ATOM 6668 N N . GLU A 1 834 ? -71.706 43.525 11.424 1.00 68.81 834 GLU A N 1
ATOM 6669 C CA . GLU A 1 834 ? -71.449 43.335 9.993 1.00 68.81 834 GLU A CA 1
ATOM 6670 C C . GLU A 1 834 ? -70.057 42.723 9.763 1.00 68.81 834 GLU A C 1
ATOM 6672 O O . GLU A 1 834 ? -69.862 41.873 8.892 1.00 68.81 834 GLU A O 1
ATOM 6677 N N . ARG A 1 835 ? -69.102 43.072 10.634 1.00 72.25 835 ARG A N 1
ATOM 6678 C CA . ARG A 1 835 ? -67.757 42.490 10.668 1.00 72.25 835 ARG A CA 1
ATOM 6679 C C . ARG A 1 835 ? -67.789 40.997 10.988 1.00 72.25 835 ARG A C 1
ATOM 6681 O O . ARG A 1 835 ? -67.127 40.212 10.311 1.00 72.25 835 ARG A O 1
ATOM 6688 N N . TRP A 1 836 ? -68.588 40.592 11.976 1.00 74.75 836 TRP A N 1
ATOM 6689 C CA . TRP A 1 836 ? -68.765 39.179 12.323 1.00 74.75 836 TRP A CA 1
ATOM 6690 C C . TRP A 1 836 ? -69.388 38.371 11.184 1.00 74.75 836 TRP A C 1
ATOM 6692 O O . TRP A 1 836 ? -68.970 37.239 10.946 1.00 74.75 836 TRP A O 1
ATOM 6702 N N . GLN A 1 837 ? -70.320 38.963 10.437 1.00 77.25 837 GLN A N 1
ATOM 6703 C CA . GLN A 1 837 ? -70.967 38.299 9.308 1.00 77.25 837 GLN A CA 1
ATOM 6704 C C . GLN A 1 837 ? -69.986 38.069 8.143 1.00 77.25 837 GLN A C 1
ATOM 6706 O O . GLN A 1 837 ? -69.888 36.956 7.634 1.00 77.25 837 GLN A O 1
ATOM 6711 N N . GLN A 1 838 ? -69.145 39.057 7.816 1.00 75.31 838 GLN A N 1
ATOM 6712 C CA . GLN A 1 838 ? -68.103 38.918 6.784 1.00 75.31 838 GLN A CA 1
ATOM 6713 C C . GLN A 1 838 ? -66.999 37.916 7.168 1.00 75.31 838 GLN A C 1
ATOM 6715 O O . GLN A 1 838 ? -66.505 37.168 6.319 1.00 75.31 838 GLN A O 1
ATOM 6720 N N . VAL A 1 839 ? -66.621 37.861 8.451 1.00 78.31 839 VAL A N 1
ATOM 6721 C CA . VAL A 1 839 ? -65.688 36.844 8.972 1.00 78.31 839 VAL A CA 1
ATOM 6722 C C . VAL A 1 839 ? -66.286 35.444 8.821 1.00 78.31 839 VAL A C 1
ATOM 6724 O O . VAL A 1 839 ? -65.590 34.515 8.403 1.00 78.31 839 VAL A O 1
ATOM 6727 N N . GLN A 1 840 ? -67.578 35.295 9.115 1.00 78.31 840 GLN A N 1
ATOM 6728 C CA . GLN A 1 840 ? -68.284 34.023 9.003 1.00 78.31 840 GLN A CA 1
ATOM 6729 C C . GLN A 1 840 ? -68.395 33.556 7.543 1.00 78.31 840 GLN A C 1
ATOM 6731 O O . GLN A 1 840 ? -68.115 32.389 7.265 1.00 78.31 840 GLN A O 1
ATOM 6736 N N . ASP A 1 841 ? -68.684 34.457 6.605 1.00 79.00 841 ASP A N 1
ATOM 6737 C CA . ASP A 1 841 ? -68.733 34.143 5.171 1.00 79.00 841 ASP A CA 1
ATOM 6738 C C . ASP A 1 841 ? -67.355 33.749 4.615 1.00 79.00 841 ASP A C 1
ATOM 6740 O O . ASP A 1 841 ? -67.233 32.774 3.869 1.00 79.00 841 ASP A O 1
ATOM 6744 N N . THR A 1 842 ? -66.289 34.436 5.044 1.00 77.31 842 THR A N 1
ATOM 6745 C CA . THR A 1 842 ? -64.902 34.105 4.662 1.00 77.31 842 THR A CA 1
ATOM 6746 C C . THR A 1 842 ? -64.499 32.720 5.179 1.00 77.31 842 THR A C 1
ATOM 6748 O O . THR A 1 842 ? -63.829 31.949 4.486 1.00 77.31 842 THR A O 1
ATOM 6751 N N . TRP A 1 843 ? -64.950 32.366 6.385 1.00 74.75 843 TRP A N 1
ATOM 6752 C CA . TRP A 1 843 ? -64.702 31.054 6.975 1.00 74.75 843 TRP A CA 1
ATOM 6753 C C . TRP A 1 843 ? -65.469 29.928 6.270 1.00 74.75 843 TRP A C 1
ATOM 6755 O O . TRP A 1 843 ? -64.914 28.854 6.023 1.00 74.75 843 TRP A O 1
ATOM 6765 N N . ILE A 1 844 ? -66.725 30.176 5.889 1.00 77.69 844 ILE A N 1
ATOM 6766 C CA . ILE A 1 844 ? -67.536 29.228 5.113 1.00 77.69 844 ILE A CA 1
ATOM 6767 C C . ILE A 1 844 ? -66.925 29.016 3.722 1.00 77.69 844 ILE A C 1
ATOM 6769 O O . ILE A 1 844 ? -66.805 27.872 3.279 1.00 77.69 844 ILE A O 1
ATOM 6773 N N . TRP A 1 845 ? -66.465 30.083 3.063 1.00 80.75 845 TRP A N 1
ATOM 6774 C CA . TRP A 1 845 ? -65.762 29.993 1.782 1.00 80.75 845 TRP A CA 1
ATOM 6775 C C . TRP A 1 845 ? -64.499 29.124 1.881 1.00 80.75 845 TRP A C 1
ATOM 6777 O O . TRP A 1 845 ? -64.353 28.182 1.096 1.00 80.75 845 TRP A O 1
ATOM 6787 N N . TYR A 1 846 ? -63.642 29.364 2.883 1.00 75.00 846 TYR A N 1
ATOM 6788 C CA . TYR A 1 846 ? -62.423 28.577 3.108 1.00 75.00 846 TYR A CA 1
ATOM 6789 C C . TYR A 1 846 ? -62.736 27.089 3.320 1.00 75.00 846 TYR A C 1
ATOM 6791 O O . TYR A 1 846 ? -62.166 26.235 2.639 1.00 75.00 846 TYR A O 1
ATOM 6799 N N . ASN A 1 847 ? -63.708 26.767 4.181 1.00 68.44 847 ASN A N 1
ATOM 6800 C CA . ASN A 1 847 ? -64.119 25.379 4.406 1.00 68.44 847 ASN A CA 1
ATOM 6801 C C . ASN A 1 847 ? -64.728 24.730 3.152 1.00 68.44 847 ASN A C 1
ATOM 6803 O O . ASN A 1 847 ? -64.464 23.560 2.885 1.00 68.44 847 ASN A O 1
ATOM 6807 N N . SER A 1 848 ? -65.490 25.472 2.343 1.00 65.06 848 SER A N 1
ATOM 6808 C CA . SER A 1 848 ? -66.084 24.935 1.109 1.00 65.06 848 SER A CA 1
ATOM 6809 C C . SER A 1 848 ? -65.047 24.599 0.026 1.00 65.06 848 SER A C 1
ATOM 6811 O O . SER A 1 848 ? -65.266 23.693 -0.775 1.00 65.06 848 SER A O 1
ATOM 6813 N N . LYS A 1 849 ? -63.904 25.298 0.007 1.00 62.56 849 LYS A N 1
ATOM 6814 C CA . LYS A 1 849 ? -62.816 25.087 -0.962 1.00 62.56 849 LYS A CA 1
ATOM 6815 C C . LYS A 1 849 ? -61.768 24.084 -0.475 1.00 62.56 849 LYS A C 1
ATOM 6817 O O . LYS A 1 849 ? -61.230 23.345 -1.293 1.00 62.56 849 LYS A O 1
ATOM 6822 N N . ALA A 1 850 ? -61.482 24.051 0.828 1.00 59.62 850 ALA A N 1
ATOM 6823 C CA . ALA A 1 850 ? -60.415 23.231 1.400 1.00 59.62 850 ALA A CA 1
ATOM 6824 C C . ALA A 1 850 ? -60.853 21.811 1.817 1.00 59.62 850 ALA A C 1
ATOM 6826 O O . ALA A 1 850 ? -59.997 20.933 1.913 1.00 59.62 850 ALA A O 1
ATOM 6827 N N . LEU A 1 851 ? -62.150 21.570 2.080 1.00 52.62 851 LEU A N 1
ATOM 6828 C CA . LEU A 1 851 ? -62.615 20.361 2.790 1.00 52.62 851 LEU A CA 1
ATOM 6829 C C . LEU A 1 851 ? -63.696 19.511 2.090 1.00 52.62 851 LEU A C 1
ATOM 6831 O O . LEU A 1 851 ? -64.121 18.520 2.682 1.00 52.62 851 LEU A O 1
ATOM 6835 N N . VAL A 1 852 ? -64.139 19.808 0.859 1.00 47.47 852 VAL A N 1
ATOM 6836 C CA . VAL A 1 852 ? -65.133 18.945 0.175 1.00 47.47 852 VAL A CA 1
ATOM 6837 C C . VAL A 1 852 ? -64.472 17.700 -0.449 1.00 47.47 852 VAL A C 1
ATOM 6839 O O . VAL A 1 852 ? -63.563 17.851 -1.271 1.00 47.47 852 VAL A O 1
ATOM 6842 N N . PRO A 1 853 ? -64.945 16.474 -0.138 1.00 51.94 853 PRO A N 1
ATOM 6843 C CA . PRO A 1 853 ? -64.565 15.248 -0.830 1.00 51.94 853 PRO A CA 1
ATOM 6844 C C . PRO A 1 853 ? -65.570 14.879 -1.949 1.00 51.94 853 PRO A C 1
ATOM 6846 O O . PRO A 1 853 ? -66.704 14.516 -1.655 1.00 51.94 853 PRO A O 1
ATOM 6849 N N . GLU A 1 854 ? -65.079 14.904 -3.202 1.00 43.16 854 GLU A N 1
ATOM 6850 C CA . GLU A 1 854 ? -65.576 14.236 -4.441 1.00 43.16 854 GLU A CA 1
ATOM 6851 C C . GLU A 1 854 ? -66.918 14.695 -5.077 1.00 43.16 854 GLU A C 1
ATOM 6853 O O . GLU A 1 854 ? -67.695 15.367 -4.404 1.00 43.16 854 GLU A O 1
ATOM 6858 N N . PRO A 1 855 ? -67.274 14.334 -6.346 1.00 54.12 855 PRO A N 1
ATOM 6859 C CA . PRO A 1 855 ? -66.545 13.702 -7.470 1.00 54.12 855 PRO A CA 1
ATOM 6860 C C . PRO A 1 855 ? -66.654 14.484 -8.821 1.00 54.12 855 PRO A C 1
ATOM 6862 O O . PRO A 1 855 ? -67.438 15.411 -8.972 1.00 54.12 855 PRO A O 1
ATOM 6865 N N . ALA A 1 856 ? -65.900 14.057 -9.844 1.00 39.69 856 ALA A N 1
ATOM 6866 C CA . ALA A 1 856 ? -66.174 14.271 -11.280 1.00 39.69 856 ALA A CA 1
ATOM 6867 C C . ALA A 1 856 ? -66.435 15.712 -11.801 1.00 39.69 856 ALA A C 1
ATOM 6869 O O . ALA A 1 856 ? -67.535 16.049 -12.231 1.00 39.69 856 ALA A O 1
ATOM 6870 N N . ALA A 1 857 ? -65.374 16.509 -11.942 1.00 33.03 857 ALA A N 1
ATOM 6871 C CA . ALA A 1 857 ? -65.261 17.467 -13.047 1.00 33.03 857 ALA A CA 1
ATOM 6872 C C . ALA A 1 857 ? -63.792 17.514 -13.508 1.00 33.03 857 ALA A C 1
ATOM 6874 O O . ALA A 1 857 ? -62.909 17.641 -12.653 1.00 33.03 857 ALA A O 1
ATOM 6875 N N . PRO A 1 858 ? -63.486 17.380 -14.813 1.00 44.94 858 PRO A N 1
ATOM 6876 C CA . PRO A 1 858 ? -62.124 17.522 -15.303 1.00 44.94 858 PRO A CA 1
ATOM 6877 C C . PRO A 1 858 ? -61.771 19.013 -15.291 1.00 44.94 858 PRO A C 1
ATOM 6879 O O . PRO A 1 858 ? -62.030 19.735 -16.249 1.00 44.94 858 PRO A O 1
ATOM 6882 N N . CYS A 1 859 ? -61.226 19.497 -14.176 1.00 30.11 859 CYS A N 1
ATOM 6883 C CA . CYS A 1 859 ? -60.564 20.796 -14.152 1.00 30.11 859 CYS A CA 1
ATOM 6884 C C . CYS A 1 859 ? -59.164 20.656 -14.769 1.00 30.11 859 CYS A C 1
ATOM 6886 O O . CYS A 1 859 ? -58.508 19.631 -14.561 1.00 30.11 859 CYS A O 1
ATOM 6888 N N . PRO A 1 860 ? -58.737 21.653 -15.559 1.00 34.16 860 PRO A N 1
ATOM 6889 C CA . PRO A 1 860 ? -57.679 21.509 -16.539 1.00 34.16 860 PRO A CA 1
ATOM 6890 C C . PRO A 1 860 ? -56.339 21.253 -15.864 1.00 34.16 860 PRO A C 1
ATOM 6892 O O . PRO A 1 860 ? -56.041 21.759 -14.784 1.00 34.16 860 PRO A O 1
ATOM 6895 N N . GLU A 1 861 ? -55.561 20.422 -16.536 1.00 34.22 861 GLU A N 1
ATOM 6896 C CA . GLU A 1 861 ? -54.237 19.953 -16.177 1.00 34.22 861 GLU A CA 1
ATOM 6897 C C . GLU A 1 861 ? -53.298 21.130 -15.849 1.00 34.22 861 GLU A C 1
ATOM 6899 O O . GLU A 1 861 ? -52.652 21.696 -16.724 1.00 34.22 861 GLU A O 1
ATOM 6904 N N . PHE A 1 862 ? -53.213 21.531 -14.576 1.00 35.50 862 PHE A N 1
ATOM 6905 C CA . PHE A 1 862 ? -52.164 22.444 -14.125 1.00 35.50 862 PHE A CA 1
ATOM 6906 C C . PHE A 1 862 ? -50.886 21.624 -13.921 1.00 35.50 862 PHE A C 1
ATOM 6908 O O . PHE A 1 862 ? -50.597 21.124 -12.830 1.00 35.50 862 PHE A O 1
ATOM 6915 N N . GLN A 1 863 ? -50.161 21.413 -15.021 1.00 32.19 863 GLN A N 1
ATOM 6916 C CA . GLN A 1 863 ? -48.816 20.851 -15.020 1.00 32.19 863 GLN A CA 1
ATOM 6917 C C . GLN A 1 863 ? -47.876 21.820 -14.293 1.00 32.19 863 GLN A C 1
ATOM 6919 O O . GLN A 1 863 ? -47.440 22.824 -14.843 1.00 32.19 863 GLN A O 1
ATOM 6924 N N . LEU A 1 864 ? -47.523 21.497 -13.047 1.00 33.88 864 LEU A N 1
ATOM 6925 C CA . LEU A 1 864 ? -46.253 21.956 -12.484 1.00 33.88 864 LEU A CA 1
ATOM 6926 C C . LEU A 1 864 ? -45.135 21.446 -13.410 1.00 33.88 864 LEU A C 1
ATOM 6928 O O . LEU A 1 864 ? -45.094 20.229 -13.646 1.00 33.88 864 LEU A O 1
ATOM 6932 N N . PRO A 1 865 ? -44.233 22.303 -13.927 1.00 33.91 865 PRO A N 1
ATOM 6933 C CA . PRO A 1 865 ? -43.119 21.829 -14.727 1.00 33.91 865 PRO A CA 1
ATOM 6934 C C . PRO A 1 865 ? -42.239 20.983 -13.808 1.00 33.91 865 PRO A C 1
ATOM 6936 O O . PRO A 1 865 ? -41.589 21.479 -12.889 1.00 33.91 865 PRO A O 1
ATOM 6939 N N . LYS A 1 866 ? -42.251 19.662 -14.006 1.00 34.53 866 LYS A N 1
ATOM 6940 C CA . LYS A 1 866 ? -41.154 18.830 -13.511 1.00 34.53 866 LYS A CA 1
ATOM 6941 C C . LYS A 1 866 ? -39.888 19.378 -14.180 1.00 34.53 866 LYS A C 1
ATOM 6943 O O . LYS A 1 866 ? -39.941 19.551 -15.399 1.00 34.53 866 LYS A O 1
ATOM 6948 N N . PRO A 1 867 ? -38.764 19.602 -13.471 1.00 36.25 867 PRO A N 1
ATOM 6949 C CA . PRO A 1 867 ? -37.504 19.748 -14.184 1.00 36.25 867 PRO A CA 1
ATOM 6950 C C . PRO A 1 867 ? -37.359 18.490 -15.054 1.00 36.25 867 PRO A C 1
ATOM 6952 O O . PRO A 1 867 ? -37.624 17.385 -14.548 1.00 36.25 867 PRO A O 1
ATOM 6955 N N . PRO A 1 868 ? -37.066 18.622 -16.357 1.00 41.12 868 PRO A N 1
ATOM 6956 C CA . PRO A 1 868 ? -36.975 17.476 -17.238 1.00 41.12 868 PRO A CA 1
ATOM 6957 C C . PRO A 1 868 ? -35.781 16.656 -16.758 1.00 41.12 868 PRO A C 1
ATOM 6959 O O . PRO A 1 868 ? -34.638 16.965 -17.064 1.00 41.12 868 PRO A O 1
ATOM 6962 N N . LYS A 1 869 ? -36.021 15.616 -15.952 1.00 51.12 869 LYS A N 1
ATOM 6963 C CA . LYS A 1 869 ? -35.018 14.570 -15.771 1.00 51.12 869 LYS A CA 1
ATOM 6964 C C . LYS A 1 869 ? -34.848 13.953 -17.145 1.00 51.12 869 LYS A C 1
ATOM 6966 O O . LYS A 1 869 ? -35.739 13.211 -17.567 1.00 51.12 869 LYS A O 1
ATOM 6971 N N . LEU A 1 870 ? -33.767 14.340 -17.814 1.00 54.06 870 LEU A N 1
ATOM 6972 C CA . LEU A 1 870 ? -33.435 13.969 -19.180 1.00 54.06 870 LEU A CA 1
ATOM 6973 C C . LEU A 1 870 ? -33.661 12.461 -19.346 1.00 54.06 870 LEU A C 1
ATOM 6975 O O . LEU A 1 870 ? -33.211 11.655 -18.523 1.00 54.06 870 LEU A O 1
ATOM 6979 N N . GLU A 1 871 ? -34.461 12.078 -20.338 1.00 56.69 871 GLU A N 1
ATOM 6980 C CA . GLU A 1 871 ? -34.713 10.664 -20.609 1.00 56.69 871 GLU A CA 1
ATOM 6981 C C . GLU A 1 871 ? -33.399 9.993 -21.037 1.00 56.69 871 GLU A C 1
ATOM 6983 O O . GLU A 1 871 ? -32.583 10.607 -21.727 1.00 56.69 871 GLU A O 1
ATOM 6988 N N . LEU A 1 872 ? -33.153 8.755 -20.583 1.00 61.16 872 LEU A N 1
ATOM 6989 C CA . LEU A 1 872 ? -31.927 8.010 -20.899 1.00 61.16 872 LEU A CA 1
ATOM 6990 C C . LEU A 1 872 ? -31.913 7.583 -22.379 1.00 61.16 872 LEU A C 1
ATOM 6992 O O . LEU A 1 872 ? -32.188 6.438 -22.738 1.00 61.16 872 LEU A O 1
ATOM 6996 N N . ASN A 1 873 ? -31.553 8.522 -23.244 1.00 71.69 873 ASN A N 1
ATOM 6997 C CA . ASN A 1 873 ? -31.164 8.282 -24.624 1.00 71.69 873 ASN A CA 1
ATOM 6998 C C . ASN A 1 873 ? -29.730 7.733 -24.675 1.00 71.69 873 ASN A C 1
ATOM 7000 O O . ASN A 1 873 ? -28.969 7.827 -23.711 1.00 71.69 873 ASN A O 1
ATOM 7004 N N . PHE A 1 874 ? -29.321 7.152 -25.803 1.00 79.88 874 PHE A N 1
ATOM 7005 C CA . PHE A 1 874 ? -27.972 6.589 -25.935 1.00 79.88 874 PHE A CA 1
ATOM 7006 C C . PHE A 1 874 ? -26.872 7.624 -25.621 1.00 79.88 874 PHE A C 1
ATOM 7008 O O . PHE A 1 874 ? -25.992 7.364 -24.805 1.00 79.88 874 PHE A O 1
ATOM 7015 N N . TRP A 1 875 ? -26.969 8.836 -26.176 1.00 79.19 875 TRP A N 1
ATOM 7016 C CA . TRP A 1 875 ? -25.977 9.900 -25.967 1.00 79.19 875 TRP A CA 1
ATOM 7017 C C . TRP A 1 875 ? -25.948 10.444 -24.537 1.00 79.19 875 TRP A C 1
ATOM 7019 O O . TRP A 1 875 ? -24.874 10.688 -23.992 1.00 79.19 875 TRP A O 1
ATOM 7029 N N . THR A 1 876 ? -27.102 10.536 -23.878 1.00 77.12 876 THR A N 1
ATOM 7030 C CA . THR A 1 876 ? -27.179 10.930 -22.464 1.00 77.12 876 THR A CA 1
ATOM 7031 C C . THR A 1 876 ? -26.682 9.814 -21.542 1.00 77.12 876 THR A C 1
ATOM 7033 O O . THR A 1 876 ? -26.155 10.090 -20.470 1.00 77.12 876 THR A O 1
ATOM 7036 N N . SER A 1 877 ? -26.773 8.551 -21.976 1.00 83.69 877 SER A N 1
ATOM 7037 C CA . SER A 1 877 ? -26.180 7.394 -21.290 1.00 83.69 877 SER A CA 1
ATOM 7038 C C . SER A 1 877 ? -24.654 7.386 -21.410 1.00 83.69 877 SER A C 1
ATOM 7040 O O . SER A 1 877 ? -23.968 7.061 -20.444 1.00 83.69 877 SER A O 1
ATOM 7042 N N . VAL A 1 878 ? -24.110 7.776 -22.572 1.00 85.12 878 VAL A N 1
ATOM 7043 C CA . VAL A 1 878 ? -22.663 7.987 -22.766 1.00 85.12 878 VAL A CA 1
ATOM 7044 C C . VAL A 1 878 ? -22.176 9.144 -21.894 1.00 85.12 878 VAL A C 1
ATOM 7046 O O . VAL A 1 878 ? -21.181 8.992 -21.195 1.00 85.12 878 VAL A O 1
ATOM 7049 N N . TYR A 1 879 ? -22.896 10.268 -21.870 1.00 83.31 879 TYR A N 1
ATOM 7050 C CA . TYR A 1 879 ? -22.584 11.401 -20.995 1.00 83.31 879 TYR A CA 1
ATOM 7051 C C . TYR A 1 879 ? -22.586 11.003 -19.514 1.00 83.31 879 TYR A C 1
ATOM 7053 O O . TYR A 1 879 ? -21.621 11.280 -18.807 1.00 83.31 879 TYR A O 1
ATOM 7061 N N . TYR A 1 880 ? -23.604 10.263 -19.066 1.00 84.62 880 TYR A N 1
ATOM 7062 C CA . TYR A 1 880 ? -23.647 9.696 -17.718 1.00 84.62 880 TYR A CA 1
ATOM 7063 C C . TYR A 1 880 ? -22.451 8.772 -17.438 1.00 84.62 880 TYR A C 1
ATOM 7065 O O . TYR A 1 880 ? -21.817 8.875 -16.393 1.00 84.62 880 TYR A O 1
ATOM 7073 N N . ALA A 1 881 ? -22.087 7.898 -18.382 1.00 88.50 881 ALA A N 1
ATOM 7074 C CA . ALA A 1 881 ? -20.918 7.037 -18.231 1.00 88.50 881 ALA A CA 1
ATOM 7075 C C . ALA A 1 881 ? -19.628 7.860 -18.056 1.00 88.50 881 ALA A C 1
ATOM 7077 O O . ALA A 1 881 ? -18.826 7.532 -17.181 1.00 88.50 881 ALA A O 1
ATOM 7078 N N . VAL A 1 882 ? -19.459 8.937 -18.837 1.00 86.44 882 VAL A N 1
ATOM 7079 C CA . VAL A 1 882 ? -18.321 9.863 -18.735 1.00 86.44 882 VAL A CA 1
ATOM 7080 C C . VAL A 1 882 ? -18.284 10.550 -17.377 1.00 86.44 882 VAL A C 1
ATOM 7082 O O . VAL A 1 882 ? -17.272 10.444 -16.692 1.00 86.44 882 VAL A O 1
ATOM 7085 N N . THR A 1 883 ? -19.368 11.202 -16.949 1.00 86.38 883 THR A N 1
ATOM 7086 C CA . THR A 1 883 ? -19.402 11.984 -15.696 1.00 86.38 883 THR A CA 1
ATOM 7087 C C . THR A 1 883 ? -19.167 11.137 -14.447 1.00 86.38 883 THR A C 1
ATOM 7089 O O . THR A 1 883 ? -18.669 11.639 -13.437 1.00 86.38 883 THR A O 1
ATOM 7092 N N . VAL A 1 884 ? -19.497 9.848 -14.522 1.00 88.38 884 VAL A N 1
ATOM 7093 C CA . VAL A 1 884 ? -19.354 8.875 -13.442 1.00 88.38 884 VAL A CA 1
ATOM 7094 C C . VAL A 1 884 ? -17.912 8.386 -13.280 1.00 88.38 884 VAL A C 1
ATOM 7096 O O . VAL A 1 884 ? -17.423 8.346 -12.150 1.00 88.38 884 VAL A O 1
ATOM 7099 N N . TYR A 1 885 ? -17.200 8.033 -14.362 1.00 88.31 885 TYR A N 1
ATOM 7100 C CA . TYR A 1 885 ? -15.785 7.645 -14.237 1.00 88.31 885 TYR A CA 1
ATOM 7101 C C . TYR A 1 885 ? -14.847 8.858 -14.133 1.00 88.31 885 TYR A C 1
ATOM 7103 O O . TYR A 1 885 ? -13.754 8.718 -13.591 1.00 88.31 885 TYR A O 1
ATOM 7111 N N . THR A 1 886 ? -15.260 10.048 -14.600 1.00 87.38 886 THR A N 1
ATOM 7112 C CA . THR A 1 886 ? -14.543 11.316 -14.354 1.00 87.38 886 THR A CA 1
ATOM 7113 C C . THR A 1 886 ? -14.756 11.885 -12.966 1.00 87.38 886 THR A C 1
ATOM 7115 O O . THR A 1 886 ? -14.127 12.881 -12.619 1.00 87.38 886 THR A O 1
ATOM 7118 N N . THR A 1 887 ? -15.594 11.241 -12.150 1.00 89.75 887 THR A N 1
ATOM 7119 C CA . THR A 1 887 ? -15.919 11.643 -10.774 1.00 89.75 887 THR A CA 1
ATOM 7120 C C . THR A 1 887 ? -16.548 13.033 -10.644 1.00 89.75 887 THR A C 1
ATOM 7122 O O . THR A 1 887 ? -16.647 13.543 -9.537 1.00 89.75 887 THR A O 1
ATOM 7125 N N . ILE A 1 888 ? -17.011 13.633 -11.748 1.00 88.75 888 ILE A N 1
ATOM 7126 C CA . ILE A 1 888 ? -17.654 14.952 -11.730 1.00 88.75 888 ILE A CA 1
ATOM 7127 C C . ILE A 1 888 ? -19.097 14.838 -11.227 1.00 88.75 888 ILE A C 1
ATOM 7129 O O . ILE A 1 888 ? -19.482 15.573 -10.336 1.00 88.75 888 ILE A O 1
ATOM 7133 N N . GLY A 1 889 ? -19.887 13.915 -11.787 1.00 78.69 889 GLY A N 1
ATOM 7134 C CA . GLY A 1 889 ? -21.239 13.567 -11.325 1.00 78.69 889 GLY A CA 1
ATOM 7135 C C . GLY A 1 889 ? -22.187 14.725 -10.954 1.00 78.69 889 GLY A C 1
ATOM 7136 O O . GLY A 1 889 ? -22.442 14.942 -9.777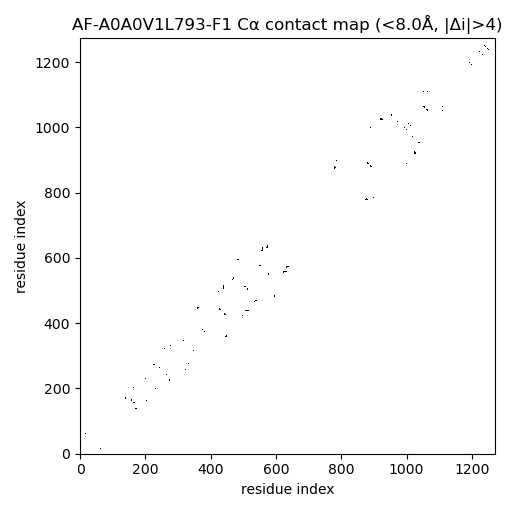 1.00 78.69 889 GLY A O 1
ATOM 7137 N N . TYR A 1 890 ? -22.827 15.366 -11.938 1.00 79.00 890 TYR A N 1
ATOM 7138 C CA . TYR A 1 890 ? -23.758 16.495 -11.729 1.00 79.00 890 TYR A CA 1
ATOM 7139 C C . TYR A 1 890 ? -25.136 16.130 -11.133 1.00 79.00 890 TYR A C 1
ATOM 7141 O O . TYR A 1 890 ? -25.948 17.004 -10.858 1.00 79.00 890 TYR A O 1
ATOM 7149 N N . GLY A 1 891 ? -25.463 14.846 -10.950 1.00 70.56 891 GLY A N 1
ATOM 7150 C CA . GLY A 1 891 ? -26.728 14.425 -10.320 1.00 70.56 891 GLY A CA 1
ATOM 7151 C C . GLY A 1 891 ? -28.009 14.656 -11.145 1.00 70.56 891 GLY A C 1
ATOM 7152 O O . GLY A 1 891 ? -29.113 14.396 -10.657 1.00 70.56 891 GLY A O 1
ATOM 7153 N N . ASP A 1 892 ? -27.873 15.082 -12.397 1.00 70.69 892 ASP A N 1
ATOM 7154 C CA . ASP A 1 892 ? -28.927 15.285 -13.395 1.00 70.69 892 ASP A CA 1
ATOM 7155 C C . ASP A 1 892 ? -29.492 13.961 -13.936 1.00 70.69 892 ASP A C 1
ATOM 7157 O O . ASP A 1 892 ? -30.711 13.789 -14.070 1.00 70.69 892 ASP A O 1
ATOM 7161 N N . ILE A 1 893 ? -28.607 12.989 -14.172 1.00 75.69 893 ILE A N 1
ATOM 7162 C CA . ILE A 1 893 ? -28.935 11.641 -14.634 1.00 75.69 893 ILE A CA 1
ATOM 7163 C C . ILE A 1 893 ? -28.564 10.643 -13.540 1.00 75.69 893 ILE A C 1
ATOM 7165 O O . ILE A 1 893 ? -27.434 10.587 -13.060 1.00 75.69 893 ILE A O 1
ATOM 7169 N N . VAL A 1 894 ? -29.536 9.822 -13.142 1.00 76.69 894 VAL A N 1
ATOM 7170 C CA . VAL A 1 894 ? -29.350 8.778 -12.129 1.00 76.69 894 VAL A CA 1
ATOM 7171 C C . VAL A 1 894 ? -29.996 7.467 -12.582 1.00 76.69 894 VAL A C 1
ATOM 7173 O O . VAL A 1 894 ? -31.106 7.497 -13.127 1.00 76.69 894 VAL A O 1
ATOM 7176 N N . PRO A 1 895 ? -29.358 6.309 -12.331 1.00 77.56 895 PRO A N 1
ATOM 7177 C CA . PRO A 1 895 ? -29.903 5.010 -12.698 1.00 77.56 895 PRO A CA 1
ATOM 7178 C C . PRO A 1 895 ? -31.159 4.737 -11.869 1.00 77.56 895 PRO A C 1
ATOM 7180 O O . PRO A 1 895 ? -31.162 4.847 -10.634 1.00 77.56 895 PRO A O 1
ATOM 7183 N N . ARG A 1 896 ? -32.259 4.406 -12.548 1.00 73.25 896 ARG A N 1
ATOM 7184 C CA . ARG A 1 896 ? -33.559 4.180 -11.906 1.00 73.25 896 ARG A CA 1
ATOM 7185 C C . ARG A 1 896 ? -33.704 2.724 -11.482 1.00 73.25 896 ARG A C 1
ATOM 7187 O O . ARG A 1 896 ? -34.349 2.455 -10.466 1.00 73.25 896 ARG A O 1
ATOM 7194 N N . THR A 1 897 ? -33.099 1.793 -12.217 1.00 77.19 897 THR A N 1
ATOM 7195 C CA . THR A 1 897 ? -33.162 0.361 -11.920 1.00 77.19 897 THR A CA 1
ATOM 7196 C C . THR A 1 897 ? -32.113 -0.061 -10.889 1.00 77.19 897 THR A C 1
ATOM 7198 O O . THR A 1 897 ? -31.040 0.530 -10.761 1.00 77.19 897 THR A O 1
ATOM 7201 N N . THR A 1 898 ? -32.402 -1.127 -10.138 1.00 76.44 898 THR A N 1
ATOM 7202 C CA . THR A 1 898 ? -31.414 -1.745 -9.237 1.00 76.44 898 THR A CA 1
ATOM 7203 C C . THR A 1 898 ? -30.221 -2.302 -10.021 1.00 76.44 898 THR A C 1
ATOM 7205 O O . THR A 1 898 ? -29.090 -2.194 -9.560 1.00 76.44 898 THR A O 1
ATOM 7208 N N . GLY A 1 899 ? -30.461 -2.842 -11.223 1.00 80.25 899 GLY A N 1
ATOM 7209 C CA . GLY A 1 899 ? -29.410 -3.345 -12.112 1.00 80.25 899 GLY A CA 1
ATOM 7210 C C . GLY A 1 899 ? -28.470 -2.240 -12.593 1.00 80.25 899 GLY A C 1
ATOM 7211 O O . GLY A 1 899 ? -27.258 -2.392 -12.477 1.00 80.25 899 GLY A O 1
ATOM 7212 N N . GLY A 1 900 ? -29.014 -1.102 -13.033 1.00 83.00 900 GLY A N 1
ATOM 7213 C CA . GLY A 1 900 ? -28.239 0.081 -13.411 1.00 83.00 900 GLY A CA 1
ATOM 7214 C C . GLY A 1 900 ? -27.391 0.615 -12.258 1.00 83.00 900 GLY A C 1
ATOM 7215 O O . GLY A 1 900 ? -26.215 0.888 -12.454 1.00 83.00 900 GLY A O 1
ATOM 7216 N N . LYS A 1 901 ? -27.932 0.657 -11.030 1.00 85.50 901 LYS A N 1
ATOM 7217 C CA . LYS A 1 901 ? -27.174 1.057 -9.826 1.00 85.50 901 LYS A CA 1
ATOM 7218 C 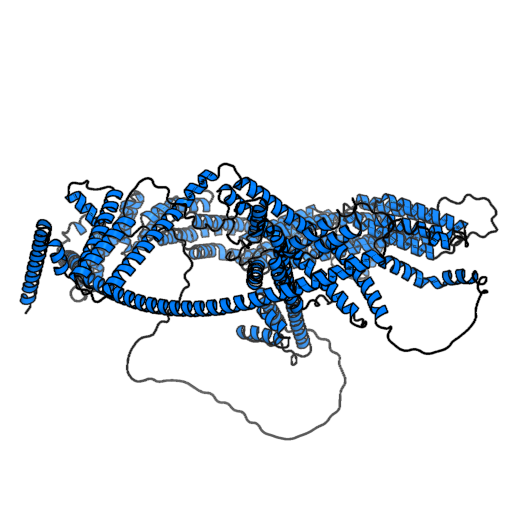C . LYS A 1 901 ? -25.993 0.131 -9.523 1.00 85.50 901 LYS A C 1
ATOM 7220 O O . LYS A 1 901 ? -24.907 0.620 -9.228 1.00 85.50 901 LYS A O 1
ATOM 7225 N N . ILE A 1 902 ? -26.194 -1.188 -9.593 1.00 87.31 902 ILE A N 1
ATOM 7226 C CA . ILE A 1 902 ? -25.120 -2.175 -9.376 1.00 87.31 902 ILE A CA 1
ATOM 7227 C C . ILE A 1 902 ? -24.070 -2.067 -10.488 1.00 87.31 902 ILE A C 1
ATOM 7229 O O . ILE A 1 902 ? -22.871 -2.095 -10.214 1.00 87.31 902 ILE A O 1
ATOM 7233 N N . PHE A 1 903 ? -24.507 -1.894 -11.736 1.00 88.88 903 PHE A N 1
ATOM 7234 C CA . PHE A 1 903 ? -23.606 -1.729 -12.868 1.00 88.88 903 PHE A CA 1
ATOM 7235 C C . PHE A 1 903 ? -22.762 -0.451 -12.751 1.00 88.88 903 PHE A C 1
ATOM 7237 O O . PHE A 1 903 ? -21.556 -0.531 -12.956 1.00 88.88 903 PHE A O 1
ATOM 7244 N N . THR A 1 904 ? -23.333 0.680 -12.313 1.00 90.19 904 THR A N 1
ATOM 7245 C CA . THR A 1 904 ? -22.572 1.907 -12.007 1.00 90.19 904 THR A CA 1
ATOM 7246 C C . THR A 1 904 ? -21.429 1.637 -11.025 1.00 90.19 904 THR A C 1
ATOM 7248 O O . THR A 1 904 ? -20.305 2.055 -11.285 1.00 90.19 904 THR A O 1
ATOM 7251 N N . MET A 1 905 ? -21.672 0.891 -9.937 1.00 90.62 905 MET A N 1
ATOM 7252 C CA . MET A 1 905 ? -20.633 0.575 -8.941 1.00 90.62 905 MET A CA 1
ATOM 7253 C C . MET A 1 905 ? -19.463 -0.216 -9.547 1.00 90.62 905 MET A C 1
ATOM 7255 O O . MET A 1 905 ? -18.303 0.096 -9.286 1.00 90.62 905 MET A O 1
ATOM 7259 N N . ILE A 1 906 ? -19.762 -1.222 -10.375 1.00 91.94 906 ILE A N 1
ATOM 7260 C CA . ILE A 1 906 ? -18.742 -2.058 -11.031 1.00 91.94 906 ILE A CA 1
ATOM 7261 C C . ILE A 1 906 ? -18.010 -1.263 -12.120 1.00 91.94 906 ILE A C 1
ATOM 7263 O O . ILE A 1 906 ? -16.792 -1.363 -12.245 1.00 91.94 906 ILE A O 1
ATOM 7267 N N . TYR A 1 907 ? -18.735 -0.451 -12.888 1.00 91.50 907 TYR A N 1
ATOM 7268 C CA . TYR A 1 907 ? -18.182 0.374 -13.957 1.00 91.50 907 TYR A CA 1
ATOM 7269 C C . TYR A 1 907 ? -17.193 1.420 -13.407 1.00 91.50 907 TYR A C 1
ATOM 7271 O O . TYR A 1 907 ? -16.069 1.510 -13.892 1.00 91.50 907 TYR A O 1
ATOM 7279 N N . CYS A 1 908 ? -17.524 2.123 -12.315 1.00 90.62 908 CYS A N 1
ATOM 7280 C CA . CYS A 1 908 ? -16.602 3.058 -11.648 1.00 90.62 908 CYS A CA 1
ATOM 7281 C C . CYS A 1 908 ? -15.288 2.413 -11.190 1.00 90.62 908 CYS A C 1
ATOM 7283 O O . CYS A 1 908 ? -14.237 3.047 -11.275 1.00 90.62 908 CYS A O 1
ATOM 7285 N N . LEU A 1 909 ? -15.343 1.168 -10.700 1.00 91.44 909 LEU A N 1
ATOM 7286 C CA . LEU A 1 909 ? -14.189 0.471 -10.125 1.00 91.44 909 LEU A CA 1
ATOM 7287 C C . LEU A 1 909 ? -13.053 0.281 -11.142 1.00 91.44 909 LEU A C 1
ATOM 7289 O O . LEU A 1 909 ? -11.885 0.334 -10.767 1.00 91.44 909 LEU A O 1
ATOM 7293 N N . PHE A 1 910 ? -13.392 0.112 -12.422 1.00 90.06 910 PHE A N 1
ATOM 7294 C CA . PHE A 1 910 ? -12.417 0.019 -13.512 1.00 90.06 910 PHE A CA 1
ATOM 7295 C C . PHE A 1 910 ? -12.207 1.355 -14.237 1.00 90.06 910 PHE A C 1
ATOM 7297 O O . PHE A 1 910 ? -11.090 1.648 -14.658 1.00 90.06 910 PHE A O 1
ATOM 7304 N N . GLY A 1 911 ? -13.249 2.182 -14.355 1.00 86.88 911 GLY A N 1
ATOM 7305 C CA . GLY A 1 911 ? -13.195 3.444 -15.092 1.00 86.88 911 GLY A CA 1
ATOM 7306 C C . GLY A 1 911 ? -12.342 4.527 -14.426 1.00 86.88 911 GLY A C 1
ATOM 7307 O O . GLY A 1 911 ? -11.607 5.225 -15.119 1.00 86.88 911 GLY A O 1
ATOM 7308 N N . ILE A 1 912 ? -12.391 4.653 -13.094 1.00 90.75 912 ILE A N 1
ATOM 7309 C CA . ILE A 1 912 ? -11.647 5.697 -12.366 1.00 90.75 912 ILE A CA 1
ATOM 7310 C C . ILE A 1 912 ? -10.121 5.458 -12.430 1.00 90.75 912 ILE A C 1
ATOM 7312 O O . ILE A 1 912 ? -9.398 6.386 -12.802 1.00 90.75 912 ILE A O 1
ATOM 7316 N N . PRO A 1 913 ? -9.585 4.245 -12.151 1.00 91.38 913 PRO A N 1
ATOM 7317 C CA . PRO A 1 913 ? -8.154 3.975 -12.328 1.00 91.38 913 PRO A CA 1
ATOM 7318 C C . PRO A 1 913 ? -7.683 4.143 -13.777 1.00 91.38 913 PRO A C 1
ATOM 7320 O O . PRO A 1 913 ? -6.608 4.696 -14.013 1.00 91.38 913 PRO A O 1
ATOM 7323 N N . LEU A 1 914 ? -8.499 3.704 -14.745 1.00 86.62 914 LEU A N 1
ATOM 7324 C CA . LEU A 1 914 ? -8.213 3.861 -16.172 1.00 86.62 914 LEU A CA 1
ATOM 7325 C C . LEU A 1 914 ? -8.101 5.344 -16.559 1.00 86.62 914 LEU A C 1
ATOM 7327 O O . LEU A 1 914 ? -7.180 5.715 -17.281 1.00 86.62 914 LEU A O 1
ATOM 7331 N N . LEU A 1 915 ? -8.989 6.201 -16.044 1.00 87.12 915 LEU A N 1
ATOM 7332 C CA . LEU A 1 915 ? -8.926 7.640 -16.285 1.00 87.12 915 LEU A CA 1
ATOM 7333 C C . LEU A 1 915 ? -7.648 8.271 -15.723 1.00 87.12 915 LEU A C 1
ATOM 7335 O O . LEU A 1 915 ? -7.009 9.037 -16.438 1.00 87.12 915 LEU A O 1
ATOM 7339 N N . PHE A 1 916 ? -7.262 7.972 -14.478 1.00 87.50 916 PHE A N 1
ATOM 7340 C CA . PHE A 1 916 ? -6.059 8.569 -13.882 1.00 87.50 916 PHE A CA 1
ATOM 7341 C C . PHE A 1 916 ? -4.785 8.200 -14.644 1.00 87.50 916 PHE A C 1
ATOM 7343 O O . PHE A 1 916 ? -3.967 9.079 -14.911 1.00 87.50 916 PHE A O 1
ATOM 7350 N N . TYR A 1 917 ? -4.658 6.936 -15.058 1.00 87.12 917 TYR A N 1
ATOM 7351 C CA . TYR A 1 917 ? -3.548 6.485 -15.898 1.00 87.12 917 TYR A CA 1
ATOM 7352 C C . TYR A 1 917 ? -3.476 7.273 -17.217 1.00 87.12 917 TYR A C 1
ATOM 7354 O O . TYR A 1 917 ? -2.427 7.798 -17.589 1.00 87.12 917 TYR A O 1
ATOM 7362 N N . ILE A 1 918 ? -4.618 7.431 -17.893 1.00 84.12 918 ILE A N 1
ATOM 7363 C CA . ILE A 1 918 ? -4.691 8.144 -19.173 1.00 84.12 918 ILE A CA 1
ATOM 7364 C C . ILE A 1 918 ? -4.441 9.648 -18.993 1.00 84.12 918 ILE A C 1
ATOM 7366 O O . ILE A 1 918 ? -3.769 10.257 -19.825 1.00 84.12 918 ILE A O 1
ATOM 7370 N N . LEU A 1 919 ? -4.938 10.265 -17.916 1.00 84.31 919 LEU A N 1
ATOM 7371 C CA . LEU A 1 919 ? -4.695 11.680 -17.620 1.00 84.31 919 LEU A CA 1
ATOM 7372 C C . LEU A 1 919 ? -3.218 11.965 -17.318 1.00 84.31 919 LEU A C 1
ATOM 7374 O O . LEU A 1 919 ? -2.724 13.024 -17.712 1.00 84.31 919 LEU A O 1
ATOM 7378 N N . GLU A 1 920 ? -2.503 11.059 -16.649 1.00 81.44 920 GLU A N 1
ATOM 7379 C CA . GLU A 1 920 ? -1.057 11.186 -16.420 1.00 81.44 920 GLU A CA 1
ATOM 7380 C C . GLU A 1 920 ? -0.283 11.114 -17.748 1.00 81.44 920 GLU A C 1
ATOM 7382 O O . GLU A 1 920 ? 0.563 11.967 -18.042 1.00 81.44 920 GLU A O 1
ATOM 7387 N N . GLU A 1 921 ? -0.628 10.157 -18.612 1.00 81.06 921 GLU A N 1
ATOM 7388 C CA . GLU A 1 921 ? 0.013 10.008 -19.917 1.00 81.06 921 GLU A CA 1
ATOM 7389 C C . GLU A 1 921 ? -0.271 11.213 -20.835 1.00 81.06 921 GLU A C 1
ATOM 7391 O O . GLU A 1 921 ? 0.659 11.809 -21.384 1.00 81.06 921 GLU A O 1
ATOM 7396 N N . LEU A 1 922 ? -1.527 11.669 -20.924 1.00 80.00 922 LEU A N 1
ATOM 7397 C CA . LEU A 1 922 ? -1.905 12.859 -21.698 1.00 80.00 922 LEU A CA 1
ATOM 7398 C C . LEU A 1 922 ? -1.276 14.146 -21.142 1.00 80.00 922 LEU A C 1
ATOM 7400 O O . LEU A 1 922 ? -0.804 14.984 -21.914 1.00 80.00 922 LEU A O 1
ATOM 7404 N N . GLY A 1 923 ? -1.209 14.299 -19.817 1.00 80.25 923 GLY A N 1
ATOM 7405 C CA . GLY A 1 923 ? -0.568 15.444 -19.169 1.00 80.25 923 GLY A CA 1
ATOM 7406 C C . GLY A 1 923 ? 0.927 15.534 -19.495 1.00 80.25 923 GLY A C 1
ATOM 7407 O O . GLY A 1 923 ? 1.429 16.600 -19.865 1.00 80.25 923 GLY A O 1
ATOM 7408 N N . THR A 1 924 ? 1.649 14.408 -19.451 1.00 78.12 924 THR A N 1
ATOM 7409 C CA . THR A 1 924 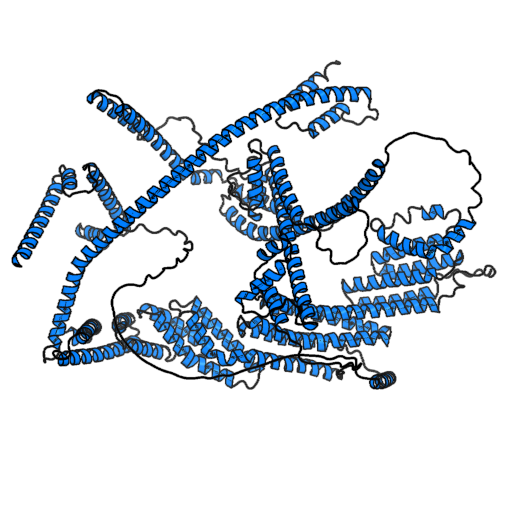? 3.077 14.372 -19.819 1.00 78.12 924 THR A CA 1
ATOM 7410 C C . THR A 1 924 ? 3.312 14.583 -21.317 1.00 78.12 924 THR A C 1
ATOM 7412 O O . THR A 1 924 ? 4.318 15.194 -21.697 1.00 78.12 924 THR A O 1
ATOM 7415 N N . MET A 1 925 ? 2.385 14.143 -22.175 1.00 76.38 925 MET A N 1
ATOM 7416 C CA . MET A 1 925 ? 2.404 14.436 -23.611 1.00 76.38 925 MET A CA 1
ATOM 7417 C C . MET A 1 925 ? 2.265 15.932 -23.889 1.00 76.38 925 MET A C 1
ATOM 7419 O O . MET A 1 925 ? 3.113 16.507 -24.576 1.00 76.38 925 MET A O 1
ATOM 7423 N N . LEU A 1 926 ? 1.247 16.581 -23.314 1.00 76.94 926 LEU A N 1
ATOM 7424 C CA . LEU A 1 926 ? 1.017 18.022 -23.463 1.00 76.94 926 LEU A CA 1
ATOM 7425 C C . LEU A 1 926 ? 2.216 18.840 -22.965 1.00 76.94 926 LEU A C 1
ATOM 7427 O O . LEU A 1 926 ? 2.616 19.813 -23.606 1.00 76.94 926 LEU A O 1
ATOM 7431 N N . LEU A 1 927 ? 2.865 18.396 -21.886 1.00 78.38 927 LEU A N 1
ATOM 7432 C CA . LEU A 1 927 ? 4.077 19.027 -21.372 1.00 78.38 927 LEU A CA 1
ATOM 7433 C C . LEU A 1 927 ? 5.250 18.962 -22.366 1.00 78.38 927 LEU A C 1
ATOM 7435 O O . LEU A 1 927 ? 5.927 19.968 -22.595 1.00 78.38 927 LEU A O 1
ATOM 7439 N N . LYS A 1 928 ? 5.495 17.793 -22.972 1.00 76.12 928 LYS A N 1
ATOM 7440 C CA . LYS A 1 928 ? 6.548 17.603 -23.987 1.00 76.12 928 LYS A CA 1
ATOM 7441 C C . LYS A 1 928 ? 6.255 18.418 -25.251 1.00 76.12 928 LYS A C 1
ATOM 7443 O O . LYS A 1 928 ? 7.157 19.082 -25.759 1.00 76.12 928 LYS A O 1
ATOM 7448 N N . MET A 1 929 ? 4.996 18.450 -25.695 1.00 72.81 929 MET A N 1
ATOM 7449 C CA . MET A 1 929 ? 4.536 19.298 -26.805 1.00 72.81 929 MET A CA 1
ATOM 7450 C C . MET A 1 929 ? 4.810 20.777 -26.525 1.00 72.81 929 MET A C 1
ATOM 7452 O O . MET A 1 929 ? 5.422 21.464 -27.343 1.00 72.81 929 MET A O 1
ATOM 7456 N N . LEU A 1 930 ? 4.423 21.259 -25.341 1.00 77.00 930 LEU A N 1
ATOM 7457 C CA . LEU A 1 930 ? 4.657 22.638 -24.921 1.00 77.00 930 LEU A CA 1
ATOM 7458 C C . LEU A 1 930 ? 6.155 22.963 -24.867 1.00 77.00 930 LEU A C 1
ATOM 7460 O O . LEU A 1 930 ? 6.571 24.036 -25.301 1.00 77.00 930 LEU A O 1
ATOM 7464 N N . HIS A 1 931 ? 6.986 22.030 -24.400 1.00 74.69 931 HIS A N 1
ATOM 7465 C CA . HIS A 1 931 ? 8.437 22.190 -24.403 1.00 74.69 931 HIS A CA 1
ATOM 7466 C C . HIS A 1 931 ? 9.008 22.300 -25.828 1.00 74.69 931 HIS A C 1
ATOM 7468 O O . HIS A 1 931 ? 9.814 23.192 -26.097 1.00 74.69 931 HIS A O 1
ATOM 7474 N N . CYS A 1 932 ? 8.559 21.459 -26.765 1.00 70.69 932 CYS A N 1
ATOM 7475 C CA . CYS A 1 932 ? 8.940 21.543 -28.178 1.00 70.69 932 CYS A CA 1
ATOM 7476 C C . CYS A 1 932 ? 8.528 22.882 -28.811 1.00 70.69 932 CYS A C 1
ATOM 7478 O O . CYS A 1 932 ? 9.332 23.499 -29.514 1.00 70.69 932 CYS A O 1
ATOM 7480 N N . ILE A 1 933 ? 7.317 23.365 -28.514 1.00 71.62 933 ILE A N 1
ATOM 7481 C CA . ILE A 1 933 ? 6.801 24.656 -28.992 1.00 71.62 933 ILE A CA 1
ATOM 7482 C C . ILE A 1 933 ? 7.621 25.820 -28.417 1.00 71.62 933 ILE A C 1
ATOM 7484 O O . ILE A 1 933 ? 8.045 26.704 -29.160 1.00 71.62 933 ILE A O 1
ATOM 7488 N N . LEU A 1 934 ? 7.916 25.814 -27.114 1.00 72.12 934 LEU A N 1
ATOM 7489 C CA . LEU A 1 934 ? 8.730 26.851 -26.468 1.00 72.12 934 LEU A CA 1
ATOM 7490 C C . LEU A 1 934 ? 10.176 26.856 -26.980 1.00 72.12 934 LEU A C 1
ATOM 7492 O O . LEU A 1 934 ? 10.749 27.924 -27.205 1.00 72.12 934 LEU A O 1
ATOM 7496 N N . ARG A 1 935 ? 10.762 25.678 -27.215 1.00 68.38 935 ARG A N 1
ATOM 7497 C CA . ARG A 1 935 ? 12.096 25.537 -27.813 1.00 68.38 935 ARG A CA 1
ATOM 7498 C C . ARG A 1 935 ? 12.122 26.087 -29.237 1.00 68.38 935 ARG A C 1
ATOM 7500 O O . ARG A 1 935 ? 13.060 26.794 -29.601 1.00 68.38 935 ARG A O 1
ATOM 7507 N N . TRP A 1 936 ? 11.076 25.824 -30.019 1.00 67.06 936 TRP A N 1
ATOM 7508 C CA . TRP A 1 936 ? 10.913 26.400 -31.352 1.00 67.06 936 TRP A CA 1
ATOM 7509 C C . TRP A 1 936 ? 10.764 27.927 -31.309 1.00 67.06 936 TRP A C 1
ATOM 7511 O O . TRP A 1 936 ? 11.463 28.621 -32.044 1.00 67.06 936 TRP A O 1
ATOM 7521 N N . LEU A 1 937 ? 9.948 28.465 -30.395 1.00 66.25 937 LEU A N 1
ATOM 7522 C CA . LEU A 1 937 ? 9.783 29.911 -30.202 1.00 66.25 937 LEU A CA 1
ATOM 7523 C C . LEU A 1 937 ? 11.101 30.598 -29.804 1.00 66.25 937 LEU A C 1
ATOM 7525 O O . LEU A 1 937 ? 11.441 31.638 -30.368 1.00 66.25 937 LEU A O 1
ATOM 7529 N N . LYS A 1 938 ? 11.896 30.002 -28.902 1.00 66.00 938 LYS A N 1
ATOM 7530 C CA . LYS A 1 938 ? 13.230 30.517 -28.532 1.00 66.00 938 LYS A CA 1
ATOM 7531 C C . LYS A 1 938 ? 14.201 30.538 -29.718 1.00 66.00 938 LYS A C 1
ATOM 7533 O O . LYS A 1 938 ? 14.928 31.514 -29.894 1.00 66.00 938 LYS A O 1
ATOM 7538 N N . LEU A 1 939 ? 14.188 29.489 -30.545 1.00 61.28 939 LEU A N 1
ATOM 7539 C CA . LEU A 1 939 ? 15.014 29.378 -31.756 1.00 61.28 939 LEU A CA 1
ATOM 7540 C C . LEU A 1 939 ? 14.553 30.313 -32.889 1.00 61.28 939 LEU A C 1
ATOM 7542 O O . LEU A 1 939 ? 15.356 30.662 -33.754 1.00 61.28 939 LEU A O 1
ATOM 7546 N N . ALA A 1 940 ? 13.279 30.715 -32.901 1.00 59.81 940 ALA A N 1
ATOM 7547 C CA . ALA A 1 940 ? 12.723 31.641 -33.885 1.00 59.81 940 ALA A CA 1
ATOM 7548 C C . ALA A 1 940 ? 13.036 33.119 -33.576 1.00 59.81 940 ALA A C 1
ATOM 7550 O O . ALA A 1 940 ? 13.095 33.920 -34.509 1.00 59.81 940 ALA A O 1
ATOM 7551 N N . PHE A 1 941 ? 13.263 33.479 -32.303 1.00 56.25 941 PHE A N 1
ATOM 7552 C CA . PHE A 1 941 ? 13.390 34.876 -31.860 1.00 56.25 941 PHE A CA 1
ATOM 7553 C C . PHE A 1 941 ? 14.799 35.338 -31.406 1.00 56.25 941 PHE A C 1
ATOM 7555 O O . PHE A 1 941 ? 15.001 36.547 -31.348 1.00 56.25 941 PHE A O 1
ATOM 7562 N N . ASN A 1 942 ? 15.793 34.469 -31.130 1.00 46.47 942 ASN A N 1
ATOM 7563 C CA . ASN A 1 942 ? 17.130 34.898 -30.643 1.00 46.47 942 ASN A CA 1
ATOM 7564 C C . ASN A 1 942 ? 18.344 34.250 -31.362 1.00 46.47 942 ASN A C 1
ATOM 7566 O O . ASN A 1 942 ? 18.278 33.110 -31.817 1.00 46.47 942 ASN A O 1
ATOM 7570 N N . ARG A 1 943 ? 19.475 34.985 -31.456 1.00 38.97 943 ARG A N 1
ATOM 7571 C CA . ARG A 1 943 ? 20.762 34.538 -32.059 1.00 38.97 943 ARG A CA 1
ATOM 7572 C C . ARG A 1 943 ? 21.407 33.367 -31.284 1.00 38.97 943 ARG A C 1
ATOM 7574 O O . ARG A 1 943 ? 21.224 33.286 -30.071 1.00 38.97 943 ARG A O 1
ATOM 7581 N N . PRO A 1 944 ? 22.208 32.497 -31.939 1.00 37.88 944 PRO A N 1
ATOM 7582 C CA . PRO A 1 944 ? 22.743 31.296 -31.309 1.00 37.88 944 PRO A CA 1
ATOM 7583 C C . PRO A 1 944 ? 23.913 31.653 -30.386 1.00 37.88 944 PRO A C 1
ATOM 7585 O O . PRO A 1 944 ? 24.958 32.106 -30.847 1.00 37.88 944 PRO A O 1
ATOM 7588 N N . VAL A 1 945 ? 23.756 31.417 -29.084 1.00 37.16 945 VAL A N 1
ATOM 7589 C CA . VAL A 1 945 ? 24.886 31.261 -28.163 1.00 37.16 945 VAL A CA 1
ATOM 7590 C C . VAL A 1 945 ? 24.874 29.812 -27.702 1.00 37.16 945 VAL A C 1
ATOM 7592 O O . VAL A 1 945 ? 23.954 29.356 -27.028 1.00 37.16 945 VAL A O 1
ATOM 7595 N N . LEU A 1 946 ? 25.883 29.080 -28.162 1.00 40.16 946 LEU A N 1
ATOM 7596 C CA . LEU A 1 946 ? 26.117 27.679 -27.868 1.00 40.16 946 LEU A CA 1
ATOM 7597 C C . LEU A 1 946 ? 26.744 27.579 -26.468 1.00 40.16 946 LEU A C 1
ATOM 7599 O O . LEU A 1 946 ? 27.919 27.897 -26.289 1.00 40.16 946 LEU A O 1
ATOM 7603 N N . HIS A 1 947 ? 25.984 27.118 -25.477 1.00 30.16 947 HIS A N 1
ATOM 7604 C CA . HIS A 1 947 ? 26.579 26.478 -24.307 1.00 30.16 947 HIS A CA 1
ATOM 7605 C C . HIS A 1 947 ? 25.799 25.207 -23.983 1.00 30.16 947 HIS A C 1
ATOM 7607 O O . HIS A 1 947 ? 24.628 25.241 -23.613 1.00 30.16 947 HIS A O 1
ATOM 7613 N N . ARG A 1 948 ? 26.462 24.078 -24.236 1.00 39.88 948 ARG A N 1
ATOM 7614 C CA . ARG A 1 948 ? 25.973 22.722 -24.022 1.00 39.88 948 ARG A CA 1
ATOM 7615 C C . ARG A 1 948 ? 26.309 22.336 -22.585 1.00 39.88 948 ARG A C 1
ATOM 7617 O O . ARG A 1 948 ? 27.459 22.027 -22.297 1.00 39.88 948 ARG A O 1
ATOM 7624 N N . SER A 1 949 ? 25.302 22.368 -21.720 1.00 30.67 949 SER A N 1
ATOM 7625 C CA . SER A 1 949 ? 25.339 21.745 -20.397 1.00 30.67 949 SER A CA 1
ATOM 7626 C C . SER A 1 949 ? 24.055 20.935 -20.235 1.00 30.67 949 SER A C 1
ATOM 7628 O O . SER A 1 949 ? 22.962 21.497 -20.254 1.00 30.67 949 SER A O 1
ATOM 7630 N N . ASP A 1 950 ? 24.189 19.617 -20.096 1.00 33.62 950 ASP A N 1
ATOM 7631 C CA . ASP A 1 950 ? 23.120 18.605 -20.159 1.00 33.62 950 ASP A CA 1
ATOM 7632 C C . ASP A 1 950 ? 22.134 18.600 -18.961 1.00 33.62 950 ASP A C 1
ATOM 7634 O O . ASP A 1 950 ? 21.418 17.632 -18.724 1.00 33.62 950 ASP A O 1
ATOM 7638 N N . HIS A 1 951 ? 22.008 19.710 -18.228 1.00 38.62 951 HIS A N 1
ATOM 7639 C CA . HIS A 1 951 ? 21.005 19.896 -17.172 1.00 38.62 951 HIS A CA 1
ATOM 7640 C C . HIS A 1 951 ? 19.962 20.942 -17.588 1.00 38.62 951 HIS A C 1
ATOM 7642 O O . HIS A 1 951 ? 19.872 22.023 -17.011 1.00 38.62 951 HIS A O 1
ATOM 7648 N N . CYS A 1 952 ? 19.166 20.635 -18.614 1.00 38.84 952 CYS A N 1
ATOM 7649 C CA . CYS A 1 952 ? 18.118 21.528 -19.129 1.00 38.84 952 CYS A CA 1
ATOM 7650 C C . CYS A 1 952 ? 16.714 20.896 -19.105 1.00 38.84 952 CYS A C 1
ATOM 7652 O O . CYS A 1 952 ? 15.915 21.082 -20.014 1.00 38.84 952 CYS A O 1
ATOM 7654 N N . LEU A 1 953 ? 16.367 20.195 -18.021 1.00 41.56 953 LEU A N 1
ATOM 7655 C CA . LEU A 1 953 ? 14.977 19.805 -17.718 1.00 41.56 953 LEU A CA 1
ATOM 7656 C C . LEU A 1 953 ? 14.150 20.955 -17.099 1.00 41.56 953 LEU A C 1
ATOM 7658 O O . LEU A 1 953 ? 13.029 20.757 -16.641 1.00 41.56 953 LEU A O 1
ATOM 7662 N N . ALA A 1 954 ? 14.673 22.185 -17.094 1.00 51.59 954 ALA A N 1
ATOM 7663 C CA . ALA A 1 954 ? 14.069 23.333 -16.426 1.00 51.59 954 ALA A CA 1
ATOM 7664 C C . ALA A 1 954 ? 13.674 24.457 -17.397 1.00 51.59 954 ALA A C 1
ATOM 7666 O O . ALA A 1 954 ? 14.189 25.561 -17.269 1.00 51.59 954 ALA A O 1
ATOM 7667 N N . GLU A 1 955 ? 12.741 24.240 -18.334 1.00 60.16 955 GLU A N 1
ATOM 7668 C CA . GLU A 1 955 ? 12.364 25.328 -19.264 1.00 60.16 955 GLU A CA 1
ATOM 7669 C C . GLU A 1 955 ? 10.871 25.633 -19.458 1.00 60.16 955 GLU A C 1
ATOM 7671 O O . GLU A 1 955 ? 10.574 26.628 -20.116 1.00 60.16 955 GLU A O 1
ATOM 7676 N N . VAL A 1 956 ? 9.923 24.906 -18.849 1.00 68.12 956 VAL A N 1
ATOM 7677 C CA . VAL A 1 956 ? 8.526 25.391 -18.799 1.00 68.12 956 VAL A CA 1
ATOM 7678 C C . VAL A 1 956 ? 8.313 26.174 -17.496 1.00 68.12 956 VAL A C 1
ATOM 7680 O O . VAL A 1 956 ? 8.446 25.602 -16.406 1.00 68.12 956 VAL A O 1
ATOM 7683 N N . PRO A 1 957 ? 8.065 27.495 -17.546 1.00 78.69 957 PRO A N 1
ATOM 7684 C CA . PRO A 1 957 ? 7.704 28.259 -16.359 1.00 78.69 957 PRO A CA 1
ATOM 7685 C C . PRO A 1 957 ? 6.263 27.926 -15.949 1.00 78.69 957 PRO A C 1
ATOM 7687 O O . PRO A 1 957 ? 5.368 27.856 -16.788 1.00 78.69 957 PRO A O 1
ATOM 7690 N N . LEU A 1 958 ? 6.033 27.755 -14.643 1.00 81.44 958 LEU A N 1
ATOM 7691 C CA . LEU A 1 958 ? 4.715 27.421 -14.085 1.00 81.44 958 LEU A CA 1
ATOM 7692 C C . LEU A 1 958 ? 3.635 28.441 -14.490 1.00 81.44 958 LEU A C 1
ATOM 7694 O O . LEU A 1 958 ? 2.487 28.072 -14.708 1.00 81.44 958 LEU A O 1
ATOM 7698 N N . SER A 1 959 ? 4.020 29.707 -14.666 1.00 81.75 959 SER A N 1
ATOM 7699 C CA . SER A 1 959 ? 3.132 30.769 -15.143 1.00 81.75 959 SER A CA 1
ATOM 7700 C C . SER A 1 959 ? 2.561 30.506 -16.537 1.00 81.75 959 SER A C 1
ATOM 7702 O O . SER A 1 959 ? 1.408 30.839 -16.770 1.00 81.75 959 SER A O 1
ATOM 7704 N N . VAL A 1 960 ? 3.320 29.891 -17.451 1.00 84.38 960 VAL A N 1
ATOM 7705 C CA . VAL A 1 960 ? 2.837 29.576 -18.809 1.00 84.38 960 VAL A CA 1
ATOM 7706 C C . VAL A 1 960 ? 1.835 28.424 -18.778 1.00 84.38 960 VAL A C 1
ATOM 7708 O O . VAL A 1 960 ? 0.833 28.484 -19.481 1.00 84.38 960 VAL A O 1
ATOM 7711 N N . ALA A 1 961 ? 2.058 27.415 -17.932 1.00 84.44 961 ALA A N 1
ATOM 7712 C CA . ALA A 1 961 ? 1.110 26.315 -17.756 1.00 84.44 961 ALA A CA 1
ATOM 7713 C C . ALA A 1 961 ? -0.217 26.800 -17.136 1.00 84.44 961 ALA A C 1
ATOM 7715 O O . ALA A 1 961 ? -1.287 26.451 -17.623 1.00 84.44 961 ALA A O 1
ATOM 7716 N N . LEU A 1 962 ? -0.149 27.668 -16.118 1.00 87.31 962 LEU A N 1
ATOM 7717 C CA . LEU A 1 962 ? -1.336 28.278 -15.505 1.00 87.31 962 LEU A CA 1
ATOM 7718 C C . LEU A 1 962 ? -2.071 29.223 -16.466 1.00 87.31 962 LEU A C 1
ATOM 7720 O O . LEU A 1 962 ? -3.296 29.212 -16.515 1.00 87.31 962 LEU A O 1
ATOM 7724 N N . LEU A 1 963 ? -1.338 30.009 -17.260 1.00 88.12 963 LEU A N 1
ATOM 7725 C CA . LEU A 1 963 ? -1.934 30.872 -18.278 1.00 88.12 963 LEU A CA 1
ATOM 7726 C C . LEU A 1 963 ? -2.672 30.044 -19.338 1.00 88.12 963 LEU A C 1
ATOM 7728 O O . LEU A 1 963 ? -3.786 30.395 -19.707 1.00 88.12 963 LEU A O 1
ATOM 7732 N N . LEU A 1 964 ? -2.081 28.934 -19.791 1.00 87.62 964 LEU A N 1
ATOM 7733 C CA . LEU A 1 964 ? -2.714 28.026 -20.747 1.00 87.62 964 LEU A CA 1
ATOM 7734 C C . LEU A 1 964 ? -4.012 27.426 -20.185 1.00 87.62 964 LEU A C 1
ATOM 7736 O O . LEU A 1 964 ? -4.999 27.358 -20.909 1.00 87.62 964 LEU A O 1
ATOM 7740 N N . GLN A 1 965 ? -4.034 27.066 -18.898 1.00 87.19 965 GLN A N 1
ATOM 7741 C CA . GLN A 1 965 ? -5.239 26.581 -18.219 1.00 87.19 965 GLN A CA 1
ATOM 7742 C C . GLN A 1 965 ? -6.346 27.645 -18.180 1.00 87.19 965 GLN A C 1
ATOM 7744 O O . GLN A 1 965 ? -7.501 27.343 -18.466 1.00 87.19 965 GLN A O 1
ATOM 7749 N N . ILE A 1 966 ? -5.996 28.892 -17.849 1.00 89.94 966 ILE A N 1
ATOM 7750 C CA . ILE A 1 966 ? -6.950 30.010 -17.806 1.00 89.94 966 ILE A CA 1
ATOM 7751 C C . ILE A 1 966 ? -7.484 30.312 -19.210 1.00 89.94 966 ILE A C 1
ATOM 7753 O O . ILE A 1 966 ? -8.683 30.497 -19.383 1.00 89.94 966 ILE A O 1
ATOM 7757 N N . ILE A 1 967 ? -6.616 30.310 -20.226 1.00 91.38 967 ILE A N 1
ATOM 7758 C CA . ILE A 1 967 ? -7.023 30.497 -21.625 1.00 91.38 967 ILE A CA 1
ATOM 7759 C C . ILE A 1 967 ? -7.959 29.367 -22.062 1.00 91.38 967 ILE A C 1
ATOM 7761 O O . ILE A 1 967 ? -8.979 29.641 -22.690 1.00 91.38 967 ILE A O 1
ATOM 7765 N N . TRP A 1 968 ? -7.655 28.113 -21.714 1.00 91.31 968 TRP A N 1
ATOM 7766 C CA . TRP A 1 968 ? -8.527 26.983 -22.035 1.00 91.31 968 TRP A CA 1
ATOM 7767 C C . TRP A 1 968 ? -9.898 27.111 -21.365 1.00 91.31 968 TRP A C 1
ATOM 7769 O O . TRP A 1 968 ? -10.911 26.919 -22.020 1.00 91.31 968 TRP A O 1
ATOM 7779 N N . LEU A 1 969 ? -9.939 27.531 -20.100 1.00 90.88 969 LEU A N 1
ATOM 7780 C CA . LEU A 1 969 ? -11.184 27.771 -19.369 1.00 90.88 969 LEU A CA 1
ATOM 7781 C C . LEU A 1 969 ? -12.032 28.894 -19.997 1.00 90.88 969 LEU A C 1
ATOM 7783 O O . LEU A 1 969 ? -13.239 28.742 -20.168 1.00 90.88 969 LEU A O 1
ATOM 7787 N N . CYS A 1 970 ? -11.404 30.007 -20.384 1.00 90.25 970 CYS A N 1
ATOM 7788 C CA . CYS A 1 970 ? -12.094 31.101 -21.070 1.00 90.25 970 CYS A CA 1
ATOM 7789 C C . CYS A 1 970 ? -12.585 30.688 -22.467 1.00 90.25 970 CYS A C 1
ATOM 7791 O O . CYS A 1 970 ? -13.686 31.046 -22.877 1.00 90.25 970 CYS A O 1
ATOM 7793 N N . THR A 1 971 ? -11.783 29.918 -23.207 1.00 88.38 971 THR A N 1
ATOM 7794 C CA . THR A 1 971 ? -12.151 29.452 -24.554 1.00 88.38 971 THR A CA 1
ATOM 7795 C C . THR A 1 971 ? -13.235 28.381 -24.520 1.00 88.38 971 THR A C 1
ATOM 7797 O O . THR A 1 971 ? -14.133 28.433 -25.353 1.00 88.38 971 THR A O 1
ATOM 7800 N N . SER A 1 972 ? -13.230 27.468 -23.543 1.00 87.31 972 SER A N 1
ATOM 7801 C CA . SER A 1 972 ? -14.315 26.500 -23.360 1.00 87.31 972 SER A CA 1
ATOM 7802 C C . SER A 1 972 ? -15.623 27.191 -22.976 1.00 87.31 972 SER A C 1
ATOM 7804 O O . SER A 1 972 ? -16.662 26.858 -23.535 1.00 87.31 972 SER A O 1
ATOM 7806 N N . ALA A 1 973 ? -15.569 28.199 -22.097 1.00 88.56 973 ALA A N 1
ATOM 7807 C CA . ALA A 1 973 ? -16.728 29.021 -21.752 1.00 88.56 973 ALA A CA 1
ATOM 7808 C C . ALA A 1 973 ? -17.283 29.778 -22.969 1.00 88.56 973 ALA A C 1
ATOM 7810 O O . ALA A 1 973 ? -18.490 29.792 -23.180 1.00 88.56 973 ALA A O 1
ATOM 7811 N N . ALA A 1 974 ? -16.406 30.344 -23.806 1.00 86.81 974 ALA A N 1
ATOM 7812 C CA . ALA A 1 974 ? -16.801 31.041 -25.029 1.00 86.81 974 ALA A CA 1
ATOM 7813 C C . ALA A 1 974 ? -17.385 30.093 -26.090 1.00 86.81 974 ALA A C 1
ATOM 7815 O O . ALA A 1 974 ? -18.330 30.459 -26.777 1.00 86.81 974 ALA A O 1
ATOM 7816 N N . LEU A 1 975 ? -16.844 28.875 -26.218 1.00 84.56 975 LEU A N 1
ATOM 7817 C CA . LEU A 1 975 ? -17.362 27.847 -27.129 1.00 84.56 975 LEU A CA 1
ATOM 7818 C C . LEU A 1 975 ? -18.751 27.352 -26.710 1.00 84.56 975 LEU A C 1
ATOM 7820 O O . LEU A 1 975 ? -19.559 27.032 -27.572 1.00 84.56 975 LEU A O 1
ATOM 7824 N N . PHE A 1 976 ? -19.039 27.302 -25.409 1.00 79.75 976 PHE A N 1
ATOM 7825 C CA . PHE A 1 976 ? -20.339 26.855 -24.900 1.00 79.75 976 PHE A CA 1
ATOM 7826 C C . PHE A 1 976 ? -21.470 27.858 -25.117 1.00 79.75 976 PHE A C 1
ATOM 7828 O O . PHE A 1 976 ? -22.610 27.434 -25.272 1.00 79.75 976 PHE A O 1
ATOM 7835 N N . LEU A 1 977 ? -21.151 29.151 -25.229 1.00 79.12 977 LEU A N 1
ATOM 7836 C CA . LEU A 1 977 ? -22.117 30.173 -25.647 1.00 79.12 977 LEU A CA 1
ATOM 7837 C C . LEU A 1 977 ? -22.675 29.930 -27.056 1.00 79.12 977 LEU A C 1
ATOM 7839 O O . LEU A 1 977 ? -23.695 30.502 -27.409 1.00 79.12 977 LEU A O 1
ATOM 7843 N N . LEU A 1 978 ? -21.990 29.121 -27.875 1.00 77.69 978 LEU A N 1
ATOM 7844 C CA . LEU A 1 978 ? -22.445 28.753 -29.219 1.00 77.69 978 LEU A CA 1
ATOM 7845 C C . LEU A 1 978 ? -23.362 27.520 -29.220 1.00 77.69 978 LEU A C 1
ATOM 7847 O O . LEU A 1 978 ? -23.899 27.175 -30.269 1.00 77.69 978 LEU A O 1
ATOM 7851 N N . TRP A 1 979 ? -23.463 26.797 -28.098 1.00 77.12 979 TRP A N 1
ATOM 7852 C CA . TRP A 1 979 ? -24.189 25.521 -28.000 1.00 77.12 979 TRP A CA 1
ATOM 7853 C C . TRP A 1 979 ? -25.373 25.562 -27.030 1.00 77.12 979 TRP A C 1
ATOM 7855 O O . TRP A 1 979 ? -26.271 24.732 -27.152 1.00 77.12 979 TRP A O 1
ATOM 7865 N N . GLU A 1 980 ? -25.359 26.474 -26.059 1.00 74.62 980 GLU A N 1
ATOM 7866 C CA . GLU A 1 980 ? -26.434 26.673 -25.087 1.00 74.62 980 GLU A CA 1
ATOM 7867 C C . GLU A 1 980 ? -26.913 28.125 -25.148 1.00 74.62 980 GLU A C 1
ATOM 7869 O O . GLU A 1 980 ? -26.259 29.030 -24.634 1.00 74.62 980 GLU A O 1
ATOM 7874 N N . ASP A 1 981 ? -28.081 28.332 -25.753 1.00 66.00 981 ASP A N 1
ATOM 7875 C CA . ASP A 1 981 ? -28.643 29.667 -25.999 1.00 66.00 981 ASP A CA 1
ATOM 7876 C C . ASP A 1 981 ? -29.145 30.361 -24.717 1.00 66.00 981 ASP A C 1
ATOM 7878 O O . ASP A 1 981 ? -29.384 31.566 -24.705 1.00 66.00 981 ASP A O 1
ATOM 7882 N N . GLU A 1 982 ? -29.320 29.607 -23.625 1.00 71.25 982 GLU A N 1
ATOM 7883 C CA . GLU A 1 982 ? -29.811 30.116 -22.336 1.00 71.25 982 GLU A CA 1
ATOM 7884 C C . GLU A 1 982 ? -28.695 30.411 -21.313 1.00 71.25 982 GLU A C 1
ATOM 7886 O O . GLU A 1 982 ? -28.992 30.804 -20.183 1.00 71.25 982 GLU A O 1
ATOM 7891 N N . TRP A 1 983 ? -27.421 30.157 -21.634 1.00 79.50 983 TRP A N 1
ATOM 7892 C CA . TRP A 1 983 ? -26.319 30.301 -20.675 1.00 79.50 983 TRP A CA 1
ATOM 7893 C C . TRP A 1 983 ? -25.476 31.539 -20.951 1.00 79.50 983 TRP A C 1
ATOM 7895 O O . TRP A 1 983 ? -24.859 31.655 -22.003 1.00 79.50 983 TRP A O 1
ATOM 7905 N N . ASP A 1 984 ? -25.321 32.399 -19.947 1.00 85.00 984 ASP A N 1
ATOM 7906 C CA . ASP A 1 984 ? -24.355 33.494 -20.017 1.00 85.00 984 ASP A CA 1
ATOM 7907 C C . ASP A 1 984 ? -22.904 32.992 -19.980 1.00 85.00 984 ASP A C 1
ATOM 7909 O O . ASP A 1 984 ? -22.596 31.898 -19.487 1.00 85.00 984 ASP A O 1
ATOM 7913 N N . TYR A 1 985 ? -21.966 33.827 -20.444 1.00 86.56 985 TYR A N 1
ATOM 7914 C CA . TYR A 1 985 ? -20.534 33.499 -20.440 1.00 86.56 985 TYR A CA 1
ATOM 7915 C C . TYR A 1 985 ? -20.045 33.138 -19.037 1.00 86.56 985 TYR A C 1
ATOM 7917 O O . TYR A 1 985 ? -19.259 32.207 -18.872 1.00 86.56 985 TYR A O 1
ATOM 7925 N N . PHE A 1 986 ? -20.522 33.864 -18.021 1.00 88.56 986 PHE A N 1
ATOM 7926 C CA . PHE A 1 986 ? -20.165 33.608 -16.631 1.00 88.56 986 PHE A CA 1
ATOM 7927 C C . PHE A 1 986 ? -20.708 32.261 -16.147 1.00 88.56 986 PHE A C 1
ATOM 7929 O O . PHE A 1 986 ? -19.970 31.509 -15.518 1.00 88.56 986 PHE A O 1
ATOM 7936 N N . THR A 1 987 ? -21.944 31.914 -16.504 1.00 84.94 987 THR A N 1
ATOM 7937 C CA . THR A 1 987 ? -22.562 30.613 -16.204 1.00 84.94 987 THR A CA 1
ATOM 7938 C C . THR A 1 987 ? -21.801 29.469 -16.878 1.00 84.94 987 THR A C 1
ATOM 7940 O O . THR A 1 987 ? -21.486 28.467 -16.237 1.00 84.94 987 THR A O 1
ATOM 7943 N N . SER A 1 988 ? -21.387 29.656 -18.133 1.00 87.88 988 SER A N 1
ATOM 7944 C CA . SER A 1 988 ? -20.545 28.708 -18.874 1.00 87.88 988 SER A CA 1
ATOM 7945 C C . SER A 1 988 ? -19.134 28.588 -18.281 1.00 87.88 988 SER A C 1
ATOM 7947 O O . SER A 1 988 ? -18.594 27.489 -18.143 1.00 87.88 988 SER A O 1
ATOM 7949 N N . PHE A 1 989 ? -18.528 29.706 -17.872 1.00 90.25 989 PHE A N 1
ATOM 7950 C CA . PHE A 1 989 ? -17.229 29.738 -17.198 1.00 90.25 989 PHE A CA 1
ATOM 7951 C C . PHE A 1 989 ? -17.286 29.045 -15.838 1.00 90.25 989 PHE A C 1
ATOM 7953 O O . PHE A 1 989 ? -16.413 28.235 -15.521 1.00 90.25 989 PHE A O 1
ATOM 7960 N N . TYR A 1 990 ? -18.330 29.319 -15.058 1.00 88.75 990 TYR A N 1
ATOM 7961 C CA . TYR A 1 990 ? -18.604 28.672 -13.784 1.00 88.75 990 TYR A CA 1
ATOM 7962 C C . TYR A 1 990 ? -18.772 27.163 -13.966 1.00 88.75 990 TYR A C 1
ATOM 7964 O O . TYR A 1 990 ? -18.081 26.401 -13.290 1.00 88.75 990 TYR A O 1
ATOM 7972 N N . PHE A 1 991 ? -19.577 26.734 -14.946 1.00 87.25 991 PHE A N 1
ATOM 7973 C CA . PHE A 1 991 ? -19.762 25.327 -15.297 1.00 87.25 991 PHE A CA 1
ATOM 7974 C C . PHE A 1 991 ? -18.429 24.634 -15.607 1.00 87.25 991 PHE A C 1
ATOM 7976 O O . PHE A 1 991 ? -18.106 23.611 -15.000 1.00 87.25 991 PHE A O 1
ATOM 7983 N N . PHE A 1 992 ? -17.592 25.187 -16.490 1.00 88.88 992 PHE A N 1
ATOM 7984 C CA . PHE A 1 992 ? -16.293 24.573 -16.786 1.00 88.88 992 PHE A CA 1
ATOM 7985 C C . PHE A 1 992 ? -15.318 24.630 -15.611 1.00 88.88 992 PHE A C 1
ATOM 7987 O O . PHE A 1 992 ? -14.543 23.692 -15.425 1.00 88.88 992 PHE A O 1
ATOM 7994 N N . PHE A 1 993 ? -15.377 25.670 -14.779 1.00 90.00 993 PHE A N 1
ATOM 7995 C CA . PHE A 1 993 ? -14.544 25.771 -13.588 1.00 90.00 993 PHE A CA 1
ATOM 7996 C C . PHE A 1 993 ? -14.879 24.662 -12.583 1.00 90.00 993 PHE A C 1
ATOM 7998 O O . PHE A 1 993 ? -13.974 23.931 -12.175 1.00 90.00 993 PHE A O 1
ATOM 8005 N N . ILE A 1 994 ? -16.160 24.465 -12.241 1.00 88.44 994 ILE A N 1
ATOM 8006 C CA . ILE A 1 994 ? -16.593 23.381 -11.337 1.00 88.44 994 ILE A CA 1
ATOM 8007 C C . ILE A 1 994 ? -16.364 21.989 -11.945 1.00 88.44 994 ILE A C 1
ATOM 8009 O O . ILE A 1 994 ? -16.181 21.017 -11.213 1.00 88.44 994 ILE A O 1
ATOM 8013 N N . SER A 1 995 ? -16.326 21.892 -13.276 1.00 87.88 995 SER A N 1
ATOM 8014 C CA . SER A 1 995 ? -16.068 20.648 -14.009 1.00 87.88 995 SER A CA 1
ATOM 8015 C C . SER A 1 995 ? -14.582 20.280 -14.037 1.00 87.88 995 SER A C 1
ATOM 8017 O O . SER A 1 995 ? -14.228 19.140 -13.754 1.00 87.88 995 SER A O 1
ATOM 8019 N N . PHE A 1 996 ? -13.687 21.234 -14.321 1.00 89.06 996 PHE A N 1
ATOM 8020 C CA . PHE A 1 996 ? -12.232 21.006 -14.333 1.00 89.06 996 PHE A CA 1
ATOM 8021 C C . PHE A 1 996 ? -11.660 20.813 -12.928 1.00 89.06 996 PHE A C 1
ATOM 8023 O O . PHE A 1 996 ? -10.658 20.123 -12.761 1.00 89.06 996 PHE A O 1
ATOM 8030 N N . THR A 1 997 ? -12.292 21.416 -11.921 1.00 88.38 997 THR A N 1
ATOM 8031 C CA . THR A 1 997 ? -11.971 21.189 -10.502 1.00 88.38 997 THR A CA 1
ATOM 8032 C C . THR A 1 997 ? -12.656 19.947 -9.929 1.00 88.38 997 THR A C 1
ATOM 8034 O O . THR A 1 997 ? -12.466 19.651 -8.751 1.00 88.38 997 THR A O 1
ATOM 8037 N N . THR A 1 998 ? -13.439 19.227 -10.747 1.00 87.38 998 THR A N 1
ATOM 8038 C CA . THR A 1 998 ? -14.181 18.008 -10.383 1.00 87.38 998 THR A CA 1
ATOM 8039 C C . THR A 1 998 ? -15.091 18.172 -9.157 1.00 87.38 998 THR A C 1
ATOM 8041 O O . THR A 1 998 ? -15.305 17.218 -8.419 1.00 87.38 998 THR A O 1
ATOM 8044 N N . ILE A 1 999 ? -15.611 19.383 -8.913 1.00 88.88 999 ILE A N 1
ATOM 8045 C CA . ILE A 1 999 ? -16.539 19.677 -7.806 1.00 88.88 999 ILE A CA 1
ATOM 8046 C C . ILE A 1 999 ? -17.964 19.236 -8.170 1.00 88.88 999 ILE A C 1
ATOM 8048 O O . ILE A 1 999 ? -18.649 18.661 -7.331 1.00 88.88 999 ILE A O 1
ATOM 8052 N N . GLY A 1 1000 ? -18.405 19.514 -9.406 1.00 78.12 1000 GLY A N 1
ATOM 8053 C CA . GLY A 1 1000 ? -19.632 18.944 -9.981 1.00 78.12 1000 GLY A CA 1
ATOM 8054 C C . GLY A 1 1000 ? -20.934 19.200 -9.209 1.00 78.12 1000 GLY A C 1
ATOM 8055 O O . GLY A 1 1000 ? -21.698 18.272 -8.970 1.00 78.12 1000 GLY A O 1
ATOM 8056 N N . LEU A 1 1001 ? -21.215 20.455 -8.838 1.00 79.06 1001 LEU A N 1
ATOM 8057 C CA . LEU A 1 1001 ? -22.366 20.820 -7.989 1.00 79.06 1001 LEU A CA 1
ATOM 8058 C C . LEU A 1 1001 ? -23.748 20.526 -8.597 1.00 79.06 1001 LEU A C 1
ATOM 8060 O O . LEU A 1 1001 ? -24.716 20.395 -7.848 1.00 79.06 1001 LEU A O 1
ATOM 8064 N N . GLY A 1 1002 ? -23.847 20.395 -9.922 1.00 72.75 1002 GLY A N 1
ATOM 8065 C CA . GLY A 1 1002 ? -25.074 19.943 -10.587 1.00 72.75 1002 GLY A CA 1
ATOM 8066 C C . GLY A 1 1002 ? -26.220 20.950 -10.629 1.00 72.75 1002 GLY A C 1
ATOM 8067 O O . GLY A 1 1002 ? -27.337 20.616 -11.015 1.00 72.75 1002 GLY A O 1
ATOM 8068 N N . ASP A 1 1003 ? -25.943 22.181 -10.223 1.00 75.06 1003 ASP A N 1
ATOM 8069 C CA . ASP A 1 1003 ? -26.828 23.337 -10.280 1.00 75.06 1003 ASP A CA 1
ATOM 8070 C C . ASP A 1 1003 ? -26.977 23.891 -11.705 1.00 75.06 1003 ASP A C 1
ATOM 8072 O O . ASP A 1 1003 ? -28.034 24.413 -12.058 1.00 75.06 1003 ASP A O 1
ATOM 8076 N N . VAL A 1 1004 ? -25.948 23.709 -12.537 1.00 78.25 1004 VAL A N 1
ATOM 8077 C CA . VAL A 1 1004 ? -25.907 24.107 -13.948 1.00 78.25 1004 VAL A CA 1
ATOM 8078 C C . VAL A 1 1004 ? -25.502 22.898 -14.797 1.00 78.25 1004 VAL A C 1
ATOM 8080 O O . VAL A 1 1004 ? -24.423 22.336 -14.609 1.00 78.25 1004 VAL A O 1
ATOM 8083 N N . VAL A 1 1005 ? -26.376 22.463 -15.712 1.00 75.88 1005 VAL A N 1
ATOM 8084 C CA . VAL A 1 1005 ? -26.193 21.247 -16.531 1.00 75.88 1005 VAL A CA 1
ATOM 8085 C C . VAL A 1 1005 ? -26.751 21.461 -17.942 1.00 75.88 1005 VAL A C 1
ATOM 8087 O O . VAL A 1 1005 ? -27.856 22.001 -18.053 1.00 75.88 1005 VAL A O 1
ATOM 8090 N N . PRO A 1 1006 ? -26.023 21.071 -19.008 1.00 73.81 1006 PRO A N 1
ATOM 8091 C CA . PRO A 1 1006 ? -26.449 21.305 -20.386 1.00 73.81 1006 PRO A CA 1
ATOM 8092 C C . PRO A 1 1006 ? -27.831 20.703 -20.655 1.00 73.81 1006 PRO A C 1
ATOM 8094 O O . PRO A 1 1006 ? -28.098 19.540 -20.335 1.00 73.81 1006 PRO A O 1
ATOM 8097 N N . LYS A 1 1007 ? -28.715 21.502 -21.253 1.00 67.31 1007 LYS A N 1
ATOM 8098 C CA . LYS A 1 1007 ? -30.090 21.114 -21.578 1.00 67.31 1007 LYS A CA 1
ATOM 8099 C C . LYS A 1 1007 ? -30.150 20.276 -22.846 1.00 67.31 1007 LYS A C 1
ATOM 8101 O O . LYS A 1 1007 ? -31.025 19.412 -22.950 1.00 67.31 1007 LYS A O 1
ATOM 8106 N N . TYR A 1 1008 ? -29.235 20.495 -23.793 1.00 70.69 1008 TYR A N 1
ATOM 8107 C CA . TYR A 1 1008 ? -29.277 19.830 -25.093 1.00 70.69 1008 TYR A CA 1
ATOM 8108 C C . TYR A 1 1008 ? -28.461 18.519 -25.123 1.00 70.69 1008 TYR A C 1
ATOM 8110 O O . TYR A 1 1008 ? -27.224 18.526 -25.126 1.00 70.69 1008 TYR A O 1
ATOM 8118 N N . PRO A 1 1009 ? -29.122 17.347 -25.229 1.00 61.22 1009 PRO A N 1
ATOM 8119 C CA . PRO A 1 1009 ? -28.456 16.043 -25.248 1.00 61.22 1009 PRO A CA 1
ATOM 8120 C C . PRO A 1 1009 ? -27.640 15.765 -26.523 1.00 61.22 1009 PRO A C 1
ATOM 8122 O O . PRO A 1 1009 ? -26.917 14.775 -26.571 1.00 61.22 1009 PRO A O 1
ATOM 8125 N N . SER A 1 1010 ? -27.749 16.595 -27.561 1.00 66.75 1010 SER A N 1
ATOM 8126 C CA . SER A 1 1010 ? -26.969 16.491 -28.803 1.00 66.75 1010 SER A CA 1
ATOM 8127 C C . SER A 1 1010 ? -25.515 16.944 -28.634 1.00 66.75 1010 SER A C 1
ATOM 8129 O O . SER A 1 1010 ? -24.625 16.386 -29.274 1.00 66.75 1010 SER A O 1
ATOM 8131 N N . TYR A 1 1011 ? -25.255 17.908 -27.745 1.00 72.81 1011 TYR A N 1
ATOM 8132 C CA . TYR A 1 1011 ? -23.933 18.525 -27.563 1.00 72.81 1011 TYR A CA 1
ATOM 8133 C C . TYR A 1 1011 ? -23.168 17.993 -26.343 1.00 72.81 1011 TYR A C 1
ATOM 8135 O O . TYR A 1 1011 ? -21.995 18.314 -26.146 1.00 72.81 1011 TYR A O 1
ATOM 8143 N N . THR A 1 1012 ? -23.774 17.101 -25.555 1.00 71.50 1012 THR A N 1
ATOM 8144 C CA . THR A 1 1012 ? -23.140 16.485 -24.374 1.00 71.50 1012 THR A CA 1
ATOM 8145 C C . THR A 1 1012 ? -21.890 15.666 -24.710 1.00 71.50 1012 THR A C 1
ATOM 8147 O O . THR A 1 1012 ? -20.964 15.604 -23.898 1.00 71.50 1012 THR A O 1
ATOM 8150 N N . LEU A 1 1013 ? -21.792 15.086 -25.913 1.00 72.38 1013 LEU A N 1
ATOM 8151 C CA . LEU A 1 1013 ? -20.568 14.416 -26.374 1.00 72.38 1013 LEU A CA 1
ATOM 8152 C C . LEU A 1 1013 ? -19.417 15.416 -26.581 1.00 72.38 1013 LEU A C 1
ATOM 8154 O O . LEU A 1 1013 ? -18.295 15.163 -26.150 1.00 72.38 1013 LEU A O 1
ATOM 8158 N N . MET A 1 1014 ? -19.696 16.568 -27.196 1.00 75.88 1014 MET A N 1
ATOM 8159 C CA . MET A 1 1014 ? -18.696 17.621 -27.412 1.00 75.88 1014 MET A CA 1
ATOM 8160 C C . MET A 1 1014 ? -18.290 18.280 -26.090 1.00 75.88 1014 MET A C 1
ATOM 8162 O O . MET A 1 1014 ? -17.102 18.484 -25.839 1.00 75.88 1014 MET A O 1
ATOM 8166 N N . CYS A 1 1015 ? -19.254 18.493 -25.191 1.00 78.00 1015 CYS A N 1
ATOM 8167 C CA . CYS A 1 1015 ? -19.007 18.890 -23.805 1.00 78.00 1015 CYS A CA 1
ATOM 8168 C C . CYS A 1 1015 ? -18.042 17.923 -23.100 1.00 78.00 1015 CYS A C 1
ATOM 8170 O O . CYS A 1 1015 ? -17.045 18.349 -22.518 1.00 78.00 1015 CYS A O 1
ATOM 8172 N N . SER A 1 1016 ? -18.278 16.615 -23.233 1.00 77.69 1016 SER A N 1
ATOM 8173 C CA . SER A 1 1016 ? -17.422 15.576 -22.649 1.00 77.69 1016 SER A CA 1
ATOM 8174 C C . SER A 1 1016 ? -15.978 15.659 -23.159 1.00 77.69 1016 SER A C 1
ATOM 8176 O O . SER A 1 1016 ? -15.042 15.495 -22.380 1.00 77.69 1016 SER A O 1
ATOM 8178 N N . ILE A 1 1017 ? -15.773 15.966 -24.445 1.00 80.12 1017 ILE A N 1
ATOM 8179 C CA . ILE A 1 1017 ? -14.435 16.122 -25.039 1.00 80.12 1017 ILE A CA 1
ATOM 8180 C C . ILE A 1 1017 ? -13.716 17.361 -24.483 1.00 80.12 1017 ILE A C 1
ATOM 8182 O O . ILE A 1 1017 ? -12.545 17.268 -24.112 1.00 80.12 1017 ILE A O 1
ATOM 8186 N N . LEU A 1 1018 ? -14.404 18.504 -24.378 1.00 84.75 1018 LEU A N 1
ATOM 8187 C CA . LEU A 1 1018 ? -13.830 19.733 -23.810 1.00 84.75 1018 LEU A CA 1
ATOM 8188 C C . LEU A 1 1018 ? -13.432 19.556 -22.341 1.00 84.75 1018 LEU A C 1
ATOM 8190 O O . LEU A 1 1018 ? -12.363 20.013 -21.926 1.00 84.75 1018 LEU A O 1
ATOM 8194 N N . VAL A 1 1019 ? -14.268 18.853 -21.572 1.00 85.25 1019 VAL A N 1
ATOM 8195 C CA . VAL A 1 1019 ? -13.994 18.504 -20.174 1.00 85.25 1019 VAL A CA 1
ATOM 8196 C C . VAL A 1 1019 ? -12.789 17.575 -20.059 1.00 85.25 1019 VAL A C 1
ATOM 8198 O O . VAL A 1 1019 ? -11.891 17.852 -19.267 1.00 85.25 1019 VAL A O 1
ATOM 8201 N N . LEU A 1 1020 ? -12.700 16.529 -20.885 1.00 82.75 1020 LEU A N 1
ATOM 8202 C CA . LEU A 1 1020 ? -11.551 15.617 -20.881 1.00 82.75 1020 LEU A CA 1
ATOM 8203 C C . LEU A 1 1020 ? -10.237 16.321 -21.259 1.00 82.75 1020 LEU A C 1
ATOM 8205 O O . LEU A 1 1020 ? -9.213 16.066 -20.624 1.00 82.75 1020 LEU A O 1
ATOM 8209 N N . LEU A 1 1021 ? -10.249 17.242 -22.232 1.00 83.81 1021 LEU A N 1
ATOM 8210 C CA . LEU A 1 1021 ? -9.054 18.026 -22.574 1.00 83.81 1021 LEU A CA 1
ATOM 8211 C C . LEU A 1 1021 ? -8.675 19.009 -21.456 1.00 83.81 1021 LEU A C 1
ATOM 8213 O O . LEU A 1 1021 ? -7.494 19.167 -21.144 1.00 83.81 1021 LEU A O 1
ATOM 8217 N N . GLY A 1 1022 ? -9.668 19.627 -20.811 1.00 86.31 1022 GLY A N 1
ATOM 8218 C CA . GLY A 1 1022 ? -9.452 20.496 -19.655 1.00 86.31 1022 GLY A CA 1
ATOM 8219 C C . GLY A 1 1022 ? -8.833 19.760 -18.469 1.00 86.31 1022 GLY A C 1
ATOM 8220 O O . GLY A 1 1022 ? -7.879 20.259 -17.875 1.00 86.31 1022 GLY A O 1
ATOM 8221 N N . LEU A 1 1023 ? -9.296 18.540 -18.175 1.00 88.06 1023 LEU A N 1
ATOM 8222 C CA . LEU A 1 1023 ? -8.707 17.674 -17.147 1.00 88.06 1023 LEU A CA 1
ATOM 8223 C C . LEU A 1 1023 ? -7.275 17.237 -17.503 1.00 88.06 1023 LEU A C 1
ATOM 8225 O O . LEU A 1 1023 ? -6.416 17.173 -16.623 1.00 88.06 1023 LEU A O 1
ATOM 8229 N N . ALA A 1 1024 ? -6.976 16.997 -18.784 1.00 86.50 1024 ALA A N 1
ATOM 8230 C CA . ALA A 1 1024 ? -5.614 16.696 -19.234 1.00 86.50 1024 ALA A CA 1
ATOM 8231 C C . ALA A 1 1024 ? -4.654 17.892 -19.054 1.00 86.50 1024 ALA A C 1
ATOM 8233 O O . ALA A 1 1024 ? -3.493 17.703 -18.684 1.00 86.50 1024 ALA A O 1
ATOM 8234 N N . LEU A 1 1025 ? -5.129 19.128 -19.252 1.00 87.56 1025 LEU A N 1
ATOM 8235 C CA . LEU A 1 1025 ? -4.349 20.340 -18.975 1.00 87.56 1025 LEU A CA 1
ATOM 8236 C C . LEU A 1 1025 ? -4.143 20.563 -17.469 1.00 87.56 1025 LEU A C 1
ATOM 8238 O O . LEU A 1 1025 ? -3.025 20.882 -17.056 1.00 87.56 1025 LEU A O 1
ATOM 8242 N N . VAL A 1 1026 ? -5.157 20.298 -16.635 1.00 89.56 1026 VAL A N 1
ATOM 8243 C CA . VAL A 1 1026 ? -4.990 20.284 -15.170 1.00 89.56 1026 VAL A CA 1
ATOM 8244 C C . VAL A 1 1026 ? -3.909 19.273 -14.778 1.00 89.56 1026 VAL A C 1
ATOM 8246 O O . VAL A 1 1026 ? -2.969 19.636 -14.069 1.00 89.56 1026 VAL A O 1
ATOM 8249 N N . SER A 1 1027 ? -3.958 18.049 -15.311 1.00 87.94 1027 SER A N 1
ATOM 8250 C CA . SER A 1 1027 ? -2.921 17.028 -15.099 1.00 87.94 1027 SER A CA 1
ATOM 8251 C C . SER A 1 1027 ? -1.523 17.526 -15.503 1.00 87.94 1027 SER A C 1
ATOM 8253 O O . SER A 1 1027 ? -0.582 17.441 -14.713 1.00 87.94 1027 SER A O 1
ATOM 8255 N N . MET A 1 1028 ? -1.387 18.177 -16.668 1.00 87.56 1028 MET A N 1
ATOM 8256 C CA . MET A 1 1028 ? -0.127 18.802 -17.099 1.00 87.56 1028 MET A CA 1
ATOM 8257 C C . MET A 1 1028 ? 0.391 19.829 -16.078 1.00 87.56 1028 MET A C 1
ATOM 8259 O O . MET A 1 1028 ? 1.584 19.836 -15.761 1.00 87.56 1028 MET A O 1
ATOM 8263 N N . THR A 1 1029 ? -0.474 20.702 -15.544 1.00 86.31 1029 THR A N 1
ATOM 8264 C CA . THR A 1 1029 ? -0.063 21.696 -14.535 1.00 86.31 1029 THR A CA 1
ATOM 8265 C C . THR A 1 1029 ? 0.432 21.032 -13.248 1.00 86.31 1029 THR A C 1
ATOM 8267 O O . THR A 1 1029 ? 1.456 21.457 -12.706 1.00 86.31 1029 THR A O 1
ATOM 8270 N N . VAL A 1 1030 ? -0.214 19.947 -12.806 1.00 86.38 1030 VAL A N 1
ATOM 8271 C CA . VAL A 1 1030 ? 0.225 19.137 -11.659 1.00 86.38 1030 VAL A CA 1
ATOM 8272 C C . VAL A 1 1030 ? 1.598 18.516 -11.929 1.00 86.38 1030 VAL A C 1
ATOM 8274 O O . VAL A 1 1030 ? 2.501 18.663 -11.101 1.00 86.38 1030 VAL A O 1
ATOM 8277 N N . SER A 1 1031 ? 1.817 17.926 -13.110 1.00 84.00 1031 SER A N 1
ATOM 8278 C CA . SER A 1 1031 ? 3.123 17.374 -13.497 1.00 84.00 1031 SER A CA 1
ATOM 8279 C C . SER A 1 1031 ? 4.231 18.439 -13.517 1.00 84.00 1031 SER A C 1
ATOM 8281 O O . SER A 1 1031 ? 5.349 18.177 -13.073 1.00 84.00 1031 SER A O 1
ATOM 8283 N N . VAL A 1 1032 ? 3.939 19.665 -13.978 1.00 84.62 1032 VAL A N 1
ATOM 8284 C CA . VAL A 1 1032 ? 4.895 20.792 -13.954 1.00 84.62 1032 VAL A CA 1
ATOM 8285 C C . VAL A 1 1032 ? 5.259 21.177 -12.522 1.00 84.62 1032 VAL A C 1
ATOM 8287 O O . VAL A 1 1032 ? 6.437 21.385 -12.221 1.00 84.62 1032 VAL A O 1
ATOM 8290 N N . VAL A 1 1033 ? 4.271 21.273 -11.628 1.00 84.81 1033 VAL A N 1
ATOM 8291 C CA . VAL A 1 1033 ? 4.511 21.563 -10.206 1.00 84.81 1033 VAL A CA 1
ATOM 8292 C C . VAL A 1 1033 ? 5.379 20.470 -9.581 1.00 84.81 1033 VAL A C 1
ATOM 8294 O O . VAL A 1 1033 ? 6.365 20.791 -8.917 1.00 84.81 1033 VAL A O 1
ATOM 8297 N N . GLN A 1 1034 ? 5.080 19.197 -9.852 1.00 82.69 1034 GLN A N 1
ATOM 8298 C CA . GLN A 1 1034 ? 5.842 18.055 -9.348 1.00 82.69 1034 GLN A CA 1
ATOM 8299 C C . GLN A 1 1034 ? 7.307 18.090 -9.807 1.00 82.69 1034 GLN A C 1
ATOM 8301 O O . GLN A 1 1034 ? 8.205 18.063 -8.966 1.00 82.69 1034 GLN A O 1
ATOM 8306 N N . GLN A 1 1035 ? 7.565 18.284 -11.106 1.00 80.75 1035 GLN A N 1
ATOM 8307 C CA . GLN A 1 1035 ? 8.929 18.404 -11.641 1.00 80.75 1035 GLN A CA 1
ATOM 8308 C C . GLN A 1 1035 ? 9.706 19.578 -11.028 1.00 80.75 1035 GLN A C 1
ATOM 8310 O O . GLN A 1 1035 ? 10.903 19.470 -10.754 1.00 80.75 1035 GLN A O 1
ATOM 8315 N N . LYS A 1 1036 ? 9.044 20.717 -10.783 1.00 82.00 1036 LYS A N 1
ATOM 8316 C CA . LYS A 1 1036 ? 9.680 21.880 -10.144 1.00 82.00 1036 LYS A CA 1
ATOM 8317 C C . LYS A 1 1036 ? 9.988 21.632 -8.666 1.00 82.00 1036 LYS A C 1
ATOM 8319 O O . LYS A 1 1036 ? 11.010 22.123 -8.186 1.00 82.00 1036 LYS A O 1
ATOM 8324 N N . ILE A 1 1037 ? 9.148 20.875 -7.956 1.00 84.31 1037 I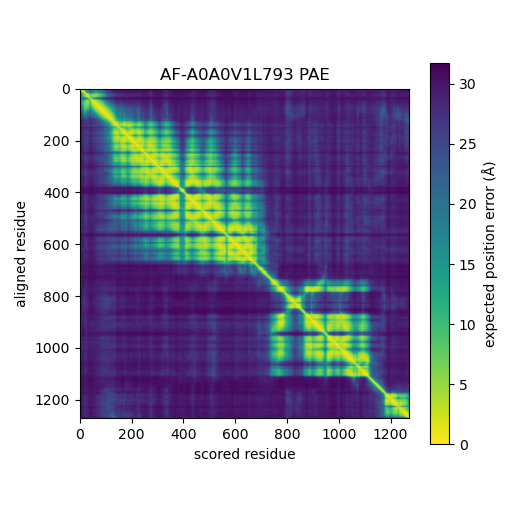LE A N 1
ATOM 8325 C CA . ILE A 1 1037 ? 9.411 20.446 -6.574 1.00 84.31 1037 ILE A CA 1
ATOM 8326 C C . ILE A 1 1037 ? 10.609 19.489 -6.534 1.00 84.31 1037 ILE A C 1
ATOM 8328 O O . ILE A 1 1037 ? 11.475 19.655 -5.675 1.00 84.31 1037 ILE A O 1
ATOM 8332 N N . ASP A 1 1038 ? 10.701 18.544 -7.471 1.00 82.44 1038 ASP A N 1
ATOM 8333 C CA . ASP A 1 1038 ? 11.828 17.605 -7.570 1.00 82.44 1038 ASP A CA 1
ATOM 8334 C C . ASP A 1 1038 ? 13.145 18.313 -7.885 1.00 82.44 1038 ASP A C 1
ATOM 8336 O O . ASP A 1 1038 ? 14.157 18.085 -7.220 1.00 82.44 1038 ASP A O 1
ATOM 8340 N N . LEU A 1 1039 ? 13.116 19.253 -8.831 1.00 81.56 1039 LEU A N 1
ATOM 8341 C CA . LEU A 1 1039 ? 14.264 20.099 -9.137 1.00 81.56 1039 LEU A CA 1
ATOM 8342 C C . LEU A 1 1039 ? 14.686 20.938 -7.922 1.00 81.56 1039 LEU A C 1
ATOM 8344 O O . LEU A 1 1039 ? 15.874 21.035 -7.621 1.00 81.56 1039 LEU A O 1
ATOM 8348 N N . LEU A 1 1040 ? 13.728 21.536 -7.204 1.00 83.19 1040 LEU A N 1
ATOM 8349 C CA . LEU A 1 1040 ? 14.016 22.301 -5.990 1.00 83.19 1040 LEU A CA 1
ATOM 8350 C C . LEU A 1 1040 ? 14.656 21.418 -4.912 1.00 83.19 1040 LEU A C 1
ATOM 8352 O O . LEU A 1 1040 ? 15.618 21.842 -4.277 1.00 83.19 1040 LEU A O 1
ATOM 8356 N N . PHE A 1 1041 ? 14.154 20.196 -4.727 1.00 85.81 1041 PHE A N 1
ATOM 8357 C CA . PHE A 1 1041 ? 14.719 19.224 -3.794 1.00 85.81 1041 PHE A CA 1
ATOM 8358 C C . PHE A 1 1041 ? 16.170 18.866 -4.157 1.00 85.81 1041 PHE A C 1
ATOM 8360 O O . PHE A 1 1041 ? 17.044 18.936 -3.294 1.00 85.81 1041 PHE A O 1
ATOM 8367 N N . GLN A 1 1042 ? 16.456 18.572 -5.430 1.00 82.00 1042 GLN A N 1
ATOM 8368 C CA . GLN A 1 1042 ? 17.819 18.290 -5.899 1.00 82.00 1042 GLN A CA 1
ATOM 8369 C C . GLN A 1 1042 ? 18.760 19.488 -5.711 1.00 82.00 1042 GLN A C 1
ATOM 8371 O O . GLN A 1 1042 ? 19.889 19.324 -5.248 1.00 82.00 1042 GLN A O 1
ATOM 8376 N N . LEU A 1 1043 ? 18.295 20.705 -6.016 1.00 83.12 1043 LEU A N 1
ATOM 8377 C CA . LEU A 1 1043 ? 19.070 21.929 -5.798 1.00 83.12 1043 LEU A CA 1
ATOM 8378 C C . LEU A 1 1043 ? 19.400 22.133 -4.316 1.00 83.12 1043 LEU A C 1
ATOM 8380 O O . LEU A 1 1043 ? 20.542 22.438 -3.990 1.00 83.12 1043 LEU A O 1
ATOM 8384 N N . LEU A 1 1044 ? 18.432 21.923 -3.419 1.00 83.88 1044 LEU A N 1
ATOM 8385 C CA . LEU A 1 1044 ? 18.661 22.027 -1.976 1.00 83.88 1044 LEU A CA 1
ATOM 8386 C C . LEU A 1 1044 ? 19.629 20.946 -1.476 1.00 83.88 1044 LEU A C 1
ATOM 8388 O O . LEU A 1 1044 ? 20.520 21.249 -0.691 1.00 83.88 1044 LEU A O 1
ATOM 8392 N N . MET A 1 1045 ? 19.528 19.710 -1.970 1.00 83.19 1045 MET A N 1
ATOM 8393 C CA . MET A 1 1045 ? 20.485 18.644 -1.646 1.00 83.19 1045 MET A CA 1
ATOM 8394 C C . MET A 1 1045 ? 21.917 18.983 -2.082 1.00 83.19 1045 MET A C 1
ATOM 8396 O O . MET A 1 1045 ? 22.866 18.737 -1.328 1.00 83.19 1045 MET A O 1
ATOM 8400 N N . ASN A 1 1046 ? 22.073 19.582 -3.265 1.00 81.94 1046 ASN A N 1
ATOM 8401 C CA . ASN A 1 1046 ? 23.361 20.050 -3.773 1.00 81.94 1046 ASN A CA 1
ATOM 8402 C C . ASN A 1 1046 ? 23.905 21.235 -2.966 1.00 81.94 1046 ASN A C 1
ATOM 8404 O O . ASN A 1 1046 ? 25.100 21.269 -2.680 1.00 81.94 1046 ASN A O 1
ATOM 8408 N N . ASP A 1 1047 ? 23.049 22.168 -2.543 1.00 83.38 1047 ASP A N 1
ATOM 8409 C CA . ASP A 1 1047 ? 23.445 23.290 -1.683 1.00 83.38 1047 ASP A CA 1
ATOM 8410 C C . ASP A 1 1047 ? 23.973 22.789 -0.326 1.00 83.38 1047 ASP A C 1
ATOM 8412 O O . ASP A 1 1047 ? 25.013 23.252 0.147 1.00 83.38 1047 ASP A O 1
ATOM 8416 N N . ILE A 1 1048 ? 23.314 21.785 0.268 1.00 83.69 1048 ILE A N 1
ATOM 8417 C CA . ILE A 1 1048 ? 23.763 21.141 1.514 1.00 83.69 1048 ILE A CA 1
ATOM 8418 C C . ILE A 1 1048 ? 25.126 20.453 1.312 1.00 83.69 1048 ILE A C 1
ATOM 8420 O O . ILE A 1 1048 ? 26.011 20.567 2.159 1.00 83.69 1048 ILE A O 1
ATOM 8424 N N . GLU A 1 1049 ? 25.319 19.744 0.195 1.00 80.12 1049 GLU A N 1
ATOM 8425 C CA . GLU A 1 1049 ? 26.600 19.110 -0.153 1.00 80.12 1049 GLU A CA 1
ATOM 8426 C C . GLU A 1 1049 ? 27.719 20.140 -0.358 1.00 80.12 1049 GLU A C 1
ATOM 8428 O O . GLU A 1 1049 ? 28.840 19.963 0.119 1.00 80.12 1049 GLU A O 1
ATOM 8433 N N . HIS A 1 1050 ? 27.418 21.242 -1.036 1.00 79.94 1050 HIS A N 1
ATOM 8434 C CA . HIS A 1 1050 ? 28.373 22.307 -1.296 1.00 79.94 1050 HIS A CA 1
ATOM 8435 C C . HIS A 1 1050 ? 28.808 23.012 -0.006 1.00 79.94 1050 HIS A C 1
ATOM 8437 O O . HIS A 1 1050 ? 30.000 23.236 0.214 1.00 79.94 1050 HIS A O 1
ATOM 8443 N N . GLU A 1 1051 ? 27.866 23.319 0.884 1.00 78.31 1051 GLU A N 1
ATOM 8444 C CA . GLU A 1 1051 ? 28.183 23.924 2.175 1.00 78.31 1051 GLU A CA 1
ATOM 8445 C C . GLU A 1 1051 ? 28.904 22.944 3.125 1.00 78.31 1051 GLU A C 1
ATOM 8447 O O . GLU A 1 1051 ? 29.745 23.377 3.920 1.00 78.31 1051 GLU A O 1
ATOM 8452 N N . TYR A 1 1052 ? 28.668 21.631 3.000 1.00 77.94 1052 TYR A N 1
ATOM 8453 C CA . TYR A 1 1052 ? 29.465 20.590 3.662 1.00 77.94 1052 TYR A CA 1
ATOM 8454 C C . TYR A 1 1052 ? 30.914 20.559 3.148 1.00 77.94 1052 TYR A C 1
ATOM 8456 O O . TYR A 1 1052 ? 31.848 20.577 3.950 1.00 77.94 1052 TYR A O 1
ATOM 8464 N N . ARG A 1 1053 ? 31.124 20.600 1.824 1.00 74.12 1053 ARG A N 1
ATOM 8465 C CA . ARG A 1 1053 ? 32.469 20.682 1.223 1.00 74.12 1053 ARG A CA 1
ATOM 8466 C C . ARG A 1 1053 ? 33.210 21.949 1.642 1.00 74.12 1053 ARG A C 1
ATOM 8468 O O . ARG A 1 1053 ? 34.371 21.861 2.031 1.00 74.12 1053 ARG A O 1
ATOM 8475 N N . LYS A 1 1054 ? 32.541 23.110 1.652 1.00 74.50 1054 LYS A N 1
ATOM 8476 C CA . LYS A 1 1054 ? 33.115 24.354 2.202 1.00 74.50 1054 LYS A CA 1
ATOM 8477 C C . LYS A 1 1054 ? 33.578 24.173 3.644 1.00 74.50 1054 LYS A C 1
ATOM 8479 O O . LYS A 1 1054 ? 34.669 24.608 3.990 1.00 74.50 1054 LYS A O 1
ATOM 8484 N N . ARG A 1 1055 ? 32.786 23.481 4.470 1.00 68.50 1055 ARG A N 1
ATOM 8485 C CA . ARG A 1 1055 ? 33.116 23.208 5.876 1.00 68.50 1055 ARG A CA 1
ATOM 8486 C C . ARG A 1 1055 ? 34.335 22.298 6.051 1.00 68.50 1055 ARG A C 1
ATOM 8488 O O . ARG A 1 1055 ? 35.015 22.416 7.067 1.00 68.50 1055 ARG A O 1
ATOM 8495 N N . GLN A 1 1056 ? 34.603 21.402 5.097 1.00 67.50 1056 GLN A N 1
ATOM 8496 C CA . GLN A 1 1056 ? 35.797 20.549 5.106 1.00 67.50 1056 GLN A CA 1
ATOM 8497 C C . GLN A 1 1056 ? 37.079 21.317 4.759 1.00 67.50 1056 GLN A C 1
ATOM 8499 O O . GLN A 1 1056 ? 38.143 20.952 5.252 1.00 67.50 1056 GLN A O 1
ATOM 8504 N N . VAL A 1 1057 ? 36.975 22.360 3.927 1.00 64.88 1057 VAL A N 1
ATOM 8505 C CA . VAL A 1 1057 ? 38.113 23.191 3.505 1.00 64.88 1057 VAL A CA 1
ATOM 8506 C C . VAL A 1 1057 ? 38.389 24.302 4.522 1.00 64.88 1057 VAL A C 1
ATOM 8508 O O . VAL A 1 1057 ? 39.508 24.393 5.011 1.00 64.88 1057 VAL A O 1
ATOM 8511 N N . ASP A 1 1058 ? 37.367 25.083 4.895 1.00 63.66 1058 ASP A N 1
ATOM 8512 C CA . ASP A 1 1058 ? 37.464 26.188 5.856 1.00 63.66 1058 ASP A CA 1
ATOM 8513 C C . ASP A 1 1058 ? 36.254 26.201 6.813 1.00 63.66 1058 ASP A C 1
ATOM 8515 O O . ASP A 1 1058 ? 35.191 26.745 6.485 1.00 63.66 1058 ASP A O 1
ATOM 8519 N N . PRO A 1 1059 ? 36.384 25.664 8.042 1.00 60.28 1059 PRO A N 1
ATOM 8520 C CA . PRO A 1 1059 ? 35.258 25.517 8.966 1.00 60.28 1059 PRO A CA 1
ATOM 8521 C C . PRO A 1 1059 ? 34.637 26.843 9.439 1.00 60.28 1059 PRO A C 1
ATOM 8523 O O . PRO A 1 1059 ? 33.541 26.818 9.990 1.00 60.28 1059 PRO A O 1
ATOM 8526 N N . GLY A 1 1060 ? 35.299 27.986 9.224 1.00 55.53 1060 GLY A N 1
ATOM 8527 C CA . GLY A 1 1060 ? 34.792 29.317 9.579 1.00 55.53 1060 GLY A CA 1
ATOM 8528 C C . GLY A 1 1060 ? 33.928 30.006 8.514 1.00 55.53 1060 GLY A C 1
ATOM 8529 O O . GLY A 1 1060 ? 33.378 31.065 8.797 1.00 55.53 1060 GLY A O 1
ATOM 8530 N N . THR A 1 1061 ? 33.810 29.448 7.302 1.00 60.56 1061 THR A N 1
ATOM 8531 C CA . THR A 1 1061 ? 33.091 30.085 6.172 1.00 60.56 1061 THR A CA 1
ATOM 8532 C C . THR A 1 1061 ? 31.782 29.387 5.786 1.00 60.56 1061 THR A C 1
ATOM 8534 O O . THR A 1 1061 ? 30.995 29.935 5.013 1.00 60.56 1061 THR A O 1
ATOM 8537 N N . SER A 1 1062 ? 31.540 28.185 6.314 1.00 65.62 1062 SER A N 1
ATOM 8538 C CA . SER A 1 1062 ? 30.332 27.400 6.045 1.00 65.62 1062 SER A CA 1
ATOM 8539 C C . SER A 1 1062 ? 29.141 27.911 6.851 1.00 65.62 1062 SER A C 1
ATOM 8541 O O . SER A 1 1062 ? 29.273 28.228 8.033 1.00 65.62 1062 SER A O 1
ATOM 8543 N N . LYS A 1 1063 ? 27.961 27.931 6.224 1.00 64.19 1063 LYS A N 1
ATOM 8544 C CA . LYS A 1 1063 ? 26.694 28.263 6.892 1.00 64.19 1063 LYS A CA 1
ATOM 8545 C C . LYS A 1 1063 ? 26.078 27.085 7.658 1.00 64.19 1063 LYS A C 1
ATOM 8547 O O . LYS A 1 1063 ? 25.071 27.286 8.328 1.00 64.19 1063 LYS A O 1
ATOM 8552 N N . LEU A 1 1064 ? 26.644 25.871 7.576 1.00 65.94 1064 LEU A N 1
ATOM 8553 C CA . LEU A 1 1064 ? 26.141 24.725 8.344 1.00 65.94 1064 LEU A CA 1
ATOM 8554 C C . LEU A 1 1064 ? 26.464 24.907 9.832 1.00 65.94 1064 LEU A C 1
ATOM 8556 O O . LEU A 1 1064 ? 27.622 24.797 10.241 1.00 65.94 1064 LEU A O 1
ATOM 8560 N N . SER A 1 1065 ? 25.424 25.100 10.633 1.00 59.56 1065 SER A N 1
ATOM 8561 C CA . SER A 1 1065 ? 25.451 25.228 12.092 1.00 59.56 1065 SER A CA 1
ATOM 8562 C C . SER A 1 1065 ? 24.936 23.936 12.757 1.00 59.56 1065 SER A C 1
ATOM 8564 O O . SER A 1 1065 ? 24.459 23.027 12.080 1.00 59.56 1065 SER A O 1
ATOM 8566 N N . PHE A 1 1066 ? 25.142 23.778 14.069 1.00 54.62 1066 PHE A N 1
ATOM 8567 C CA . PHE A 1 1066 ? 24.600 22.658 14.851 1.00 54.62 1066 PHE A CA 1
ATOM 8568 C C . PHE A 1 1066 ? 23.731 23.229 15.980 1.00 54.62 1066 PHE A C 1
ATOM 8570 O O . PHE A 1 1066 ? 24.269 23.745 16.962 1.00 54.62 1066 PHE A O 1
ATOM 8577 N N . GLY A 1 1067 ? 22.404 23.144 15.827 1.00 54.25 1067 GLY A N 1
ATOM 8578 C CA . GLY A 1 1067 ? 21.395 23.657 16.767 1.00 54.25 1067 GLY A CA 1
ATOM 8579 C C . GLY A 1 1067 ? 20.402 22.587 17.248 1.00 54.25 1067 GLY A C 1
ATOM 8580 O O . GLY A 1 1067 ? 20.367 21.471 16.729 1.00 54.25 1067 GLY A O 1
ATOM 8581 N N . LYS A 1 1068 ? 19.601 22.901 18.280 1.00 50.34 1068 LYS A N 1
ATOM 8582 C CA . LYS A 1 1068 ? 18.561 21.999 18.821 1.00 50.34 1068 LYS A CA 1
ATOM 8583 C C . LYS A 1 1068 ? 17.447 21.772 17.782 1.00 50.34 1068 LYS A C 1
ATOM 8585 O O . LYS A 1 1068 ? 17.224 22.602 16.913 1.00 50.34 1068 LYS A O 1
ATOM 8590 N N . ARG A 1 1069 ? 16.743 20.633 17.877 1.00 47.03 1069 ARG A N 1
ATOM 8591 C CA . ARG A 1 1069 ? 15.791 20.120 16.863 1.00 47.03 1069 ARG A CA 1
ATOM 8592 C C . ARG A 1 1069 ? 14.716 21.099 16.379 1.00 47.03 1069 ARG A C 1
ATOM 8594 O O . ARG A 1 1069 ? 14.369 21.015 15.205 1.00 47.03 1069 ARG A O 1
ATOM 8601 N N . ASP A 1 1070 ? 14.261 22.020 17.221 1.00 49.44 1070 ASP A N 1
ATOM 8602 C CA . ASP A 1 1070 ? 13.217 22.982 16.845 1.00 49.44 1070 ASP A CA 1
ATOM 8603 C C . ASP A 1 1070 ? 13.760 24.165 16.017 1.00 49.44 1070 ASP A C 1
ATOM 8605 O O . ASP A 1 1070 ? 13.037 24.698 15.181 1.00 49.44 1070 ASP A O 1
ATOM 8609 N N . ASP A 1 1071 ? 15.058 24.482 16.124 1.00 58.34 1071 ASP A N 1
ATOM 8610 C CA . ASP A 1 1071 ? 15.710 25.572 15.376 1.00 58.34 1071 ASP A CA 1
ATOM 8611 C C . ASP A 1 1071 ? 16.145 25.146 13.949 1.00 58.34 1071 ASP A C 1
ATOM 8613 O O . ASP A 1 1071 ? 16.417 25.975 13.081 1.00 58.34 1071 ASP A O 1
ATOM 8617 N N . MET A 1 1072 ? 16.211 23.839 13.654 1.00 55.41 1072 MET A N 1
ATOM 8618 C CA . MET A 1 1072 ? 16.823 23.325 12.411 1.00 55.41 1072 MET A CA 1
ATOM 8619 C C . MET A 1 1072 ? 15.923 23.412 11.164 1.00 55.41 1072 MET A C 1
ATOM 8621 O O . MET A 1 1072 ? 16.428 23.495 10.041 1.00 55.41 1072 MET A O 1
ATOM 8625 N N . LEU A 1 1073 ? 14.593 23.422 11.327 1.00 60.78 1073 LEU A N 1
ATOM 8626 C CA . LEU A 1 1073 ? 13.681 23.723 10.213 1.00 60.78 1073 LEU A CA 1
ATOM 8627 C C . LEU A 1 1073 ? 13.833 25.178 9.753 1.00 60.78 1073 LEU A C 1
ATOM 8629 O O . LEU A 1 1073 ? 13.660 25.457 8.565 1.00 60.78 1073 LEU A O 1
ATOM 8633 N N . ASP A 1 1074 ? 14.196 26.081 10.662 1.00 65.62 1074 ASP A N 1
ATOM 8634 C CA . ASP A 1 1074 ? 14.467 27.479 10.342 1.00 65.62 1074 ASP A CA 1
ATOM 8635 C C . ASP A 1 1074 ? 15.836 27.653 9.667 1.00 65.62 1074 ASP A C 1
ATOM 8637 O O . ASP A 1 1074 ? 15.953 28.462 8.749 1.00 65.62 1074 ASP A O 1
ATOM 8641 N N . GLU A 1 1075 ? 16.833 26.815 9.976 1.00 63.69 1075 GLU A N 1
ATOM 8642 C CA . GLU A 1 1075 ? 18.091 26.756 9.209 1.00 63.69 1075 GLU A CA 1
ATOM 8643 C C . GLU A 1 1075 ? 17.880 26.272 7.752 1.00 63.69 1075 GLU A C 1
ATOM 8645 O O . GLU A 1 1075 ? 18.463 26.830 6.818 1.00 63.69 1075 GLU A O 1
ATOM 8650 N N . LEU A 1 1076 ? 16.986 25.298 7.511 1.00 67.19 1076 LEU A N 1
ATOM 8651 C CA . LEU A 1 1076 ? 16.580 24.903 6.148 1.00 67.19 1076 LEU A CA 1
ATOM 8652 C C . LEU A 1 1076 ? 15.787 26.005 5.424 1.00 67.19 1076 LEU A C 1
ATOM 8654 O O . LEU A 1 1076 ? 15.953 26.193 4.214 1.00 67.19 1076 LEU A O 1
ATOM 8658 N N . ARG A 1 1077 ? 14.935 26.752 6.144 1.00 67.50 1077 ARG A N 1
ATOM 8659 C CA . ARG A 1 1077 ? 14.255 27.939 5.592 1.00 67.50 1077 ARG A CA 1
ATOM 8660 C C . ARG A 1 1077 ? 15.255 29.032 5.240 1.00 67.50 1077 ARG A C 1
ATOM 8662 O O . ARG A 1 1077 ? 15.117 29.625 4.177 1.00 67.50 1077 ARG A O 1
ATOM 8669 N N . TYR A 1 1078 ? 16.295 29.223 6.045 1.00 67.88 1078 TYR A N 1
ATOM 8670 C CA . TYR A 1 1078 ? 17.356 30.196 5.792 1.00 67.88 1078 TYR A CA 1
ATOM 8671 C C . TYR A 1 1078 ? 18.144 29.883 4.506 1.00 67.88 1078 TYR A C 1
ATOM 8673 O O . TYR A 1 1078 ? 18.466 30.791 3.736 1.00 67.88 1078 TYR A O 1
ATOM 8681 N N . LEU A 1 1079 ? 18.374 28.598 4.194 1.00 67.00 1079 LEU A N 1
ATOM 8682 C CA . LEU A 1 1079 ? 18.912 28.165 2.891 1.00 67.00 1079 LEU A CA 1
ATOM 8683 C C . LEU A 1 1079 ? 17.952 28.463 1.720 1.00 67.00 1079 LEU A C 1
ATOM 8685 O O . LEU A 1 1079 ? 18.397 28.708 0.596 1.00 67.00 1079 LEU A O 1
ATOM 8689 N N . CYS A 1 1080 ? 16.639 28.483 1.972 1.00 67.75 1080 CYS A N 1
ATOM 8690 C CA . CYS A 1 1080 ? 15.611 28.841 0.989 1.00 67.75 1080 CYS A CA 1
ATOM 8691 C C . CYS A 1 1080 ? 15.345 30.353 0.881 1.00 67.75 1080 CYS A C 1
ATOM 8693 O O . CYS A 1 1080 ? 14.857 30.801 -0.156 1.00 67.75 1080 CYS A O 1
ATOM 8695 N N . ASP A 1 1081 ? 15.653 31.150 1.904 1.00 67.75 1081 ASP A N 1
ATOM 8696 C CA . ASP A 1 1081 ? 15.350 32.587 1.939 1.00 67.75 1081 ASP A CA 1
ATOM 8697 C C . ASP A 1 1081 ? 16.189 33.406 0.946 1.00 67.75 1081 ASP A C 1
ATOM 8699 O O . ASP A 1 1081 ? 15.762 34.475 0.516 1.00 67.75 1081 ASP A O 1
ATOM 8703 N N . GLY A 1 1082 ? 17.329 32.871 0.495 1.00 63.66 1082 GLY A N 1
ATOM 8704 C CA . GLY A 1 1082 ? 18.120 33.433 -0.607 1.00 63.66 1082 GLY A CA 1
ATOM 8705 C C . GLY A 1 1082 ? 17.597 33.106 -2.016 1.00 63.66 1082 GLY A C 1
ATOM 8706 O O . GLY A 1 1082 ? 18.197 33.546 -2.996 1.00 63.66 1082 GLY A O 1
ATOM 8707 N N . LYS A 1 1083 ? 16.518 32.318 -2.147 1.00 72.44 1083 LYS A N 1
ATOM 8708 C CA . LYS A 1 1083 ? 15.943 31.879 -3.433 1.00 72.44 1083 LYS A CA 1
ATOM 8709 C C . LYS A 1 1083 ? 14.673 32.684 -3.790 1.00 72.44 1083 LYS A C 1
ATOM 8711 O O . LYS A 1 1083 ? 14.008 33.216 -2.900 1.00 72.44 1083 LYS A O 1
ATOM 8716 N N . PRO A 1 1084 ? 14.302 32.785 -5.084 1.00 75.50 1084 PRO A N 1
ATOM 8717 C CA . PRO A 1 1084 ? 13.127 33.545 -5.528 1.00 75.50 1084 PRO A CA 1
ATOM 8718 C C . PRO A 1 1084 ? 11.815 33.078 -4.874 1.00 75.50 1084 PRO A C 1
ATOM 8720 O O . PRO A 1 1084 ? 11.677 31.918 -4.482 1.00 75.50 1084 PRO A O 1
ATOM 8723 N N . LEU A 1 1085 ? 10.818 33.974 -4.814 1.00 75.19 1085 LEU A N 1
ATOM 8724 C CA . LEU A 1 1085 ? 9.518 33.754 -4.152 1.00 75.19 1085 LEU A CA 1
ATOM 8725 C C . LEU A 1 1085 ? 8.834 32.441 -4.574 1.00 75.19 1085 LEU A C 1
ATOM 8727 O O . LEU A 1 1085 ? 8.274 31.741 -3.734 1.00 75.19 1085 LEU A O 1
ATOM 8731 N N . GLN A 1 1086 ? 8.940 32.073 -5.854 1.00 73.81 1086 GLN A N 1
ATOM 8732 C CA . GLN A 1 1086 ? 8.409 30.816 -6.389 1.00 73.81 1086 GLN A CA 1
ATOM 8733 C C . GLN A 1 1086 ? 8.974 29.588 -5.656 1.00 73.81 1086 GLN A C 1
ATOM 8735 O O . GLN A 1 1086 ? 8.212 28.726 -5.231 1.00 73.81 1086 GLN A O 1
ATOM 8740 N N . SER A 1 1087 ? 10.288 29.532 -5.424 1.00 77.19 1087 SER A N 1
ATOM 8741 C CA . SER A 1 1087 ? 10.942 28.427 -4.710 1.00 77.19 1087 SER A CA 1
ATOM 8742 C C . SER A 1 1087 ? 10.520 28.353 -3.241 1.00 77.19 1087 SER A C 1
ATOM 8744 O O . SER A 1 1087 ? 10.395 27.263 -2.691 1.00 77.19 1087 SER A O 1
ATOM 8746 N N . ARG A 1 1088 ? 10.243 29.502 -2.610 1.00 80.06 1088 ARG A N 1
ATOM 8747 C CA . ARG A 1 1088 ? 9.767 29.576 -1.216 1.00 80.06 1088 ARG A CA 1
ATOM 8748 C C . ARG A 1 1088 ? 8.331 29.062 -1.079 1.00 80.06 1088 ARG A C 1
ATOM 8750 O O . ARG A 1 1088 ? 8.016 28.379 -0.107 1.00 80.06 1088 ARG A O 1
ATOM 8757 N N . ILE A 1 1089 ? 7.473 29.348 -2.061 1.00 79.56 1089 ILE A N 1
ATOM 8758 C CA . ILE A 1 1089 ? 6.113 28.793 -2.133 1.00 79.56 1089 ILE A CA 1
ATOM 8759 C C . ILE A 1 1089 ? 6.179 27.283 -2.394 1.00 79.56 1089 ILE A C 1
ATOM 8761 O O . ILE A 1 1089 ? 5.551 26.516 -1.668 1.00 79.56 1089 ILE A O 1
ATOM 8765 N N . LEU A 1 1090 ? 7.000 26.837 -3.351 1.00 81.31 1090 LEU A N 1
ATOM 8766 C CA . LEU A 1 1090 ? 7.179 25.409 -3.635 1.00 81.31 1090 LEU A CA 1
ATOM 8767 C C . LEU A 1 1090 ? 7.721 24.627 -2.432 1.00 81.31 1090 LEU A C 1
ATOM 8769 O O . LEU A 1 1090 ? 7.292 23.502 -2.204 1.00 81.31 1090 LEU A O 1
ATOM 8773 N N . PHE A 1 1091 ? 8.605 25.218 -1.624 1.00 81.81 1091 PHE A N 1
ATOM 8774 C CA . PHE A 1 1091 ? 9.080 24.601 -0.383 1.00 81.81 1091 PHE A CA 1
ATOM 8775 C C . PHE A 1 1091 ? 7.958 24.401 0.652 1.00 81.81 1091 PHE A C 1
ATOM 8777 O O . PHE A 1 1091 ? 7.968 23.411 1.380 1.00 81.81 1091 PHE A O 1
ATOM 8784 N N . LYS A 1 1092 ? 6.957 25.296 0.704 1.00 79.38 1092 LYS A N 1
ATOM 8785 C CA . LYS A 1 1092 ? 5.767 25.110 1.557 1.00 79.38 1092 LYS A CA 1
ATOM 8786 C C . LYS A 1 1092 ? 4.854 23.991 1.051 1.00 79.38 1092 LYS A C 1
ATOM 8788 O O . LYS A 1 1092 ? 4.281 23.281 1.870 1.00 79.38 1092 LYS A O 1
ATOM 8793 N N . VAL A 1 1093 ? 4.741 23.843 -0.270 1.00 79.81 1093 VAL A N 1
ATOM 8794 C CA . VAL A 1 1093 ? 3.938 22.799 -0.938 1.00 79.81 1093 VAL A CA 1
ATOM 8795 C C . VAL A 1 1093 ? 4.650 21.436 -0.932 1.00 79.81 1093 VAL A C 1
ATOM 8797 O O . VAL A 1 1093 ? 4.009 20.395 -1.044 1.00 79.81 1093 VAL A O 1
ATOM 8800 N N . MET A 1 1094 ? 5.975 21.413 -0.757 1.00 82.06 1094 MET A N 1
ATOM 8801 C CA . MET A 1 1094 ? 6.771 20.189 -0.690 1.00 82.06 1094 MET A CA 1
ATOM 8802 C C . MET A 1 1094 ? 6.296 19.266 0.446 1.00 82.06 1094 MET A C 1
ATOM 8804 O O . MET A 1 1094 ? 6.195 19.664 1.612 1.00 82.06 1094 MET A O 1
ATOM 8808 N N . GLY A 1 1095 ? 6.044 17.999 0.108 1.00 80.94 1095 GLY A N 1
ATOM 8809 C CA . GLY A 1 1095 ? 5.576 16.987 1.055 1.00 80.94 1095 GLY A CA 1
ATOM 8810 C C . GLY A 1 1095 ? 6.485 16.833 2.282 1.00 80.94 1095 GLY A C 1
ATOM 8811 O O . GLY A 1 1095 ? 7.700 17.036 2.209 1.00 80.94 1095 GLY A O 1
ATOM 8812 N N . LYS A 1 1096 ? 5.893 16.460 3.425 1.00 75.88 1096 LYS A N 1
ATOM 8813 C CA . LYS A 1 1096 ? 6.600 16.303 4.711 1.00 75.88 1096 LYS A CA 1
ATOM 8814 C C . LYS A 1 1096 ? 7.789 15.335 4.605 1.00 75.88 1096 LYS A C 1
ATOM 8816 O O . LYS A 1 1096 ? 8.882 15.695 5.009 1.00 75.88 1096 LYS A O 1
ATOM 8821 N N . SER A 1 1097 ? 7.617 14.199 3.924 1.00 76.62 1097 SER A N 1
ATOM 8822 C CA . SER A 1 1097 ? 8.681 13.203 3.704 1.00 76.62 1097 SER A CA 1
ATOM 8823 C C . SER A 1 1097 ? 9.935 13.771 3.013 1.00 76.62 1097 SER A C 1
ATOM 8825 O O . SER A 1 1097 ? 11.046 13.550 3.488 1.00 76.62 1097 SER A O 1
ATOM 8827 N N . LYS A 1 1098 ? 9.787 14.571 1.942 1.00 77.56 1098 LYS A N 1
ATOM 8828 C CA . LYS A 1 1098 ? 10.933 15.203 1.255 1.00 77.56 1098 LYS A CA 1
ATOM 8829 C C . LYS A 1 1098 ? 11.614 16.263 2.124 1.00 77.56 1098 LYS A C 1
ATOM 8831 O O . LYS A 1 1098 ? 12.837 16.381 2.094 1.00 77.56 1098 LYS A O 1
ATOM 8836 N N . ARG A 1 1099 ? 10.843 17.008 2.927 1.00 81.00 1099 ARG A N 1
ATOM 8837 C CA . ARG A 1 1099 ? 11.385 17.973 3.899 1.00 81.00 1099 ARG A CA 1
ATOM 8838 C C . ARG A 1 1099 ? 12.146 17.278 5.032 1.00 81.00 1099 ARG A C 1
ATOM 8840 O O . ARG A 1 1099 ? 13.240 17.721 5.371 1.00 81.00 1099 ARG A O 1
ATOM 8847 N N . ASP A 1 1100 ? 11.626 16.166 5.543 1.00 79.69 1100 ASP A N 1
ATOM 8848 C CA . ASP A 1 1100 ? 12.283 15.352 6.571 1.00 79.69 1100 ASP A CA 1
ATOM 8849 C C . ASP A 1 1100 ? 13.579 14.717 6.035 1.00 79.69 1100 ASP A C 1
ATOM 8851 O O . ASP A 1 1100 ? 14.591 14.697 6.733 1.00 79.69 1100 ASP A O 1
ATOM 8855 N N . LEU A 1 1101 ? 13.600 14.285 4.767 1.00 80.56 1101 LEU A N 1
ATOM 8856 C CA . LEU A 1 1101 ? 14.796 13.752 4.105 1.00 80.56 1101 LEU A CA 1
ATOM 8857 C C . LEU A 1 1101 ? 15.883 14.823 3.883 1.00 80.56 1101 LEU A C 1
ATOM 8859 O O . LEU A 1 1101 ? 17.071 14.551 4.091 1.00 80.56 1101 LEU A O 1
ATOM 8863 N N . LEU A 1 1102 ? 15.491 16.050 3.505 1.00 82.75 1102 LEU A N 1
ATOM 8864 C CA . LEU A 1 1102 ? 16.398 17.208 3.450 1.00 82.75 1102 LEU A CA 1
ATOM 8865 C C . LEU A 1 1102 ? 16.990 17.500 4.832 1.00 82.75 1102 LEU A C 1
ATOM 8867 O O . LEU A 1 1102 ? 18.198 17.703 4.952 1.00 82.75 1102 LEU A O 1
ATOM 8871 N N . LEU A 1 1103 ? 16.158 17.468 5.876 1.00 80.69 1103 LEU A N 1
ATOM 8872 C CA . LEU A 1 1103 ? 16.577 17.693 7.257 1.00 80.69 1103 LEU A CA 1
ATOM 8873 C C . LEU A 1 1103 ? 17.534 16.603 7.744 1.00 80.69 1103 LEU A C 1
ATOM 8875 O O . LEU A 1 1103 ? 18.590 16.914 8.287 1.00 80.69 1103 LEU A O 1
ATOM 8879 N N . GLN A 1 1104 ? 17.230 15.331 7.491 1.00 81.44 1104 GLN A N 1
ATOM 8880 C CA . GLN A 1 1104 ? 18.103 14.215 7.850 1.00 81.44 1104 GLN A CA 1
ATOM 8881 C C . GLN A 1 1104 ? 19.455 14.303 7.128 1.00 81.44 1104 GLN A C 1
ATOM 8883 O O . GLN A 1 1104 ? 20.501 14.083 7.743 1.00 81.44 1104 GLN A O 1
ATOM 8888 N N . SER A 1 1105 ? 19.452 14.670 5.843 1.00 79.31 1105 SER A N 1
ATOM 8889 C CA . SER A 1 1105 ? 20.674 14.859 5.051 1.00 79.31 1105 SER A CA 1
ATOM 8890 C C . SER A 1 1105 ? 21.510 16.037 5.551 1.00 79.31 1105 SER A C 1
ATOM 8892 O O . SER A 1 1105 ? 22.733 15.917 5.658 1.00 79.31 1105 SER A O 1
ATOM 8894 N N . TYR A 1 1106 ? 20.856 17.146 5.908 1.00 80.50 1106 TYR A N 1
ATOM 8895 C CA . TYR A 1 1106 ? 21.485 18.306 6.536 1.00 80.50 1106 TYR A CA 1
ATOM 8896 C C . TYR A 1 1106 ? 22.131 17.931 7.879 1.00 80.50 1106 TYR A C 1
ATOM 8898 O O . TYR A 1 1106 ? 23.326 18.155 8.064 1.00 80.50 1106 TYR A O 1
ATOM 8906 N N . VAL A 1 1107 ? 21.392 17.262 8.774 1.00 75.62 1107 VAL A N 1
ATOM 8907 C CA . VAL A 1 1107 ? 21.870 16.823 10.100 1.00 75.62 1107 VAL A CA 1
ATOM 8908 C C . VAL A 1 1107 ? 23.036 15.842 9.985 1.00 75.62 1107 VAL A C 1
ATOM 8910 O O . VAL A 1 1107 ? 24.061 16.009 10.651 1.00 75.62 1107 VAL A O 1
ATOM 8913 N N . LYS A 1 1108 ? 22.920 14.834 9.111 1.00 78.88 1108 LYS A N 1
ATOM 8914 C CA . LYS A 1 1108 ? 23.976 13.840 8.883 1.00 78.88 1108 LYS A CA 1
ATOM 8915 C C . LYS A 1 1108 ? 25.274 14.523 8.455 1.00 78.88 1108 LYS A C 1
ATOM 8917 O O . LYS A 1 1108 ? 26.304 14.300 9.087 1.00 78.88 1108 LYS A O 1
ATOM 8922 N N . LYS A 1 1109 ? 25.224 15.411 7.460 1.00 77.62 1109 LYS A N 1
ATOM 8923 C CA . LYS A 1 1109 ? 26.411 16.127 6.961 1.00 77.62 1109 LYS A CA 1
ATOM 8924 C C . LYS A 1 1109 ? 26.956 17.150 7.966 1.00 77.62 1109 LYS A C 1
ATOM 8926 O O . LYS A 1 1109 ? 28.171 17.244 8.128 1.00 77.62 1109 LYS A O 1
ATOM 8931 N N . ALA A 1 1110 ? 26.092 17.846 8.707 1.00 69.88 1110 ALA A N 1
ATOM 8932 C CA . ALA A 1 1110 ? 26.498 18.760 9.779 1.00 69.88 1110 ALA A CA 1
ATOM 8933 C C . ALA A 1 1110 ? 27.222 18.044 10.939 1.00 69.88 1110 ALA A C 1
ATOM 8935 O O . ALA A 1 1110 ? 28.081 18.648 11.585 1.00 69.88 1110 ALA A O 1
ATOM 8936 N N . SER A 1 1111 ? 26.899 16.767 11.187 1.00 66.00 1111 SER A N 1
ATOM 8937 C CA . SER A 1 1111 ? 27.486 15.941 12.258 1.00 66.00 1111 SER A CA 1
ATOM 8938 C C . SER A 1 1111 ? 28.820 15.268 11.893 1.00 66.00 1111 SER A C 1
ATOM 8940 O O . SER A 1 1111 ? 29.621 14.968 12.780 1.00 66.00 1111 SER A O 1
ATOM 8942 N N . THR A 1 1112 ? 29.107 15.054 10.605 1.00 62.19 1112 THR A N 1
ATOM 8943 C CA . THR A 1 1112 ? 30.339 14.376 10.164 1.00 62.19 1112 THR A CA 1
ATOM 8944 C C . THR A 1 1112 ? 31.570 15.290 10.228 1.00 62.19 1112 THR A C 1
ATOM 8946 O O . THR A 1 1112 ? 31.690 16.242 9.459 1.00 62.19 1112 THR A O 1
ATOM 8949 N N . ARG A 1 1113 ? 32.525 14.972 11.114 1.00 51.66 1113 ARG A N 1
ATOM 8950 C CA . ARG A 1 1113 ? 33.866 15.585 11.194 1.00 51.66 1113 ARG A CA 1
ATOM 8951 C C . ARG A 1 1113 ? 34.913 14.553 10.770 1.00 51.66 1113 ARG A C 1
ATOM 8953 O O . ARG A 1 1113 ? 34.958 13.477 11.357 1.00 51.66 1113 ARG A O 1
ATOM 8960 N N . ASN A 1 1114 ? 35.782 14.885 9.814 1.00 41.38 1114 ASN A N 1
ATOM 8961 C CA . ASN A 1 1114 ? 36.968 14.068 9.550 1.00 41.38 1114 ASN A CA 1
ATOM 8962 C C . ASN A 1 1114 ? 38.008 14.314 10.651 1.00 41.38 1114 ASN A C 1
ATOM 8964 O O . ASN A 1 1114 ? 38.546 15.413 10.780 1.00 41.38 1114 ASN A O 1
ATOM 8968 N N . ILE A 1 1115 ? 38.283 13.277 11.440 1.00 44.53 1115 ILE A N 1
ATOM 8969 C CA . ILE A 1 1115 ? 39.454 13.172 12.310 1.00 44.53 1115 ILE A CA 1
ATOM 8970 C C . ILE A 1 1115 ? 40.322 12.064 11.694 1.00 44.53 1115 ILE A C 1
ATOM 8972 O O . ILE A 1 1115 ? 39.873 10.928 11.619 1.00 44.53 1115 ILE A O 1
ATOM 8976 N N . ALA A 1 1116 ? 41.545 12.426 11.284 1.00 37.34 1116 ALA A N 1
ATOM 8977 C CA . ALA A 1 1116 ? 42.605 11.605 10.666 1.00 37.34 1116 ALA A CA 1
ATOM 8978 C C . ALA A 1 1116 ? 42.495 11.352 9.141 1.00 37.34 1116 ALA A C 1
ATOM 8980 O O . ALA A 1 1116 ? 41.598 10.665 8.676 1.00 37.34 1116 ALA A O 1
ATOM 8981 N N . VAL A 1 1117 ? 43.411 11.912 8.333 1.00 30.20 1117 VAL A N 1
ATOM 8982 C CA . VAL A 1 1117 ? 44.705 11.350 7.870 1.00 30.20 1117 VAL A CA 1
ATOM 8983 C C . VAL A 1 1117 ? 45.449 12.453 7.077 1.00 30.20 1117 VAL A C 1
ATOM 8985 O O . VAL A 1 1117 ? 44.846 13.215 6.328 1.00 30.20 1117 VAL A O 1
ATOM 8988 N N . GLN A 1 1118 ? 46.755 12.586 7.321 1.00 32.72 1118 GLN A N 1
ATOM 8989 C CA . GLN A 1 1118 ? 47.667 13.644 6.853 1.00 32.72 1118 GLN A CA 1
ATOM 8990 C C . GLN A 1 1118 ? 48.140 13.471 5.396 1.00 32.72 1118 GLN A C 1
ATOM 8992 O O . GLN A 1 1118 ? 48.327 12.346 4.950 1.00 32.72 1118 GLN A O 1
ATOM 8997 N N . THR A 1 1119 ? 48.590 14.561 4.755 1.00 26.56 1119 THR A N 1
ATOM 8998 C CA . THR A 1 1119 ? 49.954 14.560 4.181 1.00 26.56 1119 THR A CA 1
ATOM 8999 C C . THR A 1 1119 ? 50.622 15.922 4.338 1.00 26.56 1119 THR A C 1
ATOM 9001 O O . THR A 1 1119 ? 50.082 16.961 3.974 1.00 26.56 1119 THR A O 1
ATOM 9004 N N . VAL A 1 1120 ? 51.813 15.888 4.926 1.00 32.59 1120 VAL A N 1
ATOM 9005 C CA . VAL A 1 1120 ? 52.716 17.013 5.148 1.00 32.59 1120 VAL A CA 1
ATOM 9006 C C . VAL A 1 1120 ? 53.380 17.397 3.824 1.00 32.59 1120 VAL A C 1
ATOM 9008 O O . VAL A 1 1120 ? 54.001 16.548 3.185 1.00 32.59 1120 VAL A O 1
ATOM 9011 N N . HIS A 1 1121 ? 53.371 18.685 3.470 1.00 26.91 1121 HIS A N 1
ATOM 9012 C CA . HIS A 1 1121 ? 54.463 19.248 2.679 1.00 26.91 1121 HIS A CA 1
ATOM 9013 C C . HIS A 1 1121 ? 55.080 20.449 3.392 1.00 26.91 1121 HIS A C 1
ATOM 9015 O O . HIS A 1 1121 ? 54.437 21.439 3.726 1.00 26.91 1121 HIS A O 1
ATOM 9021 N N . SER A 1 1122 ? 56.349 20.256 3.723 1.00 24.56 1122 SER A N 1
ATOM 9022 C CA . SER A 1 1122 ? 57.192 21.092 4.558 1.00 24.56 1122 SER A CA 1
ATOM 9023 C C . SER A 1 1122 ? 57.894 22.198 3.766 1.00 24.56 1122 SER A C 1
ATOM 9025 O O . SER A 1 1122 ? 58.297 21.958 2.632 1.00 24.56 1122 SER A O 1
ATOM 9027 N N . LYS A 1 1123 ? 58.222 23.284 4.485 1.00 26.69 1123 LYS A N 1
ATOM 9028 C CA . LYS A 1 1123 ? 59.229 24.338 4.215 1.00 26.69 1123 LYS A CA 1
ATOM 9029 C C . LYS A 1 1123 ? 58.847 25.436 3.210 1.00 26.69 1123 LYS A C 1
ATOM 9031 O O . LYS A 1 1123 ? 58.960 25.245 2.012 1.00 26.69 1123 LYS A O 1
ATOM 9036 N N . PHE A 1 1124 ? 58.682 26.664 3.711 1.00 24.55 1124 PHE A N 1
ATOM 9037 C CA . PHE A 1 1124 ? 59.783 27.638 3.706 1.00 24.55 1124 PHE A CA 1
ATOM 9038 C C . PHE A 1 1124 ? 59.585 28.719 4.778 1.00 24.55 1124 PHE A C 1
ATOM 9040 O O . PHE A 1 1124 ? 58.477 29.028 5.202 1.00 24.55 1124 PHE A O 1
ATOM 9047 N N . LYS A 1 1125 ? 60.717 29.204 5.279 1.00 24.38 1125 LYS A N 1
ATOM 9048 C CA . LYS A 1 1125 ? 60.908 30.053 6.456 1.00 24.38 1125 LYS A CA 1
ATOM 9049 C C . LYS A 1 1125 ? 60.971 31.529 6.031 1.00 24.38 1125 LYS A C 1
ATOM 9051 O O . LYS A 1 1125 ? 61.501 31.813 4.961 1.00 24.38 1125 LYS A O 1
ATOM 9056 N N . SER A 1 1126 ?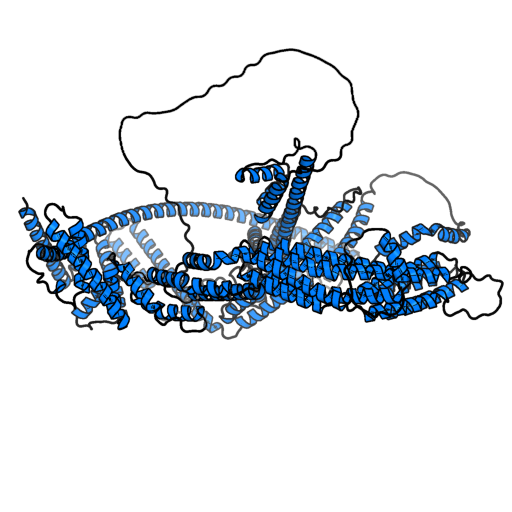 60.664 32.408 6.989 1.00 22.81 1126 SER A N 1
ATOM 9057 C CA . SER A 1 1126 ? 61.362 33.672 7.322 1.00 22.81 1126 SER A CA 1
ATOM 9058 C C . SER A 1 1126 ? 60.761 35.038 6.941 1.00 22.81 1126 SER A C 1
ATOM 9060 O O . SER A 1 1126 ? 60.129 35.193 5.904 1.00 22.81 1126 SER A O 1
ATOM 9062 N N . VAL A 1 1127 ? 61.121 36.003 7.816 1.00 21.94 1127 VAL A N 1
ATOM 9063 C CA . VAL A 1 1127 ? 61.070 37.488 7.755 1.00 21.94 1127 VAL A CA 1
ATOM 9064 C C . VAL A 1 1127 ? 59.826 38.103 8.443 1.00 21.94 1127 VAL A C 1
ATOM 9066 O O . VAL A 1 1127 ? 58.744 38.096 7.880 1.00 21.94 1127 VAL A O 1
ATOM 9069 N N . SER A 1 1128 ? 59.852 38.352 9.771 1.00 21.59 1128 SER A N 1
ATOM 9070 C CA . SER A 1 1128 ? 60.277 39.584 10.514 1.00 21.59 1128 SER A CA 1
ATOM 9071 C C . SER A 1 1128 ? 59.293 40.771 10.346 1.00 21.59 1128 SER A C 1
ATOM 9073 O O . SER A 1 1128 ? 58.875 41.010 9.227 1.00 21.59 1128 SER A O 1
ATOM 9075 N N . CYS A 1 1129 ? 58.846 41.565 11.336 1.00 22.61 1129 CYS A N 1
ATOM 9076 C CA . CYS A 1 1129 ? 59.499 42.162 12.511 1.00 22.61 1129 CYS A CA 1
ATOM 9077 C C . CYS A 1 1129 ? 58.496 42.558 13.638 1.00 22.61 1129 CYS A C 1
ATOM 9079 O O . CYS A 1 1129 ? 57.328 42.830 13.389 1.00 22.61 1129 CYS A O 1
ATOM 9081 N N . GLN A 1 1130 ? 59.055 42.607 14.857 1.00 21.61 1130 GLN A N 1
ATOM 9082 C CA . GLN A 1 1130 ? 58.792 43.378 16.104 1.00 21.61 1130 GLN A CA 1
ATOM 9083 C C . GLN A 1 1130 ? 58.036 44.734 15.969 1.00 21.61 1130 GLN A C 1
ATOM 9085 O O . GLN A 1 1130 ? 58.132 45.330 14.906 1.00 21.61 1130 GLN A O 1
ATOM 9090 N N . THR A 1 1131 ? 57.371 45.399 16.942 1.00 21.81 1131 THR A N 1
ATOM 9091 C CA . THR A 1 1131 ? 57.076 45.372 18.419 1.00 21.81 1131 THR A CA 1
ATOM 9092 C C . THR A 1 1131 ? 56.181 46.641 18.716 1.00 21.81 1131 THR A C 1
ATOM 9094 O O . THR A 1 1131 ? 55.793 47.292 17.750 1.00 21.81 1131 THR A O 1
ATOM 9097 N N . PRO A 1 1132 ? 55.972 47.192 19.948 1.00 35.56 1132 PRO A N 1
ATOM 9098 C CA . PRO A 1 1132 ? 55.342 46.695 21.199 1.00 35.56 1132 PRO A CA 1
ATOM 9099 C C . PRO A 1 1132 ? 54.374 47.708 21.915 1.00 35.56 1132 PRO A C 1
ATOM 9101 O O . PRO A 1 1132 ? 54.365 48.887 21.582 1.00 35.56 1132 PRO A O 1
ATOM 9104 N N . ARG A 1 1133 ? 53.702 47.254 23.004 1.00 22.09 1133 ARG A N 1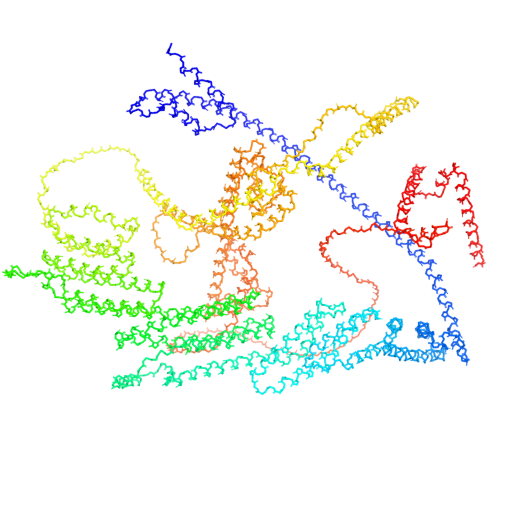
ATOM 9105 C CA . ARG A 1 1133 ? 53.415 47.894 24.343 1.00 22.09 1133 ARG A CA 1
ATOM 9106 C C . ARG A 1 1133 ? 51.969 47.694 24.860 1.00 22.09 1133 ARG A C 1
ATOM 9108 O O . ARG A 1 1133 ? 51.027 48.095 24.200 1.00 22.09 1133 ARG A O 1
ATOM 9115 N N . GLN A 1 1134 ? 51.813 46.969 25.987 1.00 22.89 1134 GLN A N 1
ATOM 9116 C CA . GLN A 1 1134 ? 51.461 47.430 27.368 1.00 22.89 1134 GLN A CA 1
ATOM 9117 C C . GLN A 1 1134 ? 49.940 47.333 27.641 1.00 22.89 1134 GLN A C 1
ATOM 9119 O O . GLN A 1 1134 ? 49.171 47.700 26.773 1.00 22.89 1134 GLN A O 1
ATOM 9124 N N . THR A 1 1135 ? 49.379 46.882 28.772 1.00 21.53 1135 THR A N 1
ATOM 9125 C CA . THR A 1 1135 ? 49.836 46.281 30.044 1.00 21.53 1135 THR A CA 1
ATOM 9126 C C . THR A 1 1135 ? 48.586 45.795 30.809 1.00 21.53 1135 THR A C 1
ATOM 9128 O O . THR A 1 1135 ? 47.524 46.382 30.649 1.00 21.53 1135 THR A O 1
ATOM 9131 N N . ALA A 1 1136 ? 48.796 44.835 31.720 1.00 23.00 1136 ALA A N 1
ATOM 9132 C CA . ALA A 1 1136 ? 48.081 44.605 32.990 1.00 23.00 1136 ALA A CA 1
ATOM 9133 C C . ALA A 1 1136 ? 46.750 43.801 33.033 1.00 23.00 1136 ALA A C 1
ATOM 9135 O O . ALA A 1 1136 ? 45.671 44.263 32.682 1.00 23.00 1136 ALA A O 1
ATOM 9136 N N . GLU A 1 1137 ? 46.903 42.593 33.594 1.00 20.08 1137 GLU A N 1
ATOM 9137 C CA . GLU A 1 1137 ? 45.991 41.762 34.415 1.00 20.08 1137 GLU A CA 1
ATOM 9138 C C . GLU A 1 1137 ? 45.320 42.554 35.588 1.00 20.08 1137 GLU A C 1
ATOM 9140 O O . GLU A 1 1137 ? 45.805 43.652 35.873 1.00 20.08 1137 GLU A O 1
ATOM 9145 N N . PRO A 1 1138 ? 44.286 42.048 36.331 1.00 30.83 1138 PRO A N 1
ATOM 9146 C CA . PRO A 1 1138 ? 44.320 40.725 36.984 1.00 30.83 1138 PRO A CA 1
ATOM 9147 C C . PRO A 1 1138 ? 43.006 39.935 37.205 1.00 30.83 1138 PRO A C 1
ATOM 9149 O O . PRO A 1 1138 ? 41.884 40.379 36.985 1.00 30.83 1138 PRO A O 1
ATOM 9152 N N . LYS A 1 1139 ? 43.230 38.697 37.677 1.00 22.14 1139 LYS A N 1
ATOM 9153 C CA . LYS A 1 1139 ? 42.305 37.637 38.120 1.00 22.14 1139 LYS A CA 1
ATOM 9154 C C . LYS A 1 1139 ? 41.932 37.752 39.611 1.00 22.14 1139 LYS A C 1
ATOM 9156 O O . LYS A 1 1139 ? 42.754 38.199 40.402 1.00 22.14 1139 LYS A O 1
ATOM 9161 N N . SER A 1 1140 ? 40.793 37.159 39.998 1.00 21.80 1140 SER A N 1
ATOM 9162 C CA . SER A 1 1140 ? 40.561 36.217 41.139 1.00 21.80 1140 SER A CA 1
ATOM 9163 C C . SER A 1 1140 ? 39.107 36.342 41.642 1.00 21.80 1140 SER A C 1
ATOM 9165 O O . SER A 1 1140 ? 38.623 37.439 41.868 1.00 21.80 1140 SER A O 1
ATOM 9167 N N . LYS A 1 1141 ? 38.262 35.302 41.532 1.00 24.11 1141 LYS A N 1
ATOM 9168 C CA . LYS A 1 1141 ? 38.040 34.154 42.450 1.00 24.11 1141 LYS A CA 1
ATOM 9169 C C . LYS A 1 1141 ? 37.701 34.557 43.893 1.00 24.11 1141 LYS A C 1
ATOM 9171 O O . LYS A 1 1141 ? 38.635 34.895 44.601 1.00 24.11 1141 LYS A O 1
ATOM 9176 N N . THR A 1 1142 ? 36.475 34.248 44.351 1.00 22.20 1142 THR A N 1
ATOM 9177 C CA . THR A 1 1142 ? 36.230 33.266 45.440 1.00 22.20 1142 THR A CA 1
ATOM 9178 C C . THR A 1 1142 ? 34.749 32.922 45.673 1.00 22.20 1142 THR A C 1
ATOM 9180 O O . THR A 1 1142 ? 33.854 33.750 45.580 1.00 22.20 1142 THR A O 1
ATOM 9183 N N . ASN A 1 1143 ? 34.550 31.644 46.010 1.00 21.92 1143 ASN A N 1
ATOM 9184 C CA . ASN A 1 1143 ? 33.347 30.963 46.501 1.00 21.92 1143 ASN A CA 1
ATOM 9185 C C . ASN A 1 1143 ? 32.890 31.440 47.897 1.00 21.92 1143 ASN A C 1
ATOM 9187 O O . ASN A 1 1143 ? 33.763 31.708 48.719 1.00 21.92 1143 ASN A O 1
ATOM 9191 N N . ARG A 1 1144 ? 31.597 31.267 48.249 1.00 22.27 1144 ARG A N 1
ATOM 9192 C CA . ARG A 1 1144 ? 31.096 30.231 49.206 1.00 22.27 1144 ARG A CA 1
ATOM 9193 C C . ARG A 1 1144 ? 29.674 30.490 49.770 1.00 22.27 1144 ARG A C 1
ATOM 9195 O O . ARG A 1 1144 ? 29.398 31.565 50.270 1.00 22.27 1144 ARG A O 1
ATOM 9202 N N . LYS A 1 1145 ? 28.932 29.369 49.871 1.00 20.02 1145 LYS A N 1
ATOM 9203 C CA . LYS A 1 1145 ? 28.092 28.851 50.991 1.00 20.02 1145 LYS A CA 1
ATOM 9204 C C . LYS A 1 1145 ? 26.708 29.453 51.354 1.00 20.02 1145 LYS A C 1
ATOM 9206 O O . LYS A 1 1145 ? 26.621 30.504 51.957 1.00 20.02 1145 LYS A O 1
ATOM 9211 N N . TYR A 1 1146 ? 25.695 28.589 51.161 1.00 21.66 1146 TYR A N 1
ATOM 9212 C CA . TYR A 1 1146 ? 24.803 27.923 52.149 1.00 21.66 1146 TYR A CA 1
ATOM 9213 C C . TYR A 1 1146 ? 23.911 28.716 53.148 1.00 21.66 1146 TYR A C 1
ATOM 9215 O O . TYR A 1 1146 ? 24.422 29.268 54.113 1.00 21.66 1146 TYR A O 1
ATOM 9223 N N . LYS A 1 1147 ? 22.597 28.411 53.035 1.00 21.61 1147 LYS A N 1
ATOM 9224 C CA . LYS A 1 1147 ? 21.607 27.963 54.063 1.00 21.61 1147 LYS A CA 1
ATOM 9225 C C . LYS A 1 1147 ? 20.676 28.974 54.778 1.00 21.61 1147 LYS A C 1
ATOM 9227 O O . LYS A 1 1147 ? 21.163 29.930 55.357 1.00 21.61 1147 LYS A O 1
ATOM 9232 N N . SER A 1 1148 ? 19.387 28.563 54.819 1.00 20.73 1148 SER A N 1
ATOM 9233 C CA . SER A 1 1148 ? 18.277 28.824 55.785 1.00 20.73 1148 SER A CA 1
ATOM 9234 C C . SER A 1 1148 ? 17.841 30.290 56.007 1.00 20.73 1148 SER A C 1
ATOM 9236 O O . SER A 1 1148 ? 18.657 31.181 55.882 1.00 20.73 1148 SER A O 1
ATOM 9238 N N . GLU A 1 1149 ? 16.584 30.665 56.293 1.00 21.59 1149 GLU A N 1
ATOM 9239 C CA . GLU A 1 1149 ? 15.528 30.056 57.123 1.00 21.59 1149 GLU A CA 1
ATOM 9240 C C . GLU A 1 1149 ? 14.170 30.817 56.945 1.00 21.59 1149 GLU A C 1
ATOM 9242 O O . GLU A 1 1149 ? 14.170 32.008 56.662 1.00 21.59 1149 GLU A O 1
ATOM 9247 N N . MET A 1 1150 ? 13.049 30.088 57.089 1.00 22.14 1150 MET A N 1
ATOM 9248 C CA . MET A 1 1150 ? 11.686 30.372 57.630 1.00 22.14 1150 MET A CA 1
ATOM 9249 C C . MET A 1 1150 ? 11.013 31.773 57.813 1.00 22.14 1150 MET A C 1
ATOM 9251 O O . MET A 1 1150 ? 11.583 32.672 58.418 1.00 22.14 1150 MET A O 1
ATOM 9255 N N . LYS A 1 1151 ? 9.673 31.730 57.557 1.00 22.09 1151 LYS A N 1
ATOM 9256 C CA . LYS A 1 1151 ? 8.473 32.372 58.205 1.00 22.09 1151 LYS A CA 1
ATOM 9257 C C . LYS A 1 1151 ? 8.183 33.876 57.966 1.00 22.09 1151 LYS A C 1
ATOM 9259 O O . LYS A 1 1151 ? 9.114 34.657 57.905 1.00 22.09 1151 LYS A O 1
ATOM 9264 N N . ASP A 1 1152 ? 6.946 34.401 57.856 1.00 22.19 1152 ASP A N 1
ATOM 9265 C CA . ASP A 1 1152 ? 5.560 33.940 58.130 1.00 22.19 1152 ASP A CA 1
ATOM 9266 C C . ASP A 1 1152 ? 4.499 34.864 57.443 1.00 22.19 1152 ASP A C 1
ATOM 9268 O O . ASP A 1 1152 ? 4.750 36.058 57.290 1.00 22.19 1152 ASP A O 1
ATOM 9272 N N . SER A 1 1153 ? 3.277 34.332 57.209 1.00 21.52 1153 SER A N 1
ATOM 9273 C CA . SER A 1 1153 ? 1.936 34.998 57.090 1.00 21.52 1153 SER A CA 1
ATOM 9274 C C . SER A 1 1153 ? 1.650 35.936 55.875 1.00 21.52 1153 SER A C 1
ATOM 9276 O O . SER A 1 1153 ? 2.511 36.705 55.485 1.00 21.52 1153 SER A O 1
ATOM 9278 N N . SER A 1 1154 ? 0.488 35.991 55.191 1.00 23.45 1154 SER A N 1
ATOM 9279 C CA . SER A 1 1154 ? -0.923 35.733 55.543 1.00 23.45 1154 SER A CA 1
ATOM 9280 C C . SER A 1 1154 ? -1.865 35.761 54.294 1.00 23.45 1154 SER A C 1
ATOM 9282 O O . SER A 1 1154 ? -1.568 36.474 53.342 1.00 23.45 1154 SER A O 1
ATOM 9284 N N . VAL A 1 1155 ? -3.014 35.057 54.384 1.00 26.64 1155 VAL A N 1
ATOM 9285 C CA . VAL A 1 1155 ? -4.382 35.387 53.866 1.00 26.64 1155 VAL A CA 1
ATOM 9286 C C . VAL A 1 1155 ? -4.825 35.078 52.401 1.00 26.64 1155 VAL A C 1
ATOM 9288 O O . VAL A 1 1155 ? -4.353 35.671 51.440 1.00 26.64 1155 VAL A O 1
ATOM 9291 N N . ASN A 1 1156 ? -5.869 34.223 52.357 1.00 25.00 1156 ASN A N 1
ATOM 9292 C CA . ASN A 1 1156 ? -7.075 34.084 51.504 1.00 25.00 1156 ASN A CA 1
ATOM 9293 C C . ASN A 1 1156 ? -7.086 33.578 50.038 1.00 25.00 1156 ASN A C 1
ATOM 9295 O O . ASN A 1 1156 ? -6.615 34.229 49.115 1.00 25.00 1156 ASN A O 1
ATOM 9299 N N . ASP A 1 1157 ? -7.827 32.463 49.906 1.00 24.45 1157 ASP A N 1
ATOM 9300 C CA . ASP A 1 1157 ? -8.999 32.189 49.050 1.00 24.45 1157 ASP A CA 1
ATOM 9301 C C . ASP A 1 1157 ? -8.897 32.011 47.516 1.00 24.45 1157 ASP A C 1
ATOM 9303 O O . ASP A 1 1157 ? -8.726 32.948 46.744 1.00 24.45 1157 ASP A O 1
ATOM 9307 N N . SER A 1 1158 ? -9.219 30.763 47.139 1.00 24.36 1158 SER A N 1
ATOM 9308 C CA . SER A 1 1158 ? -10.187 30.348 46.103 1.00 24.36 1158 SER A CA 1
ATOM 9309 C C . SER A 1 1158 ? -9.773 30.188 44.630 1.00 24.36 1158 SER A C 1
ATOM 9311 O O . SER A 1 1158 ? -9.621 31.145 43.885 1.00 24.36 1158 SER A O 1
ATOM 9313 N N . GLU A 1 1159 ? -9.813 28.903 44.241 1.00 24.61 1159 GLU A N 1
ATOM 9314 C CA . GLU A 1 1159 ? -10.199 28.294 42.950 1.00 24.61 1159 GLU A CA 1
ATOM 9315 C C . GLU A 1 1159 ? -9.269 28.393 41.718 1.00 24.61 1159 GLU A C 1
ATOM 9317 O O . GLU A 1 1159 ? -9.015 29.476 41.196 1.00 24.61 1159 GLU A O 1
ATOM 9322 N N . PRO A 1 1160 ? -8.839 27.239 41.154 1.00 27.00 1160 PRO A N 1
ATOM 9323 C CA . PRO A 1 1160 ? -8.262 27.169 39.820 1.00 27.00 1160 PRO A CA 1
ATOM 9324 C C . PRO A 1 1160 ? -9.323 26.880 38.745 1.00 27.00 1160 PRO A C 1
ATOM 9326 O O . PRO A 1 1160 ? -10.051 25.888 38.784 1.00 27.00 1160 PRO A O 1
ATOM 9329 N N . SER A 1 1161 ? -9.323 27.737 37.730 1.00 23.16 1161 SER A N 1
ATOM 9330 C CA . SER A 1 1161 ? -9.886 27.526 36.399 1.00 23.16 1161 SER A CA 1
ATOM 9331 C C . SER A 1 1161 ? -9.247 26.316 35.704 1.00 23.16 1161 SER A C 1
ATOM 9333 O O . SER A 1 1161 ? -8.034 26.303 35.486 1.00 23.16 1161 SER A O 1
ATOM 9335 N N . VAL A 1 1162 ? -10.060 25.336 35.301 1.00 26.86 1162 VAL A N 1
ATOM 9336 C CA . VAL A 1 1162 ? -9.657 24.269 34.373 1.00 26.86 1162 VAL A CA 1
ATOM 9337 C C . VAL A 1 1162 ? -10.220 24.595 32.994 1.00 26.86 1162 VAL A C 1
ATOM 9339 O O . VAL A 1 1162 ? -11.429 24.567 32.769 1.00 26.86 1162 VAL A O 1
ATOM 9342 N N . GLU A 1 1163 ? -9.309 24.920 32.081 1.00 25.27 1163 GLU A N 1
ATOM 9343 C CA . GLU A 1 1163 ? -9.527 24.943 30.638 1.00 25.27 1163 GLU A CA 1
ATOM 9344 C C . GLU A 1 1163 ? -9.996 23.557 30.174 1.00 25.27 1163 GLU A C 1
ATOM 9346 O O . GLU A 1 1163 ? -9.293 22.560 30.341 1.00 25.27 1163 GLU A O 1
ATOM 9351 N N . SER A 1 1164 ? -11.193 23.487 29.587 1.00 25.52 1164 SER A N 1
ATOM 9352 C CA . SER A 1 1164 ? -11.670 22.296 28.883 1.00 25.52 1164 SER A CA 1
ATOM 9353 C C . SER A 1 1164 ? -11.478 22.498 27.385 1.00 25.52 1164 SER A C 1
ATOM 9355 O O . SER A 1 1164 ? -12.047 23.391 26.758 1.00 25.52 1164 SER A O 1
ATOM 9357 N N . SER A 1 1165 ? -10.604 21.666 26.836 1.00 26.56 1165 SER A N 1
ATOM 9358 C CA . SER A 1 1165 ? -10.350 21.507 25.416 1.00 26.56 1165 SER A CA 1
ATOM 9359 C C . SER A 1 1165 ? -11.494 20.738 24.758 1.00 26.56 1165 SER A C 1
ATOM 9361 O O . SER A 1 1165 ? -12.040 19.776 25.296 1.00 26.56 1165 SER A O 1
ATOM 9363 N N . VAL A 1 1166 ? -11.850 21.215 23.572 1.00 27.89 1166 VAL A N 1
ATOM 9364 C CA . VAL A 1 1166 ? -12.853 20.678 22.653 1.00 27.89 1166 VAL A CA 1
ATOM 9365 C C . VAL A 1 1166 ? -12.347 19.374 22.021 1.00 27.89 1166 VAL A C 1
ATOM 9367 O O . VAL A 1 1166 ? -11.243 19.381 21.476 1.00 27.89 1166 VAL A O 1
ATOM 9370 N N . PRO A 1 1167 ? -13.148 18.292 21.992 1.00 29.56 1167 PRO A N 1
ATOM 9371 C CA . PRO A 1 1167 ? -13.002 17.234 21.000 1.00 29.56 1167 PRO A CA 1
ATOM 9372 C C . PRO A 1 1167 ? -14.050 17.373 19.889 1.00 29.56 1167 PRO A C 1
ATOM 9374 O O . PRO A 1 1167 ? -15.245 17.548 20.134 1.00 29.56 1167 PRO A O 1
ATOM 9377 N N . GLU A 1 1168 ? -13.556 17.275 18.659 1.00 26.17 1168 GLU A N 1
ATOM 9378 C CA . GLU A 1 1168 ? -14.290 17.231 17.398 1.00 26.17 1168 GLU A CA 1
ATOM 9379 C C . GLU A 1 1168 ? -15.273 16.049 17.342 1.00 26.17 1168 GLU A C 1
ATOM 9381 O O . GLU A 1 1168 ? -14.935 14.909 17.665 1.00 26.17 1168 GLU A O 1
ATOM 9386 N N . ALA A 1 1169 ? -16.499 16.325 16.892 1.00 27.42 1169 ALA A N 1
ATOM 9387 C CA . ALA A 1 1169 ? -17.526 15.326 16.637 1.00 27.42 1169 ALA A CA 1
ATOM 9388 C C . ALA A 1 1169 ? -17.372 14.755 15.219 1.00 27.42 1169 ALA A C 1
ATOM 9390 O O . ALA A 1 1169 ? -17.586 15.447 14.224 1.00 27.42 1169 ALA A O 1
ATOM 9391 N N . GLY A 1 1170 ? -17.031 13.468 15.146 1.00 26.98 1170 GLY A N 1
ATOM 9392 C CA . GLY A 1 1170 ? -17.203 12.642 13.959 1.00 26.98 1170 GLY A CA 1
ATOM 9393 C C . GLY A 1 1170 ? -18.674 12.281 13.738 1.00 26.98 1170 GLY A C 1
ATOM 9394 O O . GLY A 1 1170 ? -19.426 12.008 14.673 1.00 26.98 1170 GLY A O 1
ATOM 9395 N N . SER A 1 1171 ? -19.057 12.281 12.467 1.00 24.73 1171 SER A N 1
ATOM 9396 C CA . SER A 1 1171 ? -20.351 11.893 11.911 1.00 24.73 1171 SER A CA 1
ATOM 9397 C C . SER A 1 1171 ? -20.790 10.484 12.325 1.00 24.73 1171 SER A C 1
ATOM 9399 O O . SER A 1 1171 ? -20.085 9.512 12.045 1.00 24.73 1171 SER A O 1
ATOM 9401 N N . SER A 1 1172 ? -21.992 10.364 12.893 1.00 26.59 1172 SER A N 1
ATOM 9402 C CA . SER A 1 1172 ? -22.727 9.101 12.984 1.00 26.59 1172 SER A CA 1
ATOM 9403 C C . SER A 1 1172 ? -23.919 9.125 12.030 1.00 26.59 1172 SER A C 1
ATOM 9405 O O . SER A 1 1172 ? -24.653 10.101 11.903 1.00 26.59 1172 SER A O 1
ATOM 9407 N N . THR A 1 1173 ? -24.033 8.027 11.303 1.00 27.36 1173 THR A N 1
ATOM 9408 C CA . THR A 1 1173 ? -25.093 7.629 10.389 1.00 27.36 1173 THR A CA 1
ATOM 9409 C C . THR A 1 1173 ? -26.436 7.518 11.115 1.00 27.36 1173 THR A C 1
ATOM 9411 O O . THR A 1 1173 ? -26.562 6.786 12.096 1.00 27.36 1173 THR A O 1
ATOM 9414 N N . GLU A 1 1174 ? -27.460 8.204 10.599 1.00 28.53 1174 GLU A N 1
ATOM 9415 C CA . GLU A 1 1174 ? -28.850 8.072 11.046 1.00 28.53 1174 GLU A CA 1
ATOM 9416 C C . GLU A 1 1174 ? -29.377 6.657 10.754 1.00 28.53 1174 GLU A C 1
ATOM 9418 O O . GLU A 1 1174 ? -29.757 6.310 9.635 1.00 28.53 1174 GLU A O 1
ATOM 9423 N N . THR A 1 1175 ? -29.429 5.833 11.796 1.00 28.11 1175 THR A N 1
ATOM 9424 C CA . THR A 1 1175 ? -30.417 4.758 11.910 1.00 28.11 1175 THR A CA 1
ATOM 9425 C C . THR A 1 1175 ? -31.546 5.302 12.779 1.00 28.11 1175 THR A C 1
ATOM 9427 O O . THR A 1 1175 ? -31.290 5.910 13.814 1.00 28.11 1175 THR A O 1
ATOM 9430 N N . GLY A 1 1176 ? -32.792 5.188 12.310 1.00 33.81 1176 GLY A N 1
ATOM 9431 C CA . GLY A 1 1176 ? -33.945 5.847 12.927 1.00 33.81 1176 GLY A CA 1
ATOM 9432 C C . GLY A 1 1176 ? -34.091 5.522 14.414 1.00 33.81 1176 GLY A C 1
ATOM 9433 O O . GLY A 1 1176 ? -34.334 4.372 14.779 1.00 33.81 1176 GLY A O 1
ATOM 9434 N N . GLU A 1 1177 ? -33.979 6.541 15.265 1.00 30.72 1177 GLU A N 1
ATOM 9435 C CA . GLU A 1 1177 ? -34.262 6.405 16.690 1.00 30.72 1177 GLU A CA 1
ATOM 9436 C C . GLU A 1 1177 ? -35.771 6.179 16.926 1.00 30.72 1177 GLU A C 1
ATOM 9438 O O . GLU A 1 1177 ? -36.613 6.880 16.349 1.00 30.72 1177 GLU A O 1
ATOM 9443 N N . PRO A 1 1178 ? -36.161 5.229 17.794 1.00 39.22 1178 PRO A N 1
ATOM 9444 C CA . PRO A 1 1178 ? -37.553 5.043 18.176 1.00 39.22 1178 PRO A CA 1
ATOM 9445 C C . PRO A 1 1178 ? -38.029 6.210 19.058 1.00 39.22 1178 PRO A C 1
ATOM 9447 O O . PRO A 1 1178 ? -37.359 6.605 20.013 1.00 39.22 1178 PRO A O 1
ATOM 9450 N N . LYS A 1 1179 ? -39.221 6.754 18.765 1.00 46.75 1179 LYS A N 1
ATOM 9451 C CA . LYS A 1 1179 ? -39.887 7.783 19.588 1.00 46.75 1179 LYS A CA 1
ATOM 9452 C C . LYS A 1 1179 ? -39.894 7.366 21.064 1.00 46.75 1179 LYS A C 1
ATOM 9454 O O . LYS A 1 1179 ? -40.464 6.336 21.414 1.00 46.75 1179 LYS A O 1
ATOM 9459 N N . LYS A 1 1180 ? -39.323 8.203 21.933 1.00 54.19 1180 LYS A N 1
ATOM 9460 C CA . LYS A 1 1180 ? -39.314 8.014 23.391 1.00 54.19 1180 LYS A CA 1
ATOM 9461 C C . LYS A 1 1180 ? -40.757 7.958 23.922 1.00 54.19 1180 LYS A C 1
ATOM 9463 O O . LYS A 1 1180 ? -41.508 8.922 23.767 1.00 54.19 1180 LYS A O 1
ATOM 9468 N N . ARG A 1 1181 ? -41.143 6.820 24.505 1.00 68.62 1181 ARG A N 1
ATOM 9469 C CA . ARG A 1 1181 ? -42.453 6.565 25.127 1.00 68.62 1181 ARG A CA 1
ATOM 9470 C C . ARG A 1 1181 ? -42.372 6.858 26.634 1.00 68.62 1181 ARG A C 1
ATOM 9472 O O . ARG A 1 1181 ? -41.368 6.537 27.266 1.00 68.62 1181 ARG A O 1
ATOM 9479 N N . TYR A 1 1182 ? -43.383 7.515 27.193 1.00 73.25 1182 TYR A N 1
ATOM 9480 C CA . TYR A 1 1182 ? -43.405 8.079 28.547 1.00 73.25 1182 TYR A CA 1
ATOM 9481 C C . TYR A 1 1182 ? -44.434 7.432 29.488 1.00 73.25 1182 TYR A C 1
ATOM 9483 O O . TYR A 1 1182 ? -44.243 7.519 30.696 1.00 73.25 1182 TYR A O 1
ATOM 9491 N N . LEU A 1 1183 ? -45.515 6.827 28.975 1.00 79.00 1183 LEU A N 1
ATOM 9492 C CA . LEU A 1 1183 ? -46.666 6.362 29.781 1.00 79.00 1183 LEU A CA 1
ATOM 9493 C C . LEU A 1 1183 ? -46.943 4.852 29.664 1.00 79.00 1183 LEU A C 1
ATOM 9495 O O . LEU A 1 1183 ? -47.968 4.351 30.136 1.00 79.00 1183 LEU A O 1
ATOM 9499 N N . THR A 1 1184 ? -46.040 4.106 29.029 1.00 78.38 1184 THR A N 1
ATOM 9500 C CA . THR A 1 1184 ? -46.235 2.694 28.667 1.00 78.38 1184 THR A CA 1
ATOM 9501 C C . THR A 1 1184 ? -46.445 1.794 29.890 1.00 78.38 1184 THR A C 1
ATOM 9503 O O . THR A 1 1184 ? -47.222 0.837 29.850 1.00 78.38 1184 THR A O 1
ATOM 9506 N N . LYS A 1 1185 ? -45.766 2.089 31.008 1.00 77.88 1185 LYS A N 1
ATOM 9507 C CA . LYS A 1 1185 ? -45.845 1.289 32.239 1.00 77.88 1185 LYS A CA 1
ATOM 9508 C C . LYS A 1 1185 ? -47.186 1.493 32.948 1.00 77.88 1185 LYS A C 1
ATOM 9510 O O . LYS A 1 1185 ? -47.799 0.528 33.399 1.00 77.88 1185 LYS A O 1
ATOM 9515 N N . GLU A 1 1186 ? -47.659 2.732 33.011 1.00 80.88 1186 GLU A N 1
ATOM 9516 C CA . GLU A 1 1186 ? -48.902 3.134 33.665 1.00 80.88 1186 GLU A CA 1
ATOM 9517 C C . GLU A 1 1186 ? -50.124 2.663 32.872 1.00 80.88 1186 GLU A C 1
ATOM 9519 O O . GLU A 1 1186 ? -51.073 2.140 33.459 1.00 80.88 1186 GLU A O 1
ATOM 9524 N N . LEU A 1 1187 ? -50.086 2.784 31.539 1.00 84.06 1187 LEU A N 1
ATOM 9525 C CA . LEU A 1 1187 ? -51.167 2.332 30.659 1.00 84.06 1187 LEU A CA 1
ATOM 9526 C C . LEU A 1 1187 ? -51.335 0.811 30.690 1.00 84.06 1187 LEU A C 1
ATOM 9528 O O . LEU A 1 1187 ? -52.465 0.330 30.703 1.00 84.06 1187 LEU A O 1
ATOM 9532 N N . ARG A 1 1188 ? -50.239 0.049 30.811 1.00 79.75 1188 ARG A N 1
ATOM 9533 C CA . ARG A 1 1188 ? -50.297 -1.410 30.997 1.00 79.75 1188 ARG A CA 1
ATOM 9534 C C . ARG A 1 1188 ? -51.016 -1.797 32.294 1.00 79.75 1188 ARG A C 1
ATOM 9536 O O . ARG A 1 1188 ? -51.854 -2.696 32.289 1.00 79.75 1188 ARG A O 1
ATOM 9543 N N . CYS A 1 1189 ? -50.723 -1.102 33.393 1.00 76.19 1189 CYS A N 1
ATOM 9544 C CA . CYS A 1 1189 ? -51.400 -1.321 34.674 1.00 76.19 1189 CYS A CA 1
ATOM 9545 C C . CYS A 1 1189 ? -52.877 -0.900 34.630 1.00 76.19 1189 CYS A C 1
ATOM 9547 O O . CYS A 1 1189 ? -53.721 -1.583 35.209 1.00 76.19 1189 CYS A O 1
ATOM 9549 N N . MET A 1 1190 ? -53.202 0.198 33.937 1.00 79.12 1190 MET A N 1
ATOM 9550 C CA . MET A 1 1190 ? -54.587 0.652 33.779 1.00 79.12 1190 MET A CA 1
ATOM 9551 C C . MET A 1 1190 ? -55.414 -0.302 32.919 1.00 79.12 1190 MET A C 1
ATOM 9553 O O . MET A 1 1190 ? -56.517 -0.640 33.328 1.00 79.12 1190 MET A O 1
ATOM 9557 N N . LEU A 1 1191 ? -54.889 -0.781 31.786 1.00 82.56 1191 LEU A N 1
ATOM 9558 C CA . LEU A 1 1191 ? -55.573 -1.762 30.933 1.00 82.56 1191 LEU A CA 1
ATOM 9559 C C . LEU A 1 1191 ? -55.964 -3.014 31.727 1.00 82.56 1191 LEU A C 1
ATOM 9561 O O . LEU A 1 1191 ? -57.127 -3.412 31.710 1.00 82.56 1191 LEU A O 1
ATOM 9565 N N . TYR A 1 1192 ? -55.036 -3.553 32.525 1.00 80.81 1192 TYR A N 1
ATOM 9566 C CA . TYR A 1 1192 ? -55.334 -4.662 33.434 1.00 80.81 1192 TYR A CA 1
ATOM 9567 C C . TYR A 1 1192 ? -56.413 -4.297 34.472 1.00 80.81 1192 TYR A C 1
ATOM 9569 O O . TYR A 1 1192 ? -57.343 -5.065 34.707 1.00 80.81 1192 TYR A O 1
ATOM 9577 N N . GLY A 1 1193 ? -56.344 -3.094 35.053 1.00 71.50 1193 GLY A N 1
ATOM 9578 C CA . GLY A 1 1193 ? -57.356 -2.582 35.987 1.00 71.50 1193 GLY A CA 1
ATOM 9579 C C . GLY A 1 1193 ? -58.752 -2.379 35.378 1.00 71.50 1193 GLY A C 1
ATOM 9580 O O . GLY A 1 1193 ? -59.738 -2.411 36.112 1.00 71.50 1193 GLY A O 1
ATOM 9581 N N . PHE A 1 1194 ? -58.852 -2.215 34.056 1.00 75.25 1194 PHE A N 1
ATOM 9582 C CA . PHE A 1 1194 ? -60.111 -2.118 33.306 1.00 75.25 1194 PHE A CA 1
ATOM 9583 C C . PHE A 1 1194 ? -60.577 -3.459 32.707 1.00 75.25 1194 PHE A C 1
ATOM 9585 O O . PHE A 1 1194 ? -61.548 -3.481 31.951 1.00 75.25 1194 PHE A O 1
ATOM 9592 N N . GLY A 1 1195 ? -59.942 -4.574 33.087 1.00 70.31 1195 GLY A N 1
ATOM 9593 C CA . GLY A 1 1195 ? -60.369 -5.931 32.731 1.00 70.31 1195 GLY A CA 1
ATOM 9594 C C . GLY A 1 1195 ? -59.655 -6.549 31.527 1.00 70.31 1195 GLY A C 1
ATOM 9595 O O . GLY A 1 1195 ? -60.084 -7.602 31.060 1.00 70.31 1195 GLY A O 1
ATOM 9596 N N . ASP A 1 1196 ? -58.587 -5.925 31.025 1.00 76.06 1196 ASP A N 1
ATOM 9597 C CA . ASP A 1 1196 ? -57.723 -6.505 29.990 1.00 76.06 1196 ASP A CA 1
ATOM 9598 C C . ASP A 1 1196 ? -56.729 -7.527 30.590 1.00 76.06 1196 ASP A C 1
ATOM 9600 O O . ASP A 1 1196 ? -56.605 -7.688 31.807 1.00 76.06 1196 ASP A O 1
ATOM 9604 N N . SER A 1 1197 ? -56.003 -8.248 29.737 1.00 73.81 1197 SER A N 1
ATOM 9605 C CA . SER A 1 1197 ? -54.989 -9.226 30.133 1.00 73.81 1197 SER A CA 1
ATOM 9606 C C . SER A 1 1197 ? -53.834 -8.593 30.925 1.00 73.81 1197 SER A C 1
ATOM 9608 O O . SER A 1 1197 ? -53.475 -7.431 30.749 1.00 73.81 1197 SER A O 1
ATOM 9610 N N . LYS A 1 1198 ? -53.194 -9.381 31.802 1.00 72.94 1198 LYS A N 1
ATOM 9611 C CA . LYS A 1 1198 ? -52.060 -8.935 32.641 1.00 72.94 1198 LYS A CA 1
ATOM 9612 C C . LYS A 1 1198 ? -50.821 -8.526 31.822 1.00 72.94 1198 LYS A C 1
ATOM 9614 O O . LYS A 1 1198 ? -49.948 -7.824 32.333 1.00 72.94 1198 LYS A O 1
ATOM 9619 N N . GLN A 1 1199 ? -50.735 -8.971 30.567 1.00 73.88 1199 GLN A N 1
ATOM 9620 C CA . GLN A 1 1199 ? -49.679 -8.632 29.611 1.00 73.88 1199 GLN A CA 1
ATOM 9621 C C . GLN A 1 1199 ? -50.304 -8.299 28.242 1.00 73.88 1199 GLN A C 1
ATOM 9623 O O . GLN A 1 1199 ? -50.289 -9.144 27.348 1.00 73.88 1199 GLN A O 1
ATOM 9628 N N . PRO A 1 1200 ? -50.869 -7.090 28.070 1.00 78.62 1200 PRO A N 1
ATOM 9629 C CA . PRO A 1 1200 ? -51.434 -6.667 26.795 1.00 78.62 1200 PRO A CA 1
ATOM 9630 C C . PRO A 1 1200 ? -50.325 -6.491 25.747 1.00 78.62 1200 PRO A C 1
ATOM 9632 O O . PRO A 1 1200 ? -49.189 -6.137 26.085 1.00 78.62 1200 PRO A O 1
ATOM 9635 N N . PHE A 1 1201 ? -50.657 -6.734 24.475 1.00 81.44 1201 PHE A N 1
ATOM 9636 C CA . PHE A 1 1201 ? -49.722 -6.591 23.356 1.00 81.44 1201 PHE A CA 1
ATOM 9637 C C . PHE A 1 1201 ? -49.102 -5.187 23.322 1.00 81.44 1201 PHE A C 1
ATOM 9639 O O . PHE A 1 1201 ? -49.791 -4.188 23.535 1.00 81.44 1201 PHE A O 1
ATOM 9646 N N . ALA A 1 1202 ? -47.797 -5.114 23.039 1.00 78.12 1202 ALA A N 1
ATOM 9647 C CA . ALA A 1 1202 ? -47.047 -3.856 23.033 1.00 78.12 1202 ALA A CA 1
ATOM 9648 C C . ALA A 1 1202 ? -47.639 -2.837 22.046 1.00 78.12 1202 ALA A C 1
ATOM 9650 O O . ALA A 1 1202 ? -47.801 -1.675 22.395 1.00 78.12 1202 ALA A O 1
ATOM 9651 N N . GLU A 1 1203 ? -48.085 -3.304 20.881 1.00 81.94 1203 GLU A N 1
ATOM 9652 C CA . GLU A 1 1203 ? -48.735 -2.494 19.845 1.00 81.94 1203 GLU A CA 1
ATOM 9653 C C . GLU A 1 1203 ? -50.011 -1.802 20.354 1.00 81.94 1203 GLU A C 1
ATOM 9655 O O . GLU A 1 1203 ? -50.258 -0.638 20.040 1.00 81.94 1203 GLU A O 1
ATOM 9660 N N . THR A 1 1204 ? -50.802 -2.487 21.189 1.00 81.94 1204 THR A N 1
ATOM 9661 C CA . THR A 1 1204 ? -52.017 -1.928 21.799 1.00 81.94 1204 THR A CA 1
ATOM 9662 C C . THR A 1 1204 ? -51.676 -0.835 22.807 1.00 81.94 1204 THR A C 1
ATOM 9664 O O . THR A 1 1204 ? -52.332 0.205 22.829 1.00 81.94 1204 THR A O 1
ATOM 9667 N N . VAL A 1 1205 ? -50.644 -1.047 23.631 1.00 84.81 1205 VAL A N 1
ATOM 9668 C CA . VAL A 1 1205 ? -50.191 -0.052 24.618 1.00 84.81 1205 VAL A CA 1
ATOM 9669 C C . VAL A 1 1205 ? -49.589 1.167 23.917 1.00 84.81 1205 VAL A C 1
ATOM 9671 O O . VAL A 1 1205 ? -49.889 2.292 24.307 1.00 84.81 1205 VAL A O 1
ATOM 9674 N N . ASP A 1 1206 ? -48.817 0.952 22.852 1.00 83.31 1206 ASP A N 1
ATOM 9675 C CA . ASP A 1 1206 ? -48.183 2.013 22.067 1.00 83.31 1206 ASP A CA 1
ATOM 9676 C C . ASP A 1 1206 ? -49.217 2.878 21.336 1.00 83.31 1206 ASP A C 1
ATOM 9678 O O . ASP A 1 1206 ? -49.133 4.108 21.374 1.00 83.31 1206 ASP A O 1
ATOM 9682 N N . LEU A 1 1207 ? -50.230 2.256 20.721 1.00 84.38 1207 LEU A N 1
ATOM 9683 C CA . LEU A 1 1207 ? -51.335 2.972 20.082 1.00 84.38 1207 LEU A CA 1
ATOM 9684 C C . LEU A 1 1207 ? -52.154 3.765 21.109 1.00 84.38 1207 LEU A C 1
ATOM 9686 O O . LEU A 1 1207 ? -52.516 4.917 20.865 1.00 84.38 1207 LEU A O 1
ATOM 9690 N N . LEU A 1 1208 ? -52.438 3.166 22.268 1.00 84.31 1208 LEU A N 1
ATOM 9691 C CA . LEU A 1 1208 ? -53.168 3.836 23.342 1.00 84.31 1208 LEU A CA 1
ATOM 9692 C C . LEU A 1 1208 ? -52.374 5.029 23.887 1.00 84.31 1208 LEU A C 1
ATOM 9694 O O . LEU A 1 1208 ? -52.951 6.075 24.175 1.00 84.31 1208 LEU A O 1
ATOM 9698 N N . GLU A 1 1209 ? -51.054 4.898 23.991 1.00 88.00 1209 GLU A N 1
ATOM 9699 C CA . GLU A 1 1209 ? -50.172 5.981 24.400 1.00 88.00 1209 GLU A CA 1
ATOM 9700 C C . GLU A 1 1209 ? -50.154 7.127 23.386 1.00 88.00 1209 GLU A C 1
ATOM 9702 O O . GLU A 1 1209 ? -50.233 8.288 23.789 1.00 88.00 1209 GLU A O 1
ATOM 9707 N N . ASP A 1 1210 ? -50.124 6.825 22.085 1.00 83.88 1210 ASP A N 1
ATOM 9708 C CA . ASP A 1 1210 ? -50.238 7.840 21.032 1.00 83.88 1210 ASP A CA 1
ATOM 9709 C C . ASP A 1 1210 ? -51.559 8.617 21.140 1.00 83.88 1210 ASP A C 1
ATOM 9711 O O . ASP A 1 1210 ? -51.549 9.851 21.157 1.00 83.88 1210 ASP A O 1
ATOM 9715 N N . ILE A 1 1211 ? -52.680 7.914 21.327 1.00 85.31 1211 ILE A N 1
ATOM 9716 C CA . ILE A 1 1211 ? -54.008 8.526 21.495 1.00 85.31 1211 ILE A CA 1
ATOM 9717 C C . ILE A 1 1211 ? -54.067 9.389 22.766 1.00 85.31 1211 ILE A C 1
ATOM 9719 O O . ILE A 1 1211 ? -54.594 10.505 22.747 1.00 85.31 1211 ILE A O 1
ATOM 9723 N N . VAL A 1 1212 ? -53.515 8.906 23.883 1.00 82.81 1212 VAL A N 1
ATOM 9724 C CA . VAL A 1 1212 ? -53.496 9.639 25.160 1.00 82.81 1212 VAL A CA 1
ATOM 9725 C C . VAL A 1 1212 ? -52.613 10.880 25.064 1.00 82.81 1212 VAL A C 1
ATOM 9727 O O . VAL A 1 1212 ? -53.010 11.952 25.523 1.00 82.81 1212 VAL A O 1
ATOM 9730 N N . MET A 1 1213 ? -51.445 10.778 24.433 1.00 84.12 1213 MET A N 1
ATOM 9731 C CA . MET A 1 1213 ? -50.540 11.911 24.245 1.00 84.12 1213 MET A CA 1
ATOM 9732 C C . MET A 1 1213 ? -51.125 12.958 23.298 1.00 84.12 1213 MET A C 1
ATOM 9734 O O . MET A 1 1213 ? -50.973 14.157 23.545 1.00 84.12 1213 MET A O 1
ATOM 9738 N N . GLU A 1 1214 ? -51.824 12.540 22.244 1.00 83.06 1214 GLU A N 1
ATOM 9739 C CA . GLU A 1 1214 ? -52.544 13.447 21.351 1.00 83.06 1214 GLU A CA 1
ATOM 9740 C C . GLU A 1 1214 ? -53.701 14.148 22.074 1.00 83.06 1214 GLU A C 1
ATOM 9742 O O . GLU A 1 1214 ? -53.846 15.370 21.972 1.00 83.06 1214 GLU A O 1
ATOM 9747 N N . PHE A 1 1215 ? -54.463 13.413 22.891 1.00 82.00 1215 PHE A N 1
ATOM 9748 C CA . PHE A 1 1215 ? -55.515 13.989 23.723 1.00 82.00 1215 PHE A CA 1
ATOM 9749 C C . PHE A 1 1215 ? -54.953 15.008 24.721 1.00 82.00 1215 PHE A C 1
ATOM 9751 O O . PHE A 1 1215 ? -55.460 16.125 24.793 1.00 82.00 1215 PHE A O 1
ATOM 9758 N N . ILE A 1 1216 ? -53.882 14.672 25.450 1.00 80.69 1216 ILE A N 1
ATOM 9759 C CA . ILE A 1 1216 ? -53.247 15.575 26.422 1.00 80.69 1216 ILE A CA 1
ATOM 9760 C C . ILE A 1 1216 ? -52.740 16.837 25.726 1.00 80.69 1216 ILE A C 1
ATOM 9762 O O . ILE A 1 1216 ? -52.999 17.932 26.227 1.00 80.69 1216 ILE A O 1
ATOM 9766 N N . LYS A 1 1217 ? -52.079 16.714 24.566 1.00 79.19 1217 LYS A N 1
ATOM 9767 C CA . LYS A 1 1217 ? -51.604 17.860 23.770 1.00 79.19 1217 LYS A CA 1
ATOM 9768 C C . LYS A 1 1217 ? -52.756 18.740 23.294 1.00 79.19 1217 LYS A C 1
ATOM 9770 O O . LYS A 1 1217 ? -52.735 19.945 23.523 1.00 79.19 1217 LYS A O 1
ATOM 9775 N N . SER A 1 1218 ? -53.785 18.152 22.684 1.00 79.00 1218 SER A N 1
ATOM 9776 C CA . SER A 1 1218 ? -54.967 18.893 22.227 1.00 79.00 1218 SER A CA 1
ATOM 9777 C C . SER A 1 1218 ? -55.672 19.599 23.390 1.00 79.00 1218 SER A C 1
ATOM 9779 O O . SER A 1 1218 ? -56.079 20.756 23.281 1.00 79.00 1218 SER A O 1
ATOM 9781 N N . PHE A 1 1219 ? -55.778 18.925 24.536 1.00 79.31 1219 PHE A N 1
ATOM 9782 C CA . PHE A 1 1219 ? -56.462 19.440 25.713 1.00 79.31 1219 PHE A CA 1
ATOM 9783 C C . PHE A 1 1219 ? -55.673 20.558 26.415 1.00 79.31 1219 PHE A C 1
ATOM 9785 O O . PHE A 1 1219 ? -56.257 21.559 26.834 1.00 79.31 1219 PHE A O 1
ATOM 9792 N N . THR A 1 1220 ? -54.344 20.442 26.496 1.00 74.19 1220 THR A N 1
ATOM 9793 C CA . THR A 1 1220 ? -53.479 21.508 27.032 1.00 74.19 1220 THR A CA 1
ATOM 9794 C C . THR A 1 1220 ? -53.404 22.714 26.104 1.00 74.19 1220 THR A C 1
ATOM 9796 O O . THR A 1 1220 ? -53.456 23.834 26.602 1.00 74.19 1220 THR A O 1
ATOM 9799 N N . LEU A 1 1221 ? -53.378 22.525 24.781 1.00 76.38 1221 LEU A N 1
ATOM 9800 C CA . LEU A 1 1221 ? -53.454 23.631 23.817 1.00 76.38 1221 LEU A CA 1
ATOM 9801 C C . LEU A 1 1221 ? -54.766 24.411 23.964 1.00 76.38 1221 LEU A C 1
ATOM 9803 O O . LEU A 1 1221 ? -54.731 25.625 24.146 1.00 76.38 1221 LEU A O 1
ATOM 9807 N N . LYS A 1 1222 ? -55.907 23.713 24.044 1.00 76.31 1222 LYS A N 1
ATOM 9808 C CA . LYS A 1 1222 ? -57.203 24.347 24.348 1.00 76.31 1222 LYS A CA 1
ATOM 9809 C C . LYS A 1 1222 ? -57.197 25.059 25.704 1.00 76.31 1222 LYS A C 1
ATOM 9811 O O . LYS A 1 1222 ? -57.812 26.110 25.842 1.00 76.31 1222 LYS A O 1
ATOM 9816 N N . SER A 1 1223 ? -56.499 24.512 26.705 1.00 70.56 1223 SER A N 1
ATOM 9817 C CA . SER A 1 1223 ? -56.356 25.137 28.036 1.00 70.56 1223 SER A CA 1
ATOM 9818 C C . SER A 1 1223 ? -55.504 26.405 27.998 1.00 70.56 1223 SER A C 1
ATOM 9820 O O . SER A 1 1223 ? -55.769 27.332 28.758 1.00 70.56 1223 SER A O 1
ATOM 9822 N N . MET A 1 1224 ? -54.515 26.472 27.102 1.00 69.50 1224 MET A N 1
ATOM 9823 C CA . MET A 1 1224 ? -53.722 27.681 26.874 1.00 69.50 1224 MET A CA 1
ATOM 9824 C C . MET A 1 1224 ? -54.512 28.760 26.137 1.00 69.50 1224 MET A C 1
ATOM 9826 O O . MET A 1 1224 ? -54.398 29.923 26.498 1.00 69.50 1224 MET A O 1
ATOM 9830 N N . GLU A 1 1225 ? -55.340 28.392 25.157 1.00 70.44 1225 GLU A N 1
ATOM 9831 C CA . GLU A 1 1225 ? -56.154 29.348 24.388 1.00 70.44 1225 GLU A CA 1
ATOM 9832 C C . GLU A 1 1225 ? -57.186 30.091 25.251 1.00 70.44 1225 GLU A C 1
ATOM 9834 O O . GLU A 1 1225 ? -57.525 31.240 24.971 1.00 70.44 1225 GLU A O 1
ATOM 9839 N N . VAL A 1 1226 ? -57.657 29.470 26.338 1.00 70.19 1226 VAL A N 1
ATOM 9840 C CA . VAL A 1 1226 ? -58.580 30.103 27.296 1.00 70.19 1226 VAL A CA 1
ATOM 9841 C C . VAL A 1 1226 ? -57.895 31.208 28.117 1.00 70.19 1226 VAL A C 1
ATOM 9843 O O . VAL A 1 1226 ? -58.581 32.091 28.640 1.00 70.19 1226 VAL A O 1
ATOM 9846 N N . ARG A 1 1227 ? -56.556 31.229 28.206 1.00 58.09 1227 ARG A N 1
ATOM 9847 C CA . ARG A 1 1227 ? -55.810 32.155 29.069 1.00 58.09 1227 ARG A CA 1
ATOM 9848 C C . ARG A 1 1227 ? -54.958 33.153 28.276 1.00 58.09 1227 ARG A C 1
ATOM 9850 O O . ARG A 1 1227 ? -54.223 32.798 27.368 1.00 58.09 1227 ARG A O 1
ATOM 9857 N N . LYS A 1 1228 ? -54.971 34.427 28.690 1.00 54.78 1228 LYS A N 1
ATOM 9858 C CA . LYS A 1 1228 ? -54.178 35.510 28.064 1.00 54.78 1228 LYS A CA 1
ATOM 9859 C C . LYS A 1 1228 ? -52.680 35.533 28.443 1.00 54.78 1228 LYS A C 1
ATOM 9861 O O . LYS A 1 1228 ? -51.942 36.330 27.873 1.00 54.78 1228 LYS A O 1
ATOM 9866 N N . THR A 1 1229 ? -52.200 34.700 29.377 1.00 55.22 1229 THR A N 1
ATOM 9867 C CA . THR A 1 1229 ? -50.777 34.639 29.790 1.00 55.22 1229 THR A CA 1
ATOM 9868 C C . THR A 1 1229 ? -50.272 33.194 29.933 1.00 55.22 1229 THR A C 1
ATOM 9870 O O . THR A 1 1229 ? -50.975 32.318 30.426 1.00 55.22 1229 THR A O 1
ATOM 9873 N N . GLY A 1 1230 ? -49.035 32.942 29.484 1.00 60.06 1230 GLY A N 1
ATOM 9874 C CA . GLY A 1 1230 ? -48.503 31.620 29.099 1.00 60.06 1230 GLY A CA 1
ATOM 9875 C C . GLY A 1 1230 ? -48.167 30.589 30.191 1.00 60.06 1230 GLY A C 1
ATOM 9876 O O . GLY A 1 1230 ? -47.302 29.747 29.964 1.00 60.06 1230 GLY A O 1
ATOM 9877 N N . ARG A 1 1231 ? -48.805 30.612 31.368 1.00 63.38 1231 ARG A N 1
ATOM 9878 C CA . ARG A 1 1231 ? -48.758 29.486 32.327 1.00 63.38 1231 ARG A CA 1
ATOM 9879 C C . ARG A 1 1231 ? -50.169 28.949 32.527 1.00 63.38 1231 ARG A C 1
ATOM 9881 O O . ARG A 1 1231 ? -51.059 29.726 32.837 1.00 63.38 1231 ARG A O 1
ATOM 9888 N N . ILE A 1 1232 ? -50.379 27.643 32.381 1.00 68.00 1232 ILE A N 1
ATOM 9889 C CA . ILE A 1 1232 ? -51.678 26.999 32.638 1.00 68.00 1232 ILE A CA 1
ATOM 9890 C C . ILE A 1 1232 ? -51.854 26.824 34.151 1.00 68.00 1232 ILE A C 1
ATOM 9892 O O . ILE A 1 1232 ? -50.954 26.320 34.824 1.00 68.00 1232 ILE A O 1
ATOM 9896 N N . THR A 1 1233 ? -52.998 27.233 34.694 1.00 71.19 1233 THR A N 1
ATOM 9897 C CA . THR A 1 1233 ? -53.417 26.948 36.075 1.00 71.19 1233 THR A CA 1
ATOM 9898 C C . THR A 1 1233 ? -54.559 25.934 36.109 1.00 71.19 1233 THR A C 1
ATOM 9900 O O . THR A 1 1233 ? -55.250 25.717 35.116 1.00 71.19 1233 THR A O 1
ATOM 9903 N N . LEU A 1 1234 ? -54.767 25.293 37.264 1.00 69.62 1234 LEU A N 1
ATOM 9904 C CA . LEU A 1 1234 ? -55.820 24.283 37.447 1.00 69.62 1234 LEU A CA 1
ATOM 9905 C C . LEU A 1 1234 ? -57.230 24.836 37.164 1.00 69.62 1234 LEU A C 1
ATOM 9907 O O . LEU A 1 1234 ? -58.095 24.093 36.711 1.00 69.62 1234 LEU A O 1
ATOM 9911 N N . GLU A 1 1235 ? -57.439 26.138 37.358 1.00 68.44 1235 GLU A N 1
ATOM 9912 C CA . GLU A 1 1235 ? -58.696 26.841 37.071 1.00 68.44 1235 GLU A CA 1
ATOM 9913 C C . GLU A 1 1235 ? -59.043 26.863 35.571 1.00 68.44 1235 GLU A C 1
ATOM 9915 O O . GLU A 1 1235 ? -60.213 26.743 35.209 1.00 68.44 1235 GLU A O 1
ATOM 9920 N N . ASP A 1 1236 ? -58.037 26.926 34.691 1.00 73.75 1236 ASP A N 1
ATOM 9921 C CA . ASP A 1 1236 ? -58.226 26.968 33.232 1.00 73.75 1236 ASP A CA 1
ATOM 9922 C C . ASP A 1 1236 ? -58.679 25.599 32.698 1.00 73.75 1236 ASP A C 1
ATOM 9924 O O . ASP A 1 1236 ? -59.589 25.483 31.872 1.00 73.75 1236 ASP A O 1
ATOM 9928 N N . ILE A 1 1237 ? -58.092 24.536 33.255 1.00 71.75 1237 ILE A N 1
ATOM 9929 C CA . ILE A 1 1237 ? -58.495 23.146 33.013 1.00 71.75 1237 ILE A CA 1
ATOM 9930 C C . ILE A 1 1237 ? -59.916 22.917 33.545 1.00 71.75 1237 ILE A C 1
ATOM 9932 O O . ILE A 1 1237 ? -60.750 22.307 32.874 1.00 71.75 1237 ILE A O 1
ATOM 9936 N N . TRP A 1 1238 ? -60.228 23.451 34.728 1.00 69.94 1238 TRP A N 1
ATOM 9937 C CA . TRP A 1 1238 ? -61.552 23.341 35.340 1.00 69.94 1238 TRP A CA 1
ATOM 9938 C C . TRP A 1 1238 ? -62.639 24.034 34.504 1.00 69.94 1238 TRP A C 1
ATOM 9940 O O . TRP A 1 1238 ? -63.732 23.488 34.323 1.00 69.94 1238 TRP A O 1
ATOM 9950 N N . TYR A 1 1239 ? -62.317 25.190 33.918 1.00 75.44 1239 TYR A N 1
ATOM 9951 C CA . TYR A 1 1239 ? -63.203 25.938 33.029 1.00 75.44 1239 TYR A CA 1
ATOM 9952 C C . TYR A 1 1239 ? -63.543 25.176 31.741 1.00 75.44 1239 TYR A C 1
ATOM 9954 O O . TYR A 1 1239 ? -64.689 25.216 31.289 1.00 75.44 1239 TYR A O 1
ATOM 9962 N N . LEU A 1 1240 ? -62.588 24.446 31.158 1.00 74.44 1240 LEU A N 1
ATOM 9963 C CA . LEU A 1 1240 ? -62.826 23.650 29.949 1.00 74.44 1240 LEU A CA 1
ATOM 9964 C C . LEU A 1 1240 ? -63.685 22.410 30.197 1.00 74.44 1240 LEU A C 1
ATOM 9966 O O . LEU A 1 1240 ? -64.502 22.045 29.352 1.00 74.44 1240 LEU A O 1
ATOM 9970 N N . ILE A 1 1241 ? -63.532 21.778 31.362 1.00 78.62 1241 ILE A N 1
ATOM 9971 C CA . ILE A 1 1241 ? -64.247 20.540 31.710 1.00 78.62 1241 ILE A CA 1
ATOM 9972 C C . ILE A 1 1241 ? -65.659 20.834 32.246 1.00 78.62 1241 ILE A C 1
ATOM 9974 O O . ILE A 1 1241 ? -66.482 19.929 32.324 1.00 78.62 1241 ILE A O 1
ATOM 9978 N N . ARG A 1 1242 ? -66.010 22.097 32.538 1.00 76.25 1242 ARG A N 1
ATOM 9979 C CA . ARG A 1 1242 ? -67.295 22.490 33.162 1.00 76.25 1242 ARG A CA 1
ATOM 9980 C C . ARG A 1 1242 ? -68.565 22.014 32.447 1.00 76.25 1242 ARG A C 1
ATOM 9982 O O . ARG A 1 1242 ? -69.622 21.967 33.064 1.00 76.25 1242 ARG A O 1
ATOM 9989 N N . ARG A 1 1243 ? -68.483 21.705 31.148 1.00 73.94 1243 ARG A N 1
ATOM 9990 C CA . ARG A 1 1243 ? -69.613 21.193 30.351 1.00 73.94 1243 ARG A CA 1
ATOM 9991 C C . ARG A 1 1243 ? -69.757 19.664 30.403 1.00 73.94 1243 ARG A C 1
ATOM 9993 O O . ARG A 1 1243 ? -70.789 19.161 29.976 1.00 73.94 1243 ARG A O 1
ATOM 10000 N N . ASP A 1 1244 ? -68.765 18.939 30.928 1.00 78.75 1244 ASP A N 1
ATOM 10001 C CA . ASP A 1 1244 ? -68.795 17.487 31.146 1.00 78.75 1244 ASP A CA 1
ATOM 10002 C C . ASP A 1 1244 ? -68.969 17.200 32.654 1.00 78.75 1244 ASP A C 1
ATOM 10004 O O . ASP A 1 1244 ? -67.990 17.201 33.410 1.00 78.75 1244 ASP A O 1
ATOM 10008 N N . PRO A 1 1245 ? -70.210 16.979 33.130 1.00 73.12 1245 PRO A N 1
ATOM 10009 C CA . PRO A 1 1245 ? -70.518 16.935 34.560 1.00 73.12 1245 PRO A CA 1
ATOM 10010 C C . PRO A 1 1245 ? -69.820 15.782 35.296 1.00 73.12 1245 PRO A C 1
ATOM 10012 O O . PRO A 1 1245 ? -69.469 15.930 36.466 1.00 73.12 1245 PRO A O 1
ATOM 10015 N N . LYS A 1 1246 ? -69.552 14.653 34.621 1.00 72.50 1246 LYS A N 1
ATOM 10016 C CA . LYS A 1 1246 ? -68.866 13.501 35.231 1.00 72.50 1246 LYS A CA 1
ATOM 10017 C C . LYS A 1 1246 ? -67.380 13.780 35.438 1.00 72.50 1246 LYS A C 1
ATOM 10019 O O . LYS A 1 1246 ? -66.854 13.539 36.525 1.00 72.50 1246 LYS A O 1
ATOM 10024 N N . LYS A 1 1247 ? -66.704 14.320 34.419 1.00 74.00 1247 LYS A N 1
ATOM 10025 C CA . LYS A 1 1247 ? -65.278 14.670 34.522 1.00 74.00 1247 LYS A CA 1
ATOM 10026 C C . LYS A 1 1247 ? -65.059 15.841 35.473 1.00 74.00 1247 LYS A C 1
ATOM 10028 O O . LYS A 1 1247 ? -64.115 15.815 36.257 1.00 74.00 1247 LYS A O 1
ATOM 10033 N N . TYR A 1 1248 ? -65.961 16.820 35.460 1.00 77.50 1248 TYR A N 1
ATOM 10034 C CA . TYR A 1 1248 ? -65.912 17.960 36.369 1.00 77.50 1248 TYR A CA 1
ATOM 10035 C C . TYR A 1 1248 ? -66.058 17.530 37.836 1.00 77.50 1248 TYR A C 1
ATOM 10037 O O . TYR A 1 1248 ? -65.258 17.953 38.670 1.00 77.50 1248 TYR A O 1
ATOM 10045 N N . SER A 1 1249 ? -67.012 16.639 38.144 1.00 75.31 1249 SER A N 1
ATOM 10046 C CA . SER A 1 1249 ? -67.181 16.081 39.495 1.00 75.31 1249 SER A CA 1
ATOM 10047 C C . SER A 1 1249 ? -65.928 15.343 39.960 1.00 75.31 1249 SER A C 1
ATOM 10049 O O . SER A 1 1249 ? -65.417 15.618 41.039 1.00 75.31 1249 SER A O 1
ATOM 10051 N N . ARG A 1 1250 ? -65.368 14.467 39.116 1.00 76.44 1250 ARG A N 1
ATOM 10052 C CA . ARG A 1 1250 ? -64.189 13.673 39.484 1.00 76.44 1250 ARG A CA 1
ATOM 10053 C C . ARG A 1 1250 ? -62.947 14.531 39.735 1.00 76.44 1250 ARG A C 1
ATOM 10055 O O . ARG A 1 1250 ? -62.191 14.253 40.661 1.00 76.44 1250 ARG A O 1
ATOM 10062 N N . VAL A 1 1251 ? -62.730 15.565 38.921 1.00 72.50 1251 VAL A N 1
ATOM 10063 C CA . VAL A 1 1251 ? -61.620 16.513 39.113 1.00 72.50 1251 VAL A CA 1
ATOM 10064 C C . VAL A 1 1251 ? -61.812 17.309 40.402 1.00 72.50 1251 VAL A C 1
ATOM 10066 O O . VAL A 1 1251 ? -60.853 17.490 41.148 1.00 72.50 1251 VAL A O 1
ATOM 10069 N N . LYS A 1 1252 ? -63.047 17.725 40.706 1.00 76.25 1252 LYS A N 1
ATOM 10070 C CA . LYS A 1 1252 ? -63.370 18.407 41.961 1.00 76.25 1252 LYS A CA 1
ATOM 10071 C C . LYS A 1 1252 ? -63.063 17.520 43.172 1.00 76.25 1252 LYS A C 1
ATOM 10073 O O . LYS A 1 1252 ? -62.375 17.981 44.076 1.00 76.25 1252 LYS A O 1
ATOM 10078 N N . ASP A 1 1253 ? -63.464 16.251 43.162 1.00 77.44 1253 ASP A N 1
ATOM 10079 C CA . ASP A 1 1253 ? -63.184 15.313 44.262 1.00 77.44 1253 ASP A CA 1
ATOM 10080 C C . ASP A 1 1253 ? -61.675 15.142 44.505 1.00 77.44 1253 ASP A C 1
ATOM 10082 O O . ASP A 1 1253 ? -61.208 15.196 45.642 1.00 77.44 1253 ASP A O 1
ATOM 10086 N N . LEU A 1 1254 ? -60.890 15.002 43.430 1.00 71.81 1254 LEU A N 1
ATOM 10087 C CA . LEU A 1 1254 ? -59.432 14.857 43.508 1.00 71.81 1254 LEU A CA 1
ATOM 10088 C C . LEU A 1 1254 ? -58.741 16.116 44.045 1.00 71.81 1254 LEU A C 1
ATOM 10090 O O . LEU A 1 1254 ? -57.791 16.013 44.821 1.00 71.81 1254 LEU A O 1
ATOM 10094 N N . LEU A 1 1255 ? -59.213 17.303 43.656 1.00 75.75 1255 LEU A N 1
ATOM 10095 C CA . LEU A 1 1255 ? -58.701 18.566 44.188 1.00 75.75 1255 LEU A CA 1
ATOM 10096 C C . LEU A 1 1255 ? -59.056 18.734 45.668 1.00 75.75 1255 LEU A C 1
ATOM 10098 O O . LEU A 1 1255 ? -58.203 19.156 46.444 1.00 75.75 1255 LEU A O 1
ATOM 10102 N N . THR A 1 1256 ? -60.265 18.328 46.065 1.00 75.88 1256 THR A N 1
ATOM 10103 C CA . THR A 1 1256 ? -60.714 18.378 47.465 1.00 75.88 1256 THR A CA 1
ATOM 10104 C C . THR A 1 1256 ? -59.863 17.452 48.342 1.00 75.88 1256 THR A C 1
ATOM 10106 O O . THR A 1 1256 ? -59.344 17.893 49.363 1.00 75.88 1256 THR A O 1
ATOM 10109 N N . MET A 1 1257 ? -59.597 16.217 47.894 1.00 70.50 1257 MET A N 1
ATOM 10110 C CA . MET A 1 1257 ? -58.660 15.300 48.568 1.00 70.50 1257 MET A CA 1
ATOM 10111 C C . MET A 1 1257 ? -57.244 15.879 48.681 1.00 70.50 1257 MET A C 1
ATOM 10113 O O . MET A 1 1257 ? -56.568 15.702 49.693 1.00 70.50 1257 MET A O 1
ATOM 10117 N N . ASN A 1 1258 ? -56.767 16.574 47.646 1.00 65.25 1258 ASN A N 1
ATOM 10118 C CA . ASN A 1 1258 ? -55.438 17.183 47.663 1.00 65.25 1258 ASN A CA 1
ATOM 10119 C C . ASN A 1 1258 ? -55.366 18.371 48.641 1.00 65.25 1258 ASN A C 1
ATOM 10121 O O . ASN A 1 1258 ? -54.351 18.591 49.302 1.00 65.25 1258 ASN A O 1
ATOM 10125 N N . GLU A 1 1259 ? -56.458 19.118 48.787 1.00 74.00 1259 GLU A N 1
ATOM 10126 C CA . GLU A 1 1259 ? -56.569 20.204 49.757 1.00 74.00 1259 GLU A CA 1
ATOM 10127 C C . GLU A 1 1259 ? -56.676 19.686 51.200 1.00 74.00 1259 GLU A C 1
ATOM 10129 O O . GLU A 1 1259 ? -56.040 20.245 52.097 1.00 74.00 1259 GLU A O 1
ATOM 10134 N N . GLU A 1 1260 ? -57.375 18.570 51.426 1.00 70.06 1260 GLU A N 1
ATOM 10135 C CA . GLU A 1 1260 ? -57.372 17.846 52.705 1.00 70.06 1260 GLU A CA 1
ATOM 10136 C C . GLU A 1 1260 ? -55.970 17.339 53.067 1.00 70.06 1260 GLU A C 1
ATOM 10138 O O . GLU A 1 1260 ? -55.502 17.566 54.183 1.00 70.06 1260 GLU A O 1
ATOM 10143 N N . LEU A 1 1261 ? -55.241 16.758 52.108 1.00 63.19 1261 LEU A N 1
ATOM 10144 C CA . LEU A 1 1261 ? -53.839 16.358 52.281 1.00 63.19 1261 LEU A CA 1
ATOM 10145 C C . LEU A 1 1261 ? -52.928 17.549 52.601 1.00 63.19 1261 LEU A C 1
ATOM 10147 O O . LEU A 1 1261 ? -51.996 17.434 53.400 1.00 63.19 1261 LEU A O 1
ATOM 10151 N N . ARG A 1 1262 ? -53.191 18.712 52.000 1.00 65.50 1262 ARG A N 1
ATOM 10152 C CA . ARG A 1 1262 ? -52.432 19.939 52.257 1.00 65.50 1262 ARG A CA 1
ATOM 10153 C C . ARG A 1 1262 ? -52.735 20.518 53.644 1.00 65.50 1262 ARG A C 1
ATOM 10155 O O . ARG A 1 1262 ? -51.806 20.961 54.315 1.00 65.50 1262 ARG A O 1
ATOM 10162 N N . LYS A 1 1263 ? -53.992 20.478 54.098 1.00 69.00 1263 LYS A N 1
ATOM 10163 C CA . LYS A 1 1263 ? -54.380 20.844 55.473 1.00 69.00 1263 LYS A CA 1
ATOM 10164 C C . LYS A 1 1263 ? -53.777 19.884 56.501 1.00 69.00 1263 LYS A C 1
ATOM 10166 O O . LYS A 1 1263 ? -53.243 20.350 57.500 1.00 69.00 1263 LYS A O 1
ATOM 10171 N N . ALA A 1 1264 ? -53.765 18.581 56.215 1.00 66.00 1264 ALA A N 1
ATOM 10172 C CA . ALA A 1 1264 ? -53.119 17.578 57.061 1.00 66.00 1264 ALA A CA 1
ATOM 10173 C C . ALA A 1 1264 ? -51.602 17.813 57.191 1.00 66.00 1264 ALA A C 1
ATOM 10175 O O . ALA A 1 1264 ? -51.061 17.704 58.286 1.00 66.00 1264 ALA A O 1
ATOM 10176 N N . ARG A 1 1265 ? -50.919 18.217 56.108 1.00 51.28 1265 ARG A N 1
ATOM 10177 C CA . ARG A 1 1265 ? -49.504 18.636 56.165 1.00 51.28 1265 ARG A CA 1
ATOM 10178 C C . ARG A 1 1265 ? -49.294 19.890 57.013 1.00 51.28 1265 ARG A C 1
ATOM 10180 O O . ARG A 1 1265 ? -48.385 19.914 57.828 1.00 51.28 1265 ARG A O 1
ATOM 10187 N N . LYS A 1 1266 ? -50.156 20.901 56.864 1.00 61.75 1266 LYS A N 1
ATOM 10188 C CA . LYS A 1 1266 ? -50.055 22.155 57.629 1.00 61.75 1266 LYS A CA 1
ATOM 10189 C C . LYS A 1 1266 ? -50.260 21.945 59.135 1.00 61.75 1266 LYS A C 1
ATOM 10191 O O . LYS A 1 1266 ? -49.535 22.531 59.927 1.00 61.75 1266 LYS A O 1
ATOM 10196 N N . ALA A 1 1267 ? -51.185 21.061 59.511 1.00 60.12 1267 ALA A N 1
ATOM 10197 C CA . ALA A 1 1267 ? -51.393 20.649 60.900 1.00 60.12 1267 ALA A CA 1
ATOM 10198 C C . ALA A 1 1267 ? -50.182 19.897 61.491 1.00 60.12 1267 ALA A C 1
ATOM 10200 O O . ALA A 1 1267 ? -49.950 19.950 62.694 1.00 60.12 1267 ALA A O 1
ATOM 10201 N N . PHE A 1 1268 ? -49.393 19.222 60.649 1.00 49.97 1268 PHE A N 1
ATOM 10202 C CA . PHE A 1 1268 ? -48.137 18.582 61.050 1.00 49.97 1268 PHE A CA 1
ATOM 10203 C C . PHE A 1 1268 ? -46.975 19.576 61.210 1.00 49.97 1268 PHE A C 1
ATOM 10205 O O . PHE A 1 1268 ? -46.106 19.349 62.050 1.00 49.97 1268 PHE A O 1
ATOM 10212 N N . ASP A 1 1269 ? -46.965 20.670 60.444 1.00 47.88 1269 ASP A N 1
ATOM 10213 C CA . ASP A 1 1269 ? -45.934 21.713 60.535 1.00 47.88 1269 ASP A CA 1
ATOM 10214 C C . ASP A 1 1269 ? -46.168 22.671 61.725 1.00 47.88 1269 ASP A C 1
ATOM 10216 O O . ASP A 1 1269 ? -45.207 23.102 62.359 1.00 47.88 1269 ASP A O 1
ATOM 10220 N N . GLU A 1 1270 ? -47.426 22.963 62.087 1.00 48.00 1270 GLU A N 1
ATOM 10221 C CA . GLU A 1 1270 ? -47.771 23.775 63.274 1.00 48.00 1270 GLU A CA 1
ATOM 10222 C C . GLU A 1 1270 ? -47.549 23.030 64.604 1.00 48.00 1270 GLU A C 1
ATOM 10224 O O . GLU A 1 1270 ? -47.327 23.665 65.627 1.00 48.00 1270 GLU A O 1
ATOM 10229 N N . ALA A 1 1271 ? -47.504 21.692 64.601 1.00 49.44 1271 ALA A N 1
ATOM 10230 C CA . ALA A 1 1271 ? -47.169 20.884 65.782 1.00 49.44 1271 ALA A CA 1
ATOM 10231 C C . ALA A 1 1271 ? -45.667 20.907 66.151 1.00 49.44 1271 ALA A C 1
ATOM 10233 O O . ALA A 1 1271 ? -45.239 20.187 67.055 1.00 49.44 1271 ALA A O 1
ATOM 10234 N N . LYS A 1 1272 ? -44.856 21.696 65.433 1.00 43.66 1272 LYS A N 1
ATOM 10235 C CA . LYS A 1 1272 ? -43.400 21.797 65.601 1.00 43.66 1272 LYS A CA 1
ATOM 10236 C C . LYS A 1 1272 ? -42.908 23.148 66.140 1.00 43.66 1272 LYS A C 1
ATOM 10238 O O . LYS A 1 1272 ? -41.696 23.369 66.121 1.00 43.66 1272 LYS A O 1
ATOM 10243 N N . TYR A 1 1273 ? -43.805 24.004 66.637 1.00 38.53 1273 TYR A N 1
ATOM 10244 C CA . TYR A 1 1273 ? -43.466 25.223 67.383 1.00 38.53 1273 TYR A CA 1
ATOM 10245 C C . TYR A 1 1273 ? -44.082 25.239 68.777 1.00 38.53 1273 TYR A C 1
ATOM 10247 O O . TYR A 1 1273 ? -45.292 24.943 68.891 1.00 38.53 1273 TYR A O 1
#

Radius of gyration: 51.09 Å; Cα contacts (8 Å, |Δi|>4): 750; chains: 1; bounding box: 134×86×148 Å